Protein 4L63 (pdb70)

Foldseek 3Di:
DDFADLLLLWWKFDAFAVQWGAALCVQCNQEAEEEDDFAWAWAAAPCGDGDTGGPVVLLVVLVVLLCLLVYHYDYDYDCHEYEEEAAPLDLDQKDWDADSNSHIYIYGYRNVLRPCLCVCVVVCVVVQLADPPDDPHQSSVLSVSLRSSLRVLVNLGIAASPQDQPADPRHGIFTWARDNPDGKQGASRHDPVPDDRSNSRCVRVVHHDDNVSDGGMPSSSVQSNCSNGIGGSPDPVTNHNPCVCVVVD/DDDDDDVSVLVVDPQKDKDFWQFAWDDWDADPDPPAGWIKTAGPVGQIEIADDDDPVDDPVCPVVSVVVSVVSVVSNVVRATWGMFIFRPPDVSTYTDDTDGDDD/DPDPDVQSVLVVDPQKDKDFFQFAWPDWDADPPPPAGWIKTATPVGQIEIADDDDPVDDPVCVVVSVVVSVVSVVRNVVRATWGMFIFRNPDVSTYTDDTDGDPD/DDDDDVVSVLVVDPQKDKDFDQFAWPDWDADPPPPAGWIKTAGPVGQIEIADDDDPVDDPVCPVVSVVVSVVNVVRNVVGATWGMFIFGNPDVVTYGDDTDGDDD/DDDDDVSVLVVDPQKDKDFWQFFWPDWDADPPPPAGWIKTAGPVGQIEIADDDDPVDDPVCPVVSVVVSVVNVVSNVVGATWGMFMFRVVDVVTYTDDTDGDDD/DDDDDVSVLVVDPQKDKDFWQFAWPDWDADPDPPAGWIKTATPVGQIEIADDDDPVDDPVCPVVSVVVSVVNVVSNVVRATWGMFMFRVVDVVTYTDDTDGDD

Secondary structure (DSSP, 8-state):
-----GGGT-EEEEE-TTSEEP-HHHHH-SSEEEE--SPEEEE-------EEEEHHHHHHHHHHHSGGGS--EEE-----EEEEEE---SS-SEEEE--TTS--EEEEEHHHHHHHTTTTHHHHHHHTSS-TT--HHHHHHHHHHHHHHHHHHHHTTB--TT-TT-EETTEEEEEESB--SS--PPPTT--TTT--HHHHHHHHHTS---TTT-S--HHHHHHHHHHHH-EETT-HHHHBSSGGGGGG-/---SSHHHHHTTSTTEEEEEEEEE-SEEEEE-STT--EEEEE-TTS-EEEEPPP-TTS-GGGHHHHHHHHHHHHHHHHHTPEEEEEEEETTSSSEEEEEEEEE--/---SSHHHHHTTSTTEEEEEEEEE-SEEEEE-STT--EEEEE-TT--EEEEPPP-TTS-GGGHHHHHHHHHHHHHHHHHTPEEEEEEEESSSSSEEEEEEEEE--/---SSHHHHHTTSTTEEEEEEEE--SEEEEE-STT---EEEE-TTS-EEEEPPP-TTS-GGGHHHHHHHHHHHHHHHHHTPPEEEEEEETTSSSEEEEEEEEE--/--SSHHHHHTTSTTEEEEEEEE--SEEEEE-STT---EEEE-TT--EEEEPPP-TTS-GGGHHHHHHHHHHHHHHHHHTPPEEEEEEETTSSSEEEEEEEEE--/--SSHHHHHTTSTTEEEEEEEE---EEEEE-STT--EEEEE-TT--EEEEPPP-TTS-GGGHHHHHHHHHHHHHHHHHTPPEEEEEEESSSSSEEEEEEEEE-

Sequence (771 aa):
AERTPNEEKKVIGYADHNGQLYNITSIYGPVINYTVPDENITINTINRTQLTINYSDYVREAFNEWAPSGIRVQQVSSRVVSFSTTNYADNSLGSTIFDPSGNSRTRIDIGSFNRIVMNNFEKLKSRGAIPANMSPEEYIKLKLRITIKHEIGHILGLLHNNEGGSYFPHGVGLEVARCRRLLNQAPSIMLNGSNYDYIDRLSHYLERPVTETDIGPSRNDIEGVRVMRRGGSGNSFTNRFSCLGLGLAFMTPQNITDLCNEYQNTMIYSLNKEIATYTESLAGKREMVIISFSNGATFQVEVPGSQHLESQKRPLERMKDTLRAAYFTGIKISKLCAWTNKSPNSIAAIELSNLMTPQNITDLCNEYQNTMIYSSLNKEIATTYTESLAGKREMVIISFSNGATFQVEVPGSQHLESQKRPLERMKDTLRAAYFTGIKISKLCAWTNKSPNSIAAIELSNLMTPQNITDLCNEYQNTMIYSLNKEIATYTESLAGKREMVIISFSNGATFQVEVPGSQHLESQKRPLERMKDTLRAAYFTGIKISKLCAWTNKSPNSIAAIELSNLTPQNITDLCNEYQNTMIYSLNKEIATTYTESLAGKREMVIISFSNGATFQVEVPGSQHLESQKRPLERMKDTLRAAYFTGIKISKLCAWTNKSPNSIAAIELSNLTPQNITDLCNEYQNTMIYSLNKEIATYTESLAGKREMVIISFSNGATFQVEVPGSQHLESQKRPLERMKDTLRAAYFTGIKISKLCAWTNKSPNSIAAIELSN

InterPro domains:
  IPR024079 Metallopeptidase, catalytic domain superfamily [G3DSA:3.40.390.10] (20-285)

Structure (mmCIF, N/CA/C/O backbone):
data_4L63
#
_entry.id   4L63
#
_cell.length_a   120.530
_cell.length_b   120.530
_cell.length_c   273.510
_cell.angle_alpha   90.00
_cell.angle_beta   90.00
_cell.angle_gamma   120.00
#
_symmetry.space_group_name_H-M   'P 65 2 2'
#
loop_
_entity.id
_entity.type
_entity.pdbx_description
1 polymer ECXA
2 polymer ECXB
3 non-polymer 'ZINC ION'
4 non-polymer '4-(2-HYDROXYETHYL)-1-PIPERAZINE ETHANESULFONIC ACID'
5 water water
#
loop_
_atom_site.group_PDB
_atom_site.id
_atom_site.type_symbol
_atom_site.label_atom_id
_atom_site.label_alt_id
_atom_site.label_comp_id
_atom_site.label_asym_id
_atom_site.label_entity_id
_atom_site.label_seq_id
_atom_site.pdbx_PDB_ins_code
_atom_site.Cartn_x
_atom_site.Cartn_y
_atom_site.Cartn_z
_atom_site.occupancy
_atom_site.B_iso_or_equiv
_atom_site.auth_seq_id
_atom_site.auth_comp_id
_atom_site.auth_asym_id
_atom_site.auth_atom_id
_atom_site.pdbx_PDB_model_num
ATOM 1 N N . ALA A 1 2 ? -1.276 36.658 13.134 1.00 99.01 21 ALA A N 1
ATOM 2 C CA . ALA A 1 2 ? -0.002 36.181 13.659 1.00 92.28 21 ALA A CA 1
ATOM 3 C C . ALA A 1 2 ? 0.971 37.334 13.859 1.00 84.97 21 ALA A C 1
ATOM 4 O O . ALA A 1 2 ? 0.930 38.326 13.134 1.00 86.31 21 ALA A O 1
ATOM 6 N N . GLU A 1 3 ? 1.844 37.198 14.850 1.00 80.83 22 GLU A N 1
ATOM 7 C CA . GLU A 1 3 ? 2.853 38.213 15.122 1.00 75.26 22 GLU A CA 1
ATOM 8 C C . GLU A 1 3 ? 3.987 38.139 14.110 1.00 61.11 22 GLU A C 1
ATOM 9 O O . GLU A 1 3 ? 4.003 37.269 13.238 1.00 61.87 22 GLU A O 1
ATOM 15 N N . ARG A 1 4 ? 4.948 39.045 14.230 1.00 50.86 23 ARG A N 1
ATOM 16 C CA . ARG A 1 4 ? 6.046 39.062 13.281 1.00 45.28 23 ARG A CA 1
ATOM 17 C C . ARG A 1 4 ? 7.287 38.368 13.832 1.00 40.51 23 ARG A C 1
ATOM 18 O O . ARG A 1 4 ? 7.939 38.868 14.747 1.00 39.07 23 ARG A O 1
ATOM 26 N N . THR A 1 5 ? 7.606 37.218 13.255 1.00 35.60 24 THR A N 1
ATOM 27 C CA . THR A 1 5 ? 8.782 36.454 13.649 1.00 33.60 24 THR A CA 1
ATOM 28 C C . THR A 1 5 ? 10.049 37.238 13.342 1.00 33.15 24 THR A C 1
ATOM 29 O O . THR A 1 5 ? 10.223 37.718 12.226 1.00 35.45 24 THR A O 1
ATOM 33 N N . PRO A 1 6 ? 10.929 37.389 14.343 1.00 32.38 25 PRO A N 1
ATOM 34 C CA . PRO A 1 6 ? 12.208 38.084 14.155 1.00 32.58 25 PRO A CA 1
ATOM 35 C C . PRO A 1 6 ? 13.054 37.407 13.074 1.00 32.10 25 PRO A C 1
ATOM 36 O O . PRO A 1 6 ? 12.986 36.191 12.928 1.00 32.29 25 PRO A O 1
ATOM 40 N N . ASN A 1 7 ? 13.830 38.183 12.324 1.00 28.20 26 ASN A N 1
ATOM 41 C CA . ASN A 1 7 ? 14.659 37.614 11.254 1.00 27.89 26 ASN A CA 1
ATOM 42 C C . ASN A 1 7 ? 15.552 36.486 11.746 1.00 31.27 26 ASN A C 1
ATOM 43 O O . ASN A 1 7 ? 15.717 35.472 11.067 1.00 29.85 26 ASN A O 1
ATOM 48 N N . GLU A 1 8 ? 16.117 36.658 12.935 1.00 28.10 27 GLU A N 1
ATOM 49 C CA . GLU A 1 8 ? 17.051 35.663 13.465 1.00 30.95 27 GLU A CA 1
ATOM 50 C C . GLU A 1 8 ? 16.396 34.288 13.631 1.00 32.54 27 GLU A C 1
ATOM 51 O O . GLU A 1 8 ? 17.066 33.263 13.542 1.00 31.50 27 GLU A O 1
ATOM 57 N N . GLU A 1 9 ? 15.082 34.263 13.838 1.00 31.80 28 GLU A N 1
ATOM 58 C CA . GLU A 1 9 ? 14.364 32.985 13.980 1.00 31.73 28 GLU A CA 1
ATOM 59 C C . GLU A 1 9 ? 13.881 32.403 12.651 1.00 35.89 28 GLU A C 1
ATOM 60 O O . GLU A 1 9 ? 13.361 31.287 12.617 1.00 33.48 28 GLU A O 1
ATOM 66 N N . LYS A 1 10 ? 14.050 33.159 11.567 1.00 31.24 29 LYS A N 1
ATOM 67 C CA . LYS A 1 10 ? 13.691 32.695 10.225 1.00 31.75 29 LYS A CA 1
ATOM 68 C C . LYS A 1 10 ? 14.928 32.357 9.405 1.00 31.48 29 LYS A C 1
ATOM 69 O O . LYS A 1 10 ? 14.817 32.014 8.227 1.00 32.93 29 LYS A O 1
ATOM 75 N N . LYS A 1 11 ? 16.098 32.509 10.018 1.00 30.90 30 LYS A N 1
ATOM 76 C CA . LYS A 1 11 ? 17.373 32.285 9.337 1.00 30.84 30 LYS A CA 1
ATOM 77 C C . LYS A 1 11 ? 17.659 30.802 9.289 1.00 32.26 30 LYS A C 1
ATOM 78 O O . LYS A 1 11 ? 17.555 30.129 10.308 1.00 32.94 30 LYS A O 1
ATOM 84 N N . VAL A 1 12 ? 18.039 30.306 8.116 1.00 32.91 31 VAL A N 1
ATOM 85 C CA . VAL A 1 12 ? 18.248 28.883 7.911 1.00 34.55 31 VAL A CA 1
ATOM 86 C C . VAL A 1 12 ? 19.678 28.659 7.453 1.00 34.96 31 VAL A C 1
ATOM 87 O O . VAL A 1 12 ? 20.151 29.338 6.541 1.00 34.47 31 VAL A O 1
ATOM 91 N N . ILE A 1 13 ? 20.354 27.712 8.094 1.00 36.08 32 ILE A N 1
ATOM 92 C CA . ILE A 1 13 ? 21.761 27.458 7.842 1.00 36.81 32 ILE A CA 1
ATOM 93 C C . ILE A 1 13 ? 21.943 26.056 7.282 1.00 38.92 32 ILE A C 1
ATOM 94 O O . ILE A 1 13 ? 21.445 25.092 7.857 1.00 40.00 32 ILE A O 1
ATOM 99 N N . GLY A 1 14 ? 22.653 25.955 6.162 1.00 39.70 33 GLY A N 1
ATO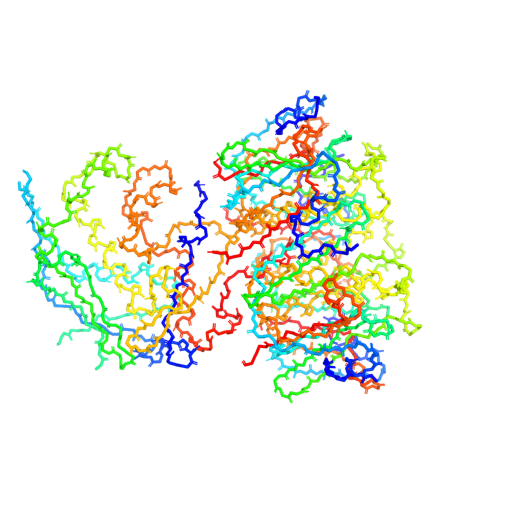M 100 C CA . GLY A 1 14 ? 22.878 24.676 5.509 1.00 41.95 33 GLY A CA 1
ATOM 101 C C . GLY A 1 14 ? 24.318 24.239 5.694 1.00 44.20 33 GLY A C 1
ATOM 102 O O . GLY A 1 14 ? 25.185 25.064 5.987 1.00 42.49 33 GLY A O 1
ATOM 103 N N . TYR A 1 15 ? 24.591 22.955 5.530 1.00 45.63 34 TYR A N 1
ATOM 104 C CA . TYR A 1 15 ? 25.916 22.393 5.739 1.00 47.43 34 TYR A CA 1
ATOM 105 C C . TYR A 1 15 ? 26.762 22.47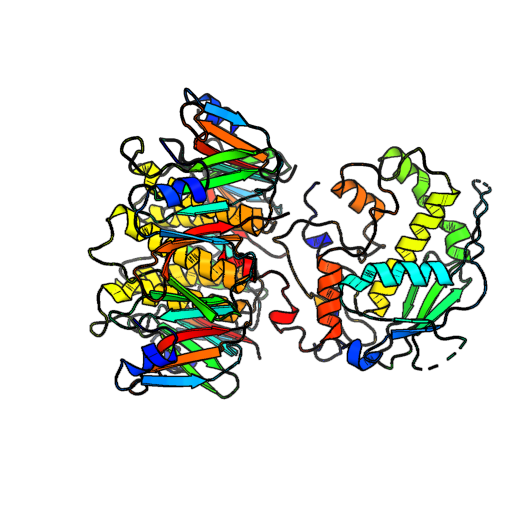3 4.495 1.00 48.55 34 TYR A C 1
ATOM 106 O O . TYR A 1 15 ? 26.453 21.843 3.530 1.00 49.92 34 TYR A O 1
ATOM 115 N N . ALA A 1 16 ? 27.827 23.243 4.532 1.00 48.25 35 ALA A N 1
ATOM 116 C CA . ALA A 1 16 ? 28.747 23.357 3.406 1.00 49.66 35 ALA A CA 1
ATOM 117 C C . ALA A 1 16 ? 30.040 22.617 3.721 1.00 52.19 35 ALA A C 1
ATOM 118 O O . ALA A 1 16 ? 30.353 22.395 4.884 1.00 52.31 35 ALA A O 1
ATOM 120 N N . ASP A 1 17 ? 30.788 22.232 2.694 1.00 54.47 36 ASP A N 1
ATOM 121 C CA . ASP A 1 17 ? 32.052 21.540 2.935 1.00 57.26 36 ASP A CA 1
ATOM 122 C C . ASP A 1 17 ? 33.190 22.516 3.211 1.00 57.04 36 ASP A C 1
ATOM 123 O O . ASP A 1 17 ? 32.968 23.699 3.452 1.00 54.54 36 ASP A O 1
ATOM 128 N N . HIS A 1 18 ? 34.419 22.016 3.155 1.00 66.46 37 HIS A N 1
ATOM 129 C CA . HIS A 1 18 ? 35.571 22.816 3.548 1.00 70.20 37 HIS A CA 1
ATOM 130 C C . HIS A 1 18 ? 35.938 23.865 2.499 1.00 70.10 37 HIS A C 1
ATOM 131 O O . HIS A 1 18 ? 36.814 24.700 2.732 1.00 76.89 37 HIS A O 1
ATOM 138 N N . ASN A 1 19 ? 35.263 23.829 1.352 1.00 67.74 38 ASN A N 1
ATOM 139 C CA . ASN A 1 19 ? 35.465 24.845 0.324 1.00 59.18 38 ASN A CA 1
ATOM 140 C C . ASN A 1 19 ? 34.185 25.581 -0.063 1.00 63.10 38 ASN A C 1
ATOM 141 O O . ASN A 1 19 ? 33.994 25.926 -1.229 1.00 66.37 38 ASN A O 1
ATOM 146 N N . GLY A 1 20 ? 33.315 25.811 0.914 1.00 63.66 39 GLY A N 1
ATOM 147 C CA . GLY A 1 20 ? 32.149 26.660 0.729 1.00 62.84 39 GLY A CA 1
ATOM 148 C C . GLY A 1 20 ? 31.067 26.137 -0.198 1.00 65.78 39 GLY A C 1
ATOM 149 O O . GLY A 1 20 ? 30.183 26.887 -0.618 1.00 65.78 39 GLY A O 1
ATOM 150 N N . GLN A 1 21 ? 31.124 24.851 -0.520 1.00 53.19 40 GLN A N 1
ATOM 151 C CA . GLN A 1 21 ? 30.109 24.247 -1.367 1.00 57.11 40 GLN A CA 1
ATOM 152 C C . GLN A 1 21 ? 29.118 23.466 -0.524 1.00 57.90 40 GLN A C 1
ATOM 153 O O . GLN A 1 21 ? 29.505 22.634 0.295 1.00 56.25 40 GLN A O 1
ATOM 159 N N . LEU A 1 22 ? 27.836 23.750 -0.727 1.00 51.31 41 LEU A N 1
ATOM 160 C CA . LEU A 1 22 ? 26.775 23.100 0.026 1.00 53.88 41 LEU A CA 1
ATOM 161 C C . LEU A 1 22 ? 26.693 21.625 -0.321 1.00 57.98 41 LEU A C 1
ATOM 162 O O . LEU A 1 22 ? 26.753 21.255 -1.490 1.00 58.27 41 LEU A O 1
ATOM 167 N N . TYR A 1 23 ? 26.559 20.781 0.696 1.00 58.01 42 TYR A N 1
ATOM 168 C CA . TYR A 1 23 ? 26.368 19.362 0.445 1.00 56.75 42 TYR A CA 1
ATOM 169 C C . TYR A 1 23 ? 25.069 19.148 -0.333 1.00 63.30 42 TYR A C 1
ATOM 170 O O . TYR A 1 23 ? 24.058 19.820 -0.111 1.00 55.60 42 TYR A O 1
ATOM 179 N N . ASN A 1 24 ? 25.136 18.237 -1.290 1.00 59.62 43 ASN A N 1
ATOM 180 C CA . ASN A 1 24 ? 24.019 17.912 -2.158 1.00 60.41 43 ASN A CA 1
ATOM 181 C C . ASN A 1 24 ? 23.353 16.645 -1.647 1.00 66.55 43 ASN A C 1
ATOM 182 O O . ASN A 1 24 ? 23.892 15.552 -1.834 1.00 65.03 43 ASN A O 1
ATOM 187 N N . ILE A 1 25 ? 22.197 16.774 -0.999 1.00 60.62 44 ILE A N 1
ATOM 188 C CA . ILE A 1 25 ? 21.578 15.606 -0.374 1.00 62.30 44 ILE A CA 1
ATOM 189 C C . ILE A 1 25 ? 20.963 14.669 -1.418 1.00 65.92 44 ILE A C 1
ATOM 190 O O . ILE A 1 25 ? 20.667 13.511 -1.122 1.00 68.14 44 ILE A O 1
ATOM 195 N N . THR A 1 26 ? 20.791 15.160 -2.642 1.00 65.67 45 THR A N 1
ATOM 196 C CA . THR A 1 26 ? 20.364 14.295 -3.738 1.00 68.41 45 THR A CA 1
ATOM 197 C C . THR A 1 26 ? 21.525 13.389 -4.135 1.00 71.44 45 THR A C 1
ATOM 198 O O . THR A 1 26 ? 21.345 12.190 -4.342 1.00 74.50 45 THR A O 1
ATOM 202 N N . SER A 1 27 ? 22.719 13.967 -4.232 1.00 73.70 46 SER A N 1
ATOM 203 C CA . SER A 1 27 ? 23.922 13.196 -4.540 1.00 76.70 46 SER A CA 1
ATOM 204 C C . SER A 1 27 ? 24.280 12.244 -3.403 1.00 82.11 46 SER A C 1
ATOM 205 O O . SER A 1 27 ? 24.729 11.121 -3.636 1.00 78.25 46 SER A O 1
ATOM 208 N N . ILE A 1 28 ? 24.082 12.704 -2.172 1.00 72.16 47 ILE A N 1
ATOM 209 C CA . ILE A 1 28 ? 24.472 11.938 -0.995 1.00 73.09 47 ILE A CA 1
ATOM 210 C C . ILE A 1 28 ? 23.554 10.737 -0.755 1.00 80.95 47 ILE A C 1
ATOM 211 O O . ILE A 1 28 ? 24.031 9.628 -0.515 1.00 78.27 47 ILE A O 1
ATOM 216 N N . TYR A 1 29 ? 22.245 10.950 -0.835 1.00 74.11 48 TYR A N 1
ATOM 217 C CA . TYR A 1 29 ? 21.289 9.892 -0.517 1.00 76.14 48 TYR A CA 1
ATOM 218 C C . TYR A 1 29 ? 20.729 9.176 -1.749 1.00 79.84 48 TYR A C 1
ATOM 219 O O . TYR A 1 29 ? 20.169 8.082 -1.642 1.00 81.76 48 TYR A O 1
ATOM 228 N N . GLY A 1 30 ? 20.894 9.791 -2.914 1.00 78.76 49 GLY A N 1
ATOM 229 C CA . GLY A 1 30 ? 20.206 9.344 -4.112 1.00 81.15 49 GLY A CA 1
ATOM 230 C C . GLY A 1 30 ? 18.939 10.165 -4.264 1.00 78.90 49 GLY A C 1
ATOM 231 O O . GLY A 1 30 ? 18.606 10.957 -3.375 1.00 78.86 49 GLY A O 1
ATOM 232 N N . PRO A 1 31 ? 18.230 9.999 -5.393 1.00 80.70 50 PRO A N 1
ATOM 233 C CA . PRO A 1 31 ? 16.965 10.707 -5.628 1.00 79.15 50 PRO A CA 1
ATOM 234 C C . PRO A 1 31 ? 15.908 10.393 -4.566 1.00 80.83 50 PRO A C 1
ATOM 235 O O . PRO A 1 31 ? 15.037 11.226 -4.300 1.00 76.43 50 PRO A O 1
ATOM 239 N N . VAL A 1 32 ? 16.000 9.206 -3.969 1.00 81.07 51 VAL A N 1
ATOM 240 C CA . VAL A 1 32 ? 15.077 8.767 -2.923 1.00 81.21 51 VAL A CA 1
ATOM 241 C C . VAL A 1 32 ? 15.831 8.435 -1.632 1.00 83.97 51 VAL A C 1
ATOM 242 O O . VAL A 1 32 ? 16.852 7.744 -1.660 1.00 82.36 51 VAL A O 1
ATOM 246 N N . ILE A 1 33 ? 15.344 8.936 -0.500 1.00 81.63 52 ILE A N 1
ATOM 247 C CA . ILE A 1 33 ? 16.048 8.719 0.760 1.00 77.54 52 ILE A CA 1
ATOM 248 C C . ILE A 1 33 ? 15.614 7.421 1.443 1.00 80.61 52 ILE A C 1
ATOM 249 O O . ILE A 1 33 ? 14.529 7.331 2.029 1.00 80.70 52 ILE A O 1
ATOM 254 N N . ASN A 1 34 ? 16.482 6.419 1.351 1.00 83.37 53 ASN A N 1
ATOM 255 C CA . ASN A 1 34 ? 16.232 5.115 1.934 1.00 86.73 53 ASN A CA 1
ATOM 256 C C . ASN A 1 34 ? 16.618 5.132 3.408 1.00 85.61 53 ASN A C 1
ATOM 257 O O . ASN A 1 34 ? 17.712 5.566 3.748 1.00 84.08 53 ASN A O 1
ATOM 262 N N . TYR A 1 35 ? 15.735 4.679 4.289 1.00 93.49 54 TYR A N 1
ATOM 263 C CA . TYR A 1 35 ? 16.063 4.723 5.711 1.00 91.72 54 TYR A CA 1
ATOM 264 C C . TYR A 1 35 ? 15.558 3.520 6.502 1.00 95.50 54 TYR A C 1
ATOM 265 O O . TYR A 1 35 ? 14.534 2.928 6.162 1.00 100.89 54 TYR A O 1
ATOM 274 N N . THR A 1 36 ? 16.288 3.168 7.559 1.00 91.31 55 THR A N 1
ATOM 275 C CA . THR A 1 36 ? 15.921 2.036 8.407 1.00 96.03 55 THR A CA 1
ATOM 276 C C . THR A 1 36 ? 15.389 2.495 9.764 1.00 99.07 55 THR A C 1
ATOM 277 O O . THR A 1 36 ? 15.891 3.460 10.347 1.00 95.23 55 THR A O 1
ATOM 281 N N . VAL A 1 37 ? 14.361 1.803 10.254 1.00 106.24 56 VAL A N 1
ATOM 282 C CA . VAL A 1 37 ? 13.777 2.090 11.564 1.00 109.37 56 VAL A CA 1
ATOM 283 C C . VAL A 1 37 ? 13.459 0.796 12.322 1.00 115.16 56 VAL A C 1
ATOM 284 O O . VAL A 1 37 ? 12.557 0.052 11.940 1.00 119.58 56 VAL A O 1
ATOM 288 N N . PRO A 1 38 ? 14.120 0.564 13.438 1.00 117.06 57 PRO A N 1
ATOM 289 C CA . PRO A 1 38 ? 13.916 -0.656 14.219 1.00 120.81 57 PRO A CA 1
ATOM 290 C C . PRO A 1 38 ? 12.533 -0.816 14.860 1.00 128.29 57 PRO A C 1
ATOM 291 O O . PRO A 1 38 ? 11.902 0.163 15.216 1.00 121.44 57 PRO A O 1
ATOM 295 N N . ASP A 1 39 ? 12.109 -2.072 15.035 1.00 138.96 58 ASP A N 1
ATOM 296 C CA . ASP A 1 39 ? 10.720 -2.495 15.273 1.00 148.66 58 ASP A CA 1
ATOM 297 C C . ASP A 1 39 ? 10.039 -1.928 16.501 1.00 149.29 58 ASP A C 1
ATOM 298 O O . ASP A 1 39 ? 8.829 -1.713 16.482 1.00 153.05 58 ASP A O 1
ATOM 303 N N . GLU A 1 40 ? 10.777 -1.746 17.579 1.00 143.63 59 GLU A N 1
ATOM 304 C CA . GLU A 1 40 ? 10.159 -1.406 18.844 1.00 137.13 59 GLU A CA 1
ATOM 305 C C . GLU A 1 40 ? 9.363 -0.130 18.771 1.00 132.28 59 GLU A C 1
ATOM 306 O O . GLU A 1 40 ? 9.678 0.769 18.030 1.00 123.84 59 GLU A O 1
ATOM 308 N N . ASN A 1 41 ? 8.275 -0.109 19.512 1.00 137.46 60 ASN A N 1
ATOM 309 C CA . ASN A 1 41 ? 7.626 1.112 19.934 1.00 137.17 60 ASN A CA 1
ATOM 310 C C . ASN A 1 41 ? 8.528 1.746 20.980 1.00 135.33 60 ASN A C 1
ATOM 311 O O . ASN A 1 41 ? 9.194 1.040 21.741 1.00 136.41 60 ASN A O 1
ATOM 316 N N . ILE A 1 42 ? 8.56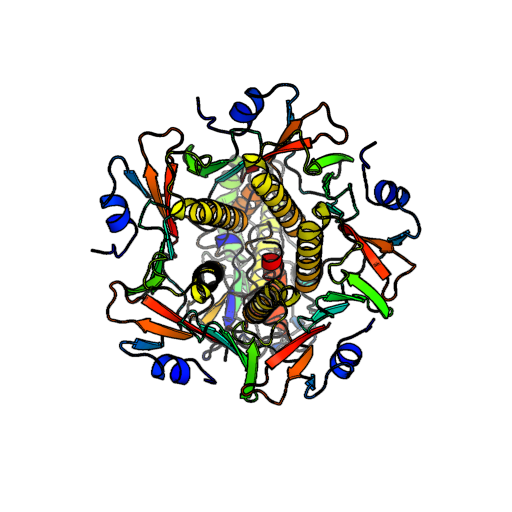2 3.070 21.016 1.00 131.79 61 ILE A N 1
ATOM 317 C CA . ILE A 1 42 ? 9.385 3.767 21.993 1.00 128.13 61 ILE A CA 1
ATOM 318 C C . ILE A 1 42 ? 8.715 3.759 23.369 1.00 126.52 61 ILE A C 1
ATOM 319 O O . ILE A 1 42 ? 7.527 4.075 23.498 1.00 129.49 61 ILE A O 1
ATOM 324 N N . THR A 1 43 ? 9.482 3.368 24.388 1.00 121.37 62 THR A N 1
ATOM 325 C CA . THR A 1 43 ? 8.990 3.352 25.762 1.00 116.86 62 THR A CA 1
ATOM 326 C C . THR A 1 43 ? 9.683 4.435 26.600 1.00 113.63 62 THR A C 1
ATOM 327 O O . THR A 1 43 ? 10.702 4.180 27.239 1.00 114.74 62 THR A O 1
ATOM 331 N N . ILE A 1 44 ? 9.137 5.649 26.527 1.00 111.16 63 ILE A N 1
ATOM 332 C CA . ILE A 1 44 ? 9.404 6.762 27.444 1.00 114.24 63 ILE A CA 1
ATOM 333 C C . ILE A 1 44 ? 8.397 6.746 28.581 1.00 117.58 63 ILE A C 1
ATOM 334 O O . ILE A 1 44 ? 7.232 6.618 28.277 1.00 117.11 63 ILE A O 1
ATOM 339 N N . ASN A 1 45 ? 8.811 6.927 29.847 1.00 124.28 64 ASN A N 1
ATOM 340 C CA . ASN A 1 45 ? 7.947 7.541 30.916 1.00 130.04 64 ASN A CA 1
ATOM 341 C C . ASN A 1 45 ? 8.619 8.178 32.144 1.00 130.60 64 ASN A C 1
ATOM 342 O O . ASN A 1 45 ? 9.592 7.667 32.689 1.00 128.13 64 ASN A O 1
ATOM 347 N N . THR A 1 46 ? 8.002 9.274 32.595 1.00 135.16 65 THR A N 1
ATOM 348 C CA . THR A 1 46 ? 8.520 10.127 33.673 1.00 137.28 65 THR A CA 1
ATOM 349 C C . THR A 1 46 ? 7.751 9.990 34.999 1.00 142.91 65 THR A C 1
ATOM 350 O O . THR A 1 46 ? 6.672 9.395 35.046 1.00 146.21 65 THR A O 1
ATOM 354 N N . ILE A 1 47 ? 8.315 10.547 36.070 1.00 143.49 66 ILE A N 1
ATOM 355 C CA . ILE A 1 47 ? 7.643 10.593 37.369 1.00 146.95 66 ILE A CA 1
ATOM 356 C C . ILE A 1 47 ? 7.475 12.057 37.813 1.00 144.20 66 ILE A C 1
ATOM 357 O O . ILE A 1 47 ? 8.407 12.858 37.707 1.00 144.28 66 ILE A O 1
ATOM 362 N N . ASN A 1 48 ? 6.280 12.401 38.291 1.00 141.88 67 ASN A N 1
ATOM 363 C CA . ASN A 1 48 ? 5.987 13.760 38.751 1.00 134.73 67 ASN A CA 1
ATOM 364 C C . ASN A 1 48 ? 5.196 13.780 40.058 1.00 135.53 67 ASN A C 1
ATOM 365 O O . ASN A 1 48 ? 5.769 13.879 41.146 1.00 134.77 67 ASN A O 1
ATOM 367 N N . ARG A 1 53 ? 3.801 9.836 38.247 1.00 123.16 72 ARG A N 1
ATOM 368 C CA . ARG A 1 53 ? 4.317 9.006 37.164 1.00 122.93 72 ARG A CA 1
ATOM 369 C C . ARG A 1 53 ? 3.403 9.064 35.942 1.00 126.23 72 ARG A C 1
ATOM 370 O O . ARG A 1 53 ? 2.182 9.016 36.076 1.00 127.30 72 ARG A O 1
ATOM 372 N N . THR A 1 54 ? 3.997 9.173 34.756 1.00 126.96 73 THR A N 1
ATOM 373 C CA . THR A 1 54 ? 3.241 9.184 33.499 1.00 128.09 73 THR A CA 1
ATOM 374 C C . THR A 1 54 ? 3.352 7.820 32.814 1.00 131.16 73 THR A C 1
ATOM 375 O O . THR A 1 54 ? 4.199 7.025 33.200 1.00 136.19 73 THR A O 1
ATOM 379 N N . GLN A 1 55 ? 2.508 7.515 31.827 1.00 126.50 74 GLN A N 1
ATOM 380 C CA . GLN A 1 55 ? 2.846 6.376 30.967 1.00 123.63 74 GLN A CA 1
ATOM 381 C C . GLN A 1 55 ? 2.440 6.501 29.468 1.00 117.45 74 GLN A C 1
ATOM 382 O O . GLN A 1 55 ? 1.349 6.969 29.123 1.00 120.83 74 GLN A O 1
ATOM 388 N N . LEU A 1 56 ? 3.382 6.109 28.592 1.00 114.71 75 LEU A N 1
ATOM 389 C CA . LEU A 1 56 ? 3.258 6.245 27.124 1.00 113.05 75 LEU A CA 1
ATOM 390 C C . LEU A 1 56 ? 4.172 5.308 26.281 1.00 118.28 75 LEU A C 1
ATOM 391 O O . LEU A 1 56 ? 5.353 5.130 26.591 1.00 114.63 75 LEU A O 1
ATOM 396 N N . THR A 1 57 ? 3.621 4.727 25.210 1.00 121.57 76 THR A N 1
ATOM 397 C CA . THR A 1 57 ? 4.404 3.979 24.208 1.00 124.68 76 THR A CA 1
ATOM 398 C C . THR A 1 57 ? 3.851 4.239 22.796 1.00 124.99 76 THR A C 1
ATOM 399 O O . THR A 1 57 ? 2.641 4.361 22.613 1.00 127.66 76 THR A O 1
ATOM 403 N N . ILE A 1 58 ? 4.731 4.346 21.802 1.00 123.41 77 ILE A N 1
ATOM 404 C CA . ILE A 1 58 ? 4.283 4.637 20.440 1.00 121.54 77 ILE A CA 1
ATOM 405 C C . ILE A 1 58 ? 5.348 4.179 19.441 1.00 115.07 77 ILE A C 1
ATOM 406 O O . ILE A 1 58 ? 6.531 4.105 19.774 1.00 113.10 77 ILE A O 1
ATOM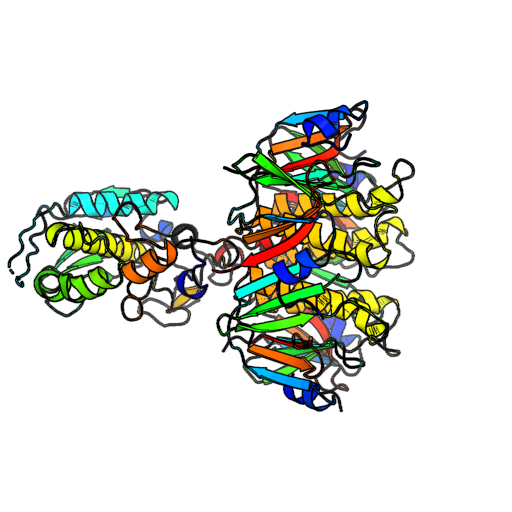 411 N N . ASN A 1 59 ? 4.927 3.858 18.225 1.00 115.11 78 ASN A N 1
ATOM 412 C CA . ASN A 1 59 ? 5.825 3.293 17.232 1.00 112.58 78 ASN A CA 1
ATOM 413 C C . ASN A 1 59 ? 6.757 4.329 16.597 1.00 110.76 78 ASN A C 1
ATOM 414 O O . ASN A 1 59 ? 6.325 5.375 16.113 1.00 97.28 78 ASN A O 1
ATOM 419 N N . TYR A 1 60 ? 8.051 4.027 16.673 1.00 110.09 79 TYR A N 1
ATOM 420 C CA . TYR A 1 60 ? 9.113 4.858 16.120 1.00 108.39 79 TYR A CA 1
ATOM 421 C C . TYR A 1 60 ? 8.885 5.109 14.638 1.00 106.20 79 TYR A C 1
ATOM 422 O O . TYR A 1 60 ? 9.159 6.194 14.116 1.00 97.34 79 TYR A O 1
ATOM 431 N N . SER A 1 61 ? 8.362 4.080 13.983 1.00 96.88 80 SER A N 1
ATOM 432 C CA . SER A 1 61 ? 8.198 4.037 12.543 1.00 96.73 80 SER A CA 1
ATOM 433 C C . SER A 1 61 ? 7.135 5.001 12.049 1.00 100.15 80 SER A C 1
ATOM 434 O O . SER A 1 61 ? 7.255 5.545 10.953 1.00 96.77 80 SER A O 1
ATOM 437 N N . ASP A 1 62 ? 6.106 5.227 12.861 1.00 102.14 81 ASP A N 1
ATOM 438 C CA . ASP A 1 62 ? 5.030 6.125 12.453 1.00 107.14 81 ASP A CA 1
ATOM 439 C C . ASP A 1 62 ? 5.426 7.578 12.604 1.00 99.30 81 ASP A C 1
ATOM 440 O O . ASP A 1 62 ? 4.828 8.460 11.990 1.00 99.50 81 ASP A O 1
ATOM 445 N N . TYR A 1 63 ? 6.388 7.826 13.481 1.00 101.02 82 TYR A N 1
ATOM 446 C CA . TYR A 1 63 ? 6.804 9.183 13.764 1.00 88.51 82 TYR A CA 1
ATOM 447 C C . TYR A 1 63 ? 7.866 9.620 12.774 1.00 86.20 82 TYR A C 1
ATOM 448 O O . TYR A 1 63 ? 7.877 10.770 12.346 1.00 84.96 82 TYR A O 1
ATOM 457 N N . VAL A 1 64 ? 8.751 8.701 12.405 1.00 86.89 83 VAL A N 1
ATOM 458 C CA . VAL A 1 64 ? 9.704 8.977 11.343 1.00 85.09 83 VAL A CA 1
ATOM 459 C C . VAL A 1 64 ? 8.918 9.147 10.053 1.00 88.81 83 VAL A C 1
ATOM 460 O O . VAL A 1 64 ? 9.228 10.028 9.241 1.00 83.02 83 VAL A O 1
ATOM 464 N N . ARG A 1 65 ? 7.887 8.312 9.898 1.00 87.80 84 ARG A N 1
ATOM 465 C CA . ARG A 1 65 ? 6.939 8.394 8.787 1.00 89.91 84 ARG A CA 1
ATOM 466 C C . ARG A 1 65 ? 6.342 9.789 8.667 1.00 86.24 84 ARG A C 1
ATOM 467 O O . ARG A 1 65 ? 6.452 10.442 7.631 1.00 84.61 84 ARG A O 1
ATOM 475 N N . GLU A 1 66 ? 5.711 10.235 9.747 1.00 87.56 85 GLU A N 1
ATOM 476 C CA . GLU A 1 66 ? 4.956 11.481 9.751 1.00 84.89 85 GLU A CA 1
ATOM 477 C C . GLU A 1 66 ? 5.874 12.692 9.616 1.00 81.86 85 GLU A C 1
ATOM 478 O O . GLU A 1 66 ? 5.552 13.649 8.914 1.00 80.06 85 GLU A O 1
ATOM 484 N N . ALA A 1 67 ? 7.020 12.633 10.289 1.00 80.78 86 ALA A N 1
ATOM 485 C CA . ALA A 1 67 ? 7.971 13.736 10.305 1.00 83.07 86 ALA A CA 1
ATOM 486 C C . ALA A 1 67 ? 8.544 13.994 8.924 1.00 90.33 86 ALA A C 1
ATOM 487 O O . ALA A 1 67 ? 8.786 15.140 8.552 1.00 81.17 86 ALA A O 1
ATOM 489 N N . PHE A 1 68 ? 8.801 12.921 8.211 1.00 116.01 87 PHE A N 1
ATOM 490 C CA . PHE A 1 68 ? 9.329 12.962 6.858 1.00 116.11 87 PHE A CA 1
ATOM 491 C C . PHE A 1 68 ? 8.356 13.596 5.889 1.00 114.12 87 PHE A C 1
ATOM 492 O O . PHE A 1 68 ? 8.723 14.248 4.945 1.00 114.26 87 PHE A O 1
ATOM 500 N N . ASN A 1 69 ? 7.098 13.330 6.120 1.00 96.76 88 ASN A N 1
ATOM 501 C CA . ASN A 1 69 ? 6.015 13.887 5.322 1.00 84.77 88 ASN A CA 1
ATOM 502 C C . ASN A 1 69 ? 5.859 15.379 5.573 1.00 82.02 88 ASN A C 1
ATOM 503 O O . ASN A 1 69 ? 5.387 16.115 4.708 1.00 76.31 88 ASN A O 1
ATOM 508 N N . GLU A 1 70 ? 6.233 15.807 6.777 1.00 79.33 89 GLU A N 1
ATOM 509 C CA . GLU A 1 70 ? 6.262 17.222 7.135 1.00 74.68 89 GLU A CA 1
ATOM 510 C C . GLU A 1 70 ? 7.210 17.983 6.227 1.00 73.06 89 GLU A C 1
ATOM 511 O O . GLU A 1 70 ? 7.004 19.163 5.937 1.00 73.49 89 GLU A O 1
ATOM 517 N N . TRP A 1 71 ? 8.271 17.302 5.806 1.00 63.23 90 TRP A N 1
ATOM 518 C CA . TRP A 1 71 ? 9.330 17.921 5.020 1.00 65.25 90 TRP A CA 1
ATOM 519 C C . TRP A 1 71 ? 9.120 17.701 3.523 1.00 68.44 90 TRP A C 1
ATOM 520 O O . TRP A 1 71 ? 9.848 18.255 2.696 1.00 62.76 90 TRP A O 1
ATOM 531 N N . ALA A 1 72 ? 8.108 16.905 3.189 1.00 66.01 91 ALA A N 1
ATOM 532 C CA . ALA A 1 72 ? 7.776 16.575 1.799 1.00 68.00 91 ALA A CA 1
ATOM 533 C C . ALA A 1 72 ? 7.569 17.781 0.857 1.00 66.56 91 ALA A C 1
ATOM 534 O O . ALA A 1 72 ? 7.887 17.677 -0.329 1.00 67.70 91 ALA A O 1
ATOM 536 N N . PRO A 1 73 ? 7.027 18.915 1.360 1.00 70.58 92 PRO A N 1
ATOM 537 C CA . PRO A 1 73 ? 6.946 20.098 0.485 1.00 70.85 92 PRO A CA 1
ATOM 538 C C . PRO A 1 73 ? 8.281 20.561 -0.118 1.00 68.93 92 PRO A C 1
ATOM 539 O O . PRO A 1 73 ? 8.271 21.332 -1.083 1.00 61.53 92 PRO A O 1
ATOM 543 N N . SER A 1 74 ? 9.402 20.102 0.433 1.00 61.52 93 SER A N 1
ATOM 544 C CA . SER A 1 74 ? 10.712 20.436 -0.117 1.00 60.78 93 SER A CA 1
ATOM 545 C C . SER A 1 74 ? 11.011 19.667 -1.410 1.00 63.38 93 SER A C 1
ATOM 546 O O . SER A 1 74 ? 11.925 20.029 -2.148 1.00 63.09 93 SER A O 1
ATOM 549 N N . GLY A 1 75 ? 10.248 18.608 -1.679 1.00 66.00 94 GLY A N 1
ATOM 550 C CA . GLY A 1 75 ? 10.387 17.867 -2.925 1.00 68.68 94 GLY A CA 1
ATOM 551 C C . GLY A 1 75 ? 11.147 16.568 -2.758 1.00 75.07 94 GLY A C 1
ATOM 552 O O . GLY A 1 75 ? 11.281 15.782 -3.695 1.00 73.12 94 GLY A O 1
ATOM 553 N N . ILE A 1 76 ? 11.557 16.323 -1.516 1.00 69.58 95 ILE A N 1
ATOM 554 C CA . ILE A 1 76 ? 12.215 15.088 -1.130 1.00 75.72 95 ILE A CA 1
ATOM 555 C C . ILE A 1 76 ? 11.261 13.924 -1.167 1.00 81.37 95 ILE A C 1
ATOM 556 O O . ILE A 1 76 ? 10.082 14.068 -0.906 1.00 81.16 95 ILE A O 1
ATOM 561 N N . ARG A 1 77 ? 11.799 12.753 -1.444 1.00 86.03 96 ARG A N 1
ATOM 562 C CA . ARG A 1 77 ? 10.968 11.553 -1.453 1.00 88.39 96 ARG A CA 1
ATOM 563 C C . ARG A 1 77 ? 11.677 10.421 -0.739 1.00 89.49 96 ARG A C 1
ATOM 564 O O . ARG A 1 77 ? 12.892 10.253 -0.856 1.00 89.72 96 ARG A O 1
ATOM 572 N N . VAL A 1 78 ? 10.908 9.658 0.027 1.00 90.36 97 VAL A N 1
ATOM 573 C CA . VAL A 1 78 ? 11.484 8.614 0.857 1.00 91.71 97 VAL A CA 1
ATOM 574 C C . VAL A 1 78 ? 10.823 7.274 0.792 1.00 88.02 97 VAL A C 1
ATOM 575 O O . VAL A 1 78 ? 9.773 7.087 0.179 1.00 89.77 97 VAL A O 1
ATOM 579 N N . GLN A 1 79 ? 11.436 6.368 1.535 1.00 90.71 98 GLN A N 1
ATOM 580 C CA . GLN A 1 79 ? 11.048 4.985 1.521 1.00 93.19 98 GLN A CA 1
ATOM 581 C C . GLN A 1 79 ? 11.731 4.240 2.648 1.00 94.19 98 GLN A C 1
ATOM 582 O O . GLN A 1 79 ? 12.962 4.190 2.731 1.00 93.84 98 GLN A O 1
ATOM 588 N N . GLN A 1 80 ? 10.914 3.680 3.528 1.00 98.04 99 GLN A N 1
ATOM 589 C CA . GLN A 1 80 ? 11.422 2.901 4.633 1.00 101.51 99 GLN A CA 1
ATOM 590 C C . GLN A 1 80 ? 11.965 1.581 4.110 1.00 104.11 99 GLN A C 1
ATOM 591 O O . GLN A 1 80 ? 11.321 0.900 3.310 1.00 104.29 99 GLN A O 1
ATOM 597 N N . VAL A 1 81 ? 13.165 1.237 4.559 1.00 103.01 100 VAL A N 1
ATOM 598 C CA . VAL A 1 81 ? 13.814 0.005 4.155 1.00 107.96 100 VAL A CA 1
ATOM 599 C C . VAL A 1 81 ? 14.200 -0.812 5.380 1.00 110.67 100 VAL A C 1
ATOM 600 O O . VAL A 1 81 ? 14.932 -0.338 6.252 1.00 104.49 100 VAL A O 1
ATOM 604 N N . SER A 1 82 ? 13.682 -2.036 5.432 1.00 110.03 101 SER A N 1
ATOM 605 C CA . SER A 1 82 ? 13.904 -2.945 6.549 1.00 112.44 101 SER A CA 1
ATOM 606 C C . SER A 1 82 ? 15.393 -3.128 6.831 1.00 113.97 101 SER A C 1
ATOM 607 O O . SER A 1 82 ? 16.219 -3.056 5.920 1.00 112.46 101 SER A O 1
ATOM 610 N N . SER A 1 83 ? 15.721 -3.355 8.100 1.00 117.63 102 SER A N 1
ATOM 611 C CA . SER A 1 83 ? 17.103 -3.541 8.533 1.00 120.94 102 SER A CA 1
ATOM 612 C C . SER A 1 83 ? 17.786 -4.700 7.808 1.00 122.59 102 SER A C 1
ATOM 613 O O . SER A 1 83 ? 17.148 -5.693 7.463 1.00 124.42 102 SER A O 1
ATOM 616 N N . ARG A 1 89 ? 25.468 2.282 3.040 1.00 117.20 108 ARG A N 1
ATOM 617 C CA . ARG A 1 89 ? 25.287 3.721 3.208 1.00 113.69 108 ARG A CA 1
ATOM 618 C C . ARG A 1 89 ? 23.807 4.098 3.175 1.00 113.24 108 ARG A C 1
ATOM 619 O O . ARG A 1 89 ? 23.283 4.513 2.141 1.00 116.95 108 ARG A O 1
ATOM 621 N N . VAL A 1 90 ? 23.139 3.947 4.315 1.00 109.13 109 VAL A N 1
ATOM 622 C CA . VAL A 1 90 ? 21.703 4.203 4.421 1.00 101.55 109 VAL A CA 1
ATOM 623 C C . VAL A 1 90 ? 21.390 4.994 5.697 1.00 92.00 109 VAL A C 1
ATOM 624 O O . VAL A 1 90 ? 22.028 4.791 6.728 1.00 89.32 109 VAL A O 1
ATOM 628 N N . VAL A 1 91 ? 20.422 5.904 5.620 1.00 86.69 110 VAL A N 1
ATOM 629 C CA . VAL A 1 91 ? 20.012 6.685 6.784 1.00 84.21 110 VAL A CA 1
ATOM 630 C C . VAL A 1 91 ? 19.487 5.769 7.890 1.00 87.50 110 VAL A C 1
ATOM 631 O O . VAL A 1 91 ? 18.661 4.892 7.641 1.00 92.31 110 VAL A O 1
ATOM 635 N N . SER A 1 92 ? 19.979 5.971 9.108 1.00 85.47 111 SER A N 1
ATOM 636 C CA . SER A 1 92 ? 19.638 5.097 10.223 1.00 89.34 111 SER A CA 1
ATOM 637 C C . SER A 1 92 ? 18.954 5.840 11.363 1.00 92.50 111 SER A C 1
ATOM 638 O O . SER A 1 92 ? 19.460 6.853 11.853 1.00 91.28 111 SER A O 1
ATOM 641 N N . PHE A 1 93 ? 17.799 5.334 11.779 1.00 86.98 112 PHE A N 1
ATOM 642 C CA . PHE A 1 93 ? 17.130 5.835 12.973 1.00 85.62 112 PHE A CA 1
ATOM 643 C C . PHE A 1 93 ? 17.308 4.815 14.091 1.00 89.31 112 PHE A C 1
ATOM 644 O O . PHE A 1 93 ? 17.391 3.621 13.824 1.00 91.90 112 PHE A O 1
ATOM 652 N N . SER A 1 94 ? 17.386 5.284 15.333 1.00 87.28 113 SER A N 1
ATOM 653 C CA . SER A 1 94 ? 17.555 4.389 16.473 1.00 97.17 113 SER A CA 1
ATOM 654 C C . SER A 1 94 ? 17.287 5.085 17.802 1.00 95.41 113 SER A C 1
ATOM 655 O O . SER A 1 94 ? 17.136 6.309 17.867 1.00 84.86 113 SER A O 1
ATOM 658 N N . THR A 1 95 ? 17.230 4.285 18.861 1.00 91.01 114 THR A N 1
ATOM 659 C CA . THR A 1 95 ? 17.062 4.797 20.211 1.00 90.00 114 THR A CA 1
ATOM 660 C C . THR A 1 95 ? 18.320 4.509 21.018 1.00 92.08 114 THR A C 1
ATOM 661 O O . THR A 1 95 ? 19.035 3.544 20.742 1.00 95.70 114 THR A O 1
ATOM 665 N N . THR A 1 96 ? 18.591 5.348 22.011 1.00 89.08 115 THR A N 1
ATOM 666 C CA . THR A 1 96 ? 19.753 5.165 22.874 1.00 90.07 115 THR A CA 1
ATOM 667 C C . THR A 1 96 ? 19.391 5.419 24.334 1.00 97.29 115 THR A C 1
ATOM 668 O O . THR A 1 96 ? 18.308 5.920 24.634 1.00 92.45 115 THR A O 1
ATOM 672 N N . ASN A 1 97 ? 20.303 5.080 25.239 1.00 103.27 116 ASN A N 1
ATOM 673 C CA . ASN A 1 97 ? 20.098 5.324 26.662 1.00 112.84 116 ASN A CA 1
ATOM 674 C C . ASN A 1 97 ? 21.332 5.926 27.323 1.00 112.49 116 ASN A C 1
ATOM 675 O O . ASN A 1 97 ? 21.963 5.291 28.167 1.00 118.93 116 ASN A O 1
ATOM 680 N N . TYR A 1 98 ? 21.674 7.152 26.940 1.00 102.47 117 TYR A N 1
ATOM 681 C CA . TYR A 1 98 ? 22.798 7.846 27.556 1.00 98.77 117 TYR A CA 1
ATOM 682 C C . TYR A 1 98 ? 22.351 8.630 28.791 1.00 96.19 117 TYR A C 1
ATOM 683 O O . TYR A 1 98 ? 23.117 8.769 29.747 1.00 92.56 117 TYR A O 1
ATOM 692 N N . ALA A 1 99 ? 21.109 9.118 28.764 1.00 99.46 118 ALA A N 1
ATOM 693 C CA . ALA A 1 99 ? 20.557 9.981 29.813 1.00 101.03 118 ALA A CA 1
ATOM 694 C C . ALA A 1 99 ? 21.474 11.175 30.065 1.00 100.88 118 ALA A C 1
ATOM 695 O O . ALA A 1 99 ? 22.003 11.343 31.164 1.00 96.11 118 ALA A O 1
ATOM 697 N N . ASP A 1 100 ? 21.637 12.012 29.045 1.00 105.04 119 ASP A N 1
ATOM 698 C CA . ASP A 1 100 ? 22.760 12.941 29.005 1.00 108.56 119 ASP A CA 1
ATOM 699 C C . ASP A 1 100 ? 22.291 14.343 28.566 1.00 106.19 119 ASP A C 1
ATOM 700 O O . ASP A 1 100 ? 22.978 15.072 27.860 1.00 107.10 119 ASP A O 1
ATOM 705 N N . ASN A 1 101 ? 21.106 14.731 29.032 1.00 103.37 120 ASN A N 1
ATOM 706 C CA . ASN A 1 101 ? 20.663 16.122 28.908 1.00 97.29 120 ASN A CA 1
ATOM 707 C C . ASN A 1 101 ? 20.571 16.553 27.434 1.00 88.36 120 ASN A C 1
ATOM 708 O O . ASN A 1 101 ? 20.901 17.681 27.072 1.00 82.57 120 ASN A O 1
ATOM 713 N N . SER A 1 102 ? 20.128 15.622 26.591 1.00 87.29 121 SER A N 1
ATOM 714 C CA . SER A 1 102 ? 19.982 15.854 25.156 1.00 83.98 121 SER A CA 1
ATOM 715 C C . SER A 1 102 ? 18.981 14.862 24.560 1.00 87.54 121 SER A C 1
ATOM 716 O O . SER A 1 102 ? 19.297 13.685 24.377 1.00 88.07 121 SER A O 1
ATOM 719 N N . LEU A 1 103 ? 17.777 15.347 24.262 1.00 82.93 122 LEU A N 1
ATOM 720 C CA . LEU A 1 103 ? 16.683 14.499 23.786 1.00 78.90 122 LEU A CA 1
ATOM 721 C C . LEU A 1 103 ? 17.002 13.767 22.483 1.00 81.16 122 LEU A C 1
ATOM 722 O O . LEU A 1 103 ? 16.761 12.567 22.368 1.00 84.78 122 LEU A O 1
ATOM 727 N N . GLY A 1 104 ? 17.535 14.489 21.503 1.00 80.87 123 GLY A N 1
ATOM 728 C CA . GLY A 1 104 ? 17.846 13.904 20.210 1.00 78.09 123 GLY A CA 1
ATOM 729 C C . GLY A 1 104 ? 19.220 14.289 19.692 1.00 73.75 123 GLY A C 1
ATOM 730 O O . GLY A 1 104 ? 19.858 15.210 20.211 1.00 72.92 123 GLY A O 1
ATOM 731 N N . SER A 1 105 ? 19.668 13.587 18.655 1.00 66.08 124 SER A N 1
ATOM 732 C CA . SER A 1 105 ? 21.003 13.787 18.097 1.00 66.44 124 SER A CA 1
ATOM 733 C C . SER A 1 105 ? 21.125 13.169 16.700 1.00 71.15 124 SER A C 1
ATOM 734 O O . SER A 1 105 ? 20.618 12.070 16.455 1.00 68.90 124 SER A O 1
ATOM 737 N N . THR A 1 106 ? 21.802 13.869 15.791 1.00 64.38 125 THR A N 1
ATOM 738 C CA . THR A 1 106 ? 21.974 13.383 14.421 1.00 65.62 125 THR A CA 1
ATOM 739 C C . THR A 1 106 ? 23.403 13.568 13.918 1.00 65.31 125 THR A C 1
ATOM 740 O O . THR A 1 106 ? 24.004 14.630 14.100 1.00 62.78 125 THR A O 1
ATOM 744 N N . ILE A 1 107 ? 23.945 12.531 13.287 1.00 68.00 126 ILE A N 1
ATOM 745 C CA . ILE A 1 107 ? 25.224 12.638 12.595 1.00 68.00 126 ILE A CA 1
ATOM 746 C C . ILE A 1 107 ? 25.020 12.741 11.087 1.00 73.24 126 ILE A C 1
ATOM 747 O O . ILE A 1 107 ? 24.582 11.784 10.449 1.00 70.40 126 ILE A O 1
ATOM 752 N N . PHE A 1 108 ? 25.340 13.900 10.519 1.00 65.35 127 PHE A N 1
ATOM 753 C CA . PHE A 1 108 ? 25.246 14.085 9.075 1.00 65.34 127 PHE A CA 1
ATOM 754 C C . PHE A 1 108 ? 26.483 13.524 8.396 1.00 67.38 127 PHE A C 1
ATOM 755 O O . PHE A 1 108 ? 27.597 14.007 8.610 1.00 66.17 127 PHE A O 1
ATOM 763 N N . ASP A 1 109 ? 26.274 12.504 7.573 1.00 69.83 128 ASP A N 1
ATOM 764 C CA . ASP A 1 109 ? 27.367 11.807 6.908 1.00 72.01 128 ASP A CA 1
ATOM 765 C C . ASP A 1 109 ? 27.272 11.937 5.389 1.00 72.36 128 ASP A C 1
ATOM 766 O O . ASP A 1 109 ? 26.356 11.395 4.768 1.00 73.77 128 ASP A O 1
ATOM 771 N N . PRO A 1 110 ? 28.229 12.657 4.787 1.00 71.21 129 PRO A N 1
ATOM 772 C CA . PRO A 1 110 ? 28.259 12.886 3.338 1.00 71.52 129 PRO A CA 1
ATOM 773 C C . PRO A 1 110 ? 28.366 11.594 2.522 1.00 75.26 129 PRO A C 1
ATOM 774 O O . PRO A 1 110 ? 28.101 11.610 1.319 1.00 75.76 129 PRO A O 1
ATOM 778 N N . SER A 1 111 ? 28.744 10.495 3.167 1.00 77.41 130 SER A N 1
ATOM 779 C CA . SER A 1 111 ? 28.799 9.203 2.490 1.00 86.68 130 SER A CA 1
ATOM 780 C C . SER A 1 111 ? 27.408 8.588 2.343 1.00 87.38 130 SER A C 1
ATOM 781 O O . SER A 1 111 ? 27.216 7.651 1.570 1.00 92.88 130 SER A O 1
ATOM 784 N N . GLY A 1 112 ? 26.444 9.116 3.091 1.00 81.25 131 GLY A N 1
ATOM 785 C CA . GLY A 1 112 ? 25.073 8.650 3.006 1.00 81.21 131 GLY A CA 1
ATOM 786 C C . GLY A 1 112 ? 24.578 7.950 4.256 1.00 82.24 131 GLY A C 1
ATOM 787 O O . GLY A 1 112 ? 23.371 7.823 4.459 1.00 82.32 131 GLY A O 1
ATOM 788 N N . ASN A 1 113 ? 25.506 7.490 5.094 1.00 85.18 132 ASN A N 1
ATOM 789 C CA . ASN A 1 113 ? 25.143 6.809 6.334 1.00 84.92 132 ASN A CA 1
ATOM 790 C C . ASN A 1 113 ? 24.910 7.777 7.495 1.00 81.92 132 ASN A C 1
ATOM 791 O O . ASN A 1 113 ? 25.573 7.699 8.533 1.00 81.47 132 ASN A O 1
ATOM 796 N N . SER A 1 114 ? 23.961 8.690 7.306 1.00 79.00 133 SER A N 1
ATOM 797 C CA . SER A 1 114 ? 23.573 9.625 8.350 1.00 76.54 133 SER A CA 1
ATOM 798 C C . SER A 1 114 ? 22.746 8.900 9.403 1.00 80.12 133 SER A C 1
ATOM 799 O O . SER A 1 114 ? 21.877 8.089 9.070 1.00 79.87 133 SER A O 1
ATOM 802 N N . ARG A 1 115 ? 23.026 9.176 10.672 1.00 78.45 134 ARG A N 1
ATOM 803 C CA . ARG A 1 115 ? 22.355 8.473 11.753 1.00 78.40 134 ARG A CA 1
ATOM 804 C C . ARG A 1 115 ? 21.637 9.425 12.698 1.00 77.06 134 ARG A C 1
ATOM 805 O O . ARG A 1 115 ? 22.204 10.420 13.154 1.00 75.56 134 ARG A O 1
ATOM 813 N N . THR A 1 116 ? 20.378 9.114 12.981 1.00 76.50 135 THR A N 1
ATOM 814 C CA . THR A 1 116 ? 19.607 9.863 13.961 1.00 75.16 135 THR A CA 1
ATOM 815 C C . THR A 1 116 ? 19.282 8.989 15.164 1.00 76.03 135 THR A C 1
ATOM 816 O O . THR A 1 116 ? 18.765 7.884 15.015 1.00 77.55 135 THR A O 1
ATOM 820 N N . ARG A 1 117 ? 19.589 9.485 16.358 1.00 78.11 136 ARG A N 1
ATOM 821 C CA . ARG A 1 117 ? 19.255 8.755 17.572 1.00 79.41 136 ARG A CA 1
ATOM 822 C C . ARG A 1 117 ? 18.294 9.549 18.460 1.00 77.30 136 ARG A C 1
ATOM 823 O O . ARG A 1 117 ? 18.409 10.769 18.600 1.00 73.62 136 ARG A O 1
ATOM 831 N N . ILE A 1 118 ? 17.323 8.842 19.028 1.00 76.64 137 ILE A N 1
ATOM 832 C CA . ILE A 1 118 ? 16.410 9.411 20.009 1.00 76.22 137 ILE A CA 1
ATOM 833 C C . ILE A 1 118 ? 16.685 8.774 21.360 1.00 83.51 137 ILE A C 1
ATOM 834 O O . ILE A 1 118 ? 16.349 7.610 21.587 1.00 88.14 137 ILE A O 1
ATOM 839 N N . ASP A 1 119 ? 17.318 9.527 22.250 1.00 80.45 138 ASP A N 1
ATOM 840 C CA . ASP A 1 119 ? 17.612 9.021 23.582 1.00 87.65 138 ASP A CA 1
ATOM 841 C C . ASP A 1 119 ? 16.314 8.775 24.332 1.00 93.64 138 ASP A C 1
ATOM 842 O O . ASP A 1 119 ? 15.415 9.606 24.311 1.00 99.91 138 ASP A O 1
ATOM 847 N N . ILE A 1 120 ? 16.210 7.624 24.982 1.00 90.21 139 ILE A N 1
ATOM 848 C CA . ILE A 1 120 ? 15.009 7.304 25.736 1.00 89.87 139 ILE A CA 1
ATOM 849 C C . ILE A 1 120 ? 15.195 7.693 27.200 1.00 90.57 139 ILE A C 1
ATOM 850 O O . ILE A 1 120 ? 14.258 8.152 27.856 1.00 88.93 139 ILE A O 1
ATOM 855 N N . GLY A 1 121 ? 16.416 7.520 27.699 1.00 94.97 140 GLY A N 1
ATOM 856 C CA . GLY A 1 121 ? 16.756 7.885 29.064 1.00 96.53 140 GLY A CA 1
ATOM 857 C C . GLY A 1 121 ? 16.691 9.379 29.332 1.00 96.53 140 GLY A C 1
ATOM 858 O O . GLY A 1 121 ? 16.298 9.799 30.420 1.00 97.81 140 GLY A O 1
ATOM 859 N N . SER A 1 122 ? 17.081 10.184 28.345 1.00 91.26 141 SER A N 1
ATOM 860 C CA . SER A 1 122 ? 17.003 11.638 28.475 1.00 88.21 141 SER A CA 1
ATOM 861 C C . SER A 1 122 ? 15.551 12.110 28.533 1.00 83.26 141 SER A C 1
ATOM 862 O O . SER A 1 122 ? 15.214 12.988 29.326 1.00 82.74 141 SER A O 1
ATOM 865 N N . PHE A 1 123 ? 14.697 11.525 27.697 1.00 81.31 142 PHE A N 1
ATOM 866 C CA . PHE A 1 123 ? 13.273 11.849 27.716 1.00 82.12 142 PHE A CA 1
ATOM 867 C C . PHE A 1 123 ? 12.654 11.540 29.078 1.00 91.79 142 PHE A C 1
ATOM 868 O O . PHE A 1 123 ? 11.999 12.391 29.673 1.00 90.19 142 PHE A O 1
ATOM 876 N N . ASN A 1 124 ? 12.888 10.329 29.575 1.00 101.84 143 ASN A N 1
ATOM 877 C CA . ASN A 1 124 ? 12.374 9.910 30.879 1.00 114.29 143 ASN A CA 1
ATOM 878 C C . ASN A 1 124 ? 12.743 10.868 32.013 1.00 119.10 143 ASN A C 1
ATOM 879 O O . ASN A 1 124 ? 12.038 10.959 33.018 1.00 121.90 143 ASN A O 1
ATOM 884 N N . ARG A 1 125 ? 13.844 11.589 31.829 1.00 120.08 144 ARG A N 1
ATOM 885 C CA . ARG A 1 125 ? 14.389 12.477 32.849 1.00 121.06 144 ARG A CA 1
ATOM 886 C C . ARG A 1 125 ? 13.995 13.942 32.658 1.00 115.84 144 ARG A C 1
ATOM 887 O O . ARG A 1 125 ? 13.538 14.592 33.601 1.00 117.28 144 ARG A O 1
ATOM 895 N N . ILE A 1 126 ? 14.167 14.463 31.444 1.00 107.49 145 ILE A N 1
ATOM 896 C CA . ILE A 1 126 ? 14.043 15.904 31.230 1.00 99.41 145 ILE A CA 1
ATOM 897 C C . ILE A 1 126 ? 12.934 16.349 30.266 1.00 93.10 145 ILE A C 1
ATOM 898 O O . ILE A 1 126 ? 12.907 17.514 29.874 1.00 94.99 145 ILE A O 1
ATOM 903 N N . VAL A 1 127 ? 12.016 15.459 29.891 1.00 93.07 146 VAL A N 1
ATOM 904 C CA . VAL A 1 127 ? 10.998 15.839 28.904 1.00 94.82 146 VAL A CA 1
ATOM 905 C C . VAL A 1 127 ? 9.964 16.814 29.477 1.00 95.41 146 VAL A C 1
ATOM 906 O O . VAL A 1 127 ? 9.401 17.626 28.741 1.00 94.41 146 VAL A O 1
ATOM 910 N N . MET A 1 128 ? 9.724 16.752 30.785 1.00 94.28 147 MET A N 1
ATOM 911 C CA . MET A 1 128 ? 8.718 17.610 31.404 1.00 93.77 147 MET A CA 1
ATOM 912 C C . MET A 1 128 ? 9.339 18.707 32.262 1.00 93.43 147 MET A C 1
ATOM 913 O O . MET A 1 128 ? 8.663 19.305 33.099 1.00 97.12 147 MET A O 1
ATOM 918 N N . ASN A 1 129 ? 10.622 18.979 32.042 1.00 91.56 148 ASN A N 1
ATOM 919 C CA . ASN A 1 129 ? 11.322 20.022 32.782 1.00 90.82 148 ASN A CA 1
ATOM 920 C C . ASN A 1 129 ? 10.757 21.412 32.521 1.00 96.56 148 ASN A C 1
ATOM 921 O O . ASN A 1 129 ? 11.003 22.343 33.287 1.00 95.33 148 ASN A O 1
ATOM 926 N N . ASN A 1 130 ? 9.998 21.559 31.444 1.00 101.39 149 ASN A N 1
ATOM 927 C CA . ASN A 1 130 ? 9.407 22.847 31.134 1.00 103.09 149 ASN A CA 1
ATOM 928 C C . ASN A 1 130 ? 7.895 22.724 30.990 1.00 107.90 149 ASN A C 1
ATOM 929 O O . ASN A 1 130 ? 7.254 23.565 30.364 1.00 106.48 149 ASN A O 1
ATOM 934 N N . PHE A 1 131 ? 7.295 21.739 31.625 1.00 132.90 150 PHE A N 1
ATOM 935 C CA . PHE A 1 131 ? 5.864 21.546 31.466 1.00 132.88 150 PHE A CA 1
ATOM 936 C C . PHE A 1 131 ? 4.983 22.686 31.938 1.00 132.56 150 PHE A C 1
ATOM 937 O O . PHE A 1 131 ? 4.013 23.005 31.286 1.00 133.27 150 PHE A O 1
ATOM 945 N N . GLU A 1 132 ? 5.275 23.312 33.060 1.00 130.51 151 GLU A N 1
ATOM 946 C CA . GLU A 1 132 ? 4.293 24.260 33.524 1.00 128.97 151 GLU A CA 1
ATOM 947 C C . GLU A 1 132 ? 4.783 25.699 33.443 1.00 127.37 151 GLU A C 1
ATOM 948 O O . GLU A 1 132 ? 4.016 26.616 33.706 1.00 128.90 151 GLU A O 1
ATOM 954 N N . LYS A 1 133 ? 6.058 25.899 33.102 1.00 123.70 152 LYS A N 1
ATOM 955 C CA . LYS A 1 133 ? 6.498 27.240 32.728 1.00 121.10 152 LYS A CA 1
ATOM 956 C C . LYS A 1 133 ? 5.975 27.490 31.297 1.00 115.33 152 LYS A C 1
ATOM 957 O O . LYS A 1 133 ? 5.722 28.637 30.883 1.00 122.37 152 LYS A O 1
ATOM 963 N N . LEU A 1 134 ? 5.775 26.397 30.556 1.00 106.63 153 LEU A N 1
ATOM 964 C CA . LEU A 1 134 ? 5.015 26.453 29.300 1.00 100.58 153 LEU A CA 1
ATOM 965 C C . LEU A 1 134 ? 3.490 26.522 29.544 1.00 99.74 153 LEU A C 1
ATOM 966 O O . LEU A 1 134 ? 2.786 27.239 28.829 1.00 97.85 153 LEU A O 1
ATOM 971 N N . LYS A 1 135 ? 2.975 25.784 30.531 1.00 105.26 154 LYS A N 1
ATOM 972 C CA . LYS A 1 135 ? 1.556 25.908 30.917 1.00 111.20 154 LYS A CA 1
ATOM 973 C C . LYS A 1 135 ? 1.150 27.335 31.255 1.00 119.33 154 LYS A C 1
ATOM 974 O O . LYS A 1 135 ? 0.173 27.856 30.718 1.00 117.11 154 LYS A O 1
ATOM 980 N N . SER A 1 136 ? 1.904 27.962 32.151 1.00 127.41 155 SER A N 1
ATOM 981 C CA . SER A 1 136 ? 1.496 29.242 32.715 1.00 137.36 155 SER A CA 1
ATOM 982 C C . SER A 1 136 ? 1.739 30.419 31.767 1.00 136.65 155 SER A C 1
ATOM 983 O O . SER A 1 136 ? 1.025 31.419 31.825 1.00 141.93 155 SER A O 1
ATOM 986 N N . ARG A 1 137 ? 2.741 30.311 30.898 1.00 129.16 156 ARG A N 1
ATOM 987 C CA . ARG A 1 137 ? 2.958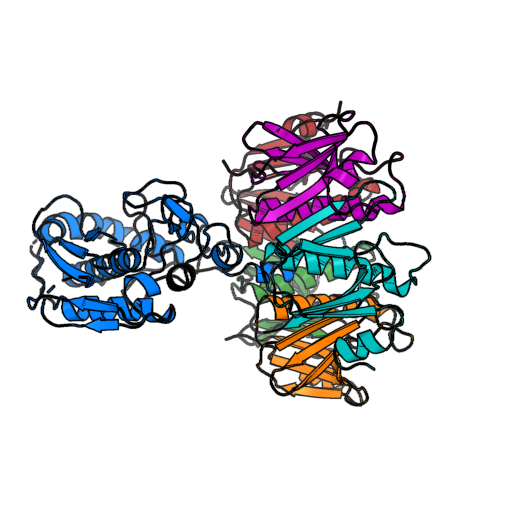 31.352 29.896 1.00 121.90 156 ARG A CA 1
ATOM 988 C C . ARG A 1 137 ? 1.952 31.190 28.759 1.00 115.48 156 ARG A C 1
ATOM 989 O O . ARG A 1 137 ? 1.799 32.074 27.917 1.00 116.05 156 ARG A O 1
ATOM 997 N N . GLY A 1 138 ? 1.262 30.053 28.749 1.00 108.14 157 GLY A N 1
ATOM 998 C CA . GLY A 1 138 ? 0.224 29.796 27.770 1.00 104.12 157 GLY A CA 1
ATOM 999 C C . GLY A 1 138 ? 0.763 29.355 26.424 1.00 98.03 157 GLY A C 1
ATOM 1000 O O . GLY A 1 138 ? 0.080 29.482 25.406 1.00 95.53 157 GLY A O 1
ATOM 1001 N N . ALA A 1 139 ? 1.987 28.836 26.417 1.00 92.91 158 ALA A N 1
ATOM 1002 C CA . ALA A 1 139 ? 2.593 28.324 25.192 1.00 89.89 158 ALA A CA 1
ATOM 1003 C C . ALA A 1 139 ? 1.952 26.999 24.786 1.00 89.60 158 ALA A C 1
ATOM 1004 O O . ALA A 1 139 ? 1.924 26.643 23.607 1.00 89.27 158 ALA A O 1
ATOM 1006 N N . ILE A 1 140 ? 1.443 26.272 25.775 1.00 90.12 159 ILE A N 1
ATOM 1007 C CA . ILE A 1 140 ? 0.714 25.036 25.529 1.00 91.07 159 ILE A CA 1
ATOM 1008 C C . ILE A 1 140 ? -0.627 25.106 26.252 1.00 96.94 159 ILE A C 1
ATOM 1009 O O . ILE A 1 140 ? -0.720 25.706 27.323 1.00 93.61 159 ILE A O 1
ATOM 1014 N N . PRO A 1 141 ? -1.674 24.503 25.668 1.00 97.24 160 PRO A N 1
ATOM 1015 C CA . PRO A 1 141 ? -2.990 24.561 26.312 1.00 101.76 160 PRO A CA 1
ATOM 1016 C C . PRO A 1 141 ? -2.998 23.829 27.652 1.00 100.91 160 PRO A C 1
ATOM 1017 O O . PRO A 1 141 ? -2.480 22.715 27.738 1.00 98.87 160 PRO A O 1
ATOM 1021 N N . ALA A 1 142 ? -3.573 24.450 28.680 1.00 102.83 161 ALA A N 1
ATOM 1022 C CA . ALA A 1 142 ? -3.696 23.819 29.995 1.00 108.20 161 ALA A CA 1
ATOM 1023 C C . ALA A 1 142 ? -4.483 22.515 29.886 1.00 113.91 161 ALA A C 1
ATOM 1024 O O . ALA A 1 142 ? -4.430 21.660 30.770 1.00 112.11 161 ALA A O 1
ATOM 1026 N N . ASN A 1 143 ? -5.209 22.387 28.780 1.00 117.95 162 ASN A N 1
ATOM 1027 C CA . ASN A 1 143 ? -5.954 21.187 28.428 1.00 118.59 162 ASN A CA 1
ATOM 1028 C C . ASN A 1 143 ? -5.090 19.930 28.300 1.00 110.24 162 ASN A C 1
ATOM 1029 O O . ASN A 1 143 ? -5.488 18.852 28.742 1.00 107.24 162 ASN A O 1
ATOM 1034 N N . MET A 1 144 ? -3.912 20.071 27.696 1.00 107.25 163 MET A N 1
ATOM 1035 C CA . MET A 1 144 ? -3.108 18.914 27.310 1.00 100.27 163 MET A CA 1
ATOM 1036 C C . MET A 1 144 ? -2.577 18.139 28.516 1.00 107.48 163 MET A C 1
ATOM 1037 O O . MET A 1 144 ? -2.232 18.719 29.548 1.00 101.45 163 MET A O 1
ATOM 1042 N N . SER A 1 145 ? -2.533 16.818 28.373 1.00 111.58 164 SER A N 1
ATOM 1043 C CA . SER A 1 145 ? -2.074 15.929 29.432 1.00 118.55 164 SER A CA 1
ATOM 1044 C C . SER A 1 145 ? -0.557 15.773 29.383 1.00 120.60 164 SER A C 1
ATOM 1045 O O . SER A 1 145 ? 0.069 16.118 28.376 1.00 117.78 164 SER A O 1
ATOM 1048 N N . PRO A 1 146 ? 0.043 15.264 30.476 1.00 124.19 165 PRO A N 1
ATOM 1049 C CA . PRO A 1 146 ? 1.470 14.927 30.450 1.00 123.15 165 PRO A CA 1
ATOM 1050 C C . PRO A 1 146 ? 1.806 13.942 29.335 1.00 124.17 165 PRO A C 1
ATOM 1051 O O . PRO A 1 146 ? 2.937 13.927 28.849 1.00 121.41 165 PRO A O 1
ATOM 1055 N N . GLU A 1 147 ? 0.827 13.139 28.930 1.00 126.59 166 GLU A N 1
ATOM 1056 C CA . GLU A 1 147 ? 1.031 12.166 27.867 1.00 124.99 166 GLU A CA 1
ATOM 1057 C C . GLU A 1 147 ? 1.273 12.835 26.516 1.00 114.68 166 GLU A C 1
ATOM 1058 O O . GLU A 1 147 ? 2.206 12.464 25.807 1.00 109.94 166 GLU A O 1
ATOM 1064 N N . GLU A 1 148 ? 0.454 13.824 26.162 1.00 111.30 167 GLU A N 1
ATOM 1065 C CA . GLU A 1 148 ? 0.561 14.425 24.833 1.00 108.44 167 GLU A CA 1
ATOM 1066 C C . GLU A 1 148 ? 1.587 15.548 24.733 1.00 100.97 167 GLU A C 1
ATOM 1067 O O . GLU A 1 148 ? 1.988 15.911 23.631 1.00 99.74 167 GLU A O 1
ATOM 1073 N N . TYR A 1 149 ? 2.021 16.095 25.864 1.00 99.07 168 TYR A N 1
ATOM 1074 C CA . TYR A 1 149 ? 3.132 17.040 25.837 1.00 96.53 168 TYR A CA 1
ATOM 1075 C C . TYR A 1 149 ? 4.432 16.288 25.548 1.00 99.42 168 TYR A C 1
ATOM 1076 O O . TYR A 1 149 ? 5.396 16.867 25.045 1.00 93.95 168 TYR A O 1
ATOM 1085 N N . ILE A 1 150 ? 4.447 14.992 25.855 1.00 101.01 169 ILE A N 1
ATOM 1086 C CA . ILE A 1 150 ? 5.607 14.149 25.580 1.00 100.03 169 ILE A CA 1
ATOM 1087 C C . ILE A 1 150 ? 5.615 13.702 24.108 1.00 100.35 169 ILE A C 1
ATOM 1088 O O . ILE A 1 150 ? 6.681 13.585 23.496 1.00 99.94 169 ILE A O 1
ATOM 1093 N N . LYS A 1 151 ? 4.432 13.473 23.535 1.00 100.31 170 LYS A N 1
ATOM 1094 C CA . LYS A 1 151 ? 4.328 13.178 22.101 1.00 92.31 170 LYS A CA 1
ATOM 1095 C C . LYS A 1 151 ? 4.668 14.411 21.265 1.00 83.90 170 LYS A C 1
ATOM 1096 O O . LYS A 1 151 ? 5.311 14.304 20.220 1.00 80.25 170 LYS A O 1
ATOM 1102 N N . LEU A 1 152 ? 4.223 15.576 21.729 1.00 81.16 171 LEU A N 1
ATOM 1103 C CA . LEU A 1 152 ? 4.533 16.841 21.072 1.00 78.92 171 LEU A CA 1
ATOM 1104 C C . LEU A 1 152 ? 6.042 17.027 20.988 1.00 79.04 171 LEU A C 1
ATOM 1105 O O . LEU A 1 152 ? 6.587 17.300 19.917 1.00 75.30 171 LEU A O 1
ATOM 1110 N N . LYS A 1 153 ? 6.704 16.857 22.130 1.00 78.87 172 LYS A N 1
ATOM 1111 C CA . LYS A 1 153 ? 8.152 16.987 22.228 1.00 78.33 172 LYS A CA 1
ATOM 1112 C C . LYS A 1 153 ? 8.864 15.967 21.341 1.00 74.91 172 LYS A C 1
ATOM 1113 O O . LYS A 1 153 ? 9.917 16.256 20.772 1.00 66.41 172 LYS A O 1
ATOM 1119 N N . LEU A 1 154 ? 8.282 14.778 21.217 1.00 75.77 173 LEU A N 1
ATOM 1120 C CA . LEU A 1 154 ? 8.894 13.728 20.413 1.00 73.14 173 LEU A CA 1
ATOM 1121 C C . LEU A 1 154 ? 8.833 14.042 18.919 1.00 70.58 173 LEU A C 1
ATOM 1122 O O . LEU A 1 154 ? 9.829 13.883 18.215 1.00 72.80 173 LEU A O 1
ATOM 1127 N N . ARG A 1 155 ? 7.674 14.483 18.436 1.00 70.58 174 ARG A N 1
ATOM 1128 C CA . ARG A 1 155 ? 7.535 14.845 17.026 1.00 70.52 174 ARG A CA 1
ATOM 1129 C C . ARG A 1 155 ? 8.454 16.004 16.667 1.00 67.94 174 ARG A C 1
ATOM 1130 O O . ARG A 1 155 ? 9.165 15.947 15.667 1.00 62.19 174 ARG A O 1
ATOM 1138 N N . ILE A 1 156 ? 8.414 17.055 17.481 1.00 62.34 175 ILE A N 1
ATOM 1139 C CA . ILE A 1 156 ? 9.322 18.192 17.332 1.00 58.51 175 ILE A CA 1
ATOM 1140 C C . ILE A 1 156 ? 10.770 17.721 17.260 1.00 63.20 175 ILE A C 1
ATOM 1141 O O . ILE A 1 156 ? 11.501 18.090 16.344 1.00 58.22 175 ILE A O 1
ATOM 1146 N N . THR A 1 157 ? 11.169 16.889 18.221 1.00 60.08 176 THR A N 1
ATOM 1147 C CA . THR A 1 157 ? 12.527 16.357 18.263 1.00 60.93 176 THR A CA 1
ATOM 1148 C C . THR A 1 157 ? 12.876 15.593 16.992 1.00 60.81 176 THR A C 1
ATOM 1149 O O . THR A 1 157 ? 13.946 15.793 16.420 1.00 58.11 176 THR A O 1
ATOM 1153 N N . ILE A 1 158 ? 11.967 14.728 16.551 1.00 62.93 177 ILE A N 1
ATOM 1154 C CA . ILE A 1 158 ? 12.184 13.936 15.345 1.00 63.41 177 ILE A CA 1
ATOM 1155 C C . ILE A 1 158 ? 12.204 14.813 14.087 1.00 60.71 177 ILE A C 1
ATOM 1156 O O . ILE A 1 158 ? 13.116 14.699 13.277 1.00 59.29 177 ILE A O 1
ATOM 1161 N N . LYS A 1 159 ? 11.219 15.695 13.936 1.00 59.09 178 LYS A N 1
ATOM 1162 C CA . LYS A 1 159 ? 11.196 16.640 12.815 1.00 59.92 178 LYS A CA 1
ATOM 1163 C C . LYS A 1 159 ? 12.457 17.503 12.756 1.00 58.36 178 LYS A C 1
ATOM 1164 O O . LYS A 1 159 ? 13.020 17.725 11.681 1.00 51.53 178 LYS A O 1
ATOM 1170 N N . HIS A 1 160 ? 12.893 17.979 13.918 1.00 52.25 179 HIS A N 1
ATOM 1171 C CA . HIS A 1 160 ? 14.130 18.750 14.033 1.00 51.69 179 HIS A CA 1
ATOM 1172 C C . HIS A 1 160 ? 15.334 17.926 13.560 1.00 50.96 179 HIS A C 1
ATOM 1173 O O . HIS A 1 160 ? 16.155 18.408 12.784 1.00 48.43 179 HIS A O 1
ATOM 1180 N N . GLU A 1 161 ? 15.422 16.676 14.005 1.00 53.25 180 GLU A N 1
ATOM 1181 C CA . GLU A 1 161 ? 16.533 15.816 13.604 1.00 56.95 180 GLU A CA 1
ATOM 1182 C C . GLU A 1 161 ? 16.490 15.486 12.101 1.00 54.45 180 GLU A C 1
ATOM 1183 O O . GLU A 1 161 ? 17.541 15.372 11.465 1.00 54.02 180 GLU A O 1
ATOM 1189 N N . ILE A 1 162 ? 15.287 15.345 11.541 1.00 55.30 181 ILE A N 1
ATOM 1190 C CA . ILE A 1 162 ? 15.115 15.201 10.088 1.00 55.41 181 ILE A CA 1
ATOM 1191 C C . ILE A 1 162 ? 15.742 16.382 9.335 1.00 53.69 181 ILE A C 1
ATOM 1192 O O . ILE A 1 162 ? 16.355 16.215 8.279 1.00 52.13 181 ILE A O 1
ATOM 1197 N N . GLY A 1 163 ? 15.565 17.581 9.877 1.00 49.55 182 GLY A N 1
ATOM 1198 C CA . GLY A 1 163 ? 16.192 18.765 9.309 1.00 46.60 182 GLY A CA 1
ATOM 1199 C C . GLY A 1 163 ? 17.691 18.563 9.150 1.00 46.69 182 GLY A C 1
ATOM 1200 O O . GLY A 1 163 ? 18.265 18.905 8.112 1.00 45.49 182 GLY A O 1
ATOM 1201 N N . HIS A 1 164 ? 18.315 17.979 10.175 1.00 47.57 183 HIS A N 1
ATOM 1202 C CA . HIS A 1 164 ? 19.746 17.698 10.169 1.00 47.85 183 HIS A CA 1
ATOM 1203 C C . HIS A 1 164 ? 20.100 16.630 9.130 1.00 53.48 183 HIS A C 1
ATOM 1204 O O . HIS A 1 164 ? 21.110 16.742 8.431 1.00 49.74 183 HIS A O 1
ATOM 1211 N N . ILE A 1 165 ? 19.270 15.591 9.043 1.00 52.59 184 ILE A N 1
ATOM 1212 C CA . ILE A 1 165 ? 19.442 14.558 8.017 1.00 56.80 184 ILE A CA 1
ATOM 1213 C C . ILE A 1 165 ? 19.481 15.210 6.638 1.00 54.29 184 ILE A C 1
ATOM 1214 O O . ILE A 1 165 ? 20.284 14.835 5.781 1.00 55.41 184 ILE A O 1
ATOM 1219 N N . LEU A 1 166 ? 18.629 16.218 6.458 1.00 51.55 185 LEU A N 1
ATOM 1220 C CA . LEU A 1 166 ? 18.462 16.883 5.172 1.00 54.02 185 LEU A CA 1
ATOM 1221 C C . LEU A 1 166 ? 19.462 18.010 4.931 1.00 53.91 185 LEU A C 1
ATOM 1222 O O . LEU A 1 166 ? 19.310 18.773 3.983 1.00 53.93 185 LEU A O 1
ATOM 1227 N N . GLY A 1 167 ? 20.473 18.129 5.790 1.00 47.20 186 GLY A N 1
ATOM 1228 C CA . GLY A 1 167 ? 21.569 19.045 5.525 1.00 45.43 186 GLY A CA 1
ATOM 1229 C C . GLY A 1 167 ? 21.454 20.412 6.180 1.00 44.36 186 GLY A C 1
ATOM 1230 O O . GLY A 1 167 ? 22.253 21.316 5.892 1.00 41.13 186 GLY A O 1
ATOM 1231 N N . LEU A 1 168 ? 20.472 20.580 7.059 1.00 42.03 187 LEU A N 1
ATOM 1232 C CA . LEU A 1 168 ? 20.340 21.851 7.770 1.00 39.72 187 LEU A CA 1
ATOM 1233 C C . LEU A 1 168 ? 21.063 21.818 9.112 1.00 39.83 187 LEU A C 1
ATOM 1234 O O . LEU A 1 168 ? 21.228 20.758 9.727 1.00 41.74 187 LEU A O 1
ATOM 1239 N N . LEU A 1 169 ? 21.503 22.990 9.552 1.00 38.05 188 LEU A N 1
ATOM 1240 C CA . LEU A 1 169 ? 22.111 23.142 10.866 1.00 38.19 188 LEU A CA 1
ATOM 1241 C C . LEU A 1 169 ? 21.184 24.020 11.700 1.00 38.91 188 LEU A C 1
ATOM 1242 O O . LEU A 1 169 ? 19.996 24.125 11.389 1.00 36.83 188 LEU A O 1
ATOM 1247 N N . HIS A 1 170 ? 21.704 24.647 12.752 1.00 36.81 189 HIS A N 1
ATOM 1248 C CA . HIS A 1 170 ? 20.868 25.525 13.574 1.00 36.12 189 HIS A CA 1
ATOM 1249 C C . HIS A 1 170 ? 20.880 26.956 13.076 1.00 34.20 189 HIS A C 1
ATOM 1250 O O . HIS A 1 170 ? 21.845 27.386 12.450 1.00 33.59 189 HIS A O 1
ATOM 1257 N N . ASN A 1 171 ? 19.823 27.695 13.405 1.00 33.64 190 ASN A N 1
ATOM 1258 C CA . ASN A 1 171 ? 19.649 29.074 12.926 1.00 32.08 190 ASN A CA 1
ATOM 1259 C C . ASN A 1 171 ? 20.848 29.974 13.191 1.00 31.60 190 ASN A C 1
ATOM 1260 O O . ASN A 1 171 ? 21.144 30.865 12.391 1.00 31.70 190 ASN A O 1
ATOM 1265 N N . ASN A 1 172 ? 21.551 29.740 14.297 1.00 32.64 191 ASN A N 1
ATOM 1266 C CA . ASN A 1 172 ? 22.610 30.656 14.697 1.00 32.59 191 ASN A CA 1
ATOM 1267 C C . ASN A 1 172 ? 24.011 30.130 14.415 1.00 33.17 191 ASN A C 1
ATOM 1268 O O . ASN A 1 172 ? 24.991 30.597 15.014 1.00 33.81 191 ASN A O 1
ATOM 1273 N N . GLU A 1 173 ? 24.117 29.164 13.503 1.00 33.25 192 GLU A N 1
ATOM 1274 C CA . GLU A 1 173 ? 25.410 28.522 13.263 1.00 34.23 192 GLU A CA 1
ATOM 1275 C C . GLU A 1 173 ? 26.062 28.908 11.937 1.00 37.86 192 GLU A C 1
ATOM 1276 O O . GLU A 1 173 ? 26.999 28.242 11.479 1.00 34.60 192 GLU A O 1
ATOM 1282 N N . GLY A 1 174 ? 25.594 30.007 11.347 1.00 33.17 193 GLY A N 1
ATOM 1283 C CA . GLY A 1 174 ? 26.257 30.576 10.188 1.00 31.93 193 GLY A CA 1
ATOM 1284 C C . GLY A 1 174 ? 27.701 30.917 10.530 1.00 32.93 193 GLY A C 1
ATOM 1285 O O . GLY A 1 174 ? 27.962 31.611 11.512 1.00 34.54 193 GLY A O 1
ATOM 1286 N N . GLY A 1 175 ? 28.636 30.412 9.736 1.00 33.85 194 GLY A N 1
ATOM 1287 C CA . GLY A 1 175 ? 30.042 30.705 9.934 1.00 40.26 194 GLY A CA 1
ATOM 1288 C C . GLY A 1 175 ? 30.736 29.786 10.927 1.00 45.96 194 GLY A C 1
ATOM 1289 O O . GLY A 1 175 ? 31.956 29.850 11.077 1.00 41.94 194 GLY A O 1
ATOM 1290 N N . SER A 1 176 ? 29.969 28.933 11.603 1.00 36.69 195 SER A N 1
ATOM 1291 C CA . SER A 1 176 ? 30.539 28.013 12.591 1.00 38.70 195 SER A CA 1
ATOM 1292 C C . SER A 1 176 ? 31.104 26.786 11.890 1.00 39.79 195 SER A C 1
ATOM 1293 O O . SER A 1 176 ? 30.551 26.338 10.883 1.00 39.33 195 SER A O 1
ATOM 1296 N N . TYR A 1 177 ? 32.193 26.245 12.427 1.00 41.76 196 TYR A N 1
ATOM 1297 C CA . TYR A 1 177 ? 32.859 25.094 11.826 1.00 43.57 196 TYR A CA 1
ATOM 1298 C C . TYR A 1 177 ? 32.344 23.771 12.388 1.00 48.65 196 TYR A C 1
ATOM 1299 O O . TYR A 1 177 ? 32.091 23.646 13.588 1.00 45.03 196 TYR A O 1
ATOM 1308 N N . PHE A 1 178 ? 32.212 22.781 11.511 1.00 45.56 197 PHE A N 1
ATOM 1309 C CA . PHE A 1 178 ? 31.683 21.477 11.886 1.00 46.94 197 PHE A CA 1
ATOM 1310 C C . PHE A 1 178 ? 32.584 20.385 11.296 1.00 49.55 197 PHE A C 1
ATOM 1311 O O . PHE A 1 178 ? 33.491 20.705 10.524 1.00 50.04 197 PHE A O 1
ATOM 1319 N N . PRO A 1 179 ? 32.367 19.108 11.679 1.00 51.54 198 PRO A N 1
ATOM 1320 C CA . PRO A 1 179 ? 33.279 18.046 11.223 1.00 54.46 198 PRO A CA 1
ATOM 1321 C C . PRO A 1 179 ? 33.506 17.971 9.714 1.00 56.21 198 PRO A C 1
ATOM 1322 O O . PRO A 1 179 ? 34.611 17.634 9.296 1.00 56.93 198 PRO A O 1
ATOM 1326 N N . HIS A 1 180 ? 32.495 18.282 8.909 1.00 53.08 199 HIS A N 1
ATOM 1327 C CA . HIS A 1 180 ? 32.634 18.110 7.466 1.00 63.62 199 HIS A CA 1
ATOM 1328 C C . HIS A 1 180 ? 32.574 19.434 6.718 1.00 57.04 199 HIS A C 1
ATOM 1329 O O . HIS A 1 180 ? 32.392 19.460 5.501 1.00 53.33 199 HIS A O 1
ATOM 1336 N N . GLY A 1 181 ? 32.747 20.534 7.444 1.00 52.25 200 GLY A N 1
ATOM 1337 C CA . GLY A 1 181 ? 32.761 21.839 6.811 1.00 50.74 200 GLY A CA 1
ATOM 1338 C C . GLY A 1 181 ? 32.317 22.991 7.692 1.00 48.18 200 GLY A C 1
ATOM 1339 O O . GLY A 1 181 ? 32.798 23.156 8.814 1.00 45.50 200 GLY A O 1
ATOM 1340 N N . VAL A 1 182 ? 31.392 23.790 7.171 1.00 43.86 201 VAL A N 1
ATOM 1341 C CA . VAL A 1 182 ? 31.011 25.043 7.805 1.00 41.04 201 VAL A CA 1
ATOM 1342 C C . VAL A 1 182 ? 29.537 25.332 7.513 1.00 39.19 201 VAL A C 1
ATOM 1343 O O . VAL A 1 182 ? 29.024 24.962 6.458 1.00 42.52 201 VAL A O 1
ATOM 1347 N N . GLY A 1 183 ? 28.844 25.959 8.457 1.00 37.76 202 GLY A N 1
ATOM 1348 C CA . GLY A 1 183 ? 27.476 26.385 8.205 1.00 36.14 202 GLY A CA 1
ATOM 1349 C C . GLY A 1 183 ? 27.441 27.636 7.353 1.00 38.40 202 GLY A C 1
ATOM 1350 O O . GLY A 1 183 ? 28.209 28.571 7.580 1.00 34.63 202 GLY A O 1
ATOM 1351 N N . LEU A 1 184 ? 26.552 27.648 6.362 1.00 36.76 203 LEU A N 1
ATOM 1352 C CA . LEU A 1 184 ? 26.371 28.802 5.495 1.00 33.24 203 LEU A CA 1
ATOM 1353 C C . LEU A 1 184 ? 24.880 29.049 5.362 1.00 32.07 203 LEU A C 1
ATOM 1354 O O . LEU A 1 184 ? 24.122 28.101 5.144 1.00 33.60 203 LEU A O 1
ATOM 1359 N N . GLU A 1 185 ? 24.470 30.307 5.496 1.00 30.78 204 GLU A N 1
ATOM 1360 C CA . GLU A 1 185 ? 23.065 30.666 5.399 1.00 29.84 204 GLU A CA 1
ATOM 1361 C C . GLU A 1 185 ? 22.536 30.358 4.005 1.00 31.15 204 GLU A C 1
ATOM 1362 O O . GLU A 1 185 ? 23.180 30.668 3.012 1.00 32.19 204 GLU A O 1
ATOM 1368 N N . VAL A 1 186 ? 21.358 29.749 3.940 1.00 30.38 205 VAL A N 1
ATOM 1369 C CA . VAL A 1 186 ? 20.732 29.467 2.656 1.00 31.00 205 VAL A CA 1
ATOM 1370 C C . VAL A 1 186 ? 19.306 30.029 2.632 1.00 30.30 205 VAL A C 1
ATOM 1371 O O . VAL A 1 186 ? 18.703 30.271 3.682 1.00 29.66 205 VAL A O 1
ATOM 1375 N N . ALA A 1 187 ? 18.791 30.245 1.425 1.00 30.69 206 ALA A N 1
ATOM 1376 C CA . ALA A 1 187 ? 17.362 30.487 1.218 1.00 30.63 206 ALA A CA 1
ATOM 1377 C C . ALA A 1 187 ? 16.811 31.655 2.031 1.00 36.98 206 ALA A C 1
ATOM 1378 O O . ALA A 1 187 ? 15.655 31.619 2.460 1.00 29.40 206 ALA A O 1
ATOM 1380 N N . ARG A 1 188 ? 17.625 32.685 2.249 1.00 28.41 207 ARG A N 1
ATOM 1381 C CA . ARG A 1 188 ? 17.177 33.813 3.069 1.00 27.49 207 ARG A CA 1
ATOM 1382 C C . ARG A 1 188 ? 15.894 34.440 2.538 1.00 27.56 207 ARG A C 1
ATOM 1383 O O . ARG A 1 188 ? 15.751 34.688 1.333 1.00 27.97 207 ARG A O 1
ATOM 1391 N N . CYS A 1 189 ? 14.966 34.700 3.448 1.00 27.41 208 CYS A N 1
ATOM 1392 C CA . CYS A 1 189 ? 13.780 35.458 3.092 1.00 27.62 208 CYS A CA 1
ATOM 1393 C C . CYS A 1 189 ? 13.275 36.191 4.315 1.00 28.85 208 CYS A C 1
ATOM 1394 O O . CYS A 1 189 ? 12.690 35.592 5.216 1.00 30.15 208 CYS A O 1
ATOM 1397 N N . ARG A 1 190 ? 13.552 37.489 4.355 1.00 26.98 209 ARG A N 1
ATOM 1398 C CA A ARG A 1 190 ? 13.115 38.350 5.444 0.42 27.08 209 ARG A CA 1
ATOM 1399 C CA B ARG A 1 190 ? 13.093 38.328 5.455 0.58 27.09 209 ARG A CA 1
ATOM 1400 C C . ARG A 1 190 ? 11.783 39.027 5.142 1.00 27.76 209 ARG A C 1
ATOM 1401 O O . ARG A 1 190 ? 11.095 39.489 6.052 1.00 29.75 209 ARG A O 1
ATOM 1416 N N . LEU A 1 191 ? 11.434 39.103 3.861 1.00 27.99 210 LEU A N 1
ATOM 1417 C CA . LEU A 1 191 ? 10.226 39.856 3.462 1.00 28.85 210 LEU A CA 1
ATOM 1418 C C . LEU A 1 191 ? 8.902 39.134 3.697 1.00 34.34 210 LEU A C 1
ATOM 1419 O O . LEU A 1 191 ? 7.854 39.774 3.748 1.00 35.65 210 LEU A O 1
ATOM 1424 N N . LEU A 1 192 ? 8.929 37.816 3.842 1.00 29.96 211 LEU A N 1
ATOM 1425 C CA . LEU A 1 192 ? 7.669 37.073 4.017 1.00 31.30 211 LEU A CA 1
ATOM 1426 C C . LEU A 1 192 ? 7.518 36.599 5.461 1.00 33.43 211 LEU A C 1
ATOM 1427 O O . LEU A 1 192 ? 8.370 35.863 5.966 1.00 34.67 211 LEU A O 1
ATOM 1432 N N . ASN A 1 193 ? 6.453 37.031 6.138 1.00 32.76 212 ASN A N 1
ATOM 1433 C CA . ASN A 1 193 ? 6.243 36.589 7.513 1.00 37.51 212 ASN A CA 1
ATOM 1434 C C . ASN A 1 193 ? 5.915 35.096 7.533 1.00 41.35 212 ASN A C 1
ATOM 1435 O O . ASN A 1 193 ? 5.379 34.554 6.562 1.00 35.16 212 ASN A O 1
ATOM 1440 N N . GLN A 1 194 ? 6.268 34.439 8.635 1.00 37.80 213 GLN A N 1
ATOM 1441 C CA . GLN A 1 194 ? 6.204 32.987 8.748 1.00 35.71 213 GLN A CA 1
ATOM 1442 C C . GLN A 1 194 ? 6.520 32.578 10.190 1.00 37.91 213 GLN A C 1
ATOM 1443 O O . GLN A 1 194 ? 6.984 33.395 10.995 1.00 35.64 213 GLN A O 1
ATOM 1449 N N . ALA A 1 195 ? 6.290 31.313 10.506 1.00 37.68 214 ALA A N 1
ATOM 1450 C CA . ALA A 1 195 ? 6.593 30.783 11.835 1.00 40.29 214 ALA A CA 1
ATOM 1451 C C . ALA A 1 195 ? 8.101 30.700 12.057 1.00 36.93 214 ALA A C 1
ATOM 1452 O O . ALA A 1 195 ? 8.866 30.654 11.095 1.00 35.51 214 ALA A O 1
ATOM 1454 N N . PRO A 1 196 ? 8.538 30.682 13.328 1.00 37.41 215 PRO A N 1
ATOM 1455 C CA . PRO A 1 196 ? 9.962 30.406 13.572 1.00 36.34 215 PRO A CA 1
ATOM 1456 C C . PRO A 1 196 ? 10.406 29.064 12.986 1.00 42.14 215 PRO A C 1
ATOM 1457 O O . PRO A 1 196 ? 9.603 28.125 12.876 1.00 38.34 215 PRO A O 1
ATOM 1461 N N . SER A 1 197 ? 11.676 28.984 12.599 1.00 35.33 216 SER A N 1
ATOM 1462 C CA . SER A 1 197 ? 12.242 27.742 12.085 1.00 38.95 216 SER A CA 1
ATOM 1463 C C . SER A 1 197 ? 12.187 26.654 13.153 1.00 37.83 216 SER A C 1
ATOM 1464 O O . SER A 1 197 ? 12.331 26.929 14.339 1.00 38.30 216 SER A O 1
ATOM 1467 N N . ILE A 1 198 ? 11.970 25.418 12.723 1.00 39.30 217 ILE A N 1
ATOM 1468 C CA . ILE A 1 198 ? 12.005 24.291 13.634 1.00 41.48 217 ILE A CA 1
ATOM 1469 C C . ILE A 1 198 ? 13.464 23.877 13.870 1.00 41.09 217 ILE A C 1
ATOM 1470 O O . ILE A 1 198 ? 13.752 22.984 14.671 1.00 42.84 217 ILE A O 1
ATOM 1475 N N . MET A 1 199 ? 14.387 24.556 13.187 1.00 39.02 218 MET A N 1
ATOM 1476 C CA . MET A 1 199 ? 15.819 24.310 13.387 1.00 38.70 218 MET A CA 1
ATOM 1477 C C . MET A 1 199 ? 16.465 25.358 14.288 1.00 37.64 218 MET A C 1
ATOM 1478 O O . MET A 1 199 ? 17.688 25.531 14.261 1.00 36.97 218 MET A O 1
ATOM 1483 N N . LEU A 1 200 ? 15.648 26.069 15.059 1.00 37.76 219 LEU A N 1
ATOM 1484 C CA . LEU A 1 200 ? 16.164 26.934 16.117 1.00 37.50 219 LEU A CA 1
ATOM 1485 C C . LEU A 1 200 ? 17.129 26.144 16.991 1.00 41.77 219 LEU A C 1
ATOM 1486 O O . LEU A 1 200 ? 16.901 24.966 17.267 1.00 40.66 219 LEU A O 1
ATOM 1491 N N . ASN A 1 201 ? 18.220 26.783 17.401 1.00 38.27 220 ASN A N 1
ATOM 1492 C CA . ASN A 1 201 ? 19.161 26.153 18.312 1.00 39.77 220 ASN A CA 1
ATOM 1493 C C . ASN A 1 201 ? 18.498 25.976 19.676 1.00 41.79 220 ASN A C 1
ATOM 1494 O O . ASN A 1 201 ? 18.108 26.955 20.319 1.00 41.76 220 ASN A O 1
ATOM 1499 N N . GLY A 1 202 ? 18.362 24.724 20.108 1.00 43.85 221 GLY A N 1
ATOM 1500 C CA . GLY A 1 202 ? 17.639 24.404 21.327 1.00 46.21 221 GLY A CA 1
ATOM 1501 C C . GLY A 1 202 ? 18.364 24.837 22.585 1.00 49.13 221 GLY A C 1
ATOM 1502 O O . GLY A 1 202 ? 17.780 24.877 23.672 1.00 49.34 221 GLY A O 1
ATOM 1503 N N . SER A 1 203 ? 19.647 25.155 22.439 1.00 47.71 222 SER A N 1
ATOM 1504 C CA . SER A 1 203 ? 20.432 25.693 23.543 1.00 54.53 222 SER A CA 1
ATOM 1505 C C . SER A 1 203 ? 20.052 27.142 23.831 1.00 53.48 222 SER A C 1
ATOM 1506 O O . SER A 1 203 ? 20.292 27.648 24.925 1.00 53.65 222 SER A O 1
ATOM 1509 N N . ASN A 1 204 ? 19.453 27.806 22.846 1.00 44.88 223 ASN A N 1
ATOM 1510 C CA . ASN A 1 204 ? 19.185 29.239 22.947 1.00 49.69 223 ASN A CA 1
ATOM 1511 C C . ASN A 1 204 ? 17.704 29.609 22.818 1.00 52.09 223 ASN A C 1
ATOM 1512 O O . ASN A 1 204 ? 17.306 30.713 23.180 1.00 56.76 223 ASN A O 1
ATOM 1517 N N . TYR A 1 205 ? 16.895 28.695 22.296 1.00 48.05 224 TYR A N 1
ATOM 1518 C CA . TYR A 1 205 ? 15.464 28.942 22.130 1.00 49.59 224 TYR A CA 1
ATOM 1519 C C . TYR A 1 205 ? 14.647 27.755 22.597 1.00 52.46 224 TYR A C 1
ATOM 1520 O O . TYR A 1 205 ? 15.114 26.618 22.549 1.00 48.84 224 TYR A O 1
ATOM 1529 N N . ASP A 1 206 ? 13.424 28.023 23.043 1.00 58.43 225 ASP A N 1
ATOM 1530 C CA . ASP A 1 206 ? 12.416 26.979 23.167 1.00 60.58 225 ASP A CA 1
ATOM 1531 C C . ASP A 1 206 ? 11.433 27.138 22.018 1.00 54.51 225 ASP A C 1
ATOM 1532 O O . ASP A 1 206 ? 10.675 28.115 21.968 1.00 48.16 225 ASP A O 1
ATOM 1537 N N . TYR A 1 207 ? 11.464 26.183 21.094 1.00 52.39 226 TYR A N 1
ATOM 1538 C CA . TYR A 1 207 ? 10.653 26.232 19.880 1.00 50.33 226 TYR A CA 1
ATOM 1539 C C . TYR A 1 207 ? 9.166 26.430 20.172 1.00 51.53 226 TYR A C 1
ATOM 1540 O O . TYR A 1 207 ? 8.489 27.201 19.490 1.00 47.75 226 TYR A O 1
ATOM 1549 N N . ILE A 1 208 ? 8.660 25.731 21.181 1.00 51.79 227 ILE A N 1
ATOM 1550 C CA . ILE A 1 208 ? 7.240 25.815 21.510 1.00 56.90 227 ILE A CA 1
ATOM 1551 C C . ILE A 1 208 ? 6.871 27.226 21.937 1.00 57.24 227 ILE A C 1
ATOM 1552 O O . ILE A 1 208 ? 5.874 27.791 21.481 1.00 55.79 227 ILE A O 1
ATOM 1557 N N . ASP A 1 209 ? 7.690 27.788 22.820 1.00 54.73 228 ASP A N 1
ATOM 1558 C CA . ASP A 1 209 ? 7.484 29.141 23.308 1.00 59.37 228 ASP A CA 1
ATOM 1559 C C . ASP A 1 209 ? 7.565 30.165 22.173 1.00 56.52 228 ASP A C 1
ATOM 1560 O O . ASP A 1 209 ? 6.754 31.083 22.104 1.00 52.64 228 ASP A O 1
ATOM 1565 N N . ARG A 1 210 ? 8.544 30.010 21.284 1.00 51.00 229 ARG A N 1
ATOM 1566 C CA . ARG A 1 210 ? 8.665 30.926 20.157 1.00 48.68 229 ARG A CA 1
ATOM 1567 C C . ARG A 1 210 ? 7.498 30.751 19.186 1.00 49.59 229 ARG A C 1
ATOM 1568 O O . ARG A 1 210 ? 6.989 31.731 18.641 1.00 45.10 229 ARG A O 1
ATOM 1576 N N . LEU A 1 211 ? 7.070 29.508 18.981 1.00 47.79 230 LEU A N 1
ATOM 1577 C CA . LEU A 1 211 ? 5.964 29.233 18.069 1.00 52.33 230 LEU A CA 1
ATOM 1578 C C . LEU A 1 211 ? 4.665 29.817 18.617 1.00 58.97 230 LEU A C 1
ATOM 1579 O O . LEU A 1 211 ? 3.866 30.392 17.874 1.00 56.18 230 LEU A O 1
ATOM 1584 N N . SER A 1 212 ? 4.461 29.672 19.923 1.00 60.04 231 SER A N 1
ATOM 1585 C CA . SER A 1 212 ? 3.292 30.241 20.584 1.00 63.57 231 SER A CA 1
ATOM 1586 C C . SER A 1 212 ? 3.297 31.760 20.510 1.00 65.65 231 SER A C 1
ATOM 1587 O O . SER A 1 212 ? 2.264 32.383 20.276 1.00 65.49 231 SER A O 1
ATOM 1590 N N . HIS A 1 213 ? 4.474 32.341 20.715 1.00 64.91 232 HIS A N 1
ATOM 1591 C CA . HIS A 1 213 ? 4.671 33.782 20.638 1.00 67.56 232 HIS A CA 1
ATOM 1592 C C . HIS A 1 213 ? 4.223 34.290 19.270 1.00 65.21 232 HIS A C 1
ATOM 1593 O O . HIS A 1 213 ? 3.625 35.361 19.157 1.00 69.70 232 HIS A O 1
ATOM 1600 N N . TYR A 1 214 ? 4.491 33.492 18.241 1.00 58.47 233 TYR A N 1
ATOM 1601 C CA . TYR A 1 214 ? 4.110 33.823 16.870 1.00 58.82 233 TYR A CA 1
ATOM 1602 C C . TYR A 1 214 ? 2.614 33.638 16.622 1.00 59.21 233 TYR A C 1
ATOM 1603 O O . TYR A 1 214 ? 1.971 34.478 15.994 1.00 54.90 233 TYR A O 1
ATOM 1612 N N . LEU A 1 215 ? 2.066 32.534 17.116 1.00 54.61 234 LEU A N 1
ATOM 1613 C CA . LEU A 1 215 ? 0.665 32.208 16.876 1.00 63.79 234 LEU A CA 1
ATOM 1614 C C . LEU A 1 215 ? -0.279 33.033 17.745 1.00 71.88 234 LEU A C 1
ATOM 1615 O O . LEU A 1 215 ? -1.483 33.091 17.481 1.00 75.44 234 LEU A O 1
ATOM 1620 N N . GLU A 1 216 ? 0.279 33.662 18.776 1.00 81.13 235 GLU A N 1
ATOM 1621 C CA . GLU A 1 216 ? -0.482 34.463 19.732 1.00 84.81 235 GLU A CA 1
ATOM 1622 C C . GLU A 1 216 ? -1.574 33.641 20.422 1.00 85.98 235 GLU A C 1
ATOM 1623 O O . GLU A 1 216 ? -2.654 34.148 20.730 1.00 85.49 235 GLU A O 1
ATOM 1629 N N . ARG A 1 217 ? -1.268 32.372 20.670 1.00 85.00 236 ARG A N 1
ATOM 1630 C CA . ARG A 1 217 ? -2.189 31.449 21.325 1.00 85.61 236 ARG A CA 1
ATOM 1631 C C . ARG A 1 217 ? -1.420 30.172 21.673 1.00 84.93 236 ARG A C 1
ATOM 1632 O O . ARG A 1 217 ? -0.285 29.999 21.223 1.00 80.36 236 ARG A O 1
ATOM 1640 N N . PRO A 1 218 ? -2.015 29.284 22.493 1.00 88.59 237 PRO A N 1
ATOM 1641 C CA . PRO A 1 218 ? -1.343 28.010 22.780 1.00 85.74 237 PRO A CA 1
ATOM 1642 C C . PRO A 1 218 ? -1.099 27.161 21.529 1.00 80.76 237 PRO A C 1
ATOM 1643 O O . PRO A 1 218 ? -1.827 27.285 20.544 1.00 79.72 237 PRO A O 1
ATOM 1647 N N . VAL A 1 219 ? -0.082 26.305 21.584 1.00 88.37 238 VAL A N 1
ATOM 1648 C CA . VAL A 1 219 ? 0.357 25.537 20.423 1.00 87.12 238 VAL A CA 1
ATOM 1649 C C . VAL A 1 219 ? 0.045 24.047 20.536 1.00 95.58 238 VAL A C 1
ATOM 1650 O O . VAL A 1 219 ? 0.330 23.422 21.556 1.00 101.20 238 VAL A O 1
ATOM 1654 N N . THR A 1 220 ? -0.546 23.488 19.483 1.00 95.49 239 THR A N 1
ATOM 1655 C CA . THR A 1 220 ? -0.743 22.045 19.388 1.00 95.90 239 THR A CA 1
ATOM 1656 C C . THR A 1 220 ? 0.150 21.461 18.293 1.00 92.04 239 THR A C 1
ATOM 1657 O O . THR A 1 220 ? 1.047 22.140 17.789 1.00 83.74 239 THR A O 1
ATOM 1661 N N . GLU A 1 221 ? -0.101 20.210 17.920 1.00 95.63 240 GLU A N 1
ATOM 1662 C CA . GLU A 1 221 ? 0.802 19.485 17.030 1.00 98.57 240 GLU A CA 1
ATOM 1663 C C . GLU A 1 221 ? 0.509 19.746 15.551 1.00 98.36 240 GLU A C 1
ATOM 1664 O O . GLU A 1 221 ? 1.361 19.510 14.691 1.00 96.16 240 GLU A O 1
ATOM 1670 N N . THR A 1 222 ? -0.693 20.235 15.258 1.00 98.24 241 THR A N 1
ATOM 1671 C CA . THR A 1 222 ? -1.038 20.619 13.893 1.00 95.84 241 THR A CA 1
ATOM 1672 C C . THR A 1 222 ? -0.343 21.935 13.527 1.00 91.21 241 THR A C 1
ATOM 1673 O O . THR A 1 222 ? -0.325 22.342 12.364 1.00 89.57 241 THR A O 1
ATOM 1677 N N . ASP A 1 223 ? 0.238 22.584 14.533 1.00 88.60 242 ASP A N 1
ATOM 1678 C CA . ASP A 1 223 ? 0.933 23.855 14.347 1.00 83.03 242 ASP A CA 1
ATOM 1679 C C . ASP A 1 223 ? 2.414 23.675 14.021 1.00 80.35 242 ASP A C 1
ATOM 1680 O O . ASP A 1 223 ? 2.964 24.407 13.198 1.00 77.89 242 ASP A O 1
ATOM 1685 N N . ILE A 1 224 ? 3.057 22.710 14.672 1.00 79.42 243 ILE A N 1
ATOM 1686 C CA . ILE A 1 224 ? 4.494 22.515 14.505 1.00 77.31 243 ILE A CA 1
ATOM 1687 C C . ILE A 1 224 ? 4.840 22.013 13.107 1.00 68.38 243 ILE A C 1
ATOM 1688 O O . ILE A 1 224 ? 3.976 21.528 12.375 1.00 64.61 243 ILE A O 1
ATOM 1693 N N . GLY A 1 225 ? 6.112 22.146 12.743 1.00 56.06 244 GLY A N 1
ATOM 1694 C CA . GLY A 1 225 ? 6.593 21.676 11.460 1.00 55.00 244 GLY A CA 1
ATOM 1695 C C . GLY A 1 225 ? 7.607 22.626 10.855 1.00 53.78 244 GLY A C 1
ATOM 1696 O O . GLY A 1 225 ? 7.830 23.714 11.386 1.00 49.58 244 GLY A O 1
ATOM 1697 N N . PRO A 1 226 ? 8.218 22.221 9.731 1.00 51.41 245 PRO A N 1
ATOM 1698 C CA . PRO A 1 226 ? 9.190 23.052 9.016 1.00 46.27 245 PRO A CA 1
ATOM 1699 C C . PRO A 1 226 ? 8.553 24.368 8.594 1.00 48.83 245 PRO A C 1
ATOM 1700 O O . PRO A 1 226 ? 7.418 24.356 8.129 1.00 45.51 245 PRO A O 1
ATOM 1704 N N . SER A 1 227 ? 9.257 25.482 8.757 1.00 41.51 246 SER A N 1
ATOM 1705 C CA . SER A 1 227 ? 8.733 26.763 8.293 1.00 40.54 246 SER A CA 1
ATOM 1706 C C . SER A 1 227 ? 8.875 26.888 6.782 1.00 39.84 246 SER A C 1
ATOM 1707 O O . SER A 1 227 ? 9.480 26.029 6.144 1.00 39.91 246 SER A O 1
ATOM 1710 N N . ARG A 1 228 ? 8.325 27.960 6.210 1.00 39.67 247 ARG A N 1
ATOM 1711 C CA . ARG A 1 228 ? 8.520 28.229 4.788 1.00 39.45 247 ARG A CA 1
ATOM 1712 C C . ARG A 1 228 ? 10.005 28.244 4.441 1.00 37.54 247 ARG A C 1
ATOM 1713 O O . ARG A 1 228 ? 10.431 27.606 3.480 1.00 37.91 247 ARG A O 1
ATOM 1721 N N . ASN A 1 229 ? 10.800 28.959 5.230 1.00 35.95 248 ASN A N 1
ATOM 1722 C CA . ASN A 1 229 ? 12.227 29.047 4.931 1.00 34.51 248 ASN A CA 1
ATOM 1723 C C . ASN A 1 229 ? 12.947 27.713 5.149 1.00 34.65 248 ASN A C 1
ATOM 1724 O O . ASN A 1 229 ? 13.895 27.402 4.422 1.00 34.30 248 ASN A O 1
ATOM 1729 N N . ASP A 1 230 ? 12.511 26.933 6.139 1.00 35.61 249 ASP A N 1
ATOM 1730 C CA . ASP A 1 230 ? 13.067 25.590 6.344 1.00 36.55 249 ASP A CA 1
ATOM 1731 C C . ASP A 1 230 ? 12.916 24.748 5.076 1.00 37.77 249 ASP A C 1
ATOM 1732 O O . ASP A 1 230 ? 13.845 24.055 4.656 1.00 38.04 249 ASP A O 1
ATOM 1737 N N . ILE A 1 231 ? 11.733 24.816 4.476 1.00 38.98 250 ILE A N 1
ATOM 1738 C CA . ILE A 1 231 ? 11.430 24.059 3.263 1.00 40.92 250 ILE A CA 1
ATOM 1739 C C . ILE A 1 231 ? 12.295 24.535 2.096 1.00 40.05 250 ILE A C 1
ATOM 1740 O O . ILE A 1 231 ? 12.862 23.729 1.367 1.00 41.27 250 ILE A O 1
ATOM 1745 N N . GLU A 1 232 ? 12.406 25.849 1.926 1.00 38.42 251 GLU A N 1
ATOM 1746 C CA . GLU A 1 232 ? 13.265 26.402 0.885 1.00 37.96 251 GLU A CA 1
ATOM 1747 C C . GLU A 1 232 ? 14.740 26.056 1.123 1.00 36.89 251 GLU A C 1
ATOM 1748 O O . GLU A 1 232 ? 15.506 25.885 0.166 1.00 37.54 251 GLU A O 1
ATOM 1754 N N . GLY A 1 233 ? 15.128 25.957 2.395 1.00 35.74 252 GLY A N 1
ATOM 1755 C CA . GLY A 1 233 ? 16.482 25.576 2.755 1.00 35.22 252 GLY A CA 1
ATOM 1756 C C . GLY A 1 233 ? 16.815 24.189 2.225 1.00 37.13 252 GLY A C 1
ATOM 1757 O O . GLY A 1 233 ? 17.882 23.970 1.650 1.00 37.52 252 GLY A O 1
ATOM 1758 N N . VAL A 1 234 ? 15.895 23.249 2.412 1.00 38.85 253 VAL A N 1
ATOM 1759 C CA . VAL A 1 234 ? 16.111 21.883 1.931 1.00 41.42 253 VAL A CA 1
ATOM 1760 C C . VAL A 1 234 ? 16.107 21.824 0.399 1.00 42.86 253 VAL A C 1
ATOM 1761 O O . VAL A 1 234 ? 16.870 21.058 -0.192 1.00 47.11 253 VAL A O 1
ATOM 1765 N N . ARG A 1 235 ? 15.266 22.632 -0.249 1.00 42.68 254 ARG A N 1
ATOM 1766 C CA . ARG A 1 235 ? 15.312 22.748 -1.713 1.00 44.40 254 ARG A CA 1
ATOM 1767 C C . ARG A 1 235 ? 16.700 23.135 -2.209 1.00 43.62 254 ARG A C 1
ATOM 1768 O O . ARG A 1 235 ? 17.157 22.644 -3.237 1.00 45.87 254 ARG A O 1
ATOM 1776 N N . VAL A 1 236 ? 17.359 24.032 -1.485 1.00 40.90 255 VAL A N 1
ATOM 1777 C CA . VAL A 1 236 ? 18.739 24.382 -1.784 1.00 40.40 255 VAL A CA 1
ATOM 1778 C C . VAL A 1 236 ? 19.664 23.178 -1.580 1.00 41.66 255 VAL A C 1
ATOM 1779 O O . VAL A 1 236 ? 20.502 22.883 -2.437 1.00 43.29 255 VAL A O 1
ATOM 1783 N N . MET A 1 237 ? 19.487 22.474 -0.461 1.00 41.42 256 MET A N 1
ATOM 1784 C CA . MET A 1 237 ? 20.332 21.322 -0.128 1.00 43.06 256 MET A CA 1
ATOM 1785 C C . MET A 1 237 ? 20.107 20.174 -1.102 1.00 46.50 256 MET A C 1
ATOM 1786 O O . MET A 1 237 ? 20.977 19.317 -1.257 1.00 48.57 256 MET A O 1
ATOM 1791 N N . ARG A 1 238 ? 18.942 20.145 -1.744 1.00 47.62 257 ARG A N 1
ATOM 1792 C CA . ARG A 1 238 ? 18.662 19.111 -2.747 1.00 51.56 257 ARG A CA 1
ATOM 1793 C C . ARG A 1 238 ? 19.421 19.355 -4.044 1.00 56.68 257 ARG A C 1
ATOM 1794 O O . ARG A 1 238 ? 19.646 18.427 -4.807 1.00 56.63 257 ARG A O 1
ATOM 1802 N N . ARG A 1 239 ? 19.812 20.597 -4.309 1.00 50.69 258 ARG A N 1
ATOM 1803 C CA . ARG A 1 239 ? 20.527 20.869 -5.552 1.00 61.92 258 ARG A CA 1
ATOM 1804 C C . ARG A 1 239 ? 21.985 21.234 -5.294 1.00 60.68 258 ARG A C 1
ATOM 1805 O O . ARG A 1 239 ? 22.809 21.200 -6.207 1.00 58.76 258 ARG A O 1
ATOM 1813 N N . GLY A 1 240 ? 22.299 21.565 -4.045 1.00 56.71 259 GLY A N 1
ATOM 1814 C CA . GLY A 1 240 ? 23.661 21.885 -3.659 1.00 57.68 259 GLY A CA 1
ATOM 1815 C C . GLY A 1 240 ? 24.235 23.047 -4.444 1.00 52.77 259 GLY A C 1
ATOM 1816 O O . GLY A 1 240 ? 23.516 23.975 -4.811 1.00 50.13 259 GLY A O 1
ATOM 1817 N N . GLY A 1 241 ? 25.533 22.988 -4.716 1.00 54.70 260 GLY A N 1
ATOM 1818 C CA . GLY A 1 241 ? 26.210 24.060 -5.422 1.00 61.15 260 GLY A CA 1
ATOM 1819 C C . GLY A 1 241 ? 26.926 25.004 -4.475 1.00 62.43 260 GLY A C 1
ATOM 1820 O O . GLY A 1 241 ? 27.080 24.708 -3.289 1.00 59.21 260 GLY A O 1
ATOM 1821 N N . SER A 1 242 ? 27.357 26.148 -4.999 1.00 62.88 261 SER A N 1
ATOM 1822 C CA . SER A 1 242 ? 28.123 27.115 -4.217 1.00 61.94 261 SER A CA 1
ATOM 1823 C C . SER A 1 242 ? 27.287 27.779 -3.134 1.00 56.62 261 SER A C 1
ATOM 1824 O O . SER A 1 242 ? 26.124 28.112 -3.352 1.00 45.80 261 SER A O 1
ATOM 1827 N N . GLY A 1 243 ? 27.894 27.980 -1.968 1.00 58.51 262 GLY A N 1
ATOM 1828 C CA . GLY A 1 243 ? 27.231 28.668 -0.876 1.00 58.62 262 GLY A CA 1
ATOM 1829 C C . GLY A 1 243 ? 27.102 30.160 -1.127 1.00 53.98 262 GLY A C 1
ATOM 1830 O O . GLY A 1 243 ? 26.325 30.845 -0.458 1.00 49.54 262 GLY A O 1
ATOM 1831 N N . ASN A 1 244 ? 27.864 30.665 -2.094 1.00 47.17 263 ASN A N 1
ATOM 1832 C CA . ASN A 1 244 ? 27.838 32.086 -2.427 1.00 50.89 263 ASN A CA 1
ATOM 1833 C C . ASN A 1 244 ? 26.949 32.406 -3.633 1.00 50.34 263 ASN A C 1
ATOM 1834 O O . ASN A 1 244 ? 26.825 33.567 -4.026 1.00 48.69 263 ASN A O 1
ATOM 1839 N N . SER A 1 245 ? 26.337 31.379 -4.216 1.00 42.68 264 SER A N 1
ATOM 1840 C CA . SER A 1 245 ? 25.387 31.574 -5.309 1.00 41.41 264 SER A CA 1
ATOM 1841 C C . SER A 1 245 ? 24.163 32.334 -4.808 1.00 38.60 264 SER A C 1
ATOM 1842 O O . SER A 1 245 ? 23.637 32.017 -3.745 1.00 37.80 264 SER A O 1
ATOM 1845 N N . PHE A 1 246 ? 23.725 33.340 -5.559 1.00 37.60 265 PHE A N 1
ATOM 1846 C CA . PHE A 1 246 ? 22.559 34.128 -5.158 1.00 35.30 265 PHE A CA 1
ATOM 1847 C C . PHE A 1 246 ? 21.293 33.278 -5.206 1.00 35.30 265 PHE A C 1
ATOM 1848 O O . PHE A 1 246 ? 20.359 33.497 -4.434 1.00 33.00 265 PHE A O 1
ATOM 1856 N N . THR A 1 247 ? 21.249 32.308 -6.112 1.00 35.84 266 THR A N 1
ATOM 1857 C CA . THR A 1 247 ? 20.057 31.462 -6.183 1.00 36.52 266 THR A CA 1
ATOM 1858 C C . THR A 1 247 ? 19.990 30.586 -4.924 1.00 35.88 266 THR A C 1
ATOM 1859 O O . THR A 1 247 ? 18.905 30.230 -4.465 1.00 38.28 266 THR A O 1
ATOM 1863 N N . ASN A 1 248 ? 21.155 30.259 -4.363 1.00 36.95 267 ASN A N 1
ATOM 1864 C CA . ASN A 1 248 ? 21.217 29.479 -3.130 1.00 37.59 267 ASN A CA 1
ATOM 1865 C C . ASN A 1 248 ? 21.050 30.337 -1.873 1.00 36.16 267 ASN A C 1
ATOM 1866 O O . ASN A 1 248 ? 20.439 29.899 -0.906 1.00 36.69 267 ASN A O 1
ATOM 1871 N N . ARG A 1 249 ? 21.604 31.545 -1.883 1.00 35.37 268 ARG A N 1
ATOM 1872 C CA . ARG A 1 249 ? 21.572 32.385 -0.684 1.00 34.65 268 ARG A CA 1
ATOM 1873 C C . ARG A 1 249 ? 20.210 33.010 -0.396 1.00 32.84 268 ARG A C 1
ATOM 1874 O O . ARG A 1 249 ? 19.907 33.326 0.765 1.00 32.71 268 ARG A O 1
ATOM 1882 N N . PHE A 1 250 ? 19.411 33.215 -1.447 1.00 31.86 269 PHE A N 1
ATOM 1883 C CA . PHE A 1 250 ? 18.142 33.938 -1.304 1.00 30.44 269 PHE A CA 1
ATOM 1884 C C . PHE A 1 250 ? 16.975 33.127 -1.838 1.00 30.53 269 PHE A C 1
ATOM 1885 O O . PHE A 1 250 ? 17.112 32.475 -2.865 1.00 31.33 269 PHE A O 1
ATOM 1893 N N . SER A 1 251 ? 15.824 33.186 -1.165 1.00 30.16 270 SER A N 1
ATOM 1894 C CA . SER A 1 251 ? 14.657 32.447 -1.652 1.00 30.77 270 SER A CA 1
ATOM 1895 C C . SER A 1 251 ? 13.453 33.348 -1.946 1.00 33.70 270 SER A C 1
ATOM 1896 O O . SER A 1 251 ? 12.399 32.851 -2.331 1.00 31.70 270 SER A O 1
ATOM 1899 N N . CYS A 1 252 ? 13.593 34.661 -1.771 1.00 31.07 271 CYS A N 1
ATOM 1900 C CA . CYS A 1 252 ? 12.503 35.557 -2.181 1.00 34.19 271 CYS A CA 1
ATOM 1901 C C . CYS A 1 252 ? 13.007 36.950 -2.568 1.00 33.47 271 CYS A C 1
ATOM 1902 O O . CYS A 1 252 ? 12.300 37.941 -2.390 1.00 34.04 271 CYS A O 1
ATOM 1905 N N . LEU A 1 253 ? 14.211 37.025 -3.134 1.00 30.31 272 LEU A N 1
ATOM 1906 C CA . LEU A 1 253 ? 14.802 38.328 -3.437 1.00 27.24 272 LEU A CA 1
ATOM 1907 C C . LEU A 1 253 ? 14.078 39.009 -4.594 1.00 27.44 272 LEU A C 1
ATOM 1908 O O . LEU A 1 253 ? 14.121 40.233 -4.724 1.00 32.22 272 LEU A O 1
ATOM 1913 N N . GLY A 1 254 ? 13.390 38.217 -5.412 1.00 28.03 273 GLY A N 1
ATOM 1914 C CA . GLY A 1 254 ? 12.558 38.762 -6.476 1.00 28.72 273 GLY A CA 1
ATOM 1915 C C . GLY A 1 254 ? 11.588 39.821 -5.958 1.00 35.12 273 GLY A C 1
ATOM 1916 O O . GLY A 1 254 ? 11.221 40.755 -6.680 1.00 28.99 273 GLY A O 1
ATOM 1917 N N . LEU A 1 255 ? 11.173 39.676 -4.701 1.00 27.77 274 LEU A N 1
ATOM 1918 C CA . LEU A 1 255 ? 10.195 40.599 -4.099 1.00 27.83 274 LEU A CA 1
ATOM 1919 C C . LEU A 1 255 ? 10.737 42.023 -4.007 1.00 28.78 274 LEU A C 1
ATOM 1920 O O . LEU A 1 255 ? 9.966 42.980 -3.935 1.00 31.90 274 LEU A O 1
ATOM 1925 N N . GLY A 1 256 ? 12.064 42.146 -4.013 1.00 27.97 275 GLY A N 1
ATOM 1926 C CA . GLY A 1 256 ? 12.727 43.434 -4.021 1.00 28.31 275 GLY A CA 1
ATOM 1927 C C . GLY A 1 256 ? 12.338 44.296 -5.210 1.00 34.37 275 GLY A C 1
ATOM 1928 O O . GLY A 1 256 ? 12.358 45.521 -5.117 1.00 36.99 275 GLY A O 1
ATOM 1929 N N . LEU A 1 257 ? 11.958 43.669 -6.323 1.00 29.30 276 LEU A N 1
ATOM 1930 C CA . LEU A 1 257 ? 11.529 44.434 -7.496 1.00 30.74 276 LEU A CA 1
ATOM 1931 C C . LEU A 1 257 ? 10.251 45.217 -7.207 1.00 33.50 276 LEU A C 1
ATOM 1932 O O . LEU A 1 257 ? 9.938 46.188 -7.903 1.00 34.03 276 LEU A O 1
ATOM 1937 N N . ALA A 1 258 ? 9.500 44.795 -6.193 1.00 32.57 277 ALA A N 1
ATOM 1938 C CA . ALA A 1 258 ? 8.223 45.450 -5.910 1.00 41.06 277 ALA A CA 1
ATOM 1939 C C . ALA A 1 258 ? 8.437 46.710 -5.082 1.00 55.37 277 ALA A C 1
ATOM 1940 O O . ALA A 1 258 ? 7.477 47.332 -4.630 1.00 68.00 277 ALA A O 1
ATOM 1942 N N . PHE A 1 259 ? 9.703 47.081 -4.903 1.00 55.40 278 PHE A N 1
ATOM 1943 C CA . PHE A 1 259 ? 10.080 48.279 -4.162 1.00 62.45 278 PHE A CA 1
ATOM 1944 C C . PHE A 1 259 ? 10.694 49.331 -5.084 1.00 74.19 278 PHE A C 1
ATOM 1945 O O . PHE A 1 259 ? 10.211 50.463 -5.159 1.00 76.50 278 PHE A O 1
ATOM 1953 N N . MET B 2 1 ? -18.823 57.736 -11.493 1.00 63.55 0 MET B N 1
ATOM 1954 C CA . MET B 2 1 ? -18.836 56.312 -11.179 1.00 66.00 0 MET B CA 1
ATOM 1955 C C . MET B 2 1 ? -17.410 55.746 -11.224 1.00 66.22 0 MET B C 1
ATOM 1956 O O . MET B 2 1 ? -16.925 55.319 -12.275 1.00 71.68 0 MET B O 1
ATOM 1961 N N . THR B 2 2 ? -16.713 55.822 -10.095 1.00 59.08 1 THR B N 1
ATOM 1962 C CA . THR B 2 2 ? -15.405 55.186 -9.981 1.00 53.03 1 THR B CA 1
ATOM 1963 C C . THR B 2 2 ? -15.602 53.666 -9.948 1.00 50.80 1 THR B C 1
ATOM 1964 O O . THR B 2 2 ? -16.417 53.161 -9.174 1.00 49.95 1 THR B O 1
ATOM 1968 N N . PRO B 2 3 ? -14.872 52.927 -10.796 1.00 48.81 2 PRO B N 1
ATOM 1969 C CA . PRO B 2 3 ? -14.999 51.462 -10.789 1.00 45.60 2 PRO B CA 1
ATOM 1970 C C . PRO B 2 3 ? -14.533 50.846 -9.466 1.00 45.89 2 PRO B C 1
ATOM 1971 O O . PRO B 2 3 ? -13.701 51.443 -8.772 1.00 43.80 2 PRO B O 1
ATOM 1975 N N . GLN B 2 4 ? -15.029 49.657 -9.146 1.00 38.61 3 GLN B N 1
ATOM 1976 C CA . GLN B 2 4 ? -14.660 48.965 -7.909 1.00 44.42 3 GLN B CA 1
ATOM 1977 C C . GLN B 2 4 ? -13.730 47.789 -8.161 1.00 38.24 3 GLN B C 1
ATOM 1978 O O . GLN B 2 4 ? -13.238 47.178 -7.221 1.00 38.33 3 GLN B O 1
ATOM 1984 N N . ASN B 2 5 ? -13.528 47.443 -9.427 1.00 37.99 4 ASN B N 1
ATOM 1985 C CA . ASN B 2 5 ? -12.766 46.245 -9.778 1.00 39.09 4 ASN B CA 1
ATOM 1986 C C . ASN B 2 5 ? -12.356 46.310 -11.243 1.00 37.83 4 ASN B C 1
ATOM 1987 O O . ASN B 2 5 ? -12.811 47.195 -11.961 1.00 38.00 4 ASN B O 1
ATOM 1992 N N . ILE B 2 6 ? -11.542 45.362 -11.701 1.00 37.88 5 ILE B N 1
ATOM 1993 C CA . ILE B 2 6 ? -10.973 45.464 -13.043 1.00 38.09 5 ILE B CA 1
ATOM 1994 C C . ILE B 2 6 ? -12.033 45.262 -14.140 1.00 39.18 5 ILE B C 1
ATOM 1995 O O . ILE B 2 6 ? -11.921 45.812 -15.236 1.00 39.56 5 ILE B O 1
ATOM 2000 N N . THR B 2 7 ? -13.074 44.496 -13.840 1.00 39.90 6 THR B N 1
ATOM 2001 C CA . THR B 2 7 ? -14.111 44.252 -14.838 1.00 41.16 6 THR B CA 1
ATOM 2002 C C . THR B 2 7 ? -14.927 45.511 -15.107 1.00 41.03 6 THR B C 1
ATOM 2003 O O . THR B 2 7 ? -15.153 45.871 -16.261 1.00 45.77 6 THR B O 1
ATOM 2007 N N . ASP B 2 8 ? -15.347 46.186 -14.043 1.00 41.26 7 ASP B N 1
ATOM 2008 C CA . ASP B 2 8 ? -16.042 47.467 -14.163 1.00 49.16 7 ASP B CA 1
ATOM 2009 C C . ASP B 2 8 ? -15.195 48.466 -14.935 1.00 44.73 7 ASP B C 1
ATOM 2010 O O . ASP B 2 8 ? -15.685 49.189 -15.802 1.00 40.78 7 ASP B O 1
ATOM 2015 N N . LEU B 2 9 ? -13.913 48.507 -14.605 1.00 39.40 8 LEU B N 1
ATOM 2016 C CA . LEU B 2 9 ? -13.010 49.444 -15.247 1.00 39.52 8 LEU B CA 1
ATOM 2017 C C . LEU B 2 9 ? -12.914 49.152 -16.738 1.00 43.99 8 LEU B C 1
ATOM 2018 O O . LEU B 2 9 ? -13.079 50.039 -17.571 1.00 41.82 8 LEU B O 1
ATOM 2023 N N . CYS B 2 10 ? -12.689 47.887 -17.067 1.00 40.87 9 CYS B N 1
ATOM 2024 C CA . CYS B 2 10 ? -12.470 47.490 -18.448 1.00 42.24 9 CYS B CA 1
ATOM 2025 C C . CYS B 2 10 ? -13.723 47.729 -19.301 1.00 49.35 9 CYS B C 1
ATOM 2026 O O . CYS B 2 10 ? -13.625 47.993 -20.500 1.00 45.05 9 CYS B O 1
ATOM 2029 N N . ASN B 2 11 ? -14.890 47.636 -18.673 1.00 48.26 10 ASN B N 1
ATOM 2030 C CA . ASN B 2 11 ? -16.166 47.864 -19.360 1.00 48.68 10 ASN B CA 1
ATOM 2031 C C . ASN B 2 11 ? -16.414 49.323 -19.753 1.00 48.39 10 ASN B C 1
ATOM 2032 O O . ASN B 2 11 ? -17.339 49.617 -20.506 1.00 50.73 10 ASN B O 1
ATOM 2037 N N . GLU B 2 12 ? -15.600 50.234 -19.237 1.00 46.58 11 GLU B N 1
ATOM 2038 C CA . GLU B 2 12 ? -15.722 51.650 -19.564 1.00 44.48 11 GLU B CA 1
ATOM 2039 C C . GLU B 2 12 ? -15.047 51.978 -20.889 1.00 51.78 11 GLU B C 1
ATOM 2040 O O . GLU B 2 12 ? -15.204 53.074 -21.416 1.00 54.44 11 GLU B O 1
ATOM 2046 N N . TYR B 2 13 ? -14.270 51.039 -21.415 1.00 48.44 12 TYR B N 1
ATOM 2047 C CA . TYR B 2 13 ? -13.485 51.325 -22.606 1.00 56.36 12 TYR B CA 1
ATOM 2048 C C . TYR B 2 13 ? -13.903 50.473 -23.797 1.00 50.65 12 TYR B C 1
ATOM 2049 O O . TYR B 2 13 ? -14.245 49.295 -23.658 1.00 52.38 12 TYR B O 1
ATOM 2058 N N . GLN B 2 14 ? -13.849 51.087 -24.973 1.00 52.29 13 GLN B N 1
ATOM 2059 C CA . GLN B 2 14 ? -14.088 50.382 -26.222 1.00 53.86 13 GLN B CA 1
ATOM 2060 C C . GLN B 2 14 ? -12.861 49.563 -26.587 1.00 55.07 13 GLN B C 1
ATOM 2061 O O . GLN B 2 14 ? -11.735 49.928 -26.232 1.00 54.77 13 GLN B O 1
ATOM 2067 N N . ASN B 2 15 ? -13.091 48.441 -27.263 1.00 53.51 14 ASN B N 1
ATOM 2068 C CA . ASN B 2 15 ? -12.025 47.598 -27.797 1.00 53.62 14 ASN B CA 1
ATOM 2069 C C . ASN B 2 15 ? -11.121 46.980 -26.733 1.00 50.56 14 ASN B C 1
ATOM 2070 O O . ASN B 2 15 ? -9.991 46.601 -27.029 1.00 54.43 14 ASN B O 1
ATOM 2075 N N . THR B 2 16 ? -11.636 46.832 -25.517 1.00 49.44 15 THR B N 1
ATOM 2076 C CA . THR B 2 16 ? -10.888 46.145 -24.475 1.00 47.37 15 THR B CA 1
ATOM 2077 C C . THR B 2 16 ? -11.594 44.855 -24.124 1.00 52.85 15 THR B C 1
ATOM 2078 O O . THR B 2 16 ? -12.794 44.699 -24.364 1.00 48.56 15 THR B O 1
ATOM 2082 N N . MET B 2 17 ? -10.834 43.921 -23.576 1.00 45.84 16 MET B N 1
ATOM 2083 C CA . MET B 2 17 ? -11.385 42.674 -23.098 1.00 45.57 16 MET B CA 1
ATOM 2084 C C . MET B 2 17 ? -10.629 42.229 -21.852 1.00 52.29 16 MET B C 1
ATOM 2085 O O . MET B 2 17 ? -9.458 42.576 -21.664 1.00 42.57 16 MET B O 1
ATOM 2090 N N . ILE B 2 18 ? -11.305 41.467 -21.003 1.00 43.22 17 ILE B N 1
ATOM 2091 C CA . ILE B 2 18 ? -10.662 40.873 -19.847 1.00 41.59 17 ILE B CA 1
ATOM 2092 C C . ILE B 2 18 ? -10.120 39.500 -20.227 1.00 47.88 17 ILE B C 1
ATOM 2093 O O . ILE B 2 18 ? -10.849 38.658 -20.771 1.00 42.52 17 ILE B O 1
ATOM 2098 N N . TYR B 2 19 ? -8.849 39.276 -19.926 1.00 40.34 18 TYR B N 1
ATOM 2099 C CA . TYR B 2 19 ? -8.258 37.959 -20.035 1.00 40.09 18 TYR B CA 1
ATOM 2100 C C . TYR B 2 19 ? -8.080 37.424 -18.629 1.00 41.61 18 TYR B C 1
ATOM 2101 O O . TYR B 2 19 ? -7.377 38.022 -17.802 1.00 42.94 18 TYR B O 1
ATOM 2110 N N . SER B 2 20 ? -8.705 36.289 -18.360 1.00 39.10 19 SER B N 1
ATOM 2111 C CA . SER B 2 20 ? -8.575 35.646 -17.069 1.00 43.93 19 SER B CA 1
ATOM 2112 C C . SER B 2 20 ? -7.459 34.637 -17.233 1.00 47.46 19 SER B C 1
ATOM 2113 O O . SER B 2 20 ? -7.578 33.694 -18.010 1.00 50.90 19 SER B O 1
ATOM 2116 N N . LEU B 2 21 ? -6.354 34.855 -16.530 1.00 37.56 20 LEU B N 1
ATOM 2117 C CA . LEU B 2 21 ? -5.154 34.079 -16.797 1.00 39.91 20 LEU B CA 1
ATOM 2118 C C . LEU B 2 21 ? -4.821 33.100 -15.686 1.00 41.01 20 LEU B C 1
ATOM 2119 O O . LEU B 2 21 ? -4.775 31.892 -15.927 1.00 39.49 20 LEU B O 1
ATOM 2124 N N . ASN B 2 22 ? -4.628 33.624 -14.473 1.00 36.77 21 ASN B N 1
ATOM 2125 C CA . ASN B 2 22 ? -4.143 32.824 -13.346 1.00 43.18 21 ASN B CA 1
ATOM 2126 C C . ASN B 2 22 ? -2.897 32.044 -13.717 1.00 41.41 21 ASN B C 1
ATOM 2127 O O . ASN B 2 22 ? -2.790 30.850 -13.442 1.00 39.52 21 ASN B O 1
ATOM 2132 N N . LYS B 2 23 ? -1.961 32.742 -14.357 1.00 36.50 22 LYS B N 1
ATOM 2133 C CA . LYS B 2 23 ? -0.705 32.151 -14.797 1.00 42.08 22 LYS B CA 1
ATOM 2134 C C . LYS B 2 23 ? 0.421 33.111 -14.496 1.00 41.42 22 LYS B C 1
ATOM 2135 O O . LYS B 2 23 ? 0.222 34.326 -14.488 1.00 38.85 22 LYS B O 1
ATOM 2141 N N . GLU B 2 24 ? 1.608 32.570 -14.268 1.00 41.10 23 GLU B N 1
ATOM 2142 C CA . GLU B 2 24 ? 2.789 33.410 -14.136 1.00 41.82 23 GLU B CA 1
ATOM 2143 C C . GLU B 2 24 ? 3.328 33.781 -15.515 1.00 40.79 23 GLU B C 1
ATOM 2144 O O . GLU B 2 24 ? 3.077 33.080 -16.494 1.00 39.68 23 GLU B O 1
ATOM 2150 N N . ILE B 2 25 ? 4.058 34.891 -15.590 1.00 35.10 24 ILE B N 1
ATOM 2151 C CA . ILE B 2 25 ? 4.664 35.313 -16.850 1.00 34.36 24 ILE B CA 1
ATOM 2152 C C . ILE B 2 25 ? 5.791 34.375 -17.282 1.00 36.37 24 ILE B C 1
ATOM 2153 O O . ILE B 2 25 ? 6.682 34.066 -16.488 1.00 40.09 24 ILE B O 1
ATOM 2158 N N . ALA B 2 26 ? 5.759 33.931 -18.537 1.00 34.60 25 ALA B N 1
ATOM 2159 C CA . ALA B 2 26 ? 6.775 33.019 -19.043 1.00 35.76 25 ALA B CA 1
ATOM 2160 C C . ALA B 2 26 ? 7.976 33.762 -19.630 1.00 37.56 25 ALA B C 1
ATOM 2161 O O . ALA B 2 26 ? 9.112 33.322 -19.494 1.00 39.75 25 ALA B O 1
ATOM 2163 N N . THR B 2 27 ? 7.722 34.889 -20.282 1.00 37.91 26 THR B N 1
ATOM 2164 C CA . THR B 2 27 ? 8.797 35.637 -20.921 1.00 37.85 26 THR B CA 1
ATOM 2165 C C . THR B 2 27 ? 8.625 37.135 -20.720 1.00 33.67 26 THR B C 1
ATOM 2166 O O . THR B 2 27 ? 7.533 37.669 -20.883 1.00 36.58 26 THR B O 1
ATOM 2170 N N . TYR B 2 28 ? 9.713 37.808 -20.367 1.00 30.56 27 TYR B N 1
ATOM 2171 C CA . TYR B 2 28 ? 9.700 39.251 -20.186 1.00 29.00 27 TYR B CA 1
ATOM 2172 C C . TYR B 2 28 ? 10.736 39.853 -21.126 1.00 32.78 27 TYR B C 1
ATOM 2173 O O . TYR B 2 28 ? 11.889 39.453 -21.111 1.00 31.86 27 TYR B O 1
ATOM 2182 N N . THR B 2 29 ? 10.315 40.793 -21.962 1.00 32.16 28 THR B N 1
ATOM 2183 C CA . THR B 2 29 ? 11.227 41.430 -22.897 1.00 35.56 28 THR B CA 1
ATOM 2184 C C . THR B 2 29 ? 11.165 42.942 -22.719 1.00 36.70 28 THR B C 1
ATOM 2185 O O . THR B 2 29 ? 10.088 43.528 -22.639 1.00 36.00 28 THR B O 1
ATOM 2189 N N . GLU B 2 30 ? 12.327 43.571 -22.634 1.00 33.60 29 GLU B N 1
ATOM 2190 C CA . GLU B 2 30 ? 12.384 44.993 -22.382 1.00 31.14 29 GLU B CA 1
ATOM 2191 C C . GLU B 2 30 ? 13.343 45.617 -23.384 1.00 36.61 29 GLU B C 1
ATOM 2192 O O . GLU B 2 30 ? 14.439 45.103 -23.594 1.00 34.94 29 GLU B O 1
ATOM 2198 N N . SER B 2 31 ? 12.921 46.701 -24.026 1.00 32.47 30 SER B N 1
ATOM 2199 C CA . SER B 2 31 ? 13.723 47.316 -25.085 1.00 34.44 30 SER B CA 1
ATOM 2200 C C . SER B 2 31 ? 13.931 48.801 -24.853 1.00 37.03 30 SER B C 1
ATOM 2201 O O . SER B 2 31 ? 12.981 49.515 -24.529 1.00 36.29 30 SER B O 1
ATOM 2204 N N . LEU B 2 32 ? 15.156 49.281 -25.061 1.00 35.49 31 LEU B N 1
ATOM 2205 C CA . LEU B 2 32 ? 15.409 50.716 -24.992 1.00 35.12 31 LEU B CA 1
ATOM 2206 C C . LEU B 2 32 ? 15.649 51.287 -26.383 1.00 37.09 31 LEU B C 1
ATOM 2207 O O . LEU B 2 32 ? 15.926 52.478 -26.530 1.00 42.40 31 LEU B O 1
ATOM 2212 N N . ALA B 2 33 ? 15.536 50.436 -27.400 1.00 37.94 32 ALA B N 1
ATOM 2213 C CA . ALA B 2 33 ? 15.840 50.838 -28.775 1.00 41.33 32 ALA B CA 1
ATOM 2214 C C . ALA B 2 33 ? 14.906 51.943 -29.279 1.00 41.55 32 ALA B C 1
ATOM 2215 O O . ALA B 2 33 ? 13.710 51.948 -28.981 1.00 45.82 32 ALA B O 1
ATOM 2217 N N . GLY B 2 34 ? 15.473 52.886 -30.028 1.00 43.17 33 GLY B N 1
ATOM 2218 C CA . GLY B 2 34 ? 14.736 54.046 -30.496 1.00 45.26 33 GLY B CA 1
ATOM 2219 C C . GLY B 2 34 ? 13.447 53.719 -31.230 1.00 45.81 33 GLY B C 1
ATOM 2220 O O . GLY B 2 34 ? 13.457 52.944 -32.187 1.00 47.61 33 GLY B O 1
ATOM 2221 N N . LYS B 2 35 ? 12.356 54.327 -30.764 1.00 45.50 34 LYS B N 1
ATOM 2222 C CA . LYS B 2 35 ? 10.997 54.174 -31.302 1.00 46.55 34 LYS B CA 1
ATOM 2223 C C . LYS B 2 35 ? 10.375 52.831 -30.903 1.00 45.30 34 LYS B C 1
ATOM 2224 O O . LYS B 2 35 ? 9.231 52.551 -31.247 1.00 47.51 34 LYS B O 1
ATOM 2230 N N . ARG B 2 36 ? 11.118 52.012 -30.164 1.00 43.55 35 ARG B N 1
ATOM 2231 C CA . ARG B 2 36 ? 10.600 50.739 -29.651 1.00 42.31 35 ARG B CA 1
ATOM 2232 C C . ARG B 2 36 ? 10.852 50.608 -28.147 1.00 39.81 35 ARG B C 1
ATOM 2233 O O . ARG B 2 36 ? 11.225 49.541 -27.652 1.00 45.56 35 ARG B O 1
ATOM 2241 N N . GLU B 2 37 ? 10.655 51.705 -27.427 1.00 39.13 36 GLU B N 1
ATOM 2242 C CA . GLU B 2 37 ? 10.903 51.725 -25.990 1.00 36.90 36 GLU B CA 1
ATOM 2243 C C . GLU B 2 37 ? 9.702 51.125 -25.268 1.00 43.35 36 GLU B C 1
ATOM 2244 O O . GLU B 2 37 ? 8.768 51.836 -24.912 1.00 36.59 36 GLU B O 1
ATOM 2250 N N . MET B 2 38 ? 9.724 49.808 -25.093 1.00 40.38 37 MET B N 1
ATOM 2251 C CA . MET B 2 38 ? 8.533 49.074 -24.682 1.00 39.20 37 MET B CA 1
ATOM 2252 C C . MET B 2 38 ? 8.867 47.818 -23.901 1.00 41.63 37 MET B C 1
ATOM 2253 O O . MET B 2 38 ? 10.018 47.394 -23.857 1.00 37.95 37 MET B O 1
ATOM 2258 N N . VAL B 2 39 ? 7.832 47.218 -23.317 1.00 37.80 38 VAL B N 1
ATOM 2259 C CA . VAL B 2 39 ? 7.948 45.952 -22.619 1.00 31.58 38 VAL B CA 1
ATOM 2260 C C . VAL B 2 39 ? 6.942 44.991 -23.220 1.00 32.67 38 VAL B C 1
ATOM 2261 O O . VAL B 2 39 ? 5.800 45.368 -23.514 1.00 37.84 38 VAL B O 1
ATOM 2265 N N . ILE B 2 40 ? 7.377 43.754 -23.438 1.00 32.89 39 ILE B N 1
ATOM 2266 C CA . ILE B 2 40 ? 6.505 42.711 -23.952 1.00 33.99 39 ILE B CA 1
ATOM 2267 C C . ILE B 2 40 ? 6.529 41.542 -22.982 1.00 36.72 39 ILE B C 1
ATOM 2268 O O . ILE B 2 40 ? 7.591 41.149 -22.496 1.00 36.27 39 ILE B O 1
ATOM 2273 N N . ILE B 2 41 ? 5.361 41.011 -22.656 1.00 33.42 40 ILE B N 1
ATOM 2274 C CA . ILE B 2 41 ? 5.321 39.814 -21.838 1.00 32.26 40 ILE B CA 1
ATOM 2275 C C . ILE B 2 41 ? 4.565 38.736 -22.601 1.00 39.73 40 ILE B C 1
ATOM 2276 O O . ILE B 2 41 ? 3.690 39.027 -23.418 1.00 40.41 40 ILE B O 1
ATOM 2281 N N . SER B 2 42 ? 4.913 37.486 -22.346 1.00 36.75 41 SER B N 1
ATOM 2282 C CA . SER B 2 42 ? 4.154 36.397 -22.927 1.00 39.94 41 SER B CA 1
ATOM 2283 C C . SER B 2 42 ? 3.952 35.299 -21.906 1.00 40.53 41 SER B C 1
ATOM 2284 O O . SER B 2 42 ? 4.671 35.222 -20.904 1.00 36.84 41 SER B O 1
ATOM 2287 N N . PHE B 2 43 ? 2.929 34.488 -22.146 1.00 44.77 42 PHE B N 1
ATOM 2288 C CA . PHE B 2 43 ? 2.592 33.379 -21.276 1.00 46.48 42 PHE B CA 1
ATOM 2289 C C . PHE B 2 43 ? 2.902 32.102 -22.035 1.00 49.41 42 PHE B C 1
ATOM 2290 O O . PHE B 2 43 ? 3.153 32.145 -23.243 1.00 47.80 42 PHE B O 1
ATOM 2298 N N . SER B 2 44 ? 2.891 30.967 -21.347 1.00 52.63 43 SER B N 1
ATOM 2299 C CA . SER B 2 44 ? 3.359 29.727 -21.966 1.00 56.39 43 SER B CA 1
ATOM 2300 C C . SER B 2 44 ? 2.497 29.261 -23.140 1.00 54.30 43 SER B C 1
ATOM 2301 O O . SER B 2 44 ? 2.981 28.530 -24.002 1.00 56.41 43 SER B O 1
ATOM 2304 N N . ASN B 2 45 ? 1.232 29.676 -23.187 1.00 56.95 44 ASN B N 1
ATOM 2305 C CA . ASN B 2 45 ? 0.373 29.298 -24.312 1.00 61.92 44 ASN B CA 1
ATOM 2306 C C . ASN B 2 45 ? 0.547 30.223 -25.512 1.00 63.41 44 ASN B C 1
ATOM 2307 O O . ASN B 2 45 ? -0.207 30.142 -26.479 1.00 62.30 44 ASN B O 1
ATOM 2312 N N . GLY B 2 46 ? 1.527 31.116 -25.434 1.00 58.27 45 GLY B N 1
ATOM 2313 C CA . GLY B 2 46 ? 1.843 31.994 -26.543 1.00 58.01 45 GLY B CA 1
ATOM 2314 C C . GLY B 2 46 ? 1.145 33.341 -26.522 1.00 55.76 45 GLY B C 1
ATOM 2315 O O . GLY B 2 46 ? 1.473 34.209 -27.332 1.00 65.59 45 GLY B O 1
ATOM 2316 N N . ALA B 2 47 ? 0.193 33.521 -25.609 1.00 48.90 46 ALA B N 1
ATOM 2317 C CA . ALA B 2 47 ? -0.488 34.808 -25.462 1.00 42.04 46 ALA B CA 1
ATOM 2318 C C . ALA B 2 47 ? 0.531 35.909 -25.156 1.00 44.40 46 ALA B C 1
ATOM 2319 O O . ALA B 2 47 ? 1.355 35.769 -24.251 1.00 44.38 46 ALA B O 1
ATOM 2321 N N . THR B 2 48 ? 0.461 37.000 -25.913 1.00 43.47 47 THR B N 1
ATOM 2322 C CA . THR B 2 48 ? 1.461 38.059 -25.835 1.00 43.19 47 THR B CA 1
ATOM 2323 C C . THR B 2 48 ? 0.806 39.416 -25.600 1.00 39.42 47 THR B C 1
ATOM 2324 O O . THR B 2 48 ? -0.243 39.720 -26.172 1.00 40.65 47 THR B O 1
ATOM 2328 N N . PHE B 2 49 ? 1.419 40.212 -24.726 1.00 37.70 48 PHE B N 1
ATOM 2329 C CA . PHE B 2 49 ? 0.923 41.537 -24.378 1.00 37.02 48 PHE B CA 1
ATOM 2330 C C . PHE B 2 49 ? 2.061 42.545 -24.339 1.00 36.25 48 PHE B C 1
ATOM 2331 O O . PHE B 2 49 ? 3.198 42.192 -24.063 1.00 37.11 48 PHE B O 1
ATOM 2339 N N . GLN B 2 50 ? 1.732 43.805 -24.580 1.00 36.57 49 GLN B N 1
ATOM 2340 C CA . GLN B 2 50 ? 2.706 44.881 -24.505 1.00 35.97 49 GLN B CA 1
ATOM 2341 C C . GLN B 2 50 ? 2.241 45.986 -23.568 1.00 34.85 49 GLN B C 1
ATOM 2342 O O . GLN B 2 50 ? 1.045 46.143 -23.303 1.00 37.17 49 GLN B O 1
ATOM 2348 N N . VAL B 2 51 ? 3.199 46.735 -23.049 1.00 33.78 50 VAL B N 1
ATOM 2349 C CA . VAL B 2 51 ? 2.934 48.074 -22.582 1.00 33.38 50 VAL B CA 1
ATOM 2350 C C . VAL B 2 51 ? 3.435 48.973 -23.701 1.00 34.88 50 VAL B C 1
ATOM 2351 O O . VAL B 2 51 ? 4.621 48.922 -24.056 1.00 38.02 50 VAL B O 1
ATOM 2355 N N . GLU B 2 52 ? 2.552 49.794 -24.257 1.00 36.18 51 GLU B N 1
ATOM 2356 C CA . GLU B 2 52 ? 2.876 50.534 -25.482 1.00 38.02 51 GLU B CA 1
ATOM 2357 C C . GLU B 2 52 ? 3.984 51.550 -25.300 1.00 43.56 51 GLU B C 1
ATOM 2358 O O . GLU B 2 52 ? 4.219 52.035 -24.194 1.00 37.85 51 GLU B O 1
ATOM 2364 N N . VAL B 2 53 ? 4.680 51.839 -26.396 1.00 43.70 52 VAL B N 1
ATOM 2365 C CA . VAL B 2 53 ? 5.573 52.991 -26.467 1.00 43.50 52 VAL B CA 1
ATOM 2366 C C . VAL B 2 53 ? 4.756 54.237 -26.161 1.00 42.97 52 VAL B C 1
ATOM 2367 O O . VAL B 2 53 ? 3.685 54.424 -26.752 1.00 41.19 52 VAL B O 1
ATOM 2371 N N . PRO B 2 54 ? 5.234 55.089 -25.239 1.00 42.62 53 PRO B N 1
ATOM 2372 C CA . PRO B 2 54 ? 4.456 56.302 -24.954 1.00 42.91 53 PRO B CA 1
ATOM 2373 C C . PRO B 2 54 ? 4.287 57.139 -26.211 1.00 47.81 53 PRO B C 1
ATOM 2374 O O . PRO B 2 54 ? 5.238 57.253 -26.991 1.00 47.80 53 PRO B O 1
ATOM 2378 N N . GLY B 2 55 ? 3.096 57.686 -26.433 1.00 45.17 54 GLY B N 1
ATOM 2379 C CA . GLY B 2 55 ? 2.873 58.457 -27.641 1.00 51.79 54 GLY B CA 1
ATOM 2380 C C . GLY B 2 55 ? 1.707 59.415 -27.556 1.00 55.85 54 GLY B C 1
ATOM 2381 O O . GLY B 2 55 ? 1.216 59.732 -26.472 1.00 52.46 54 GLY B O 1
ATOM 2382 N N . SER B 2 56 ? 1.249 59.862 -28.719 1.00 56.42 55 SER B N 1
ATOM 2383 C CA . SER B 2 56 ? 0.196 60.862 -28.790 1.00 60.30 55 SER B CA 1
ATOM 2384 C C . SER B 2 56 ? -1.155 60.281 -28.396 1.00 60.87 55 SER B C 1
ATOM 2385 O O . SER B 2 56 ? -2.105 61.022 -28.141 1.00 67.89 55 SER B O 1
ATOM 2388 N N . GLN B 2 57 ? -1.240 58.955 -28.344 1.00 53.71 56 GLN B N 1
ATOM 2389 C CA . GLN B 2 57 ? -2.463 58.291 -27.915 1.00 51.23 56 GLN B CA 1
ATOM 2390 C C . GLN B 2 57 ? -2.606 58.299 -26.396 1.00 50.87 56 GLN B C 1
ATOM 2391 O O . GLN B 2 57 ? -3.622 57.848 -25.863 1.00 52.59 56 GLN B O 1
ATOM 2397 N N . HIS B 2 58 ? -1.590 58.819 -25.707 1.00 44.37 57 HIS B N 1
ATOM 2398 C CA . HIS B 2 58 ? -1.566 58.845 -24.248 1.00 42.18 57 HIS B CA 1
ATOM 2399 C C . HIS B 2 58 ? -1.757 60.258 -23.689 1.00 47.94 57 HIS B C 1
ATOM 2400 O O . HIS B 2 58 ? -1.148 61.221 -24.166 1.00 47.52 57 HIS B O 1
ATOM 2407 N N . LEU B 2 59 ? -2.607 60.369 -22.676 1.00 41.52 58 LEU B N 1
ATOM 2408 C CA . LEU B 2 59 ? -2.732 61.598 -21.903 1.00 41.49 58 LEU B CA 1
ATOM 2409 C C . LEU B 2 59 ? -1.474 61.828 -21.105 1.00 45.90 58 LEU B C 1
ATOM 2410 O O . LEU B 2 59 ? -0.740 60.878 -20.840 1.00 43.50 58 LEU B O 1
ATOM 2415 N N . GLU B 2 60 ? -1.243 63.076 -20.700 1.00 42.19 59 GLU B N 1
ATOM 2416 C CA . GLU B 2 60 ? -0.127 63.399 -19.811 1.00 42.03 59 GLU B CA 1
ATOM 2417 C C . GLU B 2 60 ? -0.262 62.606 -18.518 1.00 41.55 59 GLU B C 1
ATOM 2418 O O . GLU B 2 60 ? 0.729 62.151 -17.933 1.00 37.60 59 GLU B O 1
ATOM 2424 N N . SER B 2 61 ? -1.508 62.417 -18.092 1.00 41.34 60 SER B N 1
ATOM 2425 C CA . SER B 2 61 ? -1.794 61.682 -16.867 1.00 40.42 60 SER B CA 1
ATOM 2426 C C . SER B 2 61 ? -1.477 60.191 -16.973 1.00 42.73 60 SER B C 1
ATOM 2427 O O . SER B 2 61 ? -1.445 59.493 -15.961 1.00 36.59 60 SER B O 1
ATOM 2430 N N . GLN B 2 62 ? -1.221 59.707 -18.184 1.00 35.99 61 GLN B N 1
ATOM 2431 C CA . GLN B 2 62 ? -0.897 58.296 -18.366 1.00 35.17 61 GLN B CA 1
ATOM 2432 C C . GLN B 2 62 ? 0.593 58.014 -18.421 1.00 36.41 61 GLN B C 1
ATOM 2433 O O . GLN B 2 62 ? 1.004 56.859 -18.414 1.00 32.12 61 GLN B O 1
ATOM 2439 N N . LYS B 2 63 ? 1.402 59.059 -18.492 1.00 33.93 62 LYS B N 1
ATOM 2440 C CA . LYS B 2 63 ? 2.832 58.852 -18.693 1.00 33.55 62 LYS B CA 1
ATOM 2441 C C . LYS B 2 63 ? 3.486 58.119 -17.520 1.00 34.10 62 LYS B C 1
ATOM 2442 O O . LYS B 2 63 ? 4.224 57.150 -17.720 1.00 33.54 62 LYS B O 1
ATOM 2448 N N . ARG B 2 64 ? 3.242 58.581 -16.300 1.00 32.16 63 ARG B N 1
ATOM 2449 C CA . ARG B 2 64 ? 3.801 57.892 -15.135 1.00 34.44 63 ARG B CA 1
ATOM 2450 C C . ARG B 2 64 ? 3.142 56.509 -14.902 1.00 32.15 63 ARG B C 1
ATOM 2451 O O . ARG B 2 64 ? 3.834 55.554 -14.533 1.00 27.92 63 ARG B O 1
ATOM 2459 N N . PRO B 2 65 ? 1.807 56.394 -15.100 1.00 29.26 64 PRO B N 1
ATOM 2460 C CA . PRO B 2 65 ? 1.206 55.055 -15.017 1.00 27.23 64 PRO B CA 1
ATOM 2461 C C . PRO B 2 65 ? 1.775 54.027 -15.995 1.00 30.86 64 PRO B C 1
ATOM 2462 O O . PRO B 2 65 ? 1.848 52.854 -15.616 1.00 26.74 64 PRO B O 1
ATOM 2466 N N . LEU B 2 66 ? 2.179 54.425 -17.202 1.00 28.01 65 LEU B N 1
ATOM 2467 C CA . LEU B 2 66 ? 2.842 53.478 -18.091 1.00 27.91 65 LEU B CA 1
ATOM 2468 C C . LEU B 2 66 ? 4.103 52.906 -17.423 1.00 26.53 65 LEU B C 1
ATOM 2469 O O . LEU B 2 66 ? 4.363 51.705 -17.483 1.00 27.62 65 LEU B O 1
ATOM 2474 N N . GLU B 2 67 ? 4.873 53.774 -16.781 1.00 27.38 66 GLU B N 1
ATOM 2475 C CA . GLU B 2 67 ? 6.116 53.346 -16.138 1.00 25.43 66 GLU B CA 1
ATOM 2476 C C . GLU B 2 67 ? 5.820 52.464 -14.930 1.00 30.02 66 GLU B C 1
ATOM 2477 O O . GLU B 2 67 ? 6.544 51.501 -14.663 1.00 26.38 66 GLU B O 1
ATOM 2483 N N . ARG B 2 68 ? 4.759 52.794 -14.195 1.00 25.02 67 ARG B N 1
ATOM 2484 C CA . ARG B 2 68 ? 4.364 51.986 -13.039 1.00 24.78 67 ARG B CA 1
ATOM 2485 C C . ARG B 2 68 ? 3.982 50.573 -13.494 1.00 23.49 67 ARG B C 1
ATOM 2486 O O . ARG B 2 68 ? 4.363 49.584 -12.867 1.00 22.07 67 ARG B O 1
ATOM 2494 N N . MET B 2 69 ? 3.213 50.472 -14.576 1.00 23.70 68 MET B N 1
ATOM 2495 C CA . MET B 2 69 ? 2.820 49.169 -15.081 1.00 23.87 68 MET B CA 1
ATOM 2496 C C . MET B 2 69 ? 4.048 48.354 -15.496 1.00 24.04 68 MET B C 1
ATOM 2497 O O . MET B 2 69 ? 4.117 47.150 -15.227 1.00 24.42 68 MET B O 1
ATOM 2502 N N . LYS B 2 70 ? 5.010 48.995 -16.162 1.00 24.32 69 LYS B N 1
ATOM 2503 C CA . LYS B 2 70 ? 6.231 48.281 -16.529 1.00 26.40 69 LYS B CA 1
ATOM 2504 C C . LYS B 2 70 ? 6.979 47.789 -15.277 1.00 25.19 69 LYS B C 1
ATOM 2505 O O . LYS B 2 70 ? 7.522 46.681 -15.284 1.00 25.05 69 LYS B O 1
ATOM 2511 N N . ASP B 2 71 ? 6.999 48.599 -14.212 1.00 22.59 70 ASP B N 1
ATOM 2512 C CA . ASP B 2 71 ? 7.593 48.188 -12.930 1.00 26.40 70 ASP B CA 1
ATOM 2513 C C . ASP B 2 71 ? 6.847 46.984 -12.355 1.00 27.25 70 ASP B C 1
ATOM 2514 O O . ASP B 2 71 ? 7.448 46.040 -11.850 1.00 21.26 70 ASP B O 1
ATOM 2519 N N . THR B 2 72 ? 5.520 47.042 -12.396 1.00 21.25 71 THR B N 1
ATOM 2520 C CA . THR B 2 72 ? 4.709 45.958 -11.850 1.00 22.65 71 THR B CA 1
ATOM 2521 C C . THR B 2 72 ? 4.924 44.643 -12.592 1.00 25.65 71 THR B C 1
ATOM 2522 O O . THR B 2 72 ? 5.044 43.590 -11.967 1.00 21.43 71 THR B O 1
ATOM 2526 N N . LEU B 2 73 ? 4.962 44.696 -13.919 1.00 22.38 72 LEU B N 1
ATOM 2527 C CA . LEU B 2 73 ? 5.189 43.483 -14.705 1.00 29.14 72 LEU B CA 1
ATOM 2528 C C . LEU B 2 73 ? 6.588 42.896 -14.469 1.00 28.30 72 LEU B C 1
ATOM 2529 O O . LEU B 2 73 ? 6.762 41.670 -14.425 1.00 23.05 72 LEU B O 1
ATOM 2534 N N . ARG B 2 74 ? 7.591 43.762 -14.350 1.00 22.27 73 ARG B N 1
ATOM 2535 C CA . ARG B 2 74 ? 8.941 43.279 -14.060 1.00 21.96 73 ARG B CA 1
ATOM 2536 C C . ARG B 2 74 ? 8.934 42.571 -12.696 1.00 28.28 73 ARG B C 1
ATOM 2537 O O . ARG B 2 74 ? 9.502 41.488 -12.537 1.00 26.07 73 ARG B O 1
ATOM 2545 N N . ALA B 2 75 ? 8.290 43.189 -11.712 1.00 22.82 74 ALA B N 1
ATOM 2546 C CA . ALA B 2 75 ? 8.210 42.591 -10.384 1.00 22.55 74 ALA B CA 1
ATOM 2547 C C . ALA B 2 75 ? 7.479 41.244 -10.429 1.00 27.35 74 ALA B C 1
ATOM 2548 O O . ALA B 2 75 ? 7.921 40.273 -9.799 1.00 25.90 74 ALA B O 1
ATOM 2550 N N . ALA B 2 76 ? 6.368 41.201 -11.165 1.00 25.62 75 ALA B N 1
ATOM 2551 C CA . ALA B 2 76 ? 5.606 39.970 -11.332 1.00 25.65 75 ALA B CA 1
ATOM 2552 C C . ALA B 2 76 ? 6.485 38.895 -11.973 1.00 31.19 75 ALA B C 1
ATOM 2553 O O . ALA B 2 76 ? 6.468 37.736 -11.540 1.00 28.10 75 ALA B O 1
ATOM 2555 N N . TYR B 2 77 ? 7.248 39.267 -13.004 1.00 23.39 76 TYR B N 1
ATOM 2556 C CA . TYR B 2 77 ? 8.098 38.267 -13.647 1.00 26.45 76 TYR B CA 1
ATOM 2557 C C . TYR B 2 77 ? 9.147 37.724 -12.682 1.00 29.25 76 TYR B C 1
ATOM 2558 O O . TYR B 2 77 ? 9.318 36.512 -12.581 1.00 29.58 76 TYR B O 1
ATOM 2567 N N . PHE B 2 78 ? 9.871 38.612 -12.000 1.00 27.76 77 PHE B N 1
ATOM 2568 C CA . PHE B 2 78 ? 10.957 38.197 -11.116 1.00 25.60 77 PHE B CA 1
ATOM 2569 C C . PHE B 2 78 ? 10.473 37.330 -9.957 1.00 31.66 77 PHE B C 1
ATOM 2570 O O . PHE B 2 78 ? 11.212 36.484 -9.466 1.00 32.88 77 PHE B O 1
ATOM 2578 N N . THR B 2 79 ? 9.264 37.590 -9.476 1.00 27.42 78 THR B N 1
ATOM 2579 C CA . THR B 2 79 ? 8.747 36.874 -8.313 1.00 29.81 78 THR B CA 1
ATOM 2580 C C . THR B 2 79 ? 8.019 35.604 -8.714 1.00 30.42 78 THR B C 1
ATOM 2581 O O . THR B 2 79 ? 7.791 34.735 -7.887 1.00 35.94 78 THR B O 1
ATOM 2585 N N . GLY B 2 80 ? 7.657 35.504 -9.987 1.00 31.66 79 GLY B N 1
ATOM 2586 C CA . GLY B 2 80 ? 6.941 34.346 -10.484 1.00 32.10 79 GLY B CA 1
ATOM 2587 C C . GLY B 2 80 ? 5.516 34.269 -9.971 1.00 42.29 79 GLY B C 1
ATOM 2588 O O . GLY B 2 80 ? 4.938 33.185 -9.905 1.00 44.82 79 GLY B O 1
ATOM 2589 N N . ILE B 2 81 ? 4.932 35.412 -9.622 1.00 32.69 80 ILE B N 1
ATOM 2590 C CA . ILE B 2 81 ? 3.558 35.399 -9.121 1.00 34.90 80 ILE B CA 1
ATOM 2591 C C . ILE B 2 81 ? 2.565 35.237 -10.256 1.00 42.99 80 ILE B C 1
ATOM 2592 O O . ILE B 2 81 ? 2.825 35.632 -11.395 1.00 40.62 80 ILE B O 1
ATOM 2597 N N . LYS B 2 82 ? 1.414 34.661 -9.931 1.00 43.79 81 LYS B N 1
ATOM 2598 C CA . LYS B 2 82 ? 0.376 34.436 -10.913 1.00 48.21 81 LYS B CA 1
ATOM 2599 C C . LYS B 2 82 ? -0.321 35.758 -11.183 1.00 39.38 81 LYS B C 1
ATOM 2600 O O . LYS B 2 82 ? -0.640 36.509 -10.259 1.00 38.50 81 LYS B O 1
ATOM 2606 N N . ILE B 2 83 ? -0.562 36.037 -12.451 1.00 36.46 82 ILE B N 1
ATOM 2607 C CA . ILE B 2 83 ? -1.372 37.177 -12.839 1.00 30.91 82 ILE B CA 1
ATOM 2608 C C . ILE B 2 83 ? -2.809 36.707 -12.963 1.00 34.37 82 ILE B C 1
ATOM 2609 O O . ILE B 2 83 ? -3.091 35.762 -13.689 1.00 36.01 82 ILE B O 1
ATOM 2614 N N . SER B 2 84 ? -3.718 37.354 -12.240 1.00 30.58 83 SER B N 1
ATOM 2615 C CA . SER B 2 84 ? -5.105 36.919 -12.228 1.00 31.11 83 SER B CA 1
ATOM 2616 C C . SER B 2 84 ? -5.839 37.332 -13.494 1.00 37.96 83 SER B C 1
ATOM 2617 O O . SER B 2 84 ? -6.407 36.491 -14.201 1.00 37.95 83 SER B O 1
ATOM 2620 N N . LYS B 2 85 ? -5.841 38.629 -13.780 1.00 36.50 84 LYS B N 1
ATOM 2621 C CA . LYS B 2 85 ? -6.530 39.139 -14.963 1.00 36.78 84 LYS B CA 1
ATOM 2622 C C . LYS B 2 85 ? -5.746 40.260 -15.613 1.00 35.67 84 LYS B C 1
ATOM 2623 O O . LYS B 2 85 ? -5.063 41.021 -14.933 1.00 33.24 84 LYS B O 1
ATOM 2629 N N . LEU B 2 86 ? -5.865 40.364 -16.926 1.00 33.40 85 LEU B N 1
ATOM 2630 C CA . LEU B 2 86 ? -5.411 41.539 -17.647 1.00 34.82 85 LEU B CA 1
ATOM 2631 C C . LEU B 2 86 ? -6.589 42.152 -18.375 1.00 38.79 85 LEU B C 1
ATOM 2632 O O . LEU B 2 86 ? -7.422 41.439 -18.945 1.00 35.44 85 LEU B O 1
ATOM 2637 N N . CYS B 2 87 ? -6.671 43.476 -18.330 1.00 35.06 86 CYS B N 1
ATOM 2638 C CA . CYS B 2 87 ? -7.554 44.205 -19.222 1.00 35.52 86 CYS B CA 1
ATOM 2639 C C . CYS B 2 87 ? -6.693 44.706 -20.360 1.00 36.39 86 CYS B C 1
ATOM 2640 O O . CYS B 2 87 ? -5.720 45.430 -20.127 1.00 36.04 86 CYS B O 1
ATOM 2643 N N . ALA B 2 88 ? -7.032 44.326 -21.591 1.00 37.61 87 ALA B N 1
ATOM 2644 C CA . ALA B 2 88 ? -6.163 44.663 -22.717 1.00 38.62 87 ALA B CA 1
ATOM 2645 C C . ALA B 2 88 ? -6.916 45.148 -23.956 1.00 46.67 87 ALA B C 1
ATOM 2646 O O . ALA B 2 88 ? -8.021 44.668 -24.253 1.00 44.64 87 ALA B O 1
ATOM 2648 N N . TRP B 2 89 ? -6.309 46.087 -24.681 1.00 41.04 88 TRP B N 1
ATOM 2649 C CA . TRP B 2 89 ? -6.839 46.498 -25.981 1.00 42.76 88 TRP B CA 1
ATOM 2650 C C . TRP B 2 89 ? -6.586 45.416 -27.017 1.00 43.78 88 TRP B C 1
ATOM 2651 O O . TRP B 2 89 ? -5.455 44.959 -27.202 1.00 43.78 88 TRP B O 1
ATOM 2662 N N . THR B 2 90 ? -7.658 45.029 -27.707 1.00 44.77 89 THR B N 1
ATOM 2663 C CA . THR B 2 90 ? -7.643 43.937 -28.668 1.00 46.69 89 THR B CA 1
ATOM 2664 C C . THR B 2 90 ? -7.378 44.390 -30.101 1.00 58.27 89 THR B C 1
ATOM 2665 O O . THR B 2 90 ? -7.227 43.558 -30.999 1.00 49.03 89 THR B O 1
ATOM 2669 N N . ASN B 2 91 ? -7.384 45.702 -30.319 1.00 53.29 90 ASN B N 1
ATOM 2670 C CA . ASN B 2 91 ? -7.068 46.263 -31.632 1.00 52.93 90 ASN B CA 1
ATOM 2671 C C . ASN B 2 91 ? -5.590 46.645 -31.732 1.00 56.06 90 ASN B C 1
ATOM 2672 O O . ASN B 2 91 ? -5.211 47.497 -32.535 1.00 55.98 90 ASN B O 1
ATOM 2677 N N . LYS B 2 92 ? -4.764 46.011 -30.904 1.00 51.41 91 LYS B N 1
ATOM 2678 C CA . LYS B 2 92 ? -3.317 46.146 -30.988 1.00 56.99 91 LYS B CA 1
ATOM 2679 C C . LYS B 2 92 ? -2.712 44.752 -31.047 1.00 51.26 91 LYS B C 1
ATOM 2680 O O . LYS B 2 92 ? -3.267 43.807 -30.485 1.00 49.72 91 LYS B O 1
ATOM 2686 N N . SER B 2 93 ? -1.573 44.618 -31.706 1.00 53.95 92 SER B N 1
ATOM 2687 C CA . SER B 2 93 ? -0.851 43.355 -31.686 1.00 57.07 92 SER B CA 1
ATOM 2688 C C . SER B 2 93 ? 0.628 43.644 -31.401 1.00 52.65 92 SER B C 1
ATOM 2689 O O . SER B 2 93 ? 1.269 44.347 -32.177 1.00 56.69 92 SER B O 1
ATOM 2692 N N . PRO B 2 94 ? 1.166 43.133 -30.277 1.00 47.44 93 PRO B N 1
ATOM 2693 C CA . PRO B 2 94 ? 0.472 42.377 -29.224 1.00 48.13 93 PRO B CA 1
ATOM 2694 C C . PRO B 2 94 ? -0.638 43.203 -28.569 1.00 49.02 93 PRO B C 1
ATOM 2695 O O . PRO B 2 94 ? -0.611 44.431 -28.677 1.00 48.20 93 PRO B O 1
ATOM 2699 N N . ASN B 2 95 ? -1.610 42.539 -27.949 1.00 50.19 94 ASN B N 1
ATOM 2700 C CA . ASN B 2 95 ? -2.641 43.221 -27.178 1.00 43.26 94 ASN B CA 1
ATOM 2701 C C . ASN B 2 95 ? -1.984 44.154 -26.159 1.00 41.96 94 ASN B C 1
ATOM 2702 O O . ASN B 2 95 ? -0.987 43.796 -25.565 1.00 41.13 94 ASN B O 1
ATOM 2707 N N . SER B 2 96 ? -2.553 45.336 -25.964 1.00 38.12 95 SER B N 1
ATOM 2708 C CA . SER B 2 96 ? -1.933 46.379 -25.147 1.00 36.87 95 SER B CA 1
ATOM 2709 C C . SER B 2 96 ? -2.570 46.473 -23.762 1.00 35.54 95 SER B C 1
ATOM 2710 O O . SER B 2 96 ? -3.786 46.587 -23.633 1.00 32.54 95 SER B O 1
ATOM 2713 N N . ILE B 2 97 ? -1.753 46.419 -22.715 1.00 28.65 96 ILE B N 1
ATOM 2714 C CA . ILE B 2 97 ? -2.295 46.363 -21.362 1.00 27.18 96 ILE B CA 1
ATOM 2715 C C . ILE B 2 97 ? -2.864 47.684 -20.864 1.00 32.84 96 ILE B C 1
ATOM 2716 O O . ILE B 2 97 ? -2.188 48.715 -20.886 1.00 31.28 96 ILE B O 1
ATOM 2721 N N . ALA B 2 98 ? -4.104 47.633 -20.387 1.00 26.94 97 ALA B N 1
ATOM 2722 C CA . ALA B 2 98 ? -4.762 48.785 -19.782 1.00 27.90 97 ALA B CA 1
ATOM 2723 C C . ALA B 2 98 ? -4.805 48.683 -18.260 1.00 28.87 97 ALA B C 1
ATOM 2724 O O . ALA B 2 98 ? -4.764 49.693 -17.552 1.00 28.48 97 ALA B O 1
ATOM 2726 N N . ALA B 2 99 ? -4.951 47.463 -17.758 1.00 28.42 98 ALA B N 1
ATOM 2727 C CA . ALA B 2 99 ? -4.996 47.246 -16.322 1.00 29.62 98 ALA B CA 1
ATOM 2728 C C . ALA B 2 99 ? -4.625 45.813 -15.986 1.00 32.15 98 ALA B C 1
ATOM 2729 O O . ALA B 2 99 ? -4.707 44.925 -16.832 1.00 28.79 98 ALA B O 1
ATOM 2731 N N . ILE B 2 100 ? -4.217 45.601 -14.740 1.00 26.98 99 ILE B N 1
ATOM 2732 C CA . ILE B 2 100 ? -3.836 44.282 -14.267 1.00 25.73 99 ILE B CA 1
ATOM 2733 C C . ILE B 2 100 ? -4.499 44.017 -12.920 1.00 30.79 99 ILE B C 1
ATOM 2734 O O . ILE B 2 100 ? -4.681 44.933 -12.116 1.00 27.36 99 ILE B O 1
ATOM 2739 N N . GLU B 2 101 ? -4.868 42.765 -12.680 1.00 28.02 100 GLU B N 1
ATOM 2740 C CA . GLU B 2 101 ? -5.344 42.353 -11.374 1.00 26.61 100 GLU B CA 1
ATOM 2741 C C . GLU B 2 101 ? -4.469 41.214 -10.863 1.00 31.06 100 GLU B C 1
ATOM 2742 O O . GLU B 2 101 ? -4.230 40.229 -11.573 1.00 29.04 100 GLU B O 1
ATOM 2748 N N . LEU B 2 102 ? -3.981 41.363 -9.639 1.00 26.17 101 LEU B N 1
ATOM 2749 C CA . LEU B 2 102 ? -3.274 40.298 -8.941 1.00 26.51 101 LEU B CA 1
ATOM 2750 C C . LEU B 2 102 ? -4.139 39.852 -7.767 1.00 28.60 101 LEU B C 1
ATOM 2751 O O . LEU B 2 102 ? -4.657 40.694 -7.019 1.00 27.35 101 LEU B O 1
ATOM 2756 N N . SER B 2 103 ? -4.341 38.548 -7.603 1.00 29.10 102 SER B N 1
ATOM 2757 C CA . SER B 2 103 ? -5.161 38.095 -6.480 1.00 30.85 102 SER B CA 1
ATOM 2758 C C . SER B 2 103 ? -4.639 36.787 -5.888 1.00 41.36 102 SER B C 1
ATOM 2759 O O . SER B 2 103 ? -4.274 35.868 -6.613 1.00 46.44 102 SER B O 1
ATOM 2762 N N . ASN B 2 104 ? -4.603 36.726 -4.558 1.00 44.03 103 ASN B N 1
ATOM 2763 C CA . ASN B 2 104 ? -4.150 35.539 -3.820 1.00 59.37 103 ASN B CA 1
ATOM 2764 C C . ASN B 2 104 ? -5.248 34.707 -3.151 1.00 75.83 103 ASN B C 1
ATOM 2765 O O . ASN B 2 104 ? -6.438 34.968 -3.331 1.00 75.24 103 ASN B O 1
ATOM 2770 N N . LEU B 2 105 ? -4.813 33.686 -2.410 1.00 89.56 104 LEU B N 1
ATOM 2771 C CA . LEU B 2 105 ? -5.674 32.827 -1.591 1.00 98.55 104 LEU B CA 1
ATOM 2772 C C . LEU B 2 105 ? -6.792 33.596 -0.888 1.00 103.24 104 LEU B C 1
ATOM 2773 O O . LEU B 2 105 ? -7.669 33.001 -0.259 1.00 105.52 104 LEU B O 1
ATOM 2778 N N . MET C 2 1 ? 1.113 69.730 17.938 1.00 85.30 0 MET C N 1
ATOM 2779 C CA . MET C 2 1 ? 0.163 69.800 16.832 1.00 79.55 0 MET C CA 1
ATOM 2780 C C . MET C 2 1 ? 0.454 68.749 15.766 1.00 67.16 0 MET C C 1
ATOM 2781 O O . MET C 2 1 ? -0.473 68.241 15.129 1.00 70.48 0 MET C O 1
ATOM 2783 N N . THR C 2 2 ? 1.731 68.430 15.556 1.00 56.24 1 THR C N 1
ATOM 2784 C CA . THR C 2 2 ? 2.074 67.361 14.616 1.00 43.62 1 THR C CA 1
ATOM 2785 C C . THR C 2 2 ? 1.578 66.053 15.224 1.00 43.54 1 THR C C 1
ATOM 2786 O O . THR C 2 2 ? 1.807 65.786 16.402 1.00 46.70 1 THR C O 1
ATOM 2790 N N . PRO C 2 3 ? 0.853 65.250 14.433 1.00 39.54 2 PRO C N 1
ATOM 2791 C CA . PRO C 2 3 ? 0.352 63.969 14.944 1.00 29.03 2 PRO C CA 1
ATOM 2792 C C . PRO C 2 3 ? 1.466 63.012 15.323 1.00 29.69 2 PRO C C 1
ATOM 2793 O O . PRO C 2 3 ? 2.537 63.072 14.720 1.00 31.86 2 PRO C O 1
ATOM 2797 N N . GLN C 2 4 ? 1.191 62.101 16.252 1.00 26.47 3 GLN C N 1
ATOM 2798 C CA . GLN C 2 4 ? 2.207 61.150 16.688 1.00 28.56 3 GLN C CA 1
ATOM 2799 C C . GLN C 2 4 ? 1.920 59.771 16.116 1.00 25.66 3 GLN C C 1
ATOM 2800 O O . GLN C 2 4 ? 2.746 58.870 16.203 1.00 25.12 3 GLN C O 1
ATOM 2806 N N . ASN C 2 5 ? 0.743 59.623 15.517 1.00 25.83 4 ASN C N 1
ATOM 2807 C CA . ASN C 2 5 ? 0.279 58.323 15.036 1.00 23.43 4 ASN C CA 1
ATOM 2808 C C . ASN C 2 5 ? -0.876 58.524 14.050 1.00 24.98 4 ASN C C 1
ATOM 2809 O O . ASN C 2 5 ? -1.333 59.647 13.845 1.00 24.23 4 ASN C O 1
ATOM 2814 N N . ILE C 2 6 ? -1.352 57.443 13.444 1.00 23.21 5 ILE C N 1
ATOM 2815 C CA . ILE C 2 6 ? -2.329 57.559 12.373 1.00 23.56 5 ILE C CA 1
ATOM 2816 C C . ILE C 2 6 ? -3.700 58.041 12.886 1.00 24.81 5 ILE C C 1
ATOM 2817 O O . ILE C 2 6 ? -4.448 58.696 12.156 1.00 25.68 5 ILE C O 1
ATOM 2822 N N . THR C 2 7 ? -4.022 57.728 14.134 1.00 25.07 6 THR C N 1
ATOM 2823 C CA . THR C 2 7 ? -5.316 58.131 14.705 1.00 26.44 6 THR C CA 1
ATOM 2824 C C . THR C 2 7 ? -5.363 59.640 14.919 1.00 30.19 6 THR C C 1
ATOM 2825 O O . THR C 2 7 ? -6.365 60.288 14.594 1.00 28.49 6 THR C O 1
ATOM 2829 N N . ASP C 2 8 ? -4.282 60.192 15.472 1.00 28.03 7 ASP C N 1
ATOM 2830 C CA . ASP C 2 8 ? -4.139 61.643 15.613 1.00 31.63 7 ASP C CA 1
ATOM 2831 C C . ASP C 2 8 ? -4.261 62.298 14.249 1.00 27.71 7 ASP C C 1
ATOM 2832 O O . ASP C 2 8 ? -4.923 63.311 14.092 1.00 31.22 7 ASP C O 1
ATOM 2837 N N . LEU C 2 9 ? -3.596 61.719 13.261 1.00 26.79 8 LEU C N 1
ATOM 2838 C CA . LEU C 2 9 ? -3.610 62.290 11.925 1.00 27.11 8 LEU C CA 1
ATOM 2839 C C . LEU C 2 9 ? -5.017 62.277 11.357 1.00 28.24 8 LEU C C 1
ATOM 2840 O O . LEU C 2 9 ? -5.530 63.293 10.866 1.00 31.19 8 LEU C O 1
ATOM 2845 N N . CYS C 2 10 ? -5.657 61.127 11.470 1.00 28.10 9 CYS C N 1
ATOM 2846 C CA . CYS C 2 10 ? -6.974 60.940 10.868 1.00 29.26 9 CYS C CA 1
ATOM 2847 C C . CYS C 2 10 ? -7.999 61.856 11.530 1.00 39.30 9 CYS C C 1
ATOM 2848 O O . CYS C 2 10 ? -8.917 62.350 10.872 1.00 33.49 9 CYS C O 1
ATOM 2851 N N . ASN C 2 11 ? -7.811 62.136 12.817 1.00 30.78 10 ASN C N 1
ATOM 2852 C CA . ASN C 2 11 ? -8.741 63.028 13.525 1.00 34.64 10 ASN C CA 1
ATOM 2853 C C . ASN C 2 11 ? -8.665 64.489 13.101 1.00 35.98 10 ASN C C 1
ATOM 2854 O O . ASN C 2 11 ? -9.535 65.274 13.445 1.00 36.40 10 ASN C O 1
ATOM 2859 N N . GLU C 2 12 ? -7.634 64.853 12.347 1.00 33.31 11 GLU C N 1
ATOM 2860 C CA . GLU C 2 12 ? -7.483 66.220 11.871 1.00 32.99 11 GLU C CA 1
ATOM 2861 C C . GLU C 2 12 ? -8.344 66.509 10.644 1.00 36.46 11 GLU C C 1
ATOM 2862 O O . GLU C 2 12 ? -8.514 67.664 10.274 1.00 37.74 11 GLU C O 1
ATOM 2868 N N . TYR C 2 13 ? -8.907 65.468 10.030 1.00 32.06 12 TYR C N 1
ATOM 2869 C CA . TYR C 2 13 ? -9.624 65.618 8.763 1.00 31.91 12 TYR C CA 1
ATOM 2870 C C . TYR C 2 13 ? -11.107 65.302 8.872 1.00 34.17 12 TYR C C 1
ATOM 2871 O O . TYR C 2 13 ? -11.509 64.408 9.629 1.00 33.69 12 TYR C O 1
ATOM 2880 N N . GLN C 2 14 ? -11.902 66.047 8.106 1.00 33.97 13 GLN C N 1
ATOM 2881 C CA . GLN C 2 14 ? -13.322 65.760 7.960 1.00 34.82 13 GLN C CA 1
ATOM 2882 C C . GLN C 2 14 ? -13.520 64.582 7.009 1.00 33.87 13 GLN C C 1
ATOM 2883 O O . GLN C 2 14 ? -12.696 64.341 6.123 1.00 34.74 13 GLN C O 1
ATOM 2889 N N . ASN C 2 15 ? -14.582 63.819 7.248 1.00 33.64 14 ASN C N 1
ATOM 2890 C CA . ASN C 2 15 ? -14.992 62.729 6.377 1.00 33.49 14 ASN C CA 1
ATOM 2891 C C . ASN C 2 15 ? -13.982 61.602 6.294 1.00 30.76 14 ASN C C 1
ATOM 2892 O O . ASN C 2 15 ? -13.981 60.854 5.329 1.00 33.43 14 ASN C O 1
ATOM 2897 N N . THR C 2 16 ? -13.136 61.462 7.306 1.00 30.10 15 THR C N 1
ATOM 2898 C CA . THR C 2 16 ? -12.220 60.324 7.338 1.00 33.21 15 THR C CA 1
ATOM 2899 C C . THR C 2 16 ? -12.541 59.447 8.527 1.00 34.69 15 THR C C 1
ATOM 2900 O O . THR C 2 16 ? -13.162 59.887 9.488 1.00 35.29 15 THR C O 1
ATOM 2904 N N . MET C 2 17 ? -12.158 58.184 8.437 1.00 30.00 16 MET C N 1
ATOM 2905 C CA . MET C 2 17 ? -12.267 57.313 9.587 1.00 28.96 16 MET C CA 1
ATOM 2906 C C . MET C 2 17 ? -11.151 56.275 9.571 1.00 28.04 16 MET C C 1
ATOM 2907 O O . MET C 2 17 ? -10.566 55.979 8.526 1.00 25.73 16 MET C O 1
ATOM 2912 N N . ILE C 2 18 ? -10.852 55.751 10.754 1.00 25.40 17 ILE C N 1
ATOM 2913 C CA . ILE C 2 18 ? -9.860 54.692 10.907 1.00 24.34 17 ILE C CA 1
ATOM 2914 C C . ILE C 2 18 ? -10.526 53.338 10.758 1.00 26.85 17 ILE C C 1
ATOM 2915 O O . ILE C 2 18 ? -11.571 53.072 11.370 1.00 27.33 17 ILE C O 1
ATOM 2920 N N . TYR C 2 19 ? -9.955 52.503 9.906 1.00 24.11 18 TYR C N 1
ATOM 2921 C CA . TYR C 2 19 ? -10.347 51.108 9.832 1.00 23.19 18 TYR C CA 1
ATOM 2922 C C . TYR C 2 19 ? -9.228 50.246 10.387 1.00 26.52 18 TYR C C 1
ATOM 2923 O O . TYR C 2 19 ? -8.109 50.331 9.920 1.00 26.19 18 TYR C O 1
ATOM 2932 N N . SER C 2 20 ? -9.531 49.441 11.399 1.00 26.41 19 SER C N 1
ATOM 2933 C CA A SER C 2 20 ? -8.555 48.492 11.930 0.34 31.43 19 SER C CA 1
ATOM 2934 C CA B SER C 2 20 ? -8.551 48.501 11.925 0.66 30.86 19 SER C CA 1
ATOM 2935 C C . SER C 2 20 ? -8.735 47.175 11.198 1.00 35.39 19 SER C C 1
ATOM 2936 O O . SER C 2 20 ? -9.795 46.558 11.277 1.00 35.82 19 SER C O 1
ATOM 2941 N N . LEU C 2 21 ? -7.717 46.761 10.463 1.00 28.40 20 LEU C N 1
ATOM 2942 C CA . LEU C 2 21 ? -7.852 45.611 9.579 1.00 29.48 20 LEU C CA 1
ATOM 2943 C C . LEU C 2 21 ? -7.081 44.401 10.078 1.00 30.04 20 LEU C C 1
ATOM 2944 O O . LEU C 2 21 ? -7.670 43.342 10.286 1.00 32.32 20 LEU C O 1
ATOM 2949 N N . ASN C 2 22 ? -5.775 44.573 10.282 1.00 25.84 21 ASN C N 1
ATOM 2950 C CA . ASN C 2 22 ? -4.889 43.462 10.618 1.00 27.01 21 ASN C CA 1
ATOM 2951 C C . ASN C 2 22 ? -5.058 42.306 9.633 1.00 32.81 21 ASN C C 1
ATOM 2952 O O . ASN C 2 22 ? -5.232 41.156 10.021 1.00 29.30 21 ASN C O 1
ATOM 2957 N N . LYS C 2 23 ? -5.052 42.649 8.349 1.00 27.34 22 LYS C N 1
ATOM 2958 C CA . LYS C 2 23 ? -5.215 41.684 7.263 1.00 30.74 22 LYS C CA 1
ATOM 2959 C C . LYS C 2 23 ? -4.287 41.991 6.110 1.00 27.35 22 LYS C C 1
ATOM 2960 O O . LYS C 2 23 ? -3.913 43.138 5.905 1.00 25.92 22 LYS C O 1
ATOM 2966 N N . GLU C 2 24 ? -3.934 40.956 5.351 1.00 28.78 23 GLU C N 1
ATOM 2967 C CA . GLU C 2 24 ? -3.172 41.106 4.116 1.00 26.45 23 GLU C CA 1
ATOM 2968 C C . GLU C 2 24 ? -4.084 41.540 2.987 1.00 26.99 23 GLU C C 1
ATOM 2969 O O . GLU C 2 24 ? -5.263 41.214 2.989 1.00 25.86 23 GLU C O 1
ATOM 2975 N N . ILE C 2 25 ? -3.535 42.215 1.986 1.00 23.57 24 ILE C N 1
ATOM 2976 C CA . ILE C 2 25 ? -4.340 42.541 0.801 1.00 25.19 24 ILE C CA 1
ATOM 2977 C C . ILE C 2 25 ? -4.654 41.279 0.007 1.00 25.91 24 ILE C C 1
ATOM 2978 O O . ILE C 2 25 ? -3.738 40.485 -0.270 1.00 24.56 24 ILE C O 1
ATOM 2983 N N . ALA C 2 26 ? -5.926 41.073 -0.341 1.00 23.45 25 ALA C N 1
ATOM 2984 C CA . ALA C 2 26 ? -6.336 39.896 -1.104 1.00 23.57 25 ALA C CA 1
ATOM 2985 C C . ALA C 2 26 ? -6.268 40.143 -2.613 1.00 25.43 25 ALA C C 1
ATOM 2986 O O . ALA C 2 26 ? -5.929 39.247 -3.380 1.00 25.01 25 ALA C O 1
ATOM 2988 N N . THR C 2 27 ? -6.591 41.355 -3.051 1.00 22.78 26 THR C N 1
ATOM 2989 C CA A THR C 2 27 ? -6.583 41.671 -4.481 0.63 25.20 26 THR C CA 1
ATOM 2990 C CA B THR C 2 27 ? -6.565 41.672 -4.482 0.37 25.48 26 THR C CA 1
ATOM 2991 C C . THR C 2 27 ? -5.968 43.048 -4.716 1.00 26.67 26 THR C C 1
ATOM 2992 O O . THR C 2 27 ? -6.259 43.991 -3.974 1.00 23.41 26 THR C O 1
ATOM 2999 N N . TYR C 2 28 ? -5.117 43.149 -5.740 1.00 22.01 27 TYR C N 1
ATOM 3000 C CA . TYR C 2 28 ? -4.446 44.391 -6.106 1.00 20.61 27 TYR C CA 1
ATOM 3001 C C . TYR C 2 28 ? -4.787 44.660 -7.569 1.00 26.06 27 TYR C C 1
ATOM 3002 O O . TYR C 2 28 ? -4.577 43.799 -8.419 1.00 26.13 27 TYR C O 1
ATOM 3011 N N . THR C 2 29 ? -5.358 45.826 -7.858 1.00 24.34 28 THR C N 1
ATOM 3012 C CA . THR C 2 29 ? -5.720 46.183 -9.226 1.00 22.25 28 THR C CA 1
ATOM 3013 C C . THR C 2 29 ? -5.082 47.515 -9.583 1.00 26.49 28 THR C C 1
ATOM 3014 O O . THR C 2 29 ? -5.137 48.471 -8.812 1.00 25.72 28 THR C O 1
ATOM 3018 N N . GLU C 2 30 ? -4.438 47.558 -10.738 1.00 25.98 29 GLU C N 1
ATOM 3019 C CA . GLU C 2 30 ? -3.691 48.739 -11.140 1.00 25.40 29 GLU C CA 1
ATOM 3020 C C . GLU C 2 30 ? -4.078 49.071 -12.567 1.00 31.51 29 GLU C C 1
ATOM 3021 O O . GLU C 2 30 ? -4.082 48.193 -13.430 1.00 27.37 29 GLU C O 1
ATOM 3027 N N . SER C 2 31 ? -4.411 50.334 -12.812 1.00 27.66 30 SER C N 1
ATOM 3028 C CA . SER C 2 31 ? -4.869 50.767 -14.131 1.00 27.06 30 SER C CA 1
ATOM 3029 C C . SER C 2 31 ? -4.079 51.962 -14.664 1.00 29.65 30 SER C C 1
ATOM 3030 O O . SER C 2 31 ? -3.795 52.897 -13.920 1.00 31.17 30 SER C O 1
ATOM 3033 N N . LEU C 2 32 ? -3.710 51.913 -15.944 1.00 28.83 31 LEU C N 1
ATOM 3034 C CA . LEU C 2 32 ? -3.088 53.047 -16.631 1.00 29.93 31 LEU C CA 1
ATOM 3035 C C . LEU C 2 32 ? -4.063 53.670 -17.642 1.00 31.46 31 LEU C C 1
ATOM 3036 O O . LEU C 2 32 ? -3.707 54.584 -18.383 1.00 33.19 31 LEU C O 1
ATOM 3041 N N . ALA C 2 33 ? -5.289 53.157 -17.690 1.00 33.30 32 ALA C N 1
ATOM 3042 C CA . ALA C 2 33 ? -6.261 53.637 -18.671 1.00 37.32 32 ALA C CA 1
ATOM 3043 C C . ALA C 2 33 ? -6.601 55.117 -18.446 1.00 38.68 32 ALA C C 1
ATOM 3044 O O . ALA C 2 33 ? -6.725 55.559 -17.305 1.00 33.12 32 ALA C O 1
ATOM 3046 N N . GLY C 2 34 ? -6.737 55.879 -19.532 1.00 35.48 33 GLY C N 1
ATOM 3047 C CA . GLY C 2 34 ? -6.967 57.318 -19.445 1.00 36.52 33 GLY C CA 1
ATOM 3048 C C . GLY C 2 34 ? -8.143 57.710 -18.556 1.00 42.08 33 GLY C C 1
ATOM 3049 O O . GLY C 2 34 ? -9.258 57.200 -18.739 1.00 37.25 33 GLY C O 1
ATOM 3050 N N . LYS C 2 35 ? -7.872 58.607 -17.600 1.00 35.99 34 LYS C N 1
ATOM 3051 C CA . LYS C 2 35 ? -8.833 59.107 -16.599 1.00 35.78 34 LYS C CA 1
ATOM 3052 C C . LYS C 2 35 ? -9.155 58.089 -15.508 1.00 38.39 34 LYS C C 1
ATOM 3053 O O . LYS C 2 35 ? -9.938 58.376 -14.599 1.00 38.53 34 LYS C O 1
ATOM 3059 N N . ARG C 2 36 ? -8.551 56.909 -15.590 1.00 33.14 35 ARG C N 1
ATOM 3060 C CA . ARG C 2 36 ? -8.700 55.904 -14.543 1.00 31.62 35 ARG C CA 1
ATOM 3061 C C . ARG C 2 36 ? -7.351 55.386 -14.097 1.00 30.43 35 ARG C C 1
ATOM 3062 O O . ARG C 2 36 ? -7.187 54.183 -13.884 1.00 33.32 35 ARG C O 1
ATOM 3070 N N . GLU C 2 37 ? -6.388 56.300 -13.970 1.00 33.85 36 GLU C N 1
ATOM 3071 C CA . GLU C 2 37 ? -5.026 55.959 -13.555 1.00 32.88 36 GLU C CA 1
ATOM 3072 C C . GLU C 2 37 ? -4.985 55.820 -12.041 1.00 31.15 36 GLU C C 1
ATOM 3073 O O . GLU C 2 37 ? -4.714 56.780 -11.328 1.00 29.30 36 GLU C O 1
ATOM 3079 N N . MET C 2 38 ? -5.286 54.621 -11.556 1.00 28.25 37 MET C N 1
ATOM 3080 C CA . MET C 2 38 ? -5.555 54.414 -10.134 1.00 31.65 37 MET C CA 1
ATOM 3081 C C . MET C 2 38 ? -5.189 53.014 -9.675 1.00 26.50 37 MET C C 1
ATOM 3082 O O . MET C 2 38 ? -4.901 52.132 -10.484 1.00 27.53 37 MET C O 1
ATOM 3087 N N . VAL C 2 39 ? -5.213 52.824 -8.361 1.00 25.79 38 VAL C N 1
ATOM 3088 C CA . VAL C 2 39 ? -4.985 51.523 -7.750 1.00 23.09 38 VAL C CA 1
ATOM 3089 C C . VAL C 2 39 ? -6.183 51.226 -6.852 1.00 26.15 38 VAL C C 1
ATOM 3090 O O . VAL C 2 39 ? -6.690 52.116 -6.164 1.00 24.07 38 VAL C O 1
ATOM 3094 N N . ILE C 2 40 ? -6.654 49.987 -6.907 1.00 22.56 39 ILE C N 1
ATOM 3095 C CA . ILE C 2 40 ? -7.734 49.532 -6.044 1.00 22.36 39 ILE C CA 1
ATOM 3096 C C . ILE C 2 40 ? -7.251 48.300 -5.307 1.00 26.18 39 ILE C C 1
ATOM 3097 O O . ILE C 2 40 ? -6.643 47.412 -5.915 1.00 26.39 39 ILE C O 1
ATOM 3102 N N . ILE C 2 41 ? -7.485 48.249 -4.001 1.00 21.09 40 ILE C N 1
ATOM 3103 C CA . ILE C 2 41 ? -7.159 47.052 -3.228 1.00 20.13 40 ILE C CA 1
ATOM 3104 C C . ILE C 2 41 ? -8.399 46.547 -2.521 1.00 28.19 40 ILE C C 1
ATOM 3105 O O . ILE C 2 41 ? -9.306 47.323 -2.203 1.00 25.45 40 ILE C O 1
ATOM 3110 N N . SER C 2 42 ? -8.456 45.243 -2.292 1.00 19.98 41 SER C N 1
ATOM 3111 C CA . SER C 2 42 ? -9.534 44.698 -1.495 1.00 20.15 41 SER C CA 1
ATOM 3112 C C . SER C 2 42 ? -9.000 43.637 -0.558 1.00 25.31 41 SER C C 1
ATOM 3113 O O . SER C 2 42 ? -7.938 43.060 -0.800 1.00 24.42 41 SER C O 1
ATOM 3116 N N . PHE C 2 43 ? -9.748 43.392 0.507 1.00 24.11 42 PHE C N 1
ATOM 3117 C CA . PHE C 2 43 ? -9.391 42.409 1.519 1.00 23.54 42 PHE C CA 1
ATOM 3118 C C . PHE C 2 43 ? -10.326 41.223 1.414 1.00 27.44 42 PHE C C 1
ATOM 3119 O O . PHE C 2 43 ? -11.309 41.272 0.669 1.00 24.97 42 PHE C O 1
ATOM 3127 N N . SER C 2 44 ? -10.022 40.150 2.138 1.00 22.37 43 SER C N 1
ATOM 3128 C CA . SER C 2 44 ? -10.809 38.918 1.988 1.00 26.23 43 SER C CA 1
ATOM 3129 C C . SER C 2 44 ? -12.263 39.081 2.431 1.00 26.18 43 SER C C 1
ATOM 3130 O O . SER C 2 44 ? -13.134 38.346 1.970 1.00 26.81 43 SER C O 1
ATOM 3133 N N . ASN C 2 45 ? -12.530 40.039 3.318 1.00 24.26 44 ASN C N 1
ATOM 3134 C CA . ASN C 2 45 ? -13.912 40.294 3.752 1.00 25.22 44 ASN C CA 1
ATOM 3135 C C . ASN C 2 45 ? -14.665 41.231 2.801 1.00 31.03 44 ASN C C 1
ATOM 3136 O O . ASN C 2 45 ? -15.756 41.701 3.120 1.00 32.22 44 ASN C O 1
ATOM 3141 N N . GLY C 2 46 ? -14.056 41.543 1.662 1.00 26.60 45 GLY C N 1
ATOM 3142 C CA . GLY C 2 46 ? -14.707 42.354 0.646 1.00 24.52 45 GLY C CA 1
ATOM 3143 C C . GLY C 2 46 ? -14.443 43.844 0.774 1.00 25.77 45 GLY C C 1
ATOM 3144 O O . GLY C 2 46 ? -14.816 44.621 -0.121 1.00 24.69 45 GLY C O 1
ATOM 3145 N N . ALA C 2 47 ? -13.810 44.256 1.871 1.00 22.97 46 ALA C N 1
ATOM 3146 C CA . ALA C 2 47 ? -13.515 45.681 2.063 1.00 25.46 46 ALA C CA 1
ATOM 3147 C C . ALA C 2 47 ? -12.640 46.196 0.941 1.00 26.67 46 ALA C C 1
ATOM 3148 O O . ALA C 2 47 ? -11.582 45.633 0.667 1.00 24.97 46 ALA C O 1
ATOM 3150 N N . THR C 2 48 ? -13.059 47.287 0.312 1.00 24.82 47 THR C N 1
ATOM 3151 C CA . THR C 2 48 ? -12.352 47.792 -0.872 1.00 24.74 47 THR C CA 1
ATOM 3152 C C . THR C 2 48 ? -11.942 49.248 -0.690 1.00 22.92 47 THR C C 1
ATOM 3153 O O . THR C 2 48 ? -12.715 50.052 -0.162 1.00 24.55 47 THR C O 1
ATOM 3157 N N . PHE C 2 49 ? -10.736 49.590 -1.138 1.00 21.70 48 PHE C N 1
ATOM 3158 C CA . PHE C 2 49 ? -10.223 50.950 -1.021 1.00 24.31 48 PHE C CA 1
ATOM 3159 C C . PHE C 2 49 ? -9.551 51.378 -2.323 1.00 28.14 48 PHE C C 1
ATOM 3160 O O . PHE C 2 49 ? -9.030 50.544 -3.060 1.00 25.56 48 PHE C O 1
ATOM 3168 N N . GLN C 2 50 ? -9.503 52.683 -2.571 1.00 23.53 49 GLN C N 1
ATOM 3169 C CA . GLN C 2 50 ? -8.770 53.195 -3.728 1.00 23.15 49 GLN C CA 1
ATOM 3170 C C . GLN C 2 50 ? -7.685 54.178 -3.310 1.00 22.96 49 GLN C C 1
ATOM 3171 O O . GLN C 2 50 ? -7.763 54.790 -2.241 1.00 22.80 49 GLN C O 1
ATOM 3177 N N . VAL C 2 51 ? -6.678 54.314 -4.167 1.00 23.05 50 VAL C N 1
ATOM 3178 C CA . VAL C 2 51 ? -5.876 55.530 -4.196 1.00 25.82 50 VAL C CA 1
ATOM 3179 C C . VAL C 2 51 ? -6.419 56.322 -5.378 1.00 26.17 50 VAL C C 1
ATOM 3180 O O . VAL C 2 51 ? -6.461 55.813 -6.500 1.00 27.38 50 VAL C O 1
ATOM 3184 N N . GLU C 2 52 ? -6.873 57.545 -5.129 1.00 27.34 51 GLU C N 1
ATOM 3185 C CA . GLU C 2 52 ? -7.623 58.289 -6.135 1.00 30.25 51 GLU C CA 1
ATOM 3186 C C . GLU C 2 52 ? -6.779 58.659 -7.332 1.00 33.34 51 GLU C C 1
ATOM 3187 O O . GLU C 2 52 ? -5.580 58.855 -7.201 1.00 29.43 51 GLU C O 1
ATOM 3193 N N . VAL C 2 53 ? -7.429 58.782 -8.485 1.00 31.83 52 VAL C N 1
ATOM 3194 C CA . VAL C 2 53 ? -6.817 59.418 -9.644 1.00 32.08 52 VAL C CA 1
ATOM 3195 C C . VAL C 2 53 ? -6.364 60.826 -9.259 1.00 35.12 52 VAL C C 1
ATOM 3196 O O . VAL C 2 53 ? -7.120 61.570 -8.633 1.00 33.09 52 VAL C O 1
ATOM 3200 N N . PRO C 2 54 ? -5.121 61.194 -9.603 1.00 35.40 53 PRO C N 1
ATOM 3201 C CA . PRO C 2 54 ? -4.690 62.549 -9.252 1.00 35.78 53 PRO C CA 1
ATOM 3202 C C . PRO C 2 54 ? -5.593 63.595 -9.897 1.00 36.76 53 PRO C C 1
ATOM 3203 O O . PRO C 2 54 ? -5.969 63.468 -11.073 1.00 34.73 53 PRO C O 1
ATOM 3207 N N . GLY C 2 55 ? -5.963 64.615 -9.134 1.00 34.49 54 GLY C N 1
ATOM 3208 C CA . GLY C 2 55 ? -6.864 65.626 -9.668 1.00 37.09 54 GLY C CA 1
ATOM 3209 C C . GLY C 2 55 ? -6.808 66.929 -8.898 1.00 43.01 54 GLY C C 1
ATOM 3210 O O . GLY C 2 55 ? -5.901 67.153 -8.093 1.00 41.24 54 GLY C O 1
ATOM 3211 N N . SER C 2 56 ? -7.815 67.771 -9.104 1.00 41.96 55 SER C N 1
ATOM 3212 C CA . SER C 2 56 ? -7.840 69.112 -8.526 1.00 42.65 55 SER C CA 1
ATOM 3213 C C . SER C 2 56 ? -8.104 69.099 -7.020 1.00 41.70 55 SER C C 1
ATOM 3214 O O . SER C 2 56 ? -7.958 70.122 -6.355 1.00 45.96 55 SER C O 1
ATOM 3217 N N . GLN C 2 57 ? -8.523 67.956 -6.481 1.00 41.98 56 GLN C N 1
ATOM 3218 C CA . GLN C 2 57 ? -8.704 67.834 -5.036 1.00 48.88 56 GLN C CA 1
ATOM 3219 C C . GLN C 2 57 ? -7.364 67.639 -4.318 1.00 46.94 56 GLN C C 1
ATOM 3220 O O . GLN C 2 57 ? -7.317 67.571 -3.089 1.00 48.11 56 GLN C O 1
ATOM 3226 N N . HIS C 2 58 ? -6.282 67.544 -5.089 1.00 36.30 57 HIS C N 1
ATOM 3227 C CA . HIS C 2 58 ? -4.956 67.292 -4.523 1.00 34.94 57 HIS C CA 1
ATOM 3228 C C . HIS C 2 58 ? -4.063 68.507 -4.618 1.00 36.66 57 HIS C C 1
ATOM 3229 O O . HIS C 2 58 ? -4.002 69.151 -5.658 1.00 38.55 57 HIS C O 1
ATOM 3236 N N . LEU C 2 59 ? -3.366 68.818 -3.534 1.00 36.00 58 LEU C N 1
ATOM 3237 C CA . LEU C 2 59 ? -2.319 69.829 -3.572 1.00 33.65 58 LEU C CA 1
ATOM 3238 C C . LEU C 2 59 ? -1.149 69.335 -4.406 1.00 35.54 58 LEU C C 1
ATOM 3239 O O . LEU C 2 59 ? -0.975 68.129 -4.590 1.00 31.89 58 LEU C O 1
ATOM 3244 N N . GLU C 2 60 ? -0.321 70.258 -4.880 1.00 33.62 59 GLU C N 1
ATOM 3245 C CA . GLU C 2 60 ? 0.897 69.853 -5.567 1.00 37.45 59 GLU C CA 1
ATOM 3246 C C . GLU C 2 60 ? 1.747 69.002 -4.622 1.00 36.43 59 GLU C C 1
ATOM 3247 O O . GLU C 2 60 ? 2.423 68.065 -5.054 1.00 38.53 59 GLU C O 1
ATOM 3253 N N . SER C 2 61 ? 1.694 69.311 -3.327 1.00 32.39 60 SER C N 1
ATOM 3254 C CA . SER C 2 61 ? 2.467 68.558 -2.341 1.00 30.47 60 SER C CA 1
ATOM 3255 C C . SER C 2 61 ? 1.977 67.124 -2.155 1.00 32.46 60 SER C C 1
ATOM 3256 O O . SER C 2 61 ? 2.663 66.321 -1.527 1.00 26.73 60 SER C O 1
ATOM 3259 N N . GLN C 2 62 ? 0.808 66.793 -2.708 1.00 25.16 61 GLN C N 1
ATOM 3260 C CA . GLN C 2 62 ? 0.288 65.436 -2.578 1.00 26.59 61 GLN C CA 1
ATOM 3261 C C . GLN C 2 62 ? 0.607 64.556 -3.771 1.00 29.50 61 GLN C C 1
ATOM 3262 O O . GLN C 2 62 ? 0.363 63.350 -3.728 1.00 26.85 61 GLN C O 1
ATOM 3268 N N . LYS C 2 63 ? 1.142 65.147 -4.837 1.00 30.26 62 LYS C N 1
ATOM 3269 C CA . LYS C 2 63 ? 1.369 64.396 -6.064 1.00 32.76 62 LYS C CA 1
ATOM 3270 C C . LYS C 2 63 ? 2.387 63.269 -5.886 1.00 30.90 62 LYS C C 1
ATOM 3271 O O . LYS C 2 63 ? 2.126 62.138 -6.294 1.00 27.27 62 LYS C O 1
ATOM 3277 N N . ARG C 2 64 ? 3.555 63.560 -5.315 1.00 26.52 63 ARG C N 1
ATOM 3278 C CA . ARG C 2 64 ? 4.500 62.479 -5.052 1.00 28.38 63 ARG C CA 1
ATOM 3279 C C . ARG C 2 64 ? 4.018 61.516 -3.958 1.00 27.90 63 ARG C C 1
ATOM 3280 O O . ARG C 2 64 ? 4.211 60.312 -4.104 1.00 24.62 63 ARG C O 1
ATOM 3288 N N . PRO C 2 65 ? 3.390 62.028 -2.872 1.00 25.94 64 PRO C N 1
ATOM 3289 C CA . PRO C 2 65 ? 2.822 61.074 -1.911 1.00 25.59 64 PRO C CA 1
ATOM 3290 C C . PRO C 2 65 ? 1.770 60.114 -2.494 1.00 26.54 64 PRO C C 1
ATOM 3291 O O . PRO C 2 65 ? 1.694 58.978 -2.029 1.00 20.93 64 PRO C O 1
ATOM 3295 N N . LEU C 2 66 ? 0.958 60.543 -3.467 1.00 20.99 65 LEU C N 1
ATOM 3296 C CA . LEU C 2 66 ? 0.031 59.600 -4.088 1.00 24.59 65 LEU C CA 1
ATOM 3297 C C . LEU C 2 66 ? 0.792 58.429 -4.708 1.00 23.11 65 LEU C C 1
ATOM 3298 O O . LEU C 2 66 ? 0.390 57.268 -4.574 1.00 21.37 65 LEU C O 1
ATOM 3303 N N . GLU C 2 67 ? 1.883 58.739 -5.396 1.00 21.42 66 GLU C N 1
ATOM 3304 C CA . GLU C 2 67 ? 2.681 57.714 -6.049 1.00 24.31 66 GLU C CA 1
ATOM 3305 C C . GLU C 2 67 ? 3.382 56.847 -5.011 1.00 24.63 66 GLU C C 1
ATOM 3306 O O . GLU C 2 67 ? 3.518 55.634 -5.203 1.00 20.93 66 GLU C O 1
ATOM 3312 N N . ARG C 2 68 ? 3.838 57.458 -3.922 1.00 19.83 67 ARG C N 1
ATOM 3313 C CA . ARG C 2 68 ? 4.483 56.677 -2.855 1.00 21.12 67 ARG C CA 1
ATOM 3314 C C . ARG C 2 68 ? 3.494 55.663 -2.258 1.00 19.57 67 ARG C C 1
ATOM 3315 O O . ARG C 2 68 ? 3.847 54.504 -2.044 1.00 20.11 67 ARG C O 1
ATOM 3323 N N . MET C 2 69 ? 2.257 56.090 -2.001 1.00 18.99 68 MET C N 1
ATOM 3324 C CA . MET C 2 69 ? 1.253 55.183 -1.429 1.00 17.95 68 MET C CA 1
ATOM 3325 C C . MET C 2 69 ? 0.993 54.003 -2.348 1.00 20.86 68 MET C C 1
ATOM 3326 O O . MET C 2 69 ? 0.879 52.871 -1.885 1.00 18.65 68 MET C O 1
ATOM 3331 N N . LYS C 2 70 ? 0.890 54.262 -3.651 1.00 19.67 69 LYS C N 1
ATOM 3332 C CA . LYS C 2 70 ? 0.676 53.185 -4.610 1.00 22.36 69 LYS C CA 1
ATOM 3333 C C . LYS C 2 70 ? 1.859 52.208 -4.593 1.00 21.97 69 LYS C C 1
ATOM 3334 O O . LYS C 2 70 ? 1.653 50.998 -4.689 1.00 20.42 69 LYS C O 1
ATOM 3340 N N . ASP C 2 71 ? 3.076 52.729 -4.438 1.00 21.70 70 ASP C N 1
ATOM 3341 C CA . ASP C 2 71 ? 4.276 51.894 -4.315 1.00 18.93 70 ASP C CA 1
ATOM 3342 C C . ASP C 2 71 ? 4.187 51.019 -3.065 1.00 20.51 70 ASP C C 1
ATOM 3343 O O . ASP C 2 71 ? 4.481 49.815 -3.081 1.00 20.48 70 ASP C O 1
ATOM 3348 N N . THR C 2 72 ? 3.802 51.647 -1.964 1.00 18.64 71 THR C N 1
ATOM 3349 C CA . THR C 2 72 ? 3.681 50.936 -0.694 1.00 18.08 71 THR C CA 1
ATOM 3350 C C . THR C 2 72 ? 2.611 49.838 -0.757 1.00 20.19 71 THR C C 1
ATOM 3351 O O . THR C 2 72 ? 2.836 48.724 -0.269 1.00 19.00 71 THR C O 1
ATOM 3355 N N . LEU C 2 73 ? 1.458 50.138 -1.358 1.00 18.53 72 LEU C N 1
ATOM 3356 C CA . LEU C 2 73 ? 0.411 49.120 -1.490 1.00 19.53 72 LEU C CA 1
ATOM 3357 C C . LEU C 2 73 ? 0.839 47.944 -2.377 1.00 20.78 72 LEU C C 1
ATOM 3358 O O . LEU C 2 73 ? 0.536 46.796 -2.063 1.00 20.41 72 LEU C O 1
ATOM 3363 N N . ARG C 2 74 ? 1.541 48.214 -3.474 1.00 19.53 73 ARG C N 1
ATOM 3364 C CA . ARG C 2 74 ? 2.049 47.130 -4.307 1.00 21.45 73 ARG C CA 1
ATOM 3365 C C . ARG C 2 74 ? 3.031 46.258 -3.511 1.00 19.00 73 ARG C C 1
ATOM 3366 O O . ARG C 2 74 ? 2.954 45.026 -3.574 1.00 19.38 73 ARG C O 1
ATOM 3374 N N . ALA C 2 75 ? 3.955 46.880 -2.778 1.00 18.50 74 ALA C N 1
ATOM 3375 C CA . ALA C 2 75 ? 4.913 46.105 -1.970 1.00 20.82 74 ALA C CA 1
ATOM 3376 C C . ALA C 2 75 ? 4.178 45.289 -0.918 1.00 21.21 74 ALA C C 1
ATOM 3377 O O . ALA C 2 75 ? 4.504 44.114 -0.683 1.00 20.25 74 ALA C O 1
ATOM 3379 N N . ALA C 2 76 ? 3.187 45.915 -0.281 1.00 19.31 75 ALA C N 1
ATOM 3380 C CA . ALA C 2 76 ? 2.362 45.211 0.698 1.00 22.49 75 ALA C CA 1
ATOM 3381 C C . ALA C 2 76 ? 1.662 44.009 0.065 1.00 24.72 75 ALA C C 1
ATOM 3382 O O . ALA C 2 76 ? 1.604 42.938 0.674 1.00 20.91 75 ALA C O 1
ATOM 3384 N N . TYR C 2 77 ? 1.106 44.177 -1.137 1.00 18.67 76 TYR C N 1
ATOM 3385 C CA . TYR C 2 77 ? 0.433 43.043 -1.778 1.00 19.08 76 TYR C CA 1
ATOM 3386 C C . TYR C 2 77 ? 1.432 41.900 -2.050 1.00 23.50 76 TYR C C 1
ATOM 3387 O O . TYR C 2 77 ? 1.167 40.737 -1.732 1.00 22.48 76 TYR C O 1
ATOM 3396 N N . PHE C 2 78 ? 2.578 42.230 -2.640 1.00 20.33 77 PHE C N 1
ATOM 3397 C CA . PHE C 2 78 ? 3.545 41.200 -3.033 1.00 22.62 77 PHE C CA 1
ATOM 3398 C C . PHE C 2 78 ? 4.087 40.424 -1.831 1.00 28.36 77 PHE C C 1
ATOM 3399 O O . PHE C 2 78 ? 4.318 39.220 -1.919 1.00 24.53 77 PHE C O 1
ATOM 3407 N N . THR C 2 79 ? 4.301 41.120 -0.720 1.00 23.15 78 THR C N 1
ATOM 3408 C CA . THR C 2 79 ? 4.917 40.516 0.468 1.00 22.84 78 THR C CA 1
ATOM 3409 C C . THR C 2 79 ? 3.862 39.891 1.379 1.00 24.34 78 THR C C 1
ATOM 3410 O O . THR C 2 79 ? 4.197 39.187 2.330 1.00 28.50 78 THR C O 1
ATOM 3414 N N . GLY C 2 80 ? 2.597 40.210 1.132 1.00 23.61 79 GLY C N 1
ATOM 3415 C CA . GLY C 2 80 ? 1.515 39.688 1.958 1.00 23.55 79 GLY C CA 1
ATOM 3416 C C . GLY C 2 80 ? 1.577 40.239 3.372 1.00 31.17 79 GLY C C 1
ATOM 3417 O O . GLY C 2 80 ? 1.120 39.599 4.316 1.00 34.61 79 GLY C O 1
ATOM 3418 N N . ILE C 2 81 ? 2.126 41.435 3.541 1.00 26.09 80 ILE C N 1
ATOM 3419 C CA . ILE C 2 81 ? 2.288 41.954 4.883 1.00 28.74 80 ILE C CA 1
ATOM 3420 C C . ILE C 2 81 ? 0.922 42.357 5.431 1.00 33.07 80 ILE C C 1
ATOM 3421 O O . ILE C 2 81 ? 0.027 42.711 4.672 1.00 30.64 80 ILE C O 1
ATOM 3426 N N . LYS C 2 82 ? 0.727 42.243 6.739 1.00 30.87 81 LYS C N 1
ATOM 3427 C CA . LYS C 2 82 ? -0.572 42.642 7.265 1.00 36.52 81 LYS C CA 1
ATOM 3428 C C . LYS C 2 82 ? -0.643 44.146 7.386 1.00 30.65 81 LYS C C 1
ATOM 3429 O O . LYS C 2 82 ? 0.286 44.813 7.840 1.00 30.43 81 LYS C O 1
ATOM 3435 N N . ILE C 2 83 ? -1.773 44.675 6.956 1.00 26.06 82 ILE C N 1
ATOM 3436 C CA . ILE C 2 83 ? -2.052 46.079 7.132 1.00 23.51 82 ILE C CA 1
ATOM 3437 C C . ILE C 2 83 ? -2.769 46.258 8.451 1.00 26.88 82 ILE C C 1
ATOM 3438 O O . ILE C 2 83 ? -3.784 45.627 8.678 1.00 25.05 82 ILE C O 1
ATOM 3443 N N . SER C 2 84 ? -2.229 47.099 9.323 1.00 19.68 83 SER C N 1
ATOM 3444 C CA . SER C 2 84 ? -2.808 47.285 10.644 1.00 20.09 83 SER C CA 1
ATOM 3445 C C . SER C 2 84 ? -4.025 48.202 10.612 1.00 25.68 83 SER C C 1
ATOM 3446 O O . SER C 2 84 ? -5.118 47.833 11.062 1.00 26.74 83 SER C O 1
ATOM 3449 N N . LYS C 2 85 ? -3.829 49.406 10.087 1.00 20.99 84 LYS C N 1
ATOM 3450 C CA . LYS C 2 85 ? -4.907 50.400 9.999 1.00 20.58 84 LYS C CA 1
ATOM 3451 C C . LYS C 2 85 ? -4.849 51.172 8.694 1.00 25.62 84 LYS C C 1
ATOM 3452 O O . LYS C 2 85 ? -3.781 51.369 8.135 1.00 20.41 84 LYS C O 1
ATOM 3458 N N . LEU C 2 86 ? -6.013 51.581 8.200 1.00 20.32 85 LEU C N 1
ATOM 3459 C CA . LEU C 2 86 ? -6.093 52.571 7.136 1.00 23.32 85 LEU C CA 1
ATOM 3460 C C . LEU C 2 86 ? -6.889 53.758 7.650 1.00 24.38 85 LEU C C 1
ATOM 3461 O O . LEU C 2 86 ? -7.898 53.590 8.334 1.00 25.74 85 LEU C O 1
ATOM 3466 N N . CYS C 2 87 ? -6.430 54.955 7.323 1.00 21.62 86 CYS C N 1
ATOM 3467 C CA . CYS C 2 87 ? -7.240 56.152 7.465 1.00 22.72 86 CYS C CA 1
ATOM 3468 C C . CYS C 2 87 ? -7.815 56.408 6.080 1.00 20.52 86 CYS C C 1
ATOM 3469 O O . CYS C 2 87 ? -7.050 56.546 5.120 1.00 20.84 86 CYS C O 1
ATOM 3472 N N . ALA C 2 88 ? -9.148 56.472 5.948 1.00 22.34 87 ALA C N 1
ATOM 3473 C CA . ALA C 2 88 ? -9.747 56.604 4.625 1.00 22.58 87 ALA C CA 1
ATOM 3474 C C . ALA C 2 88 ? -10.819 57.666 4.609 1.00 24.70 87 ALA C C 1
ATOM 3475 O O . ALA C 2 88 ? -11.538 57.837 5.599 1.00 24.94 87 ALA C O 1
ATOM 3477 N N . TRP C 2 89 ? -10.928 58.369 3.481 1.00 23.20 88 TRP C N 1
ATOM 3478 C CA . TRP C 2 89 ? -12.082 59.251 3.253 1.00 23.32 88 TRP C CA 1
ATOM 3479 C C . TRP C 2 89 ? -13.302 58.384 2.946 1.00 24.49 88 TRP C C 1
ATOM 3480 O O . TRP C 2 89 ? -13.245 57.521 2.064 1.00 25.51 88 TRP C O 1
ATOM 3491 N N . THR C 2 90 ? -14.392 58.625 3.669 1.00 23.82 89 THR C N 1
ATOM 3492 C CA . THR C 2 90 ? -15.608 57.822 3.548 1.00 24.09 89 THR C CA 1
ATOM 3493 C C . THR C 2 90 ? -16.588 58.426 2.548 1.00 24.96 89 THR C C 1
ATOM 3494 O O . THR C 2 90 ? -17.610 57.799 2.216 1.00 25.30 89 THR C O 1
ATOM 3498 N N . ASN C 2 91 ? -16.292 59.645 2.090 1.00 25.44 90 ASN C N 1
ATOM 3499 C CA . ASN C 2 91 ? -17.137 60.320 1.111 1.00 29.40 90 ASN C CA 1
ATOM 3500 C C . ASN C 2 91 ? -16.681 60.033 -0.312 1.00 29.67 90 ASN C C 1
ATOM 3501 O O . ASN C 2 91 ? -16.916 60.814 -1.231 1.00 33.69 90 ASN C O 1
ATOM 3506 N N . LYS C 2 92 ? -16.021 58.900 -0.480 1.00 25.42 91 LYS C N 1
ATOM 3507 C CA . LYS C 2 92 ? -15.665 58.388 -1.787 1.00 26.96 91 LYS C CA 1
ATOM 3508 C C . LYS C 2 92 ? -16.095 56.946 -1.887 1.00 29.90 91 LYS C C 1
ATOM 3509 O O . LYS C 2 92 ? -16.153 56.243 -0.879 1.00 28.53 91 LYS C O 1
ATOM 3515 N N . SER C 2 93 ? -16.360 56.502 -3.111 1.00 29.36 92 SER C N 1
ATOM 3516 C CA . SER C 2 93 ? -16.665 55.101 -3.361 1.00 28.12 92 SER C CA 1
ATOM 3517 C C . SER C 2 93 ? -15.786 54.586 -4.488 1.00 29.91 92 SER C C 1
ATOM 3518 O O . SER C 2 93 ? -15.907 55.064 -5.617 1.00 29.86 92 SER C O 1
ATOM 3521 N N . PRO C 2 94 ? -14.882 53.624 -4.194 1.00 27.13 93 PRO C N 1
ATOM 3522 C CA . PRO C 2 94 ? -14.527 53.015 -2.902 1.00 31.91 93 PRO C CA 1
ATOM 3523 C C . PRO C 2 94 ? -14.010 54.050 -1.910 1.00 26.48 93 PRO C C 1
ATOM 3524 O O . PRO C 2 94 ? -13.592 55.122 -2.373 1.00 26.46 93 PRO C O 1
ATOM 3528 N N . ASN C 2 95 ? -14.044 53.772 -0.604 1.00 24.54 94 ASN C N 1
ATOM 3529 C CA . ASN C 2 95 ? -13.365 54.673 0.334 1.00 22.34 94 ASN C CA 1
ATOM 3530 C C . ASN C 2 95 ? -11.929 54.891 -0.133 1.00 21.93 94 ASN C C 1
ATOM 3531 O O . ASN C 2 95 ? -11.314 53.977 -0.693 1.00 23.35 94 ASN C O 1
ATOM 3536 N N . SER C 2 96 ? -11.428 56.111 0.057 1.00 22.07 95 SER C N 1
ATOM 3537 C CA . SER C 2 96 ? -10.127 56.544 -0.493 1.00 21.94 95 SER C CA 1
ATOM 3538 C C . SER C 2 96 ? -9.037 56.638 0.564 1.00 22.54 95 SER C C 1
ATOM 3539 O O . SER C 2 96 ? -9.238 57.275 1.584 1.00 23.63 95 SER C O 1
ATOM 3542 N N . ILE C 2 97 ? -7.878 56.020 0.322 1.00 21.24 96 ILE C N 1
ATOM 3543 C CA . ILE C 2 97 ? -6.840 55.948 1.351 1.00 21.11 96 ILE C CA 1
ATOM 3544 C C . ILE C 2 97 ? -6.140 57.289 1.550 1.00 22.04 96 ILE C C 1
ATOM 3545 O O . ILE C 2 97 ? -5.634 57.875 0.600 1.00 22.56 96 ILE C O 1
ATOM 3550 N N . ALA C 2 98 ? -6.110 57.752 2.801 1.00 21.83 97 ALA C N 1
ATOM 3551 C CA . ALA C 2 98 ? -5.373 58.960 3.200 1.00 25.03 97 ALA C CA 1
ATOM 3552 C C . ALA C 2 98 ? -4.066 58.607 3.926 1.00 24.40 97 ALA C C 1
ATOM 3553 O O . ALA C 2 98 ? -3.050 59.308 3.805 1.00 22.58 97 ALA C O 1
ATOM 3555 N N . ALA C 2 99 ? -4.083 57.527 4.698 1.00 21.29 98 ALA C N 1
ATOM 3556 C CA . ALA C 2 99 ? -2.860 57.103 5.392 1.00 21.46 98 ALA C CA 1
ATOM 3557 C C . ALA C 2 99 ? -2.925 55.618 5.706 1.00 20.70 98 ALA C C 1
ATOM 3558 O O . ALA C 2 99 ? -4.008 55.016 5.745 1.00 21.69 98 ALA C O 1
ATOM 3560 N N . ILE C 2 100 ? -1.757 55.026 5.916 1.00 20.44 99 ILE C N 1
ATOM 3561 C CA . ILE C 2 100 ? -1.669 53.608 6.211 1.00 19.45 99 ILE C CA 1
ATOM 3562 C C . ILE C 2 100 ? -0.739 53.383 7.403 1.00 21.12 99 ILE C C 1
ATOM 3563 O O . ILE C 2 100 ? 0.233 54.119 7.585 1.00 20.18 99 ILE C O 1
ATOM 3568 N N . GLU C 2 101 ? -1.062 52.396 8.232 1.00 19.07 100 GLU C N 1
ATOM 3569 C CA . GLU C 2 101 ? -0.178 51.979 9.322 1.00 20.59 100 GLU C CA 1
ATOM 3570 C C . GLU C 2 101 ? 0.117 50.504 9.187 1.00 19.91 100 GLU C C 1
ATOM 3571 O O . GLU C 2 101 ? -0.795 49.693 9.045 1.00 19.74 100 GLU C O 1
ATOM 3577 N N . LEU C 2 102 ? 1.396 50.158 9.238 1.00 19.32 101 LEU C N 1
ATOM 3578 C CA . LEU C 2 102 ? 1.817 48.777 9.268 1.00 19.92 101 LEU C CA 1
ATOM 3579 C C . LEU C 2 102 ? 2.420 48.563 10.635 1.00 23.38 101 LEU C C 1
ATOM 3580 O O . LEU C 2 102 ? 3.285 49.340 11.050 1.00 22.76 101 LEU C O 1
ATOM 3585 N N . SER C 2 103 ? 2.041 47.497 11.329 1.00 20.93 102 SER C N 1
ATOM 3586 C CA . SER C 2 103 ? 2.576 47.316 12.675 1.00 22.80 102 SER C CA 1
ATOM 3587 C C . SER C 2 103 ? 2.971 45.884 12.990 1.00 33.43 102 SER C C 1
ATOM 3588 O O . SER C 2 103 ? 2.264 44.957 12.632 1.00 33.35 102 SER C O 1
ATOM 3591 N N . ASN C 2 104 ? 4.098 45.717 13.692 1.00 31.22 103 ASN C N 1
ATOM 3592 C CA . ASN C 2 104 ? 4.574 44.395 14.099 1.00 39.76 103 ASN C CA 1
ATOM 3593 C C . ASN C 2 104 ? 3.820 43.819 15.298 1.00 62.27 103 ASN C C 1
ATOM 3594 O O . ASN C 2 104 ? 4.060 42.675 15.691 1.00 71.59 103 ASN C O 1
ATOM 3599 N N . LEU C 2 105 ? 2.914 44.606 15.874 1.00 72.80 104 LEU C N 1
ATOM 3600 C CA . LEU C 2 105 ? 2.086 44.141 16.986 1.00 83.13 104 LEU C CA 1
ATOM 3601 C C . LEU C 2 105 ? 0.755 43.576 16.494 1.00 88.21 104 LEU C C 1
ATOM 3602 O O . LEU C 2 105 ? -0.161 44.326 16.156 1.00 90.01 104 LEU C O 1
ATOM 3604 N N . MET D 2 1 ? 35.378 70.241 7.405 1.00 74.18 0 MET D N 1
ATOM 3605 C CA . MET D 2 1 ? 35.743 68.831 7.339 1.00 78.11 0 MET D CA 1
ATOM 3606 C C . MET D 2 1 ? 34.520 67.948 7.116 1.00 81.56 0 MET D C 1
ATOM 3607 O O . MET D 2 1 ? 33.554 68.018 7.875 1.00 83.23 0 MET D O 1
ATOM 3609 N N . THR D 2 2 ? 34.557 67.119 6.078 1.00 81.66 1 THR D N 1
ATOM 3610 C CA . THR D 2 2 ? 33.495 66.139 5.886 1.00 78.76 1 THR D CA 1
ATOM 3611 C C . THR D 2 2 ? 33.568 65.110 7.015 1.00 68.78 1 THR D C 1
ATOM 3612 O O . THR D 2 2 ? 34.644 64.606 7.348 1.00 68.19 1 THR D O 1
ATOM 3616 N N . PRO D 2 3 ? 32.417 64.850 7.649 1.00 56.55 2 PRO D N 1
ATOM 3617 C CA . P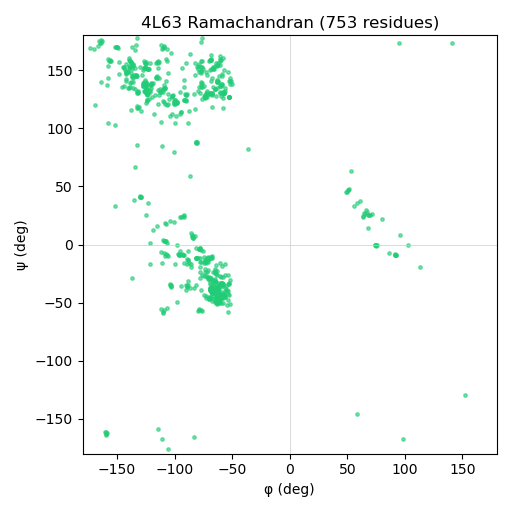RO D 2 3 ? 32.257 63.871 8.725 1.00 40.96 2 PRO D CA 1
ATOM 3618 C C . PRO D 2 3 ? 32.567 62.474 8.219 1.00 34.60 2 PRO D C 1
ATOM 3619 O O . PRO D 2 3 ? 32.422 62.229 7.020 1.00 35.50 2 PRO D O 1
ATOM 3623 N N . GLN D 2 4 ? 32.936 61.567 9.114 1.00 27.09 3 GLN D N 1
ATOM 3624 C CA . GLN D 2 4 ? 33.265 60.207 8.704 1.00 32.64 3 GLN D CA 1
ATOM 3625 C C . GLN D 2 4 ? 32.187 59.185 9.103 1.00 29.32 3 GLN D C 1
ATOM 3626 O O . GLN D 2 4 ? 32.256 58.018 8.722 1.00 27.96 3 GLN D O 1
ATOM 3632 N N . ASN D 2 5 ? 31.213 59.627 9.889 1.00 27.08 4 ASN D N 1
ATOM 3633 C CA . ASN D 2 5 ? 30.206 58.739 10.471 1.00 26.19 4 ASN D CA 1
ATOM 3634 C C . ASN D 2 5 ? 29.025 59.557 10.978 1.00 25.17 4 ASN D C 1
ATOM 3635 O O . ASN D 2 5 ? 29.052 60.788 10.924 1.00 23.08 4 ASN D O 1
ATOM 3640 N N . ILE D 2 6 ? 27.979 58.893 11.472 1.00 22.84 5 ILE D N 1
ATOM 3641 C CA . ILE D 2 6 ? 26.760 59.634 11.792 1.00 21.30 5 ILE D CA 1
ATOM 3642 C C . ILE D 2 6 ? 26.969 60.568 12.997 1.00 21.64 5 ILE D C 1
ATOM 3643 O O . ILE D 2 6 ? 26.339 61.630 13.099 1.00 24.33 5 ILE D O 1
ATOM 3648 N N . THR D 2 7 ? 27.872 60.201 13.888 1.00 24.92 6 THR D N 1
ATOM 3649 C CA . THR D 2 7 ? 28.124 61.026 15.067 1.00 28.85 6 THR D CA 1
ATOM 3650 C C . THR D 2 7 ? 28.794 62.342 14.683 1.00 27.74 6 THR D C 1
ATOM 3651 O O . THR D 2 7 ? 28.377 63.404 15.168 1.00 27.86 6 THR D O 1
ATOM 3655 N N . ASP D 2 8 ? 29.804 62.280 13.813 1.00 27.21 7 ASP D N 1
ATOM 3656 C CA . ASP D 2 8 ? 30.447 63.491 13.284 1.00 30.85 7 ASP D CA 1
ATOM 3657 C C . ASP D 2 8 ? 29.418 64.392 12.610 1.00 29.50 7 ASP D C 1
ATOM 3658 O O . ASP D 2 8 ? 29.430 65.617 12.772 1.00 26.32 7 ASP D O 1
ATOM 3663 N N . LEU D 2 9 ? 28.552 63.765 11.817 1.00 23.30 8 LEU D N 1
ATOM 3664 C CA . LEU D 2 9 ? 27.531 64.481 11.057 1.00 27.12 8 LEU D CA 1
ATOM 3665 C C . LEU D 2 9 ? 26.587 65.196 12.003 1.00 26.02 8 LEU D C 1
ATOM 3666 O O . LEU D 2 9 ? 26.333 66.395 11.879 1.00 27.39 8 LEU D O 1
ATOM 3671 N N . CYS D 2 10 ? 26.119 64.457 12.993 1.00 24.59 9 CYS D N 1
ATOM 3672 C CA . CYS D 2 10 ? 25.121 64.976 13.908 1.00 26.49 9 CYS D CA 1
ATOM 3673 C C . CYS D 2 10 ? 25.709 66.113 14.742 1.00 28.60 9 CYS D C 1
ATOM 3674 O O . CYS D 2 10 ? 25.015 67.079 15.089 1.00 29.41 9 CYS D O 1
ATOM 3677 N N . ASN D 2 11 ? 27.008 66.044 15.010 1.00 28.27 10 ASN D N 1
ATOM 3678 C CA . ASN D 2 11 ? 27.678 67.100 15.783 1.00 28.63 10 ASN D CA 1
ATOM 3679 C C . ASN D 2 11 ? 27.833 68.448 15.059 1.00 33.57 10 ASN D C 1
ATOM 3680 O O . ASN D 2 11 ? 28.190 69.459 15.670 1.00 32.69 10 ASN D O 1
ATOM 3685 N N . GLU D 2 12 ? 27.568 68.469 13.761 1.00 28.08 11 GLU D N 1
ATOM 3686 C CA . GLU D 2 12 ? 27.638 69.706 12.998 1.00 28.76 11 GLU D CA 1
ATOM 3687 C C . GLU D 2 12 ? 26.374 70.559 13.133 1.00 33.00 11 GLU D C 1
ATOM 3688 O O . GLU D 2 12 ? 26.370 71.717 12.731 1.00 33.58 11 GLU D O 1
ATOM 3694 N N . TYR D 2 13 ? 25.311 69.998 13.707 1.00 29.74 12 TYR D N 1
ATOM 3695 C CA . TYR D 2 13 ? 24.016 70.692 13.739 1.00 29.89 12 TYR D CA 1
ATOM 3696 C C . TYR D 2 13 ? 23.598 71.084 15.148 1.00 31.59 12 TYR D C 1
ATOM 3697 O O . TYR D 2 13 ? 23.871 70.366 16.113 1.00 32.70 12 TYR D O 1
ATOM 3706 N N . GLN D 2 14 ? 22.960 72.248 15.271 1.00 27.65 13 GLN D N 1
ATOM 3707 C CA . GLN D 2 14 ? 22.341 72.604 16.530 1.00 32.74 13 GLN D CA 1
ATOM 3708 C C . GLN D 2 14 ? 21.030 71.834 16.653 1.00 36.64 13 GLN D C 1
ATOM 3709 O O . GLN D 2 14 ? 20.351 71.545 15.650 1.00 38.20 13 GLN D O 1
ATOM 3715 N N . ASN D 2 15 ? 20.700 71.503 17.891 1.00 28.99 14 ASN D N 1
ATOM 3716 C CA . ASN D 2 15 ? 19.436 70.870 18.243 1.00 30.09 14 ASN D CA 1
ATOM 3717 C C . ASN D 2 15 ? 19.224 69.481 17.667 1.00 25.40 14 ASN D C 1
ATOM 3718 O O . ASN D 2 15 ? 18.089 69.055 17.483 1.00 25.29 14 ASN D O 1
ATOM 3723 N N . THR D 2 16 ? 20.304 68.766 17.400 1.00 21.83 15 THR D N 1
ATOM 3724 C CA . THR D 2 16 ? 20.195 67.360 17.007 1.00 20.69 15 THR D CA 1
ATOM 3725 C C . THR D 2 16 ? 20.824 66.476 18.078 1.00 22.99 15 THR D C 1
ATOM 3726 O O . THR D 2 16 ? 21.688 66.917 18.838 1.00 21.99 15 THR D O 1
ATOM 3730 N N . MET D 2 17 ? 20.386 65.226 18.127 1.00 21.62 16 MET D N 1
ATOM 3731 C CA . MET D 2 17 ? 20.960 64.277 19.064 1.00 21.64 16 MET D CA 1
ATOM 3732 C C . MET D 2 17 ? 21.014 62.905 18.424 1.00 21.65 16 MET D C 1
ATOM 3733 O O . MET D 2 17 ? 20.203 62.594 17.552 1.00 20.37 16 MET D O 1
ATOM 3738 N N . ILE D 2 18 ? 21.967 62.086 18.863 1.00 19.10 17 ILE D N 1
ATOM 3739 C CA . ILE D 2 18 ? 22.042 60.699 18.398 1.00 20.79 17 ILE D CA 1
ATOM 3740 C C . ILE D 2 18 ? 21.205 59.833 19.333 1.00 18.87 17 ILE D C 1
ATOM 3741 O O . ILE D 2 18 ? 21.360 59.913 20.567 1.00 19.18 17 ILE D O 1
ATOM 3746 N N . TYR D 2 19 ? 20.322 59.037 18.734 1.00 19.22 18 TYR D N 1
ATOM 3747 C CA . TYR D 2 19 ? 19.510 58.042 19.412 1.00 18.63 18 TYR D CA 1
ATOM 3748 C C . TYR D 2 19 ? 20.012 56.672 19.002 1.00 21.12 18 TYR D C 1
ATOM 3749 O O . TYR D 2 19 ? 20.116 56.384 17.813 1.00 25.80 18 TYR D O 1
ATOM 3758 N N . SER D 2 20 ? 20.389 55.856 19.972 1.00 22.85 19 SER D N 1
ATOM 3759 C CA . SER D 2 20 ? 20.788 54.477 19.684 1.00 20.88 19 SER D CA 1
ATOM 3760 C C . SER D 2 20 ? 19.668 53.488 19.931 1.00 25.63 19 SER D C 1
ATOM 3761 O O . SER D 2 20 ? 19.124 53.431 21.035 1.00 22.95 19 SER D O 1
ATOM 3764 N N . LEU D 2 21 ? 19.299 52.751 18.889 1.00 25.09 20 LEU D N 1
ATOM 3765 C CA . LEU D 2 21 ? 18.137 51.880 18.939 1.00 21.85 20 LEU D CA 1
ATOM 3766 C C . LEU D 2 21 ? 18.551 50.398 18.899 1.00 28.03 20 LEU D C 1
ATOM 3767 O O . LEU D 2 21 ? 18.210 49.640 19.810 1.00 25.50 20 LEU D O 1
ATOM 3772 N N . ASN D 2 22 ? 19.311 50.012 17.868 1.00 20.66 21 ASN D N 1
ATOM 3773 C CA . ASN D 2 22 ? 19.639 48.588 17.616 1.00 21.56 21 ASN D CA 1
ATOM 3774 C C . ASN D 2 22 ? 18.385 47.733 17.677 1.00 21.48 21 ASN D C 1
ATOM 3775 O O . ASN D 2 22 ? 18.371 46.683 18.299 1.00 25.30 21 ASN D O 1
ATOM 3780 N N . LYS D 2 23 ? 17.332 48.223 17.039 1.00 20.99 22 LYS D N 1
ATOM 3781 C CA . LYS D 2 23 ? 16.037 47.553 16.992 1.00 25.82 22 LYS D CA 1
ATOM 3782 C C . LYS D 2 23 ? 15.408 47.734 15.634 1.00 22.40 22 LYS D C 1
ATOM 3783 O O . LYS D 2 23 ? 15.673 48.719 14.953 1.00 20.02 22 LYS D O 1
ATOM 3789 N N . GLU D 2 24 ? 14.528 46.817 15.267 1.00 21.16 23 GLU D N 1
ATOM 3790 C CA . GLU D 2 24 ? 13.733 47.006 14.065 1.00 22.24 23 GLU D CA 1
ATOM 3791 C C . GLU D 2 24 ? 12.597 48.001 14.329 1.00 22.22 23 GLU D C 1
ATOM 3792 O O . GLU D 2 24 ? 12.195 48.223 15.480 1.00 20.83 23 GLU D O 1
ATOM 3798 N N . ILE D 2 25 ? 12.096 48.603 13.255 1.00 19.81 24 ILE D N 1
ATOM 3799 C CA . ILE D 2 25 ? 10.929 49.491 13.335 1.00 17.75 24 ILE D CA 1
ATOM 3800 C C . ILE D 2 25 ? 9.723 48.648 13.700 1.00 18.39 24 ILE D C 1
ATOM 3801 O O . ILE D 2 25 ? 9.472 47.613 13.070 1.00 18.93 24 ILE D O 1
ATOM 3806 N N . ALA D 2 26 ? 8.992 49.072 14.728 1.00 19.92 25 ALA D N 1
ATOM 3807 C CA . ALA D 2 26 ? 7.825 48.337 15.201 1.00 22.86 25 ALA D CA 1
ATOM 3808 C C . ALA D 2 26 ? 6.560 48.773 14.466 1.00 22.06 25 ALA D C 1
ATOM 3809 O O . ALA D 2 26 ? 5.665 47.959 14.225 1.00 22.72 25 ALA D O 1
ATOM 3811 N N . THR D 2 27 ? 6.483 50.058 14.134 1.00 19.98 26 THR D N 1
ATOM 3812 C CA . THR D 2 27 ? 5.306 50.607 13.458 1.00 19.65 26 THR D CA 1
ATOM 3813 C C . THR D 2 27 ? 5.741 51.615 12.389 1.00 23.59 26 THR D C 1
ATOM 3814 O O . THR D 2 27 ? 6.601 52.461 12.649 1.00 20.65 26 THR D O 1
ATOM 3818 N N . TYR D 2 28 ? 5.146 51.519 11.203 1.00 19.31 27 TYR D N 1
ATOM 3819 C CA . TYR D 2 28 ? 5.433 52.409 10.072 1.00 19.22 27 TYR D CA 1
ATOM 3820 C C . TYR D 2 28 ? 4.123 53.056 9.633 1.00 19.97 27 TYR D C 1
ATOM 3821 O O . TYR D 2 28 ? 3.166 52.353 9.348 1.00 20.47 27 TYR D O 1
ATOM 3830 N N . THR D 2 29 ? 4.081 54.382 9.606 1.00 18.17 28 THR D N 1
ATOM 3831 C CA . THR D 2 29 ? 2.860 55.098 9.224 1.00 20.08 28 THR D CA 1
ATOM 3832 C C . THR D 2 29 ? 3.196 56.051 8.108 1.00 19.73 28 THR D C 1
ATOM 3833 O O . THR D 2 29 ? 4.184 56.776 8.189 1.00 19.73 28 THR D O 1
ATOM 3837 N N . GLU D 2 30 ? 2.384 56.044 7.061 1.00 18.42 29 GLU D N 1
ATOM 3838 C CA . GLU D 2 30 ? 2.650 56.876 5.889 1.00 19.89 29 GLU D CA 1
ATOM 3839 C C . GLU D 2 30 ? 1.369 57.603 5.497 1.00 20.18 29 GLU D C 1
ATOM 3840 O O . GLU D 2 30 ? 0.327 56.980 5.384 1.00 20.84 29 GLU D O 1
ATOM 3846 N N . SER D 2 31 ? 1.452 58.913 5.286 1.00 19.09 30 SER D N 1
ATOM 3847 C CA . SER D 2 31 ? 0.271 59.714 4.995 1.00 22.30 30 SER D CA 1
ATOM 3848 C C . SER D 2 31 ? 0.437 60.523 3.726 1.00 25.24 30 SER D C 1
ATOM 3849 O O . SER D 2 31 ? 1.504 61.094 3.484 1.00 23.14 30 SER D O 1
ATOM 3852 N N . LEU D 2 32 ? -0.617 60.569 2.914 1.00 22.39 31 LEU D N 1
ATOM 3853 C CA . LEU D 2 32 ? -0.628 61.432 1.750 1.00 22.45 31 LEU D CA 1
ATOM 3854 C C . LEU D 2 32 ? -1.589 62.606 1.957 1.00 22.15 31 LEU D C 1
ATOM 3855 O O . LEU D 2 32 ? -1.796 63.405 1.043 1.00 30.62 31 LEU D O 1
ATOM 3860 N N . ALA D 2 33 ? -2.190 62.700 3.142 1.00 24.57 32 ALA D N 1
ATOM 3861 C CA . ALA D 2 33 ? -3.197 63.735 3.401 1.00 30.12 32 ALA D CA 1
ATOM 3862 C C . ALA D 2 33 ? -2.593 65.141 3.308 1.00 29.76 32 ALA D C 1
ATOM 3863 O O . ALA D 2 33 ? -1.461 65.367 3.749 1.00 27.55 32 ALA D O 1
ATOM 3865 N N . GLY D 2 34 ? -3.344 66.069 2.719 1.00 31.91 33 GLY D N 1
ATOM 3866 C CA . GLY D 2 34 ? -2.851 67.417 2.475 1.00 32.80 33 GLY D CA 1
ATOM 3867 C C . GLY D 2 34 ? -2.294 68.112 3.709 1.00 34.73 33 GLY D C 1
ATOM 3868 O O . GLY D 2 34 ? -2.973 68.185 4.732 1.00 30.85 33 GLY D O 1
ATOM 3869 N N . LYS D 2 35 ? -1.058 68.607 3.588 1.00 30.19 34 LYS D N 1
ATOM 3870 C CA . LYS D 2 35 ? -0.314 69.310 4.646 1.00 30.58 34 LYS D CA 1
ATOM 3871 C C . LYS D 2 35 ? 0.234 68.340 5.705 1.00 31.21 34 LYS D C 1
ATOM 3872 O O . LYS D 2 35 ? 0.863 68.760 6.678 1.00 29.93 34 LYS D O 1
ATOM 3878 N N . ARG D 2 36 ? -0.035 67.047 5.540 1.00 23.81 35 ARG D N 1
ATOM 3879 C CA . ARG D 2 36 ? 0.521 66.032 6.427 1.00 23.03 35 ARG D CA 1
ATOM 3880 C C . ARG D 2 36 ? 1.155 64.906 5.624 1.00 24.62 35 ARG D C 1
ATOM 3881 O O . ARG D 2 36 ? 0.999 63.736 5.951 1.00 23.53 35 ARG D O 1
ATOM 3889 N N . GLU D 2 37 ? 1.863 65.271 4.568 1.00 23.97 36 GLU D N 1
ATOM 3890 C CA . GLU D 2 37 ? 2.512 64.292 3.705 1.00 24.13 36 GLU D CA 1
ATOM 3891 C C . GLU D 2 37 ? 3.829 63.860 4.356 1.00 27.19 36 GLU D C 1
ATOM 3892 O O . GLU D 2 37 ? 4.885 64.449 4.110 1.00 26.04 36 GLU D O 1
ATOM 3898 N N . MET D 2 38 ? 3.756 62.851 5.216 1.00 22.29 37 MET D N 1
ATOM 3899 C CA . MET D 2 38 ? 4.878 62.527 6.112 1.00 21.78 37 MET D CA 1
ATOM 3900 C C . MET D 2 38 ? 4.909 61.049 6.436 1.00 23.75 37 MET D C 1
ATOM 3901 O O . MET D 2 38 ? 3.972 60.320 6.135 1.00 22.59 37 MET D O 1
ATOM 3906 N N . VAL D 2 39 ? 5.997 60.627 7.058 1.00 20.49 38 VAL D N 1
ATOM 3907 C CA . VAL D 2 39 ? 6.165 59.269 7.554 1.00 16.95 38 VAL D CA 1
ATOM 3908 C C . VAL D 2 39 ? 6.501 59.348 9.032 1.00 21.31 38 VAL D C 1
ATOM 3909 O O . VAL D 2 39 ? 7.251 60.224 9.450 1.00 21.40 38 VAL D O 1
ATOM 3913 N N . ILE D 2 40 ? 5.908 58.457 9.816 1.00 17.71 39 ILE D N 1
ATOM 3914 C CA . ILE D 2 40 ? 6.165 58.353 11.246 1.00 18.88 39 ILE D CA 1
ATOM 3915 C C . ILE D 2 40 ? 6.568 56.936 11.518 1.00 19.99 39 ILE D C 1
ATOM 3916 O O . ILE D 2 40 ? 5.925 56.016 11.028 1.00 20.35 39 ILE D O 1
ATOM 3921 N N . ILE D 2 41 ? 7.639 56.741 12.273 1.00 18.04 40 ILE D N 1
ATOM 3922 C CA . ILE D 2 41 ? 8.023 55.393 12.672 1.00 16.49 40 ILE D CA 1
ATOM 3923 C C . ILE D 2 41 ? 8.109 55.323 14.186 1.00 22.12 40 ILE D C 1
ATOM 3924 O O . ILE D 2 41 ? 8.387 56.329 14.848 1.00 22.28 40 ILE D O 1
ATOM 3929 N N . SER D 2 42 ? 7.867 54.147 14.754 1.00 17.44 41 SER D N 1
ATOM 3930 C CA . SER D 2 42 ? 8.091 54.018 16.189 1.00 16.99 41 SER D CA 1
ATOM 3931 C C . SER D 2 42 ? 8.725 52.661 16.477 1.00 19.40 41 SER D C 1
ATOM 3932 O O . SER D 2 42 ? 8.649 51.732 15.675 1.00 21.04 41 SER D O 1
ATOM 3935 N N . PHE D 2 43 ? 9.373 52.578 17.632 1.00 20.37 42 PHE D N 1
ATOM 3936 C CA . PHE D 2 43 ? 10.064 51.376 18.061 1.00 18.00 42 PHE D CA 1
ATOM 3937 C C . PHE D 2 43 ? 9.320 50.743 19.230 1.00 21.99 42 PHE D C 1
ATOM 3938 O O . PHE D 2 43 ? 8.407 51.350 19.780 1.00 22.54 42 PHE D O 1
ATOM 3946 N N . SER D 2 44 ? 9.695 49.519 19.600 1.00 22.85 43 SER D N 1
ATOM 3947 C CA . SER D 2 44 ? 8.957 48.799 20.630 1.00 24.61 43 SER D CA 1
ATOM 3948 C C . SER D 2 44 ? 9.053 49.479 22.000 1.00 28.90 43 SER D C 1
ATOM 3949 O O . SER D 2 44 ? 8.207 49.233 22.856 1.00 26.33 43 SER D O 1
ATOM 3952 N N . ASN D 2 45 ? 10.091 50.292 22.228 1.00 24.19 44 ASN D N 1
ATOM 3953 C CA . ASN D 2 45 ? 10.220 51.029 23.495 1.00 21.79 44 ASN D CA 1
ATOM 3954 C C . ASN D 2 45 ? 9.428 52.350 23.490 1.00 24.76 44 ASN D C 1
ATOM 3955 O O . ASN D 2 45 ? 9.513 53.128 24.435 1.00 22.71 44 ASN D O 1
ATOM 3960 N N . GLY D 2 46 ? 8.657 52.586 22.431 1.00 22.86 45 GLY D N 1
ATOM 3961 C CA . GLY D 2 46 ? 7.802 53.763 22.364 1.00 22.42 45 GLY D CA 1
ATOM 3962 C C . GLY D 2 46 ? 8.452 54.983 21.715 1.00 28.82 45 GLY D C 1
ATOM 3963 O O . GLY D 2 46 ? 7.786 55.994 21.483 1.00 26.52 45 GLY D O 1
ATOM 3964 N N . ALA D 2 47 ? 9.752 54.918 21.450 1.00 21.91 46 ALA D N 1
ATOM 3965 C CA . ALA D 2 47 ? 10.441 56.029 20.770 1.00 22.70 46 ALA D CA 1
ATOM 3966 C C . ALA D 2 47 ? 9.831 56.259 19.393 1.00 22.77 46 ALA D C 1
ATOM 3967 O O . ALA D 2 47 ? 9.668 55.311 18.616 1.00 21.54 46 ALA D O 1
ATOM 3969 N N . THR D 2 48 ? 9.505 57.513 19.087 1.00 22.26 47 THR D N 1
ATOM 3970 C CA . THR D 2 48 ? 8.770 57.840 17.860 1.00 20.62 47 THR D CA 1
ATOM 3971 C C . THR D 2 48 ? 9.529 58.917 17.088 1.00 20.18 47 THR D C 1
ATOM 3972 O O . THR D 2 48 ? 10.052 59.864 17.699 1.00 20.89 47 THR D O 1
ATOM 3976 N N . PHE D 2 49 ? 9.595 58.776 15.762 1.00 17.94 48 PHE D N 1
ATOM 3977 C CA . PHE D 2 49 ? 10.314 59.741 14.924 1.00 21.09 48 PHE D CA 1
ATOM 3978 C C . PHE D 2 49 ? 9.517 60.051 13.678 1.00 22.48 48 PHE D C 1
ATOM 3979 O O . PHE D 2 49 ? 8.694 59.242 13.256 1.00 21.51 48 PHE D O 1
ATOM 3987 N N . GLN D 2 50 ? 9.780 61.202 13.075 1.00 20.30 49 GLN D N 1
ATOM 3988 C CA . GLN D 2 50 ? 9.139 61.531 11.795 1.00 19.12 49 GLN D CA 1
ATOM 3989 C C . GLN D 2 50 ? 10.161 61.876 10.729 1.00 22.32 49 GLN D C 1
ATOM 3990 O O . GLN D 2 50 ? 11.283 62.277 11.046 1.00 19.53 49 GLN D O 1
ATOM 3996 N N . VAL D 2 51 ? 9.767 61.715 9.468 1.00 20.02 50 VAL D N 1
ATOM 3997 C CA . VAL D 2 51 ? 10.385 62.454 8.374 1.00 19.87 50 VAL D CA 1
ATOM 3998 C C . VAL D 2 51 ? 9.416 63.585 8.081 1.00 21.43 50 VAL D C 1
ATOM 3999 O O . VAL D 2 51 ? 8.245 63.336 7.810 1.00 22.91 50 VAL D O 1
ATOM 4003 N N . GLU D 2 52 ? 9.888 64.823 8.184 1.00 23.40 51 GLU D N 1
ATOM 4004 C CA . GLU D 2 52 ? 8.990 65.980 8.138 1.00 24.99 51 GLU D CA 1
ATOM 4005 C C . GLU D 2 52 ? 8.334 66.170 6.777 1.00 23.48 51 GLU D C 1
ATOM 4006 O O . GLU D 2 52 ? 8.882 65.774 5.750 1.00 25.92 51 GLU D O 1
ATOM 4012 N N . VAL D 2 53 ? 7.159 66.784 6.786 1.00 22.19 52 VAL D N 1
ATOM 4013 C CA . VAL D 2 53 ? 6.538 67.315 5.578 1.00 23.07 52 VAL D CA 1
ATOM 4014 C C . VAL D 2 53 ? 7.518 68.300 4.942 1.00 26.31 52 VAL D C 1
ATOM 4015 O O . VAL D 2 53 ? 8.069 69.157 5.644 1.00 26.51 52 VAL D O 1
ATOM 4019 N N . PRO D 2 54 ? 7.773 68.168 3.629 1.00 30.10 53 PRO D N 1
ATOM 4020 C CA . PRO D 2 54 ? 8.687 69.121 2.978 1.00 31.18 53 PRO D CA 1
ATOM 4021 C C . PRO D 2 54 ? 8.169 70.553 3.089 1.00 34.06 53 PRO D C 1
ATOM 4022 O O . PRO D 2 54 ? 6.977 70.788 2.901 1.00 30.81 53 PRO D O 1
ATOM 4026 N N . GLY D 2 55 ? 9.049 71.499 3.396 1.00 30.81 54 GLY D N 1
ATOM 4027 C CA . GLY D 2 55 ? 8.619 72.876 3.580 1.00 33.84 54 GLY D CA 1
ATOM 4028 C C . GLY D 2 55 ? 9.749 73.874 3.449 1.00 39.86 54 GLY D C 1
ATOM 4029 O O . GLY D 2 55 ? 10.803 73.565 2.888 1.00 36.13 54 GLY D O 1
ATOM 4030 N N . SER D 2 56 ? 9.533 75.076 3.976 1.00 43.72 55 SER D N 1
ATOM 4031 C CA . SER D 2 56 ? 10.501 76.161 3.829 1.00 48.45 55 SER D CA 1
ATOM 4032 C C . SER D 2 56 ? 11.749 75.954 4.685 1.00 44.27 55 SER D C 1
ATOM 4033 O O . SER D 2 56 ? 12.754 76.623 4.480 1.00 44.42 55 SER D O 1
ATOM 4036 N N . GLN D 2 57 ? 11.695 75.024 5.636 1.00 39.32 56 GLN D N 1
ATOM 4037 C CA . GLN D 2 57 ? 12.871 74.707 6.449 1.00 43.17 56 GLN D CA 1
ATOM 4038 C C . GLN D 2 57 ? 13.845 73.827 5.681 1.00 43.53 56 GLN D C 1
ATOM 4039 O O . GLN D 2 57 ? 14.916 73.480 6.192 1.00 43.60 56 GLN D O 1
ATOM 4045 N N . HIS D 2 58 ? 13.465 73.453 4.462 1.00 34.60 57 HIS D N 1
ATOM 4046 C CA . HIS D 2 58 ? 14.292 72.557 3.652 1.00 31.60 57 HIS D CA 1
ATOM 4047 C C . HIS D 2 58 ? 14.926 73.263 2.458 1.00 34.55 57 HIS D C 1
ATOM 4048 O O . HIS D 2 58 ? 14.267 74.012 1.739 1.00 33.61 57 HIS D O 1
ATOM 4055 N N . LEU D 2 59 ? 16.216 73.023 2.258 1.00 30.86 58 LEU D N 1
ATOM 4056 C CA . LEU D 2 59 ? 16.893 73.454 1.049 1.00 30.25 58 LEU D CA 1
ATOM 4057 C C . LEU D 2 59 ? 16.391 72.654 -0.153 1.00 34.33 58 LEU D C 1
ATOM 4058 O O . LEU D 2 59 ? 15.901 71.545 0.001 1.00 28.69 58 LEU D O 1
ATOM 4063 N N . GLU D 2 60 ? 16.561 73.195 -1.353 1.00 34.05 59 GLU D N 1
ATOM 4064 C CA . GLU D 2 60 ? 16.198 72.451 -2.556 1.00 35.88 59 GLU D CA 1
ATOM 4065 C C . GLU D 2 60 ? 17.003 71.140 -2.638 1.00 28.93 59 GLU D C 1
ATOM 4066 O O . GLU D 2 60 ? 16.488 70.104 -3.085 1.00 33.81 59 GLU D O 1
ATOM 4072 N N . SER D 2 61 ? 18.248 71.182 -2.161 1.00 29.03 60 SER D N 1
ATOM 4073 C CA . SER D 2 61 ? 19.104 69.997 -2.155 1.00 31.52 60 SER D CA 1
ATOM 4074 C C . SER D 2 61 ? 18.627 68.905 -1.181 1.00 30.35 60 SER D C 1
ATOM 4075 O O . SER D 2 61 ? 19.147 67.786 -1.203 1.00 27.80 60 SER D O 1
ATOM 4078 N N . GLN D 2 62 ? 17.660 69.224 -0.322 1.00 26.54 61 GLN D N 1
ATOM 4079 C CA . GLN D 2 62 ? 17.124 68.230 0.622 1.00 26.24 61 GLN D CA 1
ATOM 4080 C C . GLN D 2 62 ? 15.854 67.545 0.114 1.00 26.04 61 GLN D C 1
ATOM 4081 O O . GLN D 2 62 ? 15.382 66.577 0.716 1.00 23.79 61 GLN D O 1
ATOM 4087 N N . LYS D 2 63 ? 15.296 68.033 -0.985 1.00 26.98 62 LYS D N 1
ATOM 4088 C CA . LYS D 2 63 ? 14.009 67.507 -1.417 1.00 30.46 62 LYS D CA 1
ATOM 4089 C C . LYS D 2 63 ? 14.102 66.025 -1.784 1.00 28.58 62 LYS D C 1
ATOM 4090 O O . LYS D 2 63 ? 13.325 65.209 -1.294 1.00 26.45 62 LYS D O 1
ATOM 4096 N N . ARG D 2 64 ? 15.060 65.676 -2.629 1.00 25.31 63 ARG D N 1
ATOM 4097 C CA . ARG D 2 64 ? 15.242 64.276 -3.008 1.00 28.60 63 ARG D CA 1
ATOM 4098 C C . ARG D 2 64 ? 15.753 63.422 -1.822 1.00 22.85 63 ARG D C 1
ATOM 4099 O O . ARG D 2 64 ? 15.285 62.305 -1.622 1.00 25.20 63 ARG D O 1
ATOM 4107 N N . PRO D 2 65 ? 16.699 63.947 -1.017 1.00 24.48 64 PRO D N 1
ATOM 4108 C CA . PRO D 2 65 ? 17.063 63.172 0.183 1.00 23.71 64 PRO D CA 1
ATOM 4109 C C . PRO D 2 65 ? 15.896 62.878 1.141 1.00 22.69 64 PRO D C 1
ATOM 4110 O O . PRO D 2 65 ? 15.902 61.813 1.757 1.00 18.69 64 PRO D O 1
ATOM 4114 N N . LEU D 2 66 ? 14.925 63.778 1.275 1.00 19.19 65 LEU D N 1
ATOM 4115 C CA . LEU D 2 66 ? 13.756 63.474 2.099 1.00 21.64 65 LEU D CA 1
ATOM 4116 C C . LEU D 2 66 ? 13.031 62.248 1.561 1.00 23.03 65 LEU D C 1
ATOM 4117 O O . LEU D 2 66 ? 12.597 61.382 2.329 1.00 20.42 65 LEU D O 1
ATOM 4122 N N . GLU D 2 67 ? 12.867 62.189 0.245 1.00 20.60 66 GLU D N 1
ATOM 4123 C CA . GLU D 2 67 ? 12.175 61.043 -0.354 1.00 22.24 66 GLU D CA 1
ATOM 4124 C C . GLU D 2 67 ? 13.019 59.774 -0.219 1.00 18.49 66 GLU D C 1
ATOM 4125 O O . GLU D 2 67 ? 12.484 58.672 -0.011 1.00 20.33 66 GLU D O 1
ATOM 4131 N N . ARG D 2 68 ? 14.339 59.916 -0.350 1.00 17.94 67 ARG D N 1
ATOM 4132 C CA . ARG D 2 68 ? 15.217 58.759 -0.196 1.00 17.55 67 ARG D CA 1
ATOM 4133 C C . ARG D 2 68 ? 15.101 58.163 1.206 1.00 20.52 67 ARG D C 1
ATOM 4134 O O . ARG D 2 68 ? 15.063 56.940 1.370 1.00 18.86 67 ARG D O 1
ATOM 4142 N N . MET D 2 69 ? 15.063 59.027 2.216 1.00 18.80 68 MET D N 1
ATOM 4143 C CA . MET D 2 69 ? 14.966 58.585 3.609 1.00 19.12 68 MET D CA 1
ATOM 4144 C C . MET D 2 69 ? 13.654 57.836 3.833 1.00 18.94 68 MET D C 1
ATOM 4145 O O . MET D 2 69 ? 13.608 56.796 4.506 1.00 17.91 68 MET D O 1
ATOM 4150 N N . LYS D 2 70 ? 12.572 58.364 3.279 1.00 17.51 69 LYS D N 1
ATOM 4151 C CA . LYS D 2 70 ? 11.311 57.660 3.431 1.00 16.29 69 LYS D CA 1
ATOM 4152 C C . LYS D 2 70 ? 11.381 56.284 2.764 1.00 18.88 69 LYS D C 1
ATOM 4153 O O . LYS D 2 70 ? 10.781 55.325 3.269 1.00 19.06 69 LYS D O 1
ATOM 4159 N N . ASP D 2 71 ? 12.068 56.190 1.621 1.00 17.99 70 ASP D N 1
ATOM 4160 C CA . ASP D 2 71 ? 12.250 54.897 0.939 1.00 17.20 70 ASP D CA 1
ATOM 4161 C C . ASP D 2 71 ? 13.024 53.929 1.842 1.00 18.91 70 ASP D C 1
ATOM 4162 O O . ASP D 2 71 ? 12.682 52.741 1.963 1.00 17.04 70 ASP D O 1
ATOM 4167 N N . THR D 2 72 ? 14.105 54.436 2.436 1.00 17.01 71 THR D N 1
ATOM 4168 C CA . THR D 2 72 ? 14.954 53.614 3.301 1.00 19.19 71 THR D CA 1
ATOM 4169 C C . THR D 2 72 ? 14.182 53.097 4.518 1.00 18.55 71 THR D C 1
ATOM 4170 O O . THR D 2 72 ? 14.297 51.924 4.879 1.00 17.03 71 THR D O 1
ATOM 4174 N N . LEU D 2 73 ? 13.389 53.960 5.148 1.00 16.15 72 LEU D N 1
ATOM 4175 C CA . LEU D 2 73 ? 12.624 53.535 6.325 1.00 18.25 72 LEU D CA 1
ATOM 4176 C C . LEU D 2 73 ? 11.581 52.479 5.980 1.00 17.27 72 LEU D C 1
ATOM 4177 O O . LEU D 2 73 ? 11.391 51.521 6.731 1.00 17.69 72 LEU D O 1
ATOM 4182 N N . ARG D 2 74 ? 10.907 52.655 4.852 1.00 14.24 73 ARG D N 1
ATOM 4183 C CA . ARG D 2 74 ? 9.923 51.659 4.413 1.00 16.47 73 ARG D CA 1
ATOM 4184 C C . ARG D 2 74 ? 10.608 50.318 4.164 1.00 17.96 73 ARG D C 1
ATOM 4185 O O . ARG D 2 74 ? 10.137 49.277 4.594 1.00 18.53 73 ARG D O 1
ATOM 4193 N N . ALA D 2 75 ? 11.734 50.353 3.466 1.00 17.30 74 ALA D N 1
ATOM 4194 C CA . ALA D 2 75 ? 12.461 49.113 3.170 1.00 17.23 74 ALA D CA 1
ATOM 4195 C C . ALA D 2 75 ? 12.926 48.437 4.462 1.00 21.09 74 ALA D C 1
ATOM 4196 O O . ALA D 2 75 ? 12.824 47.207 4.584 1.00 19.08 74 ALA D O 1
ATOM 4198 N N . ALA D 2 76 ? 13.429 49.229 5.417 1.00 16.41 75 ALA D N 1
ATOM 4199 C CA . ALA D 2 76 ? 13.838 48.683 6.725 1.00 18.24 75 ALA D CA 1
ATOM 4200 C C . ALA D 2 76 ? 12.660 48.036 7.444 1.00 17.00 75 ALA D C 1
ATOM 4201 O O . ALA D 2 76 ? 12.787 46.952 8.027 1.00 17.19 75 ALA D O 1
ATOM 4203 N N . TYR D 2 77 ? 11.511 48.705 7.412 1.00 15.15 76 TYR D N 1
ATOM 4204 C CA . TYR D 2 77 ? 10.333 48.154 8.080 1.00 17.60 76 TYR D CA 1
ATOM 4205 C C . TYR D 2 77 ? 9.950 46.793 7.449 1.00 18.46 76 TYR D C 1
ATOM 4206 O O . TYR D 2 77 ? 9.733 45.800 8.161 1.00 19.17 76 TYR D O 1
ATOM 4215 N N . PHE D 2 78 ? 9.848 46.748 6.121 1.00 15.04 77 PHE D N 1
ATOM 4216 C CA . PHE D 2 78 ? 9.401 45.519 5.441 1.00 18.66 77 PHE D CA 1
ATOM 4217 C C . PHE D 2 78 ? 10.378 44.362 5.662 1.00 25.07 77 PHE D C 1
ATOM 4218 O O . PHE D 2 78 ? 9.966 43.198 5.752 1.00 21.76 77 PHE D O 1
ATOM 4226 N N . THR D 2 79 ? 11.670 44.673 5.713 1.00 19.05 78 THR D N 1
ATOM 4227 C CA . THR D 2 79 ? 12.701 43.634 5.820 1.00 17.33 78 THR D CA 1
ATOM 4228 C C . THR D 2 79 ? 13.007 43.261 7.275 1.00 20.22 78 THR D C 1
ATOM 4229 O O . THR D 2 79 ? 13.705 42.275 7.530 1.00 25.45 78 THR D O 1
ATOM 4233 N N . GLY D 2 80 ? 12.536 44.087 8.211 1.00 20.49 79 GLY D N 1
ATOM 4234 C CA . GLY D 2 80 ? 12.744 43.846 9.630 1.00 19.90 79 GLY D CA 1
ATOM 4235 C C . GLY D 2 80 ? 14.184 43.988 10.094 1.00 26.16 79 GLY D C 1
ATOM 4236 O O . GLY D 2 80 ? 14.587 43.406 11.102 1.00 27.51 79 GLY D O 1
ATOM 4237 N N . ILE D 2 81 ? 14.973 44.770 9.372 1.00 20.65 80 ILE D N 1
ATOM 4238 C CA . ILE D 2 81 ? 16.368 44.946 9.767 1.00 23.48 80 ILE D CA 1
ATOM 4239 C C . ILE D 2 81 ? 16.518 45.959 10.893 1.00 24.88 80 ILE D C 1
ATOM 4240 O O . ILE D 2 81 ? 15.701 46.869 11.072 1.00 24.67 80 ILE D O 1
ATOM 4245 N N . LYS D 2 82 ? 17.568 45.798 11.678 1.00 20.74 81 LYS D N 1
ATOM 4246 C CA . LYS D 2 82 ? 17.757 46.699 12.796 1.00 23.66 81 LYS D CA 1
ATOM 4247 C C . LYS D 2 82 ? 18.281 48.055 12.380 1.00 22.30 81 LYS D C 1
ATOM 4248 O O . LYS D 2 82 ? 19.164 48.189 11.519 1.00 23.69 81 LYS D O 1
ATOM 4254 N N . ILE D 2 83 ? 17.717 49.068 13.014 1.00 19.16 82 ILE D N 1
ATOM 4255 C CA . ILE D 2 83 ? 18.219 50.417 12.886 1.00 19.96 82 ILE D CA 1
ATOM 4256 C C . ILE D 2 83 ? 19.233 50.638 14.007 1.00 22.83 82 ILE D C 1
ATOM 4257 O O . ILE D 2 83 ? 18.913 50.444 15.185 1.00 21.16 82 ILE D O 1
ATOM 4262 N N . SER D 2 84 ? 20.454 51.023 13.665 1.00 18.87 83 SER D N 1
ATOM 4263 C CA . SER D 2 84 ? 21.472 51.220 14.692 1.00 16.65 83 SER D CA 1
ATOM 4264 C C . SER D 2 84 ? 21.328 52.567 15.398 1.00 22.10 83 SER D C 1
ATOM 4265 O O . SER D 2 84 ? 21.199 52.638 16.628 1.00 22.68 83 SER D O 1
ATOM 4268 N N . LYS D 2 85 ? 21.371 53.642 14.621 1.00 18.60 84 LYS D N 1
ATOM 4269 C CA . LYS D 2 85 ? 21.293 54.990 15.197 1.00 19.92 84 LYS D CA 1
ATOM 4270 C C . LYS D 2 85 ? 20.440 55.892 14.318 1.00 19.17 84 LYS D C 1
ATOM 4271 O O . LYS D 2 85 ? 20.387 55.712 13.095 1.00 20.87 84 LYS D O 1
ATOM 4277 N N . LEU D 2 86 ? 19.768 56.849 14.953 1.00 18.46 85 LEU D N 1
ATOM 4278 C CA . LEU D 2 86 ? 19.126 57.948 14.246 1.00 17.67 85 LEU D CA 1
ATOM 4279 C C . LEU D 2 86 ? 19.737 59.229 14.779 1.00 21.25 85 LEU D C 1
ATOM 4280 O O . LEU D 2 86 ? 19.953 59.367 15.988 1.00 24.27 85 LEU D O 1
ATOM 4285 N N . CYS D 2 87 ? 20.040 60.151 13.877 1.00 18.74 86 CYS D N 1
ATOM 4286 C CA . CYS D 2 87 ? 20.313 61.532 14.258 1.00 17.03 86 CYS D CA 1
ATOM 4287 C C . CYS D 2 87 ? 19.022 62.298 14.038 1.00 16.48 86 CYS D C 1
ATOM 4288 O O . CYS D 2 87 ? 18.469 62.257 12.943 1.00 21.01 86 CYS D O 1
ATOM 4291 N N . ALA D 2 88 ? 18.511 62.946 15.089 1.00 18.49 87 ALA D N 1
ATOM 4292 C CA . ALA D 2 88 ? 17.229 63.613 14.986 1.00 18.75 87 ALA D CA 1
ATOM 4293 C C . ALA D 2 88 ? 17.222 64.982 15.654 1.00 18.28 87 ALA D C 1
ATOM 4294 O O . ALA D 2 88 ? 17.895 65.204 16.671 1.00 21.40 87 ALA D O 1
ATOM 4296 N N . TRP D 2 89 ? 16.435 65.889 15.076 1.00 20.17 88 TRP D N 1
ATOM 4297 C CA . TRP D 2 89 ? 16.193 67.193 15.670 1.00 25.17 88 TRP D CA 1
ATOM 4298 C C . TRP D 2 89 ? 15.293 67.074 16.888 1.00 27.75 88 TRP D C 1
ATOM 4299 O O . TRP D 2 89 ? 14.206 66.493 16.822 1.00 26.43 88 TRP D O 1
ATOM 4310 N N . THR D 2 90 ? 15.723 67.685 17.988 1.00 24.12 89 THR D N 1
ATOM 4311 C CA . THR D 2 90 ? 15.005 67.552 19.243 1.00 23.65 89 THR D CA 1
ATOM 4312 C C . THR D 2 90 ? 13.931 68.623 19.410 1.00 25.05 89 THR D C 1
ATOM 4313 O O . THR D 2 90 ? 13.106 68.533 20.318 1.00 31.43 89 THR D O 1
ATOM 4317 N N . ASN D 2 91 ? 13.955 69.653 18.566 1.00 28.78 90 ASN D N 1
ATOM 4318 C CA . ASN D 2 91 ? 12.962 70.736 18.655 1.00 30.44 90 ASN D CA 1
ATOM 4319 C C . ASN D 2 91 ? 11.774 70.534 17.721 1.00 33.03 90 ASN D C 1
ATOM 4320 O O . ASN D 2 91 ? 11.096 71.486 17.339 1.00 36.04 90 ASN D O 1
ATOM 4325 N N . LYS D 2 92 ? 11.537 69.284 17.362 1.00 27.38 91 LYS D N 1
ATOM 4326 C CA . LYS D 2 92 ? 10.343 68.884 16.627 1.00 32.13 91 LYS D CA 1
ATOM 4327 C C . LYS D 2 92 ? 9.684 67.753 17.393 1.00 31.22 91 LYS D C 1
ATOM 4328 O O . LYS D 2 92 ? 10.366 66.996 18.074 1.00 25.86 91 LYS D O 1
ATOM 4334 N N . SER D 2 93 ? 8.367 67.618 17.277 1.00 30.17 92 SER D N 1
ATOM 4335 C CA . SER D 2 93 ? 7.677 66.487 17.894 1.00 30.37 92 SER D CA 1
ATOM 4336 C C . SER D 2 93 ? 6.721 65.850 16.877 1.00 31.88 92 SER D C 1
ATOM 4337 O O . SER D 2 93 ? 5.871 66.545 16.359 1.00 30.19 92 SER D O 1
ATOM 4340 N N . PRO D 2 94 ? 6.907 64.559 16.530 1.00 27.01 93 PRO D N 1
ATOM 4341 C CA . PRO D 2 94 ? 7.985 63.651 16.938 1.00 21.64 93 PRO D CA 1
ATOM 4342 C C . PRO D 2 94 ? 9.338 64.157 16.504 1.00 28.49 93 PRO D C 1
ATOM 4343 O O . PRO D 2 94 ? 9.430 64.990 15.601 1.00 23.75 93 PRO D O 1
ATOM 4347 N N . ASN D 2 95 ? 10.378 63.666 17.159 1.00 26.90 94 ASN D N 1
ATOM 4348 C CA . ASN D 2 95 ? 11.735 64.015 16.787 1.00 23.98 94 ASN D CA 1
ATOM 4349 C C . ASN D 2 95 ? 11.923 63.775 15.293 1.00 22.98 94 ASN D C 1
ATOM 4350 O O . ASN D 2 95 ? 11.481 62.760 14.761 1.00 21.62 94 ASN D O 1
ATOM 4355 N N . SER D 2 96 ? 12.603 64.689 14.620 1.00 22.20 95 SER D N 1
ATOM 4356 C CA . SER D 2 96 ? 12.655 64.658 13.166 1.00 20.49 95 SER D CA 1
ATOM 4357 C C . SER D 2 96 ? 13.977 64.105 12.650 1.00 18.90 95 SER D C 1
ATOM 4358 O O . SER D 2 96 ? 15.044 64.563 13.034 1.00 19.78 95 SER D O 1
ATOM 4361 N N . ILE D 2 97 ? 13.901 63.117 11.771 1.00 18.62 96 ILE D N 1
ATOM 4362 C CA . ILE D 2 97 ? 15.108 62.411 11.346 1.00 17.28 96 ILE D CA 1
ATOM 4363 C C . ILE D 2 97 ? 15.988 63.231 10.409 1.00 21.59 96 ILE D C 1
ATOM 4364 O O . ILE D 2 97 ? 15.510 63.730 9.378 1.00 21.30 96 ILE D O 1
ATOM 4369 N N . ALA D 2 98 ? 17.269 63.348 10.768 1.00 18.88 97 ALA D N 1
ATOM 4370 C CA . ALA D 2 98 ? 18.273 64.011 9.926 1.00 19.85 97 ALA D CA 1
ATOM 4371 C C . ALA D 2 98 ? 19.184 63.002 9.229 1.00 21.37 97 ALA D C 1
ATOM 4372 O O . ALA D 2 98 ? 19.661 63.244 8.108 1.00 19.79 97 ALA D O 1
ATOM 4374 N N . ALA D 2 99 ? 19.461 61.892 9.911 1.00 18.66 98 ALA D N 1
ATOM 4375 C CA . ALA D 2 99 ? 20.341 60.852 9.364 1.00 17.69 98 ALA D CA 1
ATOM 4376 C C . ALA D 2 99 ? 20.043 59.519 10.025 1.00 20.53 98 ALA D C 1
ATOM 4377 O O . ALA D 2 99 ? 19.530 59.472 11.146 1.00 18.83 98 ALA D O 1
ATOM 4379 N N . ILE D 2 100 ? 20.412 58.449 9.337 1.00 18.13 99 ILE D N 1
ATOM 4380 C CA . ILE D 2 100 ? 20.207 57.100 9.833 1.00 19.20 99 ILE D CA 1
ATOM 4381 C C . ILE D 2 100 ? 21.486 56.297 9.636 1.00 19.35 99 ILE D C 1
ATOM 4382 O O . ILE D 2 100 ? 22.226 56.525 8.680 1.00 17.95 99 ILE D O 1
ATOM 4387 N N . GLU D 2 101 ? 21.760 55.389 10.566 1.00 17.24 100 GLU D N 1
ATOM 4388 C CA . GLU D 2 101 ? 22.859 54.430 10.442 1.00 17.43 100 GLU D CA 1
ATOM 4389 C C . GLU D 2 101 ? 22.306 53.030 10.603 1.00 20.80 100 GLU D C 1
ATOM 4390 O O . GLU D 2 101 ? 21.567 52.755 11.548 1.00 20.41 100 GLU D O 1
ATOM 4396 N N . LEU D 2 102 ? 22.659 52.154 9.672 1.00 20.14 101 LEU D N 1
ATOM 4397 C CA . LEU D 2 102 ? 22.335 50.741 9.758 1.00 19.50 101 LEU D CA 1
ATOM 4398 C C . LEU D 2 102 ? 23.641 50.011 9.903 1.00 22.76 101 LEU D C 1
ATOM 4399 O O . LEU D 2 102 ? 24.585 50.285 9.162 1.00 22.09 101 LEU D O 1
ATOM 4404 N N . SER D 2 103 ? 23.708 49.081 10.841 1.00 22.58 102 SER D N 1
ATOM 4405 C CA . SER D 2 103 ? 24.947 48.355 11.076 1.00 27.63 102 SER D CA 1
ATOM 4406 C C . SER D 2 103 ? 24.692 46.890 11.403 1.00 40.70 102 SER D C 1
ATOM 4407 O O . SER D 2 103 ? 23.730 46.586 12.099 1.00 41.40 102 SER D O 1
ATOM 4410 N N . ASN D 2 104 ? 25.519 45.976 10.891 1.00 46.34 103 ASN D N 1
ATOM 4411 C CA . ASN D 2 104 ? 25.361 44.575 11.291 1.00 66.47 103 ASN D CA 1
ATOM 4412 C C . ASN D 2 104 ? 26.382 44.155 12.373 1.00 80.27 103 ASN D C 1
ATOM 4413 O O . ASN D 2 104 ? 27.410 43.542 12.078 1.00 84.57 103 ASN D O 1
ATOM 4418 N N . LEU D 2 105 ? 26.112 44.514 13.627 1.00 92.06 104 LEU D N 1
ATOM 4419 C CA . LEU D 2 105 ? 26.980 44.099 14.734 1.00 98.96 104 LEU D CA 1
ATOM 4420 C C . LEU D 2 105 ? 26.469 42.849 15.469 1.00 101.04 104 LEU D C 1
ATOM 4421 O O . LEU D 2 105 ? 27.066 42.408 16.461 1.00 100.51 104 LEU D O 1
ATOM 4426 N N . THR E 2 2 ? 36.315 53.090 -24.936 1.00 60.28 1 THR E N 1
ATOM 4427 C CA . THR E 2 2 ? 35.450 52.743 -23.811 1.00 58.20 1 THR E CA 1
ATOM 4428 C C . THR E 2 2 ? 36.058 51.614 -22.977 1.00 57.60 1 THR E C 1
ATOM 4429 O O . THR E 2 2 ? 36.475 50.586 -23.516 1.00 63.51 1 THR E O 1
ATOM 4433 N N . PRO E 2 3 ? 36.122 51.813 -21.653 1.00 52.56 2 PRO E N 1
ATOM 4434 C CA . PRO E 2 3 ? 36.640 50.790 -20.736 1.00 49.07 2 PRO E CA 1
ATOM 4435 C C . PRO E 2 3 ? 35.794 49.514 -20.739 1.00 44.51 2 PRO E C 1
ATOM 4436 O O . PRO E 2 3 ? 34.601 49.560 -21.039 1.00 45.59 2 PRO E O 1
ATOM 4440 N N . GLN E 2 4 ? 36.418 48.395 -20.388 1.00 39.94 3 GLN E N 1
ATOM 4441 C CA . GLN E 2 4 ? 35.750 47.093 -20.340 1.00 37.81 3 GLN E CA 1
ATOM 4442 C C . GLN E 2 4 ? 35.551 46.605 -18.909 1.00 38.52 3 GLN E C 1
ATOM 4443 O O . GLN E 2 4 ? 34.902 45.587 -18.679 1.00 38.75 3 GLN E O 1
ATOM 4449 N N . ASN E 2 5 ? 36.133 47.320 -17.951 1.00 37.01 4 ASN E N 1
ATOM 4450 C CA . ASN E 2 5 ? 36.126 46.870 -16.561 1.00 37.59 4 ASN E CA 1
ATOM 4451 C C . ASN E 2 5 ? 36.505 48.008 -15.632 1.00 33.92 4 ASN E C 1
ATOM 4452 O O . ASN E 2 5 ? 36.874 49.079 -16.096 1.00 31.73 4 ASN E O 1
ATOM 4457 N N . ILE E 2 6 ? 36.421 47.788 -14.323 1.00 31.43 5 ILE E N 1
ATOM 4458 C CA . ILE E 2 6 ? 36.611 48.885 -13.383 1.00 33.60 5 ILE E CA 1
ATOM 4459 C C . ILE E 2 6 ? 38.084 49.342 -13.335 1.00 29.26 5 ILE E C 1
ATOM 4460 O O . ILE E 2 6 ? 38.369 50.514 -13.099 1.00 32.11 5 ILE E O 1
ATOM 4465 N N . THR E 2 7 ? 39.022 48.441 -13.592 1.00 29.90 6 THR E N 1
ATOM 4466 C CA . THR E 2 7 ? 40.433 48.858 -13.562 1.00 30.72 6 THR E CA 1
ATOM 4467 C C . THR E 2 7 ? 40.723 49.802 -14.733 1.00 38.93 6 THR E C 1
ATOM 4468 O O . THR E 2 7 ? 41.340 50.856 -14.546 1.00 36.38 6 THR E O 1
ATOM 4472 N N . ASP E 2 8 ? 40.249 49.449 -15.927 1.00 35.52 7 ASP E N 1
ATOM 4473 C CA . ASP E 2 8 ? 40.367 50.345 -17.084 1.00 40.13 7 ASP E CA 1
ATOM 4474 C C . ASP E 2 8 ? 39.733 51.703 -16.806 1.00 35.58 7 ASP E C 1
ATOM 4475 O O . ASP E 2 8 ? 40.289 52.748 -17.129 1.00 36.11 7 ASP E O 1
ATOM 4480 N N . LEU E 2 9 ? 38.543 51.676 -16.219 1.00 34.10 8 LEU E N 1
ATOM 4481 C CA . LEU E 2 9 ? 37.795 52.893 -15.966 1.00 35.45 8 LEU E CA 1
ATOM 4482 C C . LEU E 2 9 ? 38.540 53.800 -14.988 1.00 35.20 8 LEU E C 1
ATOM 4483 O O . LEU E 2 9 ? 38.713 55.001 -15.221 1.00 39.96 8 LEU E O 1
ATOM 4488 N N . CYS E 2 10 ? 39.004 53.197 -13.901 1.00 33.16 9 CYS E N 1
ATOM 4489 C CA . CYS E 2 10 ? 39.656 53.917 -12.828 1.00 38.52 9 CYS E CA 1
ATOM 4490 C C . CYS E 2 10 ? 40.977 54.509 -13.327 1.00 40.55 9 CYS E C 1
ATOM 4491 O O . CYS E 2 10 ? 41.373 55.593 -12.911 1.00 38.61 9 CYS E O 1
ATOM 4494 N N . ASN E 2 11 ? 41.634 53.817 -14.253 1.00 39.01 10 ASN E N 1
ATOM 4495 C CA . ASN E 2 11 ? 42.863 54.337 -14.842 1.00 36.97 10 ASN E CA 1
ATOM 4496 C C . ASN E 2 11 ? 42.648 55.517 -15.783 1.00 37.13 10 ASN E C 1
ATOM 4497 O O . ASN E 2 11 ? 43.609 56.154 -16.191 1.00 36.22 10 ASN E O 1
ATOM 4502 N N . GLU E 2 12 ? 41.401 55.811 -16.138 1.00 33.50 11 GLU E N 1
ATOM 4503 C CA . GLU E 2 12 ? 41.140 56.978 -16.973 1.00 33.96 11 GLU E CA 1
ATOM 4504 C C . GLU E 2 12 ? 41.095 58.264 -16.153 1.00 42.38 11 GLU E C 1
ATOM 4505 O O . GLU E 2 12 ? 41.090 59.357 -16.717 1.00 38.20 11 GLU E O 1
ATOM 4511 N N . TYR E 2 13 ? 41.060 58.139 -14.827 1.00 41.07 12 TYR E N 1
ATOM 4512 C CA . TYR E 2 13 ? 40.902 59.312 -13.964 1.00 38.40 12 TYR E CA 1
ATOM 4513 C C . TYR E 2 13 ? 42.114 59.561 -13.084 1.00 40.88 12 TYR E C 1
ATOM 4514 O O . TYR E 2 13 ? 42.750 58.631 -12.601 1.00 42.98 12 TYR E O 1
ATOM 4523 N N . GLN E 2 14 ? 42.419 60.835 -12.876 1.00 41.62 13 GLN E N 1
ATOM 4524 C CA . GLN E 2 14 ? 43.469 61.233 -11.949 1.00 40.78 13 GLN E CA 1
ATOM 4525 C C . GLN E 2 14 ? 42.984 61.087 -10.514 1.00 36.37 13 GLN E C 1
ATOM 4526 O O . GLN E 2 14 ? 41.784 61.192 -10.248 1.00 35.98 13 GLN E O 1
ATOM 4532 N N . ASN E 2 15 ? 43.919 60.831 -9.602 1.00 35.92 14 ASN E N 1
ATOM 4533 C CA . ASN E 2 15 ? 43.630 60.856 -8.170 1.00 37.02 14 ASN E CA 1
ATOM 4534 C C . ASN E 2 15 ? 42.667 59.766 -7.701 1.00 32.68 14 ASN E C 1
ATOM 4535 O O . ASN E 2 15 ? 41.917 59.970 -6.749 1.00 31.40 14 ASN E O 1
ATOM 4540 N N . THR E 2 16 ? 42.671 58.623 -8.381 1.00 31.19 15 THR E N 1
ATOM 4541 C CA . THR E 2 16 ? 41.858 57.483 -7.941 1.00 30.30 15 THR E CA 1
ATOM 4542 C C . THR E 2 16 ? 42.697 56.282 -7.508 1.00 31.54 15 THR E C 1
ATOM 4543 O O . THR E 2 16 ? 43.838 56.132 -7.937 1.00 29.57 15 THR E O 1
ATOM 4547 N N . MET E 2 17 ? 42.094 55.411 -6.699 1.00 27.11 16 MET E N 1
ATOM 4548 C CA . MET E 2 17 ? 42.703 54.157 -6.276 1.00 26.24 16 MET E CA 1
ATOM 4549 C C . MET E 2 17 ? 41.653 53.057 -6.274 1.00 25.19 16 MET E C 1
ATOM 4550 O O . MET E 2 17 ? 40.448 53.328 -6.170 1.00 26.85 16 MET E O 1
ATOM 4555 N N . ILE E 2 18 ? 42.110 51.829 -6.483 1.00 25.09 17 ILE E N 1
ATOM 4556 C CA . ILE E 2 18 ? 41.268 50.634 -6.414 1.00 24.50 17 ILE E CA 1
ATOM 4557 C C . ILE E 2 18 ? 41.365 49.993 -5.043 1.00 24.05 17 ILE E C 1
ATOM 4558 O O . ILE E 2 18 ? 42.459 49.885 -4.501 1.00 24.33 17 ILE E O 1
ATOM 4563 N N . TYR E 2 19 ? 40.218 49.674 -4.443 1.00 23.61 18 TYR E N 1
ATOM 4564 C CA . TYR E 2 19 ? 40.159 48.833 -3.250 1.00 24.34 18 TYR E CA 1
ATOM 4565 C C . TYR E 2 19 ? 39.451 47.514 -3.581 1.00 32.76 18 TYR E C 1
ATOM 4566 O O . TYR E 2 19 ? 38.294 47.526 -3.976 1.00 26.89 18 TYR E O 1
ATOM 4575 N N . SER E 2 20 ? 40.134 46.393 -3.389 1.00 24.38 19 SER E N 1
ATOM 4576 C CA . SER E 2 20 ? 39.553 45.073 -3.597 1.00 25.06 19 SER E CA 1
ATOM 4577 C C . SER E 2 20 ? 39.082 44.622 -2.242 1.00 32.21 19 SER E C 1
ATOM 4578 O O . SER E 2 20 ? 39.883 44.326 -1.366 1.00 28.06 19 SER E O 1
ATOM 4581 N N . LEU E 2 21 ? 37.775 44.512 -2.073 1.00 31.78 20 LEU E N 1
ATOM 4582 C CA . LEU E 2 21 ? 37.229 44.321 -0.747 1.00 32.35 20 LEU E CA 1
ATOM 4583 C C . LEU E 2 21 ? 36.754 42.898 -0.566 1.00 35.44 20 LEU E C 1
ATOM 4584 O O . LEU E 2 21 ? 37.177 42.232 0.375 1.00 34.19 20 LEU E O 1
ATOM 4589 N N . ASN E 2 22 ? 35.889 42.445 -1.472 1.00 27.11 21 ASN E N 1
ATOM 4590 C CA . ASN E 2 22 ? 35.237 41.148 -1.345 1.00 33.78 21 ASN E CA 1
ATOM 4591 C C . ASN E 2 22 ? 34.625 40.997 0.038 1.00 29.32 21 ASN E C 1
ATOM 4592 O O . ASN E 2 22 ? 34.791 39.977 0.693 1.00 29.33 21 ASN E O 1
ATOM 4597 N N . LYS E 2 23 ? 33.939 42.048 0.475 1.00 28.17 22 LYS E N 1
ATOM 4598 C CA . LYS E 2 23 ? 33.268 42.067 1.768 1.00 31.07 22 LYS E CA 1
ATOM 4599 C C . LYS E 2 23 ? 31.914 42.725 1.622 1.00 29.05 22 LYS E C 1
ATOM 4600 O O . LYS E 2 23 ? 31.710 43.571 0.749 1.00 25.04 22 LYS E O 1
ATOM 4606 N N . GLU E 2 24 ? 30.982 42.355 2.489 1.00 24.06 23 GLU E N 1
ATOM 4607 C CA . GLU E 2 24 ? 29.713 43.058 2.541 1.00 22.64 23 GLU E CA 1
ATOM 4608 C C . GLU E 2 24 ? 29.917 44.393 3.259 1.00 22.29 23 GLU E C 1
ATOM 4609 O O . GLU E 2 24 ? 30.901 44.577 3.967 1.00 24.69 23 GLU E O 1
ATOM 4615 N N . ILE E 2 25 ? 29.028 45.343 3.010 1.00 21.00 24 ILE E N 1
ATOM 4616 C CA . ILE E 2 25 ? 29.057 46.615 3.726 1.00 21.32 24 ILE E CA 1
ATOM 4617 C C . ILE E 2 25 ? 28.708 46.367 5.190 1.00 23.66 24 ILE E C 1
ATOM 4618 O O . ILE E 2 25 ? 27.709 45.717 5.470 1.00 24.56 24 ILE E O 1
ATOM 4623 N N . ALA E 2 26 ? 29.522 46.876 6.111 1.00 21.97 25 ALA E N 1
ATOM 4624 C CA . ALA E 2 26 ? 29.289 46.668 7.537 1.00 23.52 25 ALA E CA 1
ATOM 4625 C C . ALA E 2 26 ? 28.383 47.743 8.122 1.00 24.14 25 ALA E C 1
ATOM 4626 O O . ALA E 2 26 ? 27.564 47.470 9.009 1.00 26.09 25 ALA E O 1
ATOM 4628 N N A THR E 2 27 ? 28.530 48.955 7.610 0.71 21.78 26 THR E N 1
ATOM 4629 N N B THR E 2 27 ? 28.570 48.979 7.673 0.29 24.07 26 THR E N 1
ATOM 4630 C CA A THR E 2 27 ? 27.757 50.092 8.114 0.71 25.08 26 THR E CA 1
ATOM 4631 C CA B THR E 2 27 ? 27.731 50.087 8.131 0.29 24.81 26 THR E CA 1
ATOM 4632 C C A THR E 2 27 ? 27.314 50.977 6.959 0.71 25.86 26 THR E C 1
ATOM 4633 C C B THR E 2 27 ? 27.306 50.958 6.958 0.29 25.07 26 THR E C 1
ATOM 4634 O O A THR E 2 27 ? 28.101 51.274 6.057 0.71 23.18 26 THR E O 1
ATOM 4635 O O B THR E 2 27 ? 28.098 51.244 6.060 0.29 24.12 26 THR E O 1
ATOM 4642 N N . TYR E 2 28 ? 26.049 51.382 6.986 1.00 20.80 27 TYR E N 1
ATOM 4643 C CA . TYR E 2 28 ? 25.483 52.228 5.953 1.00 21.23 27 TYR E CA 1
ATOM 4644 C C . TYR E 2 28 ? 24.900 53.444 6.655 1.00 22.70 27 TYR E C 1
ATOM 4645 O O . TYR E 2 28 ? 24.086 53.295 7.562 1.00 22.19 27 TYR E O 1
ATOM 4654 N N . THR E 2 29 ? 25.332 54.636 6.249 1.00 20.63 28 THR E N 1
ATOM 4655 C CA . THR E 2 29 ? 24.865 55.885 6.846 1.00 17.46 28 THR E CA 1
ATOM 4656 C C . THR E 2 29 ? 24.319 56.792 5.765 1.00 19.67 28 THR E C 1
ATOM 4657 O O . THR E 2 29 ? 24.939 56.975 4.723 1.00 20.33 28 THR E O 1
ATOM 4661 N N . GLU E 2 30 ? 23.135 57.340 6.004 1.00 18.86 29 GLU E N 1
ATOM 4662 C CA . GLU E 2 30 ? 22.461 58.154 5.017 1.00 19.26 29 GLU E CA 1
ATOM 4663 C C . GLU E 2 30 ? 21.964 59.428 5.694 1.00 20.67 29 GLU E C 1
ATOM 4664 O O . GLU E 2 30 ? 21.319 59.368 6.742 1.00 20.42 29 GLU E O 1
ATOM 4670 N N . SER E 2 31 ? 22.252 60.581 5.101 1.00 19.13 30 SER E N 1
ATOM 4671 C CA . SER E 2 31 ? 21.900 61.853 5.729 1.00 20.46 30 SER E CA 1
ATOM 4672 C C . SER E 2 31 ? 21.108 62.733 4.786 1.00 23.44 30 SER E C 1
ATOM 4673 O O . SER E 2 31 ? 21.439 62.804 3.595 1.00 24.32 30 SER E O 1
ATOM 4676 N N . LEU E 2 32 ? 20.063 63.389 5.305 1.00 19.30 31 LEU E N 1
ATOM 4677 C CA . LEU E 2 32 ? 19.316 64.377 4.526 1.00 18.96 31 LEU E CA 1
ATOM 4678 C C . LEU E 2 32 ? 19.571 65.792 5.051 1.00 23.51 31 LEU E C 1
ATOM 4679 O O . LEU E 2 32 ? 18.974 66.759 4.586 1.00 24.61 31 LEU E O 1
ATOM 4684 N N . ALA E 2 33 ? 20.452 65.909 6.036 1.00 22.22 32 ALA E N 1
ATOM 4685 C CA . ALA E 2 33 ? 20.701 67.200 6.685 1.00 22.68 32 ALA E CA 1
ATOM 4686 C C . ALA E 2 33 ? 21.286 68.211 5.693 1.00 26.58 32 ALA E C 1
ATOM 4687 O O . ALA E 2 33 ? 22.107 67.847 4.846 1.00 26.57 32 ALA E O 1
ATOM 4689 N N . GLY E 2 34 ? 20.860 69.469 5.801 1.00 25.99 33 GLY E N 1
ATOM 4690 C CA . GLY E 2 34 ? 21.254 70.499 4.856 1.00 26.54 33 GLY E CA 1
ATOM 4691 C C . GLY E 2 34 ? 22.756 70.627 4.647 1.00 28.21 33 GLY E C 1
ATOM 4692 O O . GLY E 2 34 ? 23.515 70.769 5.610 1.00 30.43 33 GLY E O 1
ATOM 4693 N N . LYS E 2 35 ? 23.170 70.564 3.380 1.00 26.36 34 LYS E N 1
ATOM 4694 C CA . LYS E 2 35 ? 24.583 70.677 2.967 1.00 26.81 34 LYS E CA 1
ATOM 4695 C C . LYS E 2 35 ? 25.384 69.396 3.264 1.00 27.03 34 LYS E C 1
ATOM 4696 O O . LYS E 2 35 ? 26.576 69.322 2.970 1.00 28.62 34 LYS E O 1
ATOM 4702 N N . ARG E 2 36 ? 24.740 68.393 3.852 1.00 24.86 35 ARG E N 1
ATOM 4703 C CA . ARG E 2 36 ? 25.378 67.093 4.082 1.00 25.08 35 ARG E CA 1
ATOM 4704 C C . ARG E 2 36 ? 24.501 65.957 3.577 1.00 25.85 35 ARG E C 1
ATOM 4705 O O . ARG E 2 36 ? 24.362 64.917 4.236 1.00 26.18 35 ARG E O 1
ATOM 4713 N N . GLU E 2 37 ? 23.896 66.163 2.412 1.00 24.15 36 GLU E N 1
ATOM 4714 C CA . GLU E 2 37 ? 23.016 65.158 1.825 1.00 23.66 36 GLU E CA 1
ATOM 4715 C C . GLU E 2 37 ? 23.857 64.098 1.110 1.00 26.87 36 GLU E C 1
ATOM 4716 O O . GLU E 2 37 ? 24.145 64.205 -0.093 1.00 24.51 36 GLU E O 1
ATOM 4722 N N . MET E 2 38 ? 24.254 63.075 1.865 1.00 26.90 37 MET E N 1
ATOM 4723 C CA . MET E 2 38 ? 25.279 62.151 1.419 1.00 24.90 37 MET E CA 1
ATOM 4724 C C . MET E 2 38 ? 25.087 60.761 1.994 1.00 22.27 37 MET E C 1
ATOM 4725 O O . MET E 2 38 ? 24.273 60.541 2.892 1.00 23.31 37 MET E O 1
ATOM 4730 N N . VAL E 2 39 ? 25.858 59.823 1.464 1.00 22.27 38 VAL E N 1
ATOM 4731 C CA . VAL E 2 39 ? 25.856 58.468 1.973 1.00 18.40 38 VAL E CA 1
ATOM 4732 C C . VAL E 2 39 ? 27.282 58.110 2.323 1.00 23.57 38 VAL E C 1
ATOM 4733 O O . VAL E 2 39 ? 28.208 58.485 1.597 1.00 21.44 38 VAL E O 1
ATOM 4737 N N . ILE E 2 40 ? 27.461 57.445 3.463 1.00 18.85 39 ILE E N 1
ATOM 4738 C CA . ILE E 2 40 ? 28.785 56.973 3.893 1.00 19.56 39 ILE E CA 1
ATOM 4739 C C . ILE E 2 40 ? 28.681 55.482 4.139 1.00 25.46 39 ILE E C 1
ATOM 4740 O O . ILE E 2 40 ? 27.712 55.030 4.735 1.00 24.38 39 ILE E O 1
ATOM 4745 N N . ILE E 2 41 ? 29.635 54.704 3.639 1.00 22.94 40 ILE E N 1
ATOM 4746 C CA . ILE E 2 41 ? 29.654 53.276 3.946 1.00 21.74 40 ILE E CA 1
ATOM 4747 C C . ILE E 2 41 ? 31.003 52.894 4.546 1.00 24.41 40 ILE E C 1
ATOM 4748 O O . ILE E 2 41 ? 32.016 53.545 4.285 1.00 24.24 40 ILE E O 1
ATOM 4753 N N . SER E 2 42 ? 31.011 51.858 5.371 1.00 22.74 41 SER E N 1
ATOM 4754 C CA . SER E 2 42 ? 32.274 51.319 5.865 1.00 22.75 41 SER E CA 1
ATOM 4755 C C . SER E 2 42 ? 32.228 49.805 5.899 1.00 26.02 41 SER E C 1
ATOM 4756 O O . SER E 2 42 ? 31.152 49.197 5.878 1.00 26.89 41 SER E O 1
ATOM 4759 N N . PHE E 2 43 ? 33.417 49.208 5.931 1.00 25.66 42 PHE E N 1
ATOM 4760 C CA . PHE E 2 43 ? 33.578 47.766 5.938 1.00 31.21 42 PHE E CA 1
ATOM 4761 C C . PHE E 2 43 ? 34.133 47.304 7.294 1.00 39.41 42 PHE E C 1
ATOM 4762 O O . PHE E 2 43 ? 34.493 48.125 8.136 1.00 38.20 42 PHE E O 1
ATOM 4770 N N . SER E 2 44 ? 34.173 45.998 7.520 1.00 38.26 43 SER E N 1
ATOM 4771 C CA . SER E 2 44 ? 34.516 45.483 8.842 1.00 42.68 43 SER E CA 1
ATOM 4772 C C . SER E 2 44 ? 35.926 45.851 9.262 1.00 48.09 43 SER E C 1
ATOM 4773 O O . SER E 2 44 ? 36.212 45.941 10.461 1.00 48.04 43 SER E O 1
ATOM 4776 N N . ASN E 2 45 ? 36.803 46.068 8.284 1.00 38.30 44 ASN E N 1
ATOM 4777 C CA . ASN E 2 45 ? 38.162 46.488 8.585 1.00 39.32 44 ASN E CA 1
ATOM 4778 C C . ASN E 2 45 ? 38.311 48.009 8.771 1.00 46.16 44 ASN E C 1
ATOM 4779 O O . ASN E 2 45 ? 39.422 48.515 8.896 1.00 56.75 44 ASN E O 1
ATOM 4784 N N . GLY E 2 46 ? 37.200 48.734 8.767 1.00 41.87 45 GLY E N 1
ATOM 4785 C CA . GLY E 2 46 ? 37.243 50.169 8.998 1.00 45.19 45 GLY E CA 1
ATOM 4786 C C . GLY E 2 46 ? 37.374 51.059 7.766 1.00 43.84 45 GLY E C 1
ATOM 4787 O O . GLY E 2 46 ? 37.279 52.280 7.889 1.00 43.30 45 GLY E O 1
ATOM 4788 N N . ALA E 2 47 ? 37.621 50.469 6.593 1.00 39.98 46 ALA E N 1
ATOM 4789 C CA . ALA E 2 47 ? 37.698 51.231 5.345 1.00 38.09 46 ALA E CA 1
ATOM 4790 C C . ALA E 2 47 ? 36.371 51.963 5.114 1.00 33.85 46 ALA E C 1
ATOM 4791 O O . ALA E 2 47 ? 35.307 51.360 5.215 1.00 31.07 46 ALA E O 1
ATOM 4793 N N . THR E 2 48 ? 36.447 53.258 4.824 1.00 30.96 47 THR E N 1
ATOM 4794 C CA . THR E 2 48 ? 35.260 54.116 4.745 1.00 28.48 47 THR E CA 1
ATOM 4795 C C . THR E 2 48 ? 35.217 54.864 3.412 1.00 24.17 47 THR E C 1
ATOM 4796 O O . THR E 2 48 ? 36.265 55.282 2.899 1.00 27.18 47 THR E O 1
ATOM 4800 N N . PHE E 2 49 ? 34.023 54.983 2.830 1.00 23.12 48 PHE E N 1
ATOM 4801 C CA . PHE E 2 49 ? 33.818 55.664 1.552 1.00 23.31 48 PHE E CA 1
ATOM 4802 C C . PHE E 2 49 ? 32.560 56.529 1.583 1.00 24.16 48 PHE E C 1
ATOM 4803 O O . PHE E 2 49 ? 31.632 56.257 2.343 1.00 24.65 48 PHE E O 1
ATOM 4811 N N . GLN E 2 50 ? 32.504 57.540 0.726 1.00 24.01 49 GLN E N 1
ATOM 4812 C CA . GLN E 2 50 ? 31.274 58.345 0.597 1.00 22.66 49 GLN E CA 1
ATOM 4813 C C . GLN E 2 50 ? 30.792 58.369 -0.831 1.00 21.82 49 GLN E C 1
ATOM 4814 O O . GLN E 2 50 ? 31.567 58.132 -1.750 1.00 25.93 49 GLN E O 1
ATOM 4820 N N . VAL E 2 51 ? 29.502 58.634 -1.011 1.00 21.13 50 VAL E N 1
ATOM 4821 C CA . VAL E 2 51 ? 29.016 59.214 -2.252 1.00 23.07 50 VAL E CA 1
ATOM 4822 C C . VAL E 2 51 ? 28.836 60.692 -1.946 1.00 27.21 50 VAL E C 1
ATOM 4823 O O . VAL E 2 51 ? 28.137 61.044 -0.992 1.00 25.28 50 VAL E O 1
ATOM 4827 N N . GLU E 2 52 ? 29.491 61.552 -2.720 1.00 24.46 51 GLU E N 1
ATOM 4828 C CA . GLU E 2 52 ? 29.568 62.970 -2.398 1.00 27.77 51 GLU E CA 1
ATOM 4829 C C . GLU E 2 52 ? 28.234 63.690 -2.472 1.00 28.29 51 GLU E C 1
ATOM 4830 O O . GLU E 2 52 ? 27.347 63.301 -3.235 1.00 27.45 51 GLU E O 1
ATOM 4836 N N . VAL E 2 53 ? 28.118 64.750 -1.674 1.00 27.26 52 VAL E N 1
ATOM 4837 C CA . VAL E 2 53 ? 27.029 65.716 -1.813 1.00 26.04 52 VAL E CA 1
ATOM 4838 C C . VAL E 2 53 ? 27.091 66.272 -3.229 1.00 27.32 52 VAL E C 1
ATOM 4839 O O . VAL E 2 53 ? 28.169 66.661 -3.679 1.00 30.90 52 VAL E O 1
ATOM 4843 N N . PRO E 2 54 ? 25.955 66.301 -3.947 1.00 29.68 53 PRO E N 1
ATOM 4844 C CA . PRO E 2 54 ? 25.988 66.873 -5.299 1.00 29.02 53 PRO E CA 1
ATOM 4845 C C . PRO E 2 54 ? 26.447 68.329 -5.258 1.00 35.79 53 PRO E C 1
ATOM 4846 O O . PRO E 2 54 ? 26.051 69.074 -4.355 1.00 33.74 53 PRO E O 1
ATOM 4850 N N . GLY E 2 55 ? 27.301 68.723 -6.192 1.00 36.67 54 GLY E N 1
ATOM 4851 C CA . GLY E 2 55 ? 27.814 70.080 -6.177 1.00 38.52 54 GLY E CA 1
ATOM 4852 C C . GLY E 2 55 ? 28.358 70.504 -7.517 1.00 44.90 54 GLY E C 1
ATOM 4853 O O . GLY E 2 55 ? 28.091 69.864 -8.532 1.00 42.17 54 GLY E O 1
ATOM 4854 N N . SER E 2 56 ? 29.146 71.574 -7.509 1.00 49.25 55 SER E N 1
ATOM 4855 C CA . SER E 2 56 ? 29.665 72.166 -8.735 1.00 46.96 55 SER E CA 1
ATOM 4856 C C . SER E 2 56 ? 30.774 71.326 -9.361 1.00 48.79 55 SER E C 1
ATOM 4857 O O . SER E 2 56 ? 31.151 71.545 -10.512 1.00 51.74 55 SER E O 1
ATOM 4860 N N . GLN E 2 57 ? 31.304 70.365 -8.610 1.00 41.70 56 GLN E N 1
ATOM 4861 C CA . GLN E 2 57 ? 32.308 69.475 -9.168 1.00 48.06 56 GLN E CA 1
ATOM 4862 C C . GLN E 2 57 ? 31.667 68.397 -10.043 1.00 50.38 56 GLN E C 1
ATOM 4863 O O . GLN E 2 57 ? 32.368 67.610 -10.678 1.00 52.49 56 GLN E O 1
ATOM 4869 N N . HIS E 2 58 ? 30.337 68.384 -10.101 1.00 44.16 57 HIS E N 1
ATOM 4870 C CA . HIS E 2 58 ? 29.620 67.364 -10.856 1.00 39.88 57 HIS E CA 1
ATOM 4871 C C . HIS E 2 58 ? 28.995 67.923 -12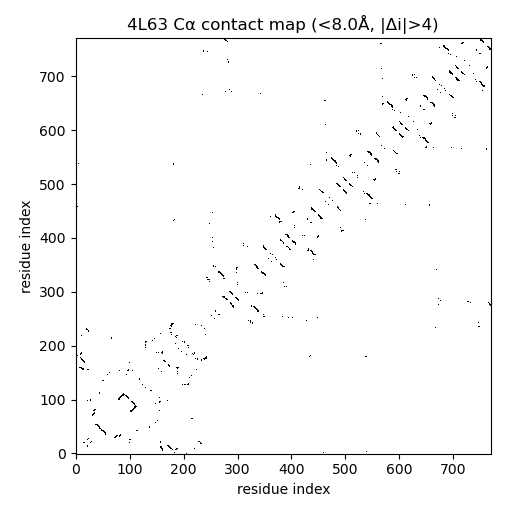.133 1.00 44.87 57 HIS E C 1
ATOM 4872 O O . HIS E 2 58 ? 28.397 68.997 -12.123 1.00 43.79 57 HIS E O 1
ATOM 4879 N N . LEU E 2 59 ? 29.157 67.188 -13.230 1.00 39.86 58 LEU E N 1
ATOM 4880 C CA . LEU E 2 59 ? 28.445 67.483 -14.473 1.00 39.58 58 LEU E CA 1
ATOM 4881 C C . LEU E 2 59 ? 26.960 67.213 -14.289 1.00 40.22 58 LEU E C 1
ATOM 4882 O O . LEU E 2 59 ? 26.558 66.445 -13.410 1.00 37.26 58 LEU E O 1
ATOM 4887 N N . GLU E 2 60 ? 26.139 67.829 -15.133 1.00 37.93 59 GLU E N 1
ATOM 4888 C CA . GLU E 2 60 ? 24.714 67.567 -15.107 1.00 38.21 59 GLU E CA 1
ATOM 4889 C C . GLU E 2 60 ? 24.474 66.074 -15.379 1.00 35.55 59 GLU E C 1
ATOM 4890 O O . GLU E 2 60 ? 23.563 65.467 -14.816 1.00 37.34 59 GLU E O 1
ATOM 4896 N N . SER E 2 61 ? 25.327 65.479 -16.210 1.00 37.27 60 SER E N 1
ATOM 4897 C CA . SER E 2 61 ? 25.220 64.055 -16.529 1.00 37.79 60 SER E CA 1
ATOM 4898 C C . SER E 2 61 ? 25.534 63.143 -15.336 1.00 37.15 60 SER E C 1
ATOM 4899 O O . SER E 2 61 ? 25.277 61.940 -15.392 1.00 31.60 60 SER E O 1
ATOM 4902 N N . GLN E 2 62 ? 26.081 63.698 -14.255 1.00 31.42 61 GLN E N 1
ATOM 4903 C CA . GLN E 2 62 ? 26.389 62.873 -13.084 1.00 29.26 61 GLN E CA 1
ATOM 4904 C C . GLN E 2 62 ? 25.308 62.888 -12.000 1.00 28.65 61 GLN E C 1
ATOM 4905 O O . GLN E 2 62 ? 25.382 62.116 -11.040 1.00 29.82 61 GLN E O 1
ATOM 4911 N N . LYS E 2 63 ? 24.311 63.753 -12.145 1.00 31.19 62 LYS E N 1
ATOM 4912 C CA . LYS E 2 63 ? 23.307 63.919 -11.097 1.00 32.40 62 LYS E CA 1
ATOM 4913 C C . LYS E 2 63 ? 22.503 62.639 -10.880 1.00 36.67 62 LYS E C 1
ATOM 4914 O O . LYS E 2 63 ? 22.367 62.167 -9.752 1.00 32.77 62 LYS E O 1
ATOM 4920 N N . ARG E 2 64 ? 21.978 62.067 -11.958 1.00 29.51 63 ARG E N 1
ATOM 4921 C CA . ARG E 2 64 ? 21.255 60.810 -11.827 1.00 28.94 63 ARG E CA 1
ATOM 4922 C C . ARG E 2 64 ? 22.172 59.638 -11.440 1.00 27.30 63 ARG E C 1
ATOM 4923 O O . ARG E 2 64 ? 21.773 58.808 -10.624 1.00 29.95 63 ARG E O 1
ATOM 4931 N N . PRO E 2 65 ? 23.393 59.553 -12.018 1.00 27.27 64 PRO E N 1
ATOM 4932 C CA . PRO E 2 65 ? 24.298 58.507 -11.536 1.00 26.00 64 PRO E CA 1
ATOM 4933 C C . PRO E 2 65 ? 24.651 58.579 -10.047 1.00 24.70 64 PRO E C 1
ATOM 4934 O O . PRO E 2 65 ? 24.853 57.530 -9.443 1.00 24.47 64 PRO E O 1
ATOM 4938 N N . LEU E 2 66 ? 24.745 59.767 -9.465 1.00 24.85 65 LEU E N 1
ATOM 4939 C CA . LEU E 2 66 ? 24.995 59.853 -8.020 1.00 26.70 65 LEU E CA 1
ATOM 4940 C C . LEU E 2 66 ? 23.863 59.149 -7.266 1.00 26.32 65 LEU E C 1
ATOM 4941 O O . LEU E 2 66 ? 24.096 58.426 -6.304 1.00 22.42 65 LEU E O 1
ATOM 4946 N N . GLU E 2 67 ? 22.630 59.370 -7.704 1.00 24.98 66 GLU E N 1
ATOM 4947 C CA . GLU E 2 67 ? 21.489 58.758 -7.032 1.00 23.77 66 GLU E CA 1
ATOM 4948 C C . GLU E 2 67 ? 21.466 57.240 -7.248 1.00 27.09 66 GLU E C 1
ATOM 4949 O O . GLU E 2 67 ? 21.124 56.479 -6.337 1.00 23.18 66 GLU E O 1
ATOM 4955 N N . ARG E 2 68 ? 21.827 56.800 -8.449 1.00 23.57 67 ARG E N 1
ATOM 4956 C CA . ARG E 2 68 ? 21.869 55.370 -8.739 1.00 24.08 67 ARG E CA 1
ATOM 4957 C C . ARG E 2 68 ? 22.892 54.666 -7.844 1.00 22.63 67 ARG E C 1
ATOM 4958 O O . ARG E 2 68 ? 22.629 53.576 -7.332 1.00 22.50 67 ARG E O 1
ATOM 4966 N N . MET E 2 69 ? 24.063 55.275 -7.670 1.00 22.55 68 MET E N 1
ATOM 4967 C CA . MET E 2 69 ? 25.104 54.676 -6.829 1.00 23.02 68 MET E CA 1
ATOM 4968 C C . MET E 2 69 ? 24.598 54.549 -5.383 1.00 23.03 68 MET E C 1
ATOM 4969 O O . MET E 2 69 ? 24.783 53.516 -4.740 1.00 21.06 68 MET E O 1
ATOM 4974 N N . LYS E 2 70 ? 23.931 55.585 -4.883 1.00 21.62 69 LYS E N 1
ATOM 4975 C CA . LYS E 2 70 ? 23.368 55.498 -3.536 1.00 23.61 69 LYS E CA 1
ATOM 4976 C C . LYS E 2 70 ? 22.316 54.373 -3.455 1.00 24.44 69 LYS E C 1
ATOM 4977 O O . LYS E 2 70 ? 22.281 53.633 -2.468 1.00 20.42 69 LYS E O 1
ATOM 4983 N N . ASP E 2 71 ? 21.507 54.213 -4.503 1.00 20.42 70 ASP E N 1
ATOM 4984 C CA . ASP E 2 71 ? 20.551 53.111 -4.566 1.00 23.71 70 ASP E CA 1
ATOM 4985 C C . ASP E 2 71 ? 21.270 51.756 -4.526 1.00 22.83 70 ASP E C 1
ATOM 4986 O O . ASP E 2 71 ? 20.846 50.826 -3.829 1.00 21.32 70 ASP E O 1
ATOM 4991 N N . THR E 2 72 ? 22.334 51.642 -5.312 1.00 22.76 71 THR E N 1
ATOM 4992 C CA . THR E 2 72 ? 23.083 50.389 -5.398 1.00 21.92 71 THR E CA 1
ATOM 4993 C C . THR E 2 72 ? 23.732 50.031 -4.059 1.00 21.83 71 THR E C 1
ATOM 4994 O O . THR E 2 72 ? 23.651 48.875 -3.622 1.00 20.69 71 THR E O 1
ATOM 4998 N N . LEU E 2 73 ? 24.334 51.014 -3.389 1.00 19.26 72 LEU E N 1
ATOM 4999 C CA . LEU E 2 73 ? 24.939 50.756 -2.088 1.00 21.86 72 LEU E CA 1
ATOM 5000 C C . LEU E 2 73 ? 23.910 50.361 -1.035 1.00 21.66 72 LEU E C 1
ATOM 5001 O O . LEU E 2 73 ? 24.152 49.441 -0.250 1.00 20.65 72 LEU E O 1
ATOM 5006 N N . ARG E 2 74 ? 22.761 51.034 -1.023 1.00 18.24 73 ARG E N 1
ATOM 5007 C CA . ARG E 2 74 ? 21.712 50.651 -0.078 1.00 19.15 73 ARG E CA 1
ATOM 5008 C C . ARG E 2 74 ? 21.246 49.209 -0.349 1.00 18.57 73 ARG E C 1
ATOM 5009 O O . ARG E 2 74 ? 21.098 48.415 0.574 1.00 20.19 73 ARG E O 1
ATOM 5017 N N . ALA E 2 75 ? 21.034 48.878 -1.619 1.00 18.56 74 ALA E N 1
ATOM 5018 C CA . ALA E 2 75 ? 20.595 47.531 -1.982 1.00 21.08 74 ALA E CA 1
ATOM 5019 C C . ALA E 2 75 ? 21.624 46.473 -1.544 1.00 24.14 74 ALA E C 1
ATOM 5020 O O . ALA E 2 75 ? 21.264 45.430 -0.966 1.00 19.88 74 ALA E O 1
ATOM 5022 N N . ALA E 2 76 ? 22.902 46.754 -1.795 1.00 20.04 75 ALA E N 1
ATOM 5023 C CA . ALA E 2 76 ? 23.972 45.855 -1.376 1.00 20.92 75 ALA E CA 1
ATOM 5024 C C . ALA E 2 76 ? 23.965 45.685 0.142 1.00 23.29 75 ALA E C 1
ATOM 5025 O O . ALA E 2 76 ? 24.117 44.566 0.648 1.00 20.41 75 ALA E O 1
ATOM 5027 N N . TYR E 2 77 ? 23.778 46.789 0.873 1.00 20.53 76 TYR E N 1
ATOM 5028 C CA . TYR E 2 77 ? 23.772 46.690 2.322 1.00 22.48 76 TYR E CA 1
ATOM 5029 C C . TYR E 2 77 ? 22.625 45.785 2.799 1.00 24.95 76 TYR E C 1
ATOM 5030 O O . TYR E 2 77 ? 22.845 44.867 3.605 1.00 20.39 76 TYR E O 1
ATOM 5039 N N . PHE E 2 78 ? 21.415 46.040 2.301 1.00 17.89 77 PHE E N 1
ATOM 5040 C CA . PHE E 2 78 ? 20.224 45.308 2.744 1.00 22.18 77 PHE E CA 1
ATOM 5041 C C . PHE E 2 78 ? 20.346 43.811 2.430 1.00 30.05 77 PHE E C 1
ATOM 5042 O O . PHE E 2 78 ? 19.868 42.974 3.188 1.00 28.40 77 PHE E O 1
ATOM 5050 N N . THR E 2 79 ? 20.961 43.474 1.299 1.00 24.71 78 THR E N 1
ATOM 5051 C CA . THR E 2 79 ? 21.031 42.070 0.890 1.00 24.35 78 THR E CA 1
ATOM 5052 C C . THR E 2 79 ? 22.277 41.329 1.368 1.00 24.36 78 THR E C 1
ATOM 5053 O O . THR E 2 79 ? 22.329 40.095 1.319 1.00 28.66 78 THR E O 1
ATOM 5057 N N . GLY E 2 80 ? 23.279 42.084 1.790 1.00 27.66 79 GLY E N 1
ATOM 5058 C CA . GLY E 2 80 ? 24.545 41.511 2.210 1.00 28.69 79 GLY E CA 1
ATOM 5059 C C . GLY E 2 80 ? 25.367 40.955 1.062 1.00 35.71 79 GLY E C 1
ATOM 5060 O O . GLY E 2 80 ? 26.159 40.032 1.250 1.00 36.25 79 GLY E O 1
ATOM 5061 N N . ILE E 2 81 ? 25.181 41.477 -0.143 1.00 29.72 80 ILE E N 1
ATOM 5062 C CA . ILE E 2 81 ? 26.012 40.974 -1.217 1.00 32.99 80 ILE E CA 1
ATOM 5063 C C . ILE E 2 81 ? 27.376 41.652 -1.092 1.00 33.99 80 ILE E C 1
ATOM 5064 O O . ILE E 2 81 ? 27.499 42.804 -0.681 1.00 32.16 80 ILE E O 1
ATOM 5069 N N . LYS E 2 82 ? 28.403 40.929 -1.488 1.00 30.02 81 LYS E N 1
ATOM 5070 C CA . LYS E 2 82 ? 29.767 41.410 -1.354 1.00 30.87 81 LYS E CA 1
ATOM 5071 C C . LYS E 2 82 ? 30.106 42.440 -2.413 1.00 28.79 81 LYS E C 1
ATOM 5072 O O . LYS E 2 82 ? 29.690 42.317 -3.564 1.00 31.27 81 LYS E O 1
ATOM 5078 N N . ILE E 2 83 ? 30.834 43.476 -2.010 1.00 27.74 82 ILE E N 1
ATOM 5079 C CA . ILE E 2 83 ? 31.371 44.436 -2.954 1.00 23.38 82 ILE E CA 1
ATOM 5080 C C . ILE E 2 83 ? 32.759 43.946 -3.370 1.00 26.21 82 ILE E C 1
ATOM 5081 O O . ILE E 2 83 ? 33.618 43.706 -2.526 1.00 28.73 82 ILE E O 1
ATOM 5086 N N . SER E 2 84 ? 32.966 43.771 -4.667 1.00 24.04 83 SER E N 1
ATOM 5087 C CA . SER E 2 84 ? 34.226 43.223 -5.144 1.00 27.22 83 SER E CA 1
ATOM 5088 C C . SER E 2 84 ? 35.320 44.280 -5.146 1.00 29.26 83 SER E C 1
ATOM 5089 O O . SER E 2 84 ? 36.401 44.105 -4.567 1.00 28.32 83 SER E O 1
ATOM 5092 N N . LYS E 2 85 ? 35.059 45.378 -5.835 1.00 26.25 84 LYS E N 1
ATOM 5093 C CA . LYS E 2 85 ? 36.028 46.470 -5.914 1.00 23.13 84 LYS E CA 1
ATOM 5094 C C . LYS E 2 85 ? 35.335 47.813 -5.880 1.00 27.70 84 LYS E C 1
ATOM 5095 O O . LYS E 2 85 ? 34.225 47.944 -6.373 1.00 25.07 84 LYS E O 1
ATOM 5101 N N . LEU E 2 86 ? 35.998 48.805 -5.297 1.00 24.85 85 LEU E N 1
ATOM 5102 C CA . LEU E 2 86 ? 35.585 50.189 -5.444 1.00 22.75 85 LEU E CA 1
ATOM 5103 C C . LEU E 2 86 ? 36.730 50.969 -6.079 1.00 23.13 85 LEU E C 1
ATOM 5104 O O . LEU E 2 86 ? 37.882 50.773 -5.732 1.00 25.06 85 LEU E O 1
ATOM 5109 N N . CYS E 2 87 ? 36.393 51.828 -7.029 1.00 25.07 86 CYS E N 1
ATOM 5110 C CA . CYS E 2 87 ? 37.297 52.858 -7.523 1.00 26.00 86 CYS E CA 1
ATOM 5111 C C . CYS E 2 87 ? 36.927 54.160 -6.834 1.00 23.16 86 CYS E C 1
ATOM 5112 O O . CYS E 2 87 ? 35.766 54.567 -6.869 1.00 24.88 86 CYS E O 1
ATOM 5115 N N . ALA E 2 88 ? 37.884 54.793 -6.167 1.00 22.55 87 ALA E N 1
ATOM 5116 C CA . ALA E 2 88 ? 37.546 55.980 -5.391 1.00 23.08 87 ALA E CA 1
ATOM 5117 C C . ALA E 2 88 ? 38.558 57.096 -5.569 1.00 28.26 87 ALA E C 1
ATOM 5118 O O . ALA E 2 88 ? 39.760 56.833 -5.672 1.00 23.88 87 ALA E O 1
ATOM 5120 N N . TRP E 2 89 ? 38.074 58.335 -5.567 1.00 26.46 88 TRP E N 1
ATOM 5121 C CA . TRP E 2 89 ? 38.954 59.501 -5.530 1.00 28.08 88 TRP E CA 1
ATOM 5122 C C . TRP E 2 89 ? 39.568 59.634 -4.148 1.00 24.65 88 TRP E C 1
ATOM 5123 O O . TRP E 2 89 ? 38.866 59.609 -3.144 1.00 28.05 88 TRP E O 1
ATOM 5134 N N . THR E 2 90 ? 40.885 59.789 -4.094 1.00 25.05 89 THR E N 1
ATOM 5135 C CA . THR E 2 90 ? 41.566 59.824 -2.812 1.00 25.96 89 THR E CA 1
ATOM 5136 C C . THR E 2 90 ? 41.726 61.231 -2.248 1.00 30.89 89 THR E C 1
ATOM 5137 O O . THR E 2 90 ? 42.153 61.393 -1.106 1.00 26.63 89 THR E O 1
ATOM 5141 N N . ASN E 2 91 ? 41.408 62.251 -3.037 1.00 28.34 90 ASN E N 1
ATOM 5142 C CA . ASN E 2 91 ? 41.565 63.616 -2.544 1.00 28.25 90 ASN E CA 1
ATOM 5143 C C . ASN E 2 91 ? 40.272 64.120 -1.889 1.00 34.84 90 ASN E C 1
ATOM 5144 O O . ASN E 2 91 ? 40.070 65.320 -1.751 1.00 37.71 90 ASN E O 1
ATOM 5149 N N . LYS E 2 92 ? 39.439 63.187 -1.438 1.00 32.18 91 LYS E N 1
ATOM 5150 C CA . LYS E 2 92 ? 38.261 63.504 -0.622 1.00 32.42 91 LYS E CA 1
ATOM 5151 C C . LYS E 2 92 ? 38.357 62.667 0.640 1.00 37.17 91 LYS E C 1
ATOM 5152 O O . LYS E 2 92 ? 38.964 61.598 0.621 1.00 30.54 91 LYS E O 1
ATOM 5158 N N . SER E 2 93 ? 37.767 63.139 1.733 1.00 30.64 92 SER E N 1
ATOM 5159 C CA . SER E 2 93 ? 37.743 62.350 2.961 1.00 32.91 92 SER E CA 1
ATOM 5160 C C . SER E 2 93 ? 36.340 62.296 3.553 1.00 32.86 92 SER E C 1
ATOM 5161 O O . SER E 2 93 ? 35.783 63.330 3.888 1.00 35.87 92 SER E O 1
ATOM 5164 N N . PRO E 2 94 ? 35.739 61.098 3.644 1.00 28.25 93 PRO E N 1
ATOM 5165 C CA . PRO E 2 94 ? 36.174 59.769 3.191 1.00 28.22 93 PRO E CA 1
ATOM 5166 C C . PRO E 2 94 ? 36.441 59.729 1.696 1.00 26.57 93 PRO E C 1
ATOM 5167 O O . PRO E 2 94 ? 35.955 60.599 0.952 1.00 27.61 93 PRO E O 1
ATOM 5171 N N . ASN E 2 95 ? 37.199 58.729 1.262 1.00 24.39 94 ASN E N 1
ATOM 5172 C CA . ASN E 2 95 ? 37.436 58.534 -0.161 1.00 23.64 94 ASN E CA 1
ATOM 5173 C C . ASN E 2 95 ? 36.093 58.509 -0.896 1.00 24.05 94 ASN E C 1
ATOM 5174 O O . ASN E 2 95 ? 35.119 57.936 -0.404 1.00 28.36 94 ASN E O 1
ATOM 5179 N N . SER E 2 96 ? 36.053 59.121 -2.070 1.00 26.91 95 SER E N 1
ATOM 5180 C CA . SER E 2 96 ? 34.789 59.315 -2.767 1.00 24.78 95 SER E CA 1
ATOM 5181 C C . SER E 2 96 ? 34.612 58.305 -3.900 1.00 24.18 95 SER E C 1
ATOM 5182 O O . SER E 2 96 ? 35.458 58.177 -4.771 1.00 24.31 95 SER E O 1
ATOM 5185 N N . ILE E 2 97 ? 33.485 57.606 -3.898 1.00 22.16 96 ILE E N 1
ATOM 5186 C CA . ILE E 2 97 ? 33.265 56.528 -4.843 1.00 21.37 96 ILE E CA 1
ATOM 5187 C C . ILE E 2 97 ? 33.023 57.039 -6.265 1.00 22.82 96 ILE E C 1
ATOM 5188 O O . ILE E 2 97 ? 32.133 57.866 -6.494 1.00 24.93 96 ILE E O 1
ATOM 5193 N N . ALA E 2 98 ? 33.807 56.518 -7.207 1.00 25.58 97 ALA E N 1
ATOM 5194 C CA . ALA E 2 98 ? 33.654 56.795 -8.637 1.00 24.03 97 ALA E CA 1
ATOM 5195 C C . ALA E 2 98 ? 32.998 55.631 -9.371 1.00 27.29 97 ALA E C 1
ATOM 5196 O O . ALA E 2 98 ? 32.220 55.829 -10.309 1.00 27.47 97 ALA E O 1
ATOM 5198 N N . ALA E 2 99 ? 33.317 54.410 -8.958 1.00 23.91 98 ALA E N 1
ATOM 5199 C CA . ALA E 2 99 ? 32.736 53.236 -9.610 1.00 26.31 98 ALA E CA 1
ATOM 5200 C C . ALA E 2 99 ? 32.752 52.047 -8.662 1.00 26.14 98 ALA E C 1
ATOM 5201 O O . ALA E 2 99 ? 33.545 51.997 -7.724 1.00 22.85 98 ALA E O 1
ATOM 5203 N N . ILE E 2 100 ? 31.879 51.082 -8.925 1.00 24.83 99 ILE E N 1
ATOM 5204 C CA . ILE E 2 100 ? 31.776 49.903 -8.087 1.00 22.44 99 ILE E CA 1
ATOM 5205 C C . ILE E 2 100 ? 31.725 48.670 -8.976 1.00 24.71 99 ILE E C 1
ATOM 5206 O O . ILE E 2 100 ? 31.193 48.717 -10.077 1.00 25.36 99 ILE E O 1
ATOM 5211 N N . GLU E 2 101 ? 32.314 47.585 -8.499 1.00 22.77 100 GLU E N 1
ATOM 5212 C CA . GLU E 2 101 ? 32.220 46.288 -9.148 1.00 22.76 100 GLU E CA 1
ATOM 5213 C C . GLU E 2 101 ? 31.681 45.266 -8.166 1.00 24.76 100 GLU E C 1
ATOM 5214 O O . GLU E 2 101 ? 32.187 45.143 -7.029 1.00 24.35 100 GLU E O 1
ATOM 5220 N N . LEU E 2 102 ? 30.651 44.547 -8.608 1.00 27.93 101 LEU E N 1
ATOM 5221 C CA . LEU E 2 102 ? 30.112 43.408 -7.888 1.00 26.27 101 LEU E CA 1
ATOM 5222 C C . LEU E 2 102 ? 30.419 42.185 -8.728 1.00 34.78 101 LEU E C 1
ATOM 5223 O O . LEU E 2 102 ? 30.117 42.156 -9.919 1.00 31.49 101 LEU E O 1
ATOM 5228 N N . SER E 2 103 ? 30.971 41.155 -8.107 1.00 29.97 102 SER E N 1
ATOM 5229 C CA . SER E 2 103 ? 31.364 39.978 -8.867 1.00 35.93 102 SER E CA 1
ATOM 5230 C C . SER E 2 103 ? 30.986 38.756 -8.044 1.00 44.51 102 SER E C 1
ATOM 5231 O O . SER E 2 103 ? 31.119 38.755 -6.824 1.00 47.45 102 SER E O 1
ATOM 5234 N N . ASN E 2 104 ? 30.460 37.735 -8.712 1.00 50.93 103 ASN E N 1
ATOM 5235 C CA . ASN E 2 104 ? 30.061 36.503 -8.040 1.00 61.31 103 ASN E CA 1
ATOM 5236 C C . ASN E 2 104 ? 30.594 35.301 -8.801 1.00 75.14 103 ASN E C 1
ATOM 5237 O O . ASN E 2 104 ? 29.895 34.730 -9.642 1.00 74.55 103 ASN E O 1
ATOM 5242 N N . LEU E 2 105 ? 31.838 34.930 -8.511 1.00 89.41 104 LEU E N 1
ATOM 5243 C CA . LEU E 2 105 ? 32.449 33.767 -9.143 1.00 98.20 104 LEU E CA 1
ATOM 5244 C C . LEU E 2 105 ? 33.164 32.893 -8.111 1.00 104.05 104 LEU E C 1
ATOM 5245 O O . LEU E 2 105 ? 33.216 33.227 -6.924 1.00 105.89 104 LEU E O 1
ATOM 5250 N N . THR F 2 2 ? 4.395 46.047 -35.158 1.00 57.84 1 THR F N 1
ATOM 5251 C CA . THR F 2 2 ? 4.971 45.997 -33.812 1.00 63.15 1 THR F CA 1
ATOM 5252 C C . THR F 2 2 ? 5.601 44.620 -33.561 1.00 61.46 1 THR F C 1
ATOM 5253 O O . THR F 2 2 ? 4.970 43.590 -33.802 1.00 62.67 1 THR F O 1
ATOM 5257 N N . PRO F 2 3 ? 6.856 44.596 -33.080 1.00 54.20 2 PRO F N 1
ATOM 5258 C CA . PRO F 2 3 ? 7.530 43.315 -32.829 1.00 53.44 2 PRO F CA 1
ATOM 5259 C C . PRO F 2 3 ? 6.810 42.488 -31.777 1.00 48.42 2 PRO F C 1
ATOM 5260 O O . PRO F 2 3 ? 6.129 43.045 -30.918 1.00 49.21 2 PRO F O 1
ATOM 5264 N N . GLN F 2 4 ? 6.984 41.174 -31.836 1.00 48.64 3 GLN F N 1
ATOM 5265 C CA . GLN F 2 4 ? 6.330 40.282 -30.896 1.00 56.11 3 GLN F CA 1
ATOM 5266 C C . GLN F 2 4 ? 7.304 39.684 -29.893 1.00 48.32 3 GLN F C 1
ATOM 5267 O O . GLN F 2 4 ? 6.904 39.054 -28.917 1.00 48.94 3 GLN F O 1
ATOM 5273 N N . ASN F 2 5 ? 8.587 39.899 -30.145 1.00 46.12 4 ASN F N 1
ATOM 5274 C CA . ASN F 2 5 ? 9.634 39.234 -29.404 1.00 45.02 4 ASN F CA 1
ATOM 5275 C C . ASN F 2 5 ? 10.953 39.929 -29.677 1.00 44.43 4 ASN F C 1
ATOM 5276 O O . ASN F 2 5 ? 11.025 40.825 -30.520 1.00 45.90 4 ASN F O 1
ATOM 5281 N N . ILE F 2 6 ? 12.001 39.503 -28.989 1.00 43.55 5 ILE F N 1
ATOM 5282 C CA . ILE F 2 6 ? 13.262 40.217 -29.067 1.00 43.09 5 ILE F CA 1
ATOM 5283 C C . ILE F 2 6 ? 13.923 40.048 -30.437 1.00 44.34 5 ILE F C 1
ATOM 5284 O O . ILE F 2 6 ? 14.624 40.944 -30.902 1.00 46.54 5 ILE F O 1
ATOM 5289 N N . THR F 2 7 ? 13.680 38.919 -31.095 1.00 45.46 6 THR F N 1
ATOM 5290 C CA . THR F 2 7 ? 14.305 38.668 -32.394 1.00 46.89 6 THR F CA 1
ATOM 5291 C C . THR F 2 7 ? 13.727 39.582 -33.474 1.00 54.31 6 THR F C 1
ATOM 5292 O O . THR F 2 7 ? 14.478 40.196 -34.241 1.00 48.36 6 THR F O 1
ATOM 5296 N N . ASP F 2 8 ? 12.401 39.686 -33.512 1.00 48.10 7 ASP F N 1
ATOM 5297 C CA . ASP F 2 8 ? 11.720 40.612 -34.412 1.00 51.22 7 ASP F CA 1
ATOM 5298 C C . ASP F 2 8 ? 12.178 42.049 -34.197 1.00 48.24 7 ASP F C 1
ATOM 5299 O O . ASP F 2 8 ? 12.422 42.784 -35.151 1.00 49.12 7 ASP F O 1
ATOM 5304 N N . LEU F 2 9 ? 12.275 42.449 -32.933 1.00 46.67 8 LEU F N 1
ATOM 5305 C CA . LEU F 2 9 ? 12.670 43.804 -32.589 1.00 45.99 8 LEU F CA 1
ATOM 5306 C C . LEU F 2 9 ? 14.092 44.061 -33.064 1.00 54.29 8 LEU F C 1
ATOM 5307 O O . LEU F 2 9 ? 14.387 45.094 -33.669 1.00 55.55 8 LEU F O 1
ATOM 5312 N N . CYS F 2 10 ? 14.969 43.107 -32.774 1.00 45.93 9 CYS F N 1
ATOM 5313 C CA . CYS F 2 10 ? 16.384 43.245 -33.086 1.00 50.99 9 CYS F CA 1
ATOM 5314 C C . CYS F 2 10 ? 16.619 43.306 -34.593 1.00 52.64 9 CYS F C 1
ATOM 5315 O O . CYS F 2 10 ? 17.547 43.968 -35.059 1.00 51.86 9 CYS F O 1
ATOM 5318 N N . ASN F 2 11 ? 15.773 42.621 -35.356 1.00 54.91 10 ASN F N 1
ATOM 5319 C CA . ASN F 2 11 ? 15.891 42.641 -36.808 1.00 58.94 10 ASN F CA 1
ATOM 5320 C C . ASN F 2 11 ? 15.477 43.966 -37.444 1.00 55.07 10 ASN F C 1
ATOM 5321 O O . ASN F 2 11 ? 15.723 44.190 -38.622 1.00 53.12 10 ASN F O 1
ATOM 5326 N N . GLU F 2 12 ? 14.856 44.846 -36.670 1.00 53.99 11 GLU F N 1
ATOM 5327 C CA . GLU F 2 12 ? 14.447 46.142 -37.201 1.00 54.27 11 GLU F CA 1
ATOM 5328 C C . GLU F 2 12 ? 15.618 47.113 -37.259 1.00 57.46 11 GLU F C 1
ATOM 5329 O O . GLU F 2 12 ? 15.525 48.175 -37.877 1.00 57.55 11 GLU F O 1
ATOM 5335 N N . TYR F 2 13 ? 16.719 46.738 -36.615 1.00 54.04 12 TYR F N 1
ATOM 5336 C CA . TYR F 2 13 ? 17.860 47.631 -36.486 1.00 52.41 12 TYR F CA 1
ATOM 5337 C C . TYR F 2 13 ? 19.091 47.091 -37.204 1.00 55.58 12 TYR F C 1
ATOM 5338 O O . TYR F 2 13 ? 19.332 45.875 -37.247 1.00 51.03 12 TYR F O 1
ATOM 5347 N N . GLN F 2 14 ? 19.844 48.007 -37.801 1.00 57.11 13 GLN F N 1
ATOM 5348 C CA . GLN F 2 14 ? 21.139 47.683 -38.385 1.00 62.14 13 GLN F CA 1
ATOM 5349 C C . GLN F 2 14 ? 22.209 47.615 -37.306 1.00 56.16 13 GLN F C 1
ATOM 5350 O O . GLN F 2 14 ? 22.100 48.268 -36.257 1.00 49.96 13 GLN F O 1
ATOM 5356 N N . ASN F 2 15 ? 23.224 46.797 -37.560 1.00 52.37 14 ASN F N 1
ATOM 5357 C CA . ASN F 2 15 ? 24.383 46.692 -36.686 1.00 53.46 14 ASN F CA 1
ATOM 5358 C C . ASN F 2 15 ? 24.018 46.123 -35.324 1.00 48.99 14 ASN F C 1
ATOM 5359 O O . ASN F 2 15 ? 24.685 46.398 -34.334 1.00 49.14 14 ASN F O 1
ATOM 5364 N N . THR F 2 16 ? 22.950 45.335 -35.281 1.00 50.16 15 THR F N 1
ATOM 5365 C CA . THR F 2 16 ? 22.567 44.623 -34.068 1.00 47.96 15 THR F CA 1
ATOM 5366 C C . THR F 2 16 ? 22.677 43.123 -34.266 1.00 51.68 15 THR F C 1
ATOM 5367 O O . THR F 2 16 ? 22.628 42.632 -35.386 1.00 50.89 15 THR F O 1
ATOM 5371 N N . MET F 2 17 ? 22.818 42.400 -33.164 1.00 47.97 16 MET F N 1
ATOM 5372 C CA . MET F 2 17 ? 22.852 40.948 -33.193 1.00 45.70 16 MET F CA 1
ATOM 5373 C C . MET F 2 17 ? 22.146 40.380 -31.959 1.00 47.10 16 MET F C 1
ATOM 5374 O O . MET F 2 17 ? 22.104 41.021 -30.905 1.00 44.77 16 MET F O 1
ATOM 5379 N N . ILE F 2 18 ? 21.582 39.185 -32.090 1.00 43.36 17 ILE F N 1
ATOM 5380 C CA . ILE F 2 18 ? 21.003 38.506 -30.944 1.00 44.78 17 ILE F CA 1
ATOM 5381 C C . ILE F 2 18 ? 22.068 37.628 -30.314 1.00 48.80 17 ILE F C 1
ATOM 5382 O O . ILE F 2 18 ? 22.726 36.847 -31.002 1.00 46.87 17 ILE F O 1
ATOM 5387 N N . TYR F 2 19 ? 22.244 37.759 -29.007 1.00 45.49 18 TYR F N 1
ATOM 5388 C CA . TYR F 2 19 ? 23.092 36.844 -28.269 1.00 40.71 18 TYR F CA 1
ATOM 5389 C C . TYR F 2 19 ? 22.211 35.948 -27.418 1.00 48.82 18 TYR F C 1
ATOM 5390 O O . TYR F 2 19 ? 21.465 36.430 -26.568 1.00 50.17 18 TYR F O 1
ATOM 5399 N N . SER F 2 20 ? 22.303 34.643 -27.645 1.00 41.53 19 SER F N 1
ATOM 5400 C CA . SER F 2 20 ? 21.546 33.686 -26.851 1.00 44.57 19 SER F CA 1
ATOM 5401 C C . SER F 2 20 ? 22.438 33.197 -25.722 1.00 47.23 19 SER F C 1
ATOM 5402 O O . SER F 2 20 ? 23.445 32.539 -25.956 1.00 51.86 19 SER F O 1
ATOM 5405 N N . LEU F 2 21 ? 22.073 33.531 -24.490 1.00 48.32 20 LEU F N 1
ATOM 5406 C CA . LEU F 2 21 ? 22.969 33.312 -23.358 1.00 45.81 20 LEU F CA 1
ATOM 5407 C C . LEU F 2 21 ? 22.531 32.218 -22.391 1.00 51.08 20 LEU F C 1
ATOM 5408 O O . LEU F 2 21 ? 23.272 31.262 -22.167 1.00 46.07 20 LEU F O 1
ATOM 5413 N N . ASN F 2 22 ? 21.332 32.362 -21.831 1.00 43.70 21 ASN F N 1
ATOM 5414 C CA . ASN F 2 22 ? 20.859 31.479 -20.766 1.00 44.43 21 ASN F CA 1
ATOM 5415 C C . ASN F 2 22 ? 21.902 31.377 -19.657 1.00 51.51 21 ASN F C 1
ATOM 5416 O O . ASN F 2 22 ? 22.243 30.288 -19.199 1.00 46.06 21 ASN F O 1
ATOM 5421 N N . LYS F 2 23 ? 22.424 32.531 -19.247 1.00 43.58 22 LYS F N 1
ATOM 5422 C CA . LYS F 2 23 ? 23.433 32.580 -18.196 1.00 43.37 22 LYS F CA 1
ATOM 5423 C C . LYS F 2 23 ? 23.141 33.720 -17.243 1.00 42.19 22 LYS F C 1
ATOM 5424 O O . LYS F 2 23 ? 22.567 34.746 -17.631 1.00 43.15 22 LYS F O 1
ATOM 5430 N N . GLU F 2 24 ? 23.583 33.561 -16.001 1.00 40.85 23 GLU F N 1
ATOM 5431 C CA . GLU F 2 24 ? 23.497 34.641 -15.030 1.00 40.88 23 GLU F CA 1
ATOM 5432 C C . GLU F 2 24 ? 24.630 35.627 -15.279 1.00 40.62 23 GLU F C 1
ATOM 5433 O O . GLU F 2 24 ? 25.655 35.261 -15.841 1.00 38.07 23 GLU F O 1
ATOM 5439 N N . ILE F 2 25 ? 24.435 36.875 -14.862 1.00 35.54 24 ILE F N 1
ATOM 5440 C CA . ILE F 2 25 ? 25.491 37.875 -14.920 1.00 35.52 24 ILE F CA 1
ATOM 5441 C C . ILE F 2 25 ? 26.570 37.528 -13.905 1.00 33.43 24 ILE F C 1
ATOM 5442 O O . ILE F 2 25 ? 26.259 37.300 -12.734 1.00 34.49 24 ILE F O 1
ATOM 5447 N N . ALA F 2 26 ? 27.830 37.496 -14.342 1.00 34.20 25 ALA F N 1
ATOM 5448 C CA . ALA F 2 26 ? 28.939 37.163 -13.459 1.00 35.07 25 ALA F CA 1
ATOM 5449 C C . ALA F 2 26 ? 29.528 38.409 -12.792 1.00 39.14 25 ALA F C 1
ATOM 5450 O O . ALA F 2 26 ? 29.954 38.366 -11.639 1.00 35.14 25 ALA F O 1
ATOM 5452 N N . THR F 2 27 ? 29.544 39.519 -13.518 1.00 32.82 26 THR F N 1
ATOM 5453 C CA . THR F 2 27 ? 30.131 40.753 -13.005 1.00 32.17 26 THR F CA 1
ATOM 5454 C C . THR F 2 27 ? 29.258 41.939 -13.375 1.00 34.08 26 THR F C 1
ATOM 5455 O O . THR F 2 27 ? 28.785 42.035 -14.506 1.00 35.16 26 THR F O 1
ATOM 5459 N N . TYR F 2 28 ? 29.030 42.825 -12.408 1.00 25.80 27 TYR F N 1
ATOM 5460 C CA . TYR F 2 28 ? 28.235 44.029 -12.623 1.00 25.03 27 TYR F CA 1
ATOM 5461 C C . TYR F 2 28 ? 29.108 45.212 -12.235 1.00 30.89 27 TYR F C 1
ATOM 5462 O O . TYR F 2 28 ? 29.612 45.255 -11.110 1.00 27.27 27 TYR F O 1
ATOM 5471 N N . THR F 2 29 ? 29.288 46.161 -13.150 1.00 25.68 28 THR F N 1
ATOM 5472 C CA . THR F 2 29 ? 30.126 47.331 -12.877 1.00 27.46 28 THR F CA 1
ATOM 5473 C C . THR F 2 29 ? 29.344 48.604 -13.161 1.00 29.56 28 THR F C 1
ATOM 5474 O O . THR F 2 29 ? 28.703 48.728 -14.211 1.00 28.86 28 THR F O 1
ATOM 5478 N N . GLU F 2 30 ? 29.386 49.544 -12.222 1.00 24.89 29 GLU F N 1
ATOM 5479 C CA . GLU F 2 30 ? 28.609 50.765 -12.339 1.00 23.64 29 GLU F CA 1
ATOM 5480 C C . GLU F 2 30 ? 29.487 51.991 -12.058 1.00 27.42 29 GLU F C 1
ATOM 5481 O O . GLU F 2 30 ? 30.209 52.031 -11.055 1.00 26.43 29 GLU F O 1
ATOM 5487 N N . SER F 2 31 ? 29.441 52.986 -12.946 1.00 25.21 30 SER F N 1
ATOM 5488 C CA . SER F 2 31 ? 30.308 54.165 -12.801 1.00 24.88 30 SER F CA 1
ATOM 5489 C C . SER F 2 31 ? 29.507 55.459 -12.822 1.00 32.01 30 SER F C 1
ATOM 5490 O O . SER F 2 31 ? 28.594 55.609 -13.634 1.00 32.11 30 SER F O 1
ATOM 5493 N N . LEU F 2 32 ? 29.840 56.387 -11.923 1.00 26.50 31 LEU F N 1
ATOM 5494 C CA . LEU F 2 32 ? 29.224 57.713 -11.932 1.00 27.80 31 LEU F CA 1
ATOM 5495 C C . LEU F 2 32 ? 30.231 58.758 -12.394 1.00 29.07 31 LEU F C 1
ATOM 5496 O O . LEU F 2 32 ? 29.939 59.958 -12.389 1.00 28.88 31 LEU F O 1
ATOM 5501 N N . ALA F 2 33 ? 31.427 58.299 -12.757 1.00 27.05 32 ALA F N 1
ATOM 5502 C CA . ALA F 2 33 ? 32.506 59.199 -13.157 1.00 28.14 32 ALA F CA 1
ATOM 5503 C C . ALA F 2 33 ? 32.147 59.997 -14.406 1.00 29.36 32 ALA F C 1
ATOM 5504 O O . ALA F 2 33 ? 31.530 59.469 -15.338 1.00 32.73 32 ALA F O 1
ATOM 5506 N N . GLY F 2 34 ? 32.550 61.270 -14.415 1.00 32.32 33 GLY F N 1
ATOM 5507 C CA . GLY F 2 34 ? 32.202 62.193 -15.486 1.00 34.69 33 GLY F CA 1
ATOM 5508 C C . GLY F 2 34 ? 32.534 61.691 -16.880 1.00 41.28 33 GLY F C 1
ATOM 5509 O O . GLY F 2 34 ? 33.663 61.276 -17.140 1.00 37.21 33 GLY F O 1
ATOM 5510 N N . LYS F 2 35 ? 31.528 61.704 -17.755 1.00 33.11 34 LYS F N 1
ATOM 5511 C CA . LYS F 2 35 ? 31.643 61.268 -19.151 1.00 34.00 34 LYS F CA 1
ATOM 5512 C C . LYS F 2 35 ? 31.721 59.738 -19.265 1.00 35.56 34 LYS F C 1
ATOM 5513 O O . LYS F 2 35 ? 31.822 59.212 -20.367 1.00 37.54 34 LYS F O 1
ATOM 5519 N N . ARG F 2 36 ? 31.693 59.027 -18.137 1.00 32.83 35 ARG F N 1
ATOM 5520 C CA . ARG F 2 36 ? 31.661 57.557 -18.144 1.00 30.47 35 ARG F CA 1
ATOM 5521 C C . ARG F 2 36 ? 30.563 57.022 -17.250 1.00 36.06 35 ARG F C 1
ATOM 5522 O O . ARG F 2 36 ? 30.751 56.029 -16.536 1.00 32.18 35 ARG F O 1
ATOM 5530 N N . GLU F 2 37 ? 29.410 57.677 -17.305 1.00 32.02 36 GLU F N 1
ATOM 5531 C CA . GLU F 2 37 ? 28.278 57.311 -16.488 1.00 31.54 36 GLU F CA 1
ATOM 5532 C C . GLU F 2 37 ? 27.573 56.132 -17.141 1.00 35.63 36 GLU F C 1
ATOM 5533 O O . GLU F 2 37 ? 26.646 56.304 -17.944 1.00 31.59 36 GLU F O 1
ATOM 5539 N N . MET F 2 38 ? 28.020 54.932 -16.800 1.00 35.93 37 MET F N 1
ATOM 5540 C CA . MET F 2 38 ? 27.627 53.747 -17.554 1.00 32.45 37 MET F CA 1
ATOM 5541 C C . MET F 2 38 ? 27.571 52.505 -16.677 1.00 30.44 37 MET F C 1
ATOM 5542 O O . MET F 2 38 ? 28.015 52.521 -15.525 1.00 30.37 37 MET F O 1
ATOM 5547 N N . VAL F 2 39 ? 27.011 51.439 -17.236 1.00 30.72 38 VAL F N 1
ATOM 5548 C CA . VAL F 2 39 ? 26.978 50.137 -16.591 1.00 25.98 38 VAL F CA 1
ATOM 5549 C C . VAL F 2 39 ? 27.601 49.124 -17.543 1.00 31.30 38 VAL F C 1
ATOM 5550 O O . VAL F 2 39 ? 27.335 49.144 -18.744 1.00 30.52 38 VAL F O 1
ATOM 5554 N N . ILE F 2 40 ? 28.445 48.250 -17.004 1.00 28.35 39 ILE F N 1
ATOM 5555 C CA . ILE F 2 40 ? 29.061 47.178 -17.775 1.00 29.27 39 ILE F CA 1
ATOM 5556 C C . ILE F 2 40 ? 28.743 45.863 -17.079 1.00 32.63 39 ILE F C 1
ATOM 5557 O O . ILE F 2 40 ? 28.842 45.767 -15.853 1.00 30.45 39 ILE F O 1
ATOM 5562 N N . ILE F 2 41 ? 28.320 44.864 -17.846 1.00 30.61 40 ILE F N 1
ATOM 5563 C CA . ILE F 2 41 ? 28.115 43.536 -17.293 1.00 28.25 40 ILE F CA 1
ATOM 5564 C C . ILE F 2 41 ? 28.961 42.535 -18.061 1.00 35.69 40 ILE F C 1
ATOM 5565 O O . ILE F 2 41 ? 29.255 42.725 -19.247 1.00 35.62 40 ILE F O 1
ATOM 5570 N N . SER F 2 42 ? 29.363 41.467 -17.386 1.00 29.99 41 SER F N 1
ATOM 5571 C CA . SER F 2 42 ? 30.018 40.383 -18.100 1.00 32.41 41 SER F CA 1
ATOM 5572 C C . SER F 2 42 ? 29.507 39.041 -17.600 1.00 39.50 41 SER F C 1
ATOM 5573 O O . SER F 2 42 ? 29.000 38.926 -16.478 1.00 36.66 41 SER F O 1
ATOM 5576 N N . PHE F 2 43 ? 29.650 38.034 -18.452 1.00 39.59 42 PHE F N 1
ATOM 5577 C CA . PHE F 2 43 ? 29.197 36.681 -18.175 1.00 42.16 42 PHE F CA 1
ATOM 5578 C C . PHE F 2 43 ? 30.429 35.806 -17.970 1.00 46.20 42 PHE F C 1
ATOM 5579 O O . PHE F 2 43 ? 31.556 36.244 -18.230 1.00 44.32 42 PHE F O 1
ATOM 5587 N N . SER F 2 44 ? 30.227 34.574 -17.511 1.00 46.61 43 SER F N 1
ATOM 5588 C CA . SER F 2 44 ? 31.347 33.718 -17.121 1.00 52.43 43 SER F CA 1
ATOM 5589 C C . SER F 2 44 ? 32.271 33.355 -18.282 1.00 53.60 43 SER F C 1
ATOM 5590 O O . SER F 2 44 ? 33.452 33.069 -18.075 1.00 55.65 43 SER F O 1
ATOM 5593 N N . ASN F 2 45 ? 31.741 33.382 -19.501 1.00 54.75 44 ASN F N 1
ATOM 5594 C CA . ASN F 2 45 ? 32.549 33.083 -20.682 1.00 62.34 44 ASN F CA 1
ATOM 5595 C C . ASN F 2 45 ? 33.315 34.306 -21.187 1.00 63.01 44 ASN F C 1
ATOM 5596 O O . ASN F 2 45 ? 33.970 34.256 -22.226 1.00 65.61 44 ASN F O 1
ATOM 5601 N N . GLY F 2 46 ? 33.236 35.399 -20.435 1.00 57.57 45 GLY F N 1
ATOM 5602 C CA . GLY F 2 46 ? 33.977 36.604 -20.756 1.00 54.72 45 GLY F CA 1
ATOM 5603 C C . GLY F 2 46 ? 33.235 37.610 -21.618 1.00 54.36 45 GLY F C 1
ATOM 5604 O O . GLY F 2 46 ? 33.701 38.738 -21.789 1.00 52.55 45 GLY F O 1
ATOM 5605 N N . ALA F 2 47 ? 32.075 37.218 -22.142 1.00 50.00 46 ALA F N 1
ATOM 5606 C CA . ALA F 2 47 ? 31.263 38.119 -22.955 1.00 47.38 46 ALA F CA 1
ATOM 5607 C C . ALA F 2 47 ? 30.901 39.367 -22.155 1.00 46.31 46 ALA F C 1
ATOM 5608 O O . ALA F 2 47 ? 30.457 39.270 -21.016 1.00 38.93 46 ALA F O 1
ATOM 5610 N N . THR F 2 48 ? 31.113 40.534 -22.754 1.00 36.73 47 THR F N 1
ATOM 5611 C CA . THR F 2 48 ? 30.941 41.797 -22.056 1.00 41.58 47 THR F CA 1
ATOM 5612 C C . THR F 2 48 ? 29.995 42.713 -22.828 1.00 38.61 47 THR F C 1
ATOM 5613 O O . THR F 2 48 ? 30.075 42.801 -24.061 1.00 39.99 47 THR F O 1
ATOM 5617 N N . PHE F 2 49 ? 29.110 43.393 -22.096 1.00 33.17 48 PHE F N 1
ATOM 5618 C CA . PHE F 2 49 ? 28.139 44.323 -22.673 1.00 40.69 48 PHE F CA 1
ATOM 5619 C C . PHE F 2 49 ? 28.071 45.598 -21.849 1.00 39.41 48 PHE F C 1
ATOM 5620 O O . PHE F 2 49 ? 28.338 45.580 -20.645 1.00 39.46 48 PHE F O 1
ATOM 5628 N N . GLN F 2 50 ? 27.660 46.689 -22.487 1.00 33.08 49 GLN F N 1
ATOM 5629 C CA . GLN F 2 50 ? 27.445 47.944 -21.783 1.00 31.63 49 GLN F CA 1
ATOM 5630 C C . GLN F 2 50 ? 26.035 48.474 -22.006 1.00 36.54 49 GLN F C 1
ATOM 5631 O O . GLN F 2 50 ? 25.403 48.163 -23.012 1.00 33.63 49 GLN F O 1
ATOM 5637 N N . VAL F 2 51 ? 25.558 49.281 -21.065 1.00 31.33 50 VAL F N 1
ATOM 5638 C CA . VAL F 2 51 ? 24.507 50.242 -21.342 1.00 30.45 50 VAL F CA 1
ATOM 5639 C C . VAL F 2 51 ? 25.224 51.570 -21.536 1.00 34.91 50 VAL F C 1
ATOM 5640 O O . VAL F 2 51 ? 25.926 52.036 -20.647 1.00 35.25 50 VAL F O 1
ATOM 5644 N N . GLU F 2 52 ? 25.055 52.175 -22.699 1.00 38.23 51 GLU F N 1
ATOM 5645 C CA . GLU F 2 52 ? 25.869 53.327 -23.067 1.00 41.83 51 GLU F CA 1
ATOM 5646 C C . GLU F 2 52 ? 25.617 54.562 -22.202 1.00 35.96 51 GLU F C 1
ATOM 5647 O O . GLU F 2 52 ? 24.532 54.754 -21.655 1.00 35.15 51 GLU F O 1
ATOM 5653 N N . VAL F 2 53 ? 26.648 55.389 -22.087 1.00 37.40 52 VAL F N 1
ATOM 5654 C CA . VAL F 2 53 ? 26.502 56.735 -21.561 1.00 42.79 52 VAL F CA 1
ATOM 5655 C C . VAL F 2 53 ? 25.471 57.474 -22.411 1.00 42.60 52 VAL F C 1
ATOM 5656 O O . VAL F 2 53 ? 25.560 57.447 -23.639 1.00 40.15 52 VAL F O 1
ATOM 5660 N N . PRO F 2 54 ? 24.480 58.118 -21.770 1.00 40.26 53 PRO F N 1
ATOM 5661 C CA . PRO F 2 54 ? 23.468 58.856 -22.545 1.00 43.66 53 PRO F CA 1
ATOM 5662 C C . PRO F 2 54 ? 24.098 59.970 -23.380 1.00 45.27 53 PRO F C 1
ATOM 5663 O O . PRO F 2 54 ? 24.956 60.711 -22.893 1.00 40.87 53 PRO 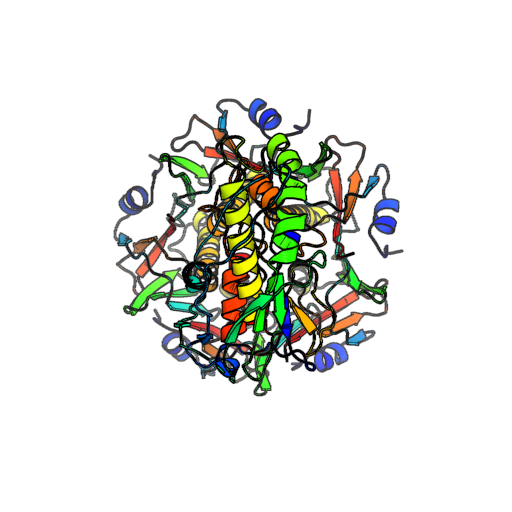F O 1
ATOM 5667 N N . GLY F 2 55 ? 23.673 60.099 -24.631 1.00 41.74 54 GLY F N 1
ATOM 5668 C CA . GLY F 2 55 ? 24.293 61.076 -25.510 1.00 48.12 54 GLY F CA 1
ATOM 5669 C C . GLY F 2 55 ? 23.426 61.462 -26.690 1.00 52.34 54 GLY F C 1
ATOM 5670 O O . GLY F 2 55 ? 22.217 61.245 -26.680 1.00 46.29 54 GLY F O 1
ATOM 5671 N N . SER F 2 56 ? 24.052 62.036 -27.711 1.00 53.50 55 SER F N 1
ATOM 5672 C CA . SER F 2 56 ? 23.329 62.554 -28.868 1.00 57.44 55 SER F CA 1
ATOM 5673 C C . SER F 2 56 ? 22.795 61.447 -29.779 1.00 59.48 55 SER F C 1
ATOM 5674 O O . SER F 2 56 ? 21.959 61.704 -30.646 1.00 60.64 55 SER F O 1
ATOM 5677 N N . GLN F 2 57 ? 23.277 60.221 -29.586 1.00 62.48 56 GLN F N 1
ATOM 5678 C CA . GLN F 2 57 ? 22.770 59.075 -30.341 1.00 64.16 56 GLN F CA 1
ATOM 5679 C C . GLN F 2 57 ? 21.435 58.587 -29.782 1.00 60.38 56 GLN F C 1
ATOM 5680 O O . GLN F 2 57 ? 20.829 57.663 -30.325 1.00 60.84 56 GLN F O 1
ATOM 5686 N N . HIS F 2 58 ? 20.990 59.206 -28.691 1.00 46.79 57 HIS F N 1
ATOM 5687 C CA . HIS F 2 58 ? 19.748 58.808 -28.037 1.00 41.98 57 HIS F CA 1
ATOM 5688 C C . HIS F 2 58 ? 18.638 59.838 -28.220 1.00 46.72 57 HIS F C 1
ATOM 5689 O O . HIS F 2 58 ? 18.850 61.042 -28.067 1.00 47.47 57 HIS F O 1
ATOM 5696 N N . LEU F 2 59 ? 17.451 59.352 -28.563 1.00 48.06 58 LEU F N 1
ATOM 5697 C CA . LEU F 2 59 ? 16.260 60.186 -28.560 1.00 46.18 58 LEU F CA 1
ATOM 5698 C C . LEU F 2 59 ? 15.891 60.542 -27.135 1.00 44.54 58 LEU F C 1
ATOM 5699 O O . LEU F 2 59 ? 16.253 59.837 -26.197 1.00 38.87 58 LEU F O 1
ATOM 5704 N N . GLU F 2 60 ? 15.128 61.611 -26.974 1.00 47.93 59 GLU F N 1
ATOM 5705 C CA . GLU F 2 60 ? 14.606 61.938 -25.663 1.00 47.11 59 GLU F CA 1
ATOM 5706 C C . GLU F 2 60 ? 13.761 60.792 -25.103 1.00 41.99 59 GLU F C 1
ATOM 5707 O O . GLU F 2 60 ? 13.785 60.514 -23.901 1.00 42.08 59 GLU F O 1
ATOM 5713 N N . SER F 2 61 ? 13.065 60.091 -25.986 1.00 38.91 60 SER F N 1
ATOM 5714 C CA . SER F 2 61 ? 12.223 58.965 -25.577 1.00 38.76 60 SER F CA 1
ATOM 5715 C C . SER F 2 61 ? 13.016 57.762 -25.054 1.00 38.07 60 SER F C 1
ATOM 5716 O O . SER F 2 61 ? 12.430 56.818 -24.529 1.00 36.84 60 SER F O 1
ATOM 5719 N N . GLN F 2 62 ? 14.339 57.784 -25.215 1.00 36.28 61 GLN F N 1
ATOM 5720 C CA . GLN F 2 62 ? 15.195 56.695 -24.730 1.00 35.04 61 GLN F CA 1
ATOM 5721 C C . GLN F 2 62 ? 15.822 56.966 -23.368 1.00 34.40 61 GLN F C 1
ATOM 5722 O O . GLN F 2 62 ? 16.457 56.084 -22.796 1.00 32.46 61 GLN F O 1
ATOM 5728 N N . LYS F 2 63 ? 15.683 58.183 -22.858 1.00 33.77 62 LYS F N 1
ATOM 5729 C CA . LYS F 2 63 ? 16.380 58.540 -21.627 1.00 37.45 62 LYS F CA 1
ATOM 5730 C C . LYS F 2 63 ? 15.898 57.730 -20.415 1.00 38.89 62 LYS F C 1
ATOM 5731 O O . LYS F 2 63 ? 16.720 57.188 -19.673 1.00 30.78 62 LYS F O 1
ATOM 5737 N N . ARG F 2 64 ? 14.591 57.648 -20.194 1.00 32.59 63 ARG F N 1
ATOM 5738 C CA . ARG F 2 64 ? 14.104 56.805 -19.103 1.00 34.83 63 ARG F CA 1
ATOM 5739 C C . ARG F 2 64 ? 14.339 55.307 -19.345 1.00 28.93 63 ARG F C 1
ATOM 5740 O O . ARG F 2 64 ? 14.727 54.599 -18.412 1.00 32.62 63 ARG F O 1
ATOM 5748 N N . PRO F 2 65 ? 14.120 54.815 -20.582 1.00 30.65 64 PRO F N 1
ATOM 5749 C CA . PRO F 2 65 ? 14.458 53.407 -20.837 1.00 32.87 64 PRO F CA 1
ATOM 5750 C C . PRO F 2 65 ? 15.913 53.039 -20.584 1.00 29.81 64 PRO F C 1
ATOM 5751 O O . PRO F 2 65 ? 16.165 51.902 -20.186 1.00 29.07 64 PRO F O 1
ATOM 5755 N N . LEU F 2 66 ? 16.849 53.956 -20.818 1.00 33.78 65 LEU F N 1
ATOM 5756 C CA . LEU F 2 66 ? 18.238 53.682 -20.479 1.00 29.63 65 LEU F CA 1
ATOM 5757 C C . LEU F 2 66 ? 18.344 53.394 -18.987 1.00 27.55 65 LEU F C 1
ATOM 5758 O O . LEU F 2 66 ? 19.004 52.449 -18.572 1.00 30.82 65 LEU F O 1
ATOM 5763 N N . GLU F 2 67 ? 17.667 54.210 -18.190 1.00 27.16 66 GLU F N 1
ATOM 5764 C CA . GLU F 2 67 ? 17.704 54.055 -16.747 1.00 29.14 66 GLU F CA 1
ATOM 5765 C C . GLU F 2 67 ? 16.979 52.793 -16.307 1.00 29.89 66 GLU F C 1
ATOM 5766 O O . GLU F 2 67 ? 17.449 52.092 -15.399 1.00 27.12 66 GLU F O 1
ATOM 5772 N N . ARG F 2 68 ? 15.858 52.485 -16.957 1.00 25.71 67 ARG F N 1
ATOM 5773 C CA . ARG F 2 68 ? 15.116 51.266 -16.633 1.00 25.04 67 ARG F CA 1
ATOM 5774 C C . ARG F 2 68 ? 15.968 50.015 -16.899 1.00 28.90 67 ARG F C 1
ATOM 5775 O O . ARG F 2 68 ? 15.967 49.068 -16.106 1.00 24.89 67 ARG F O 1
ATOM 5783 N N . MET F 2 69 ? 16.675 50.000 -18.026 1.00 26.64 68 MET F N 1
ATOM 5784 C CA . MET F 2 69 ? 17.525 48.867 -18.369 1.00 27.46 68 MET F CA 1
ATOM 5785 C C . MET F 2 69 ? 18.625 48.663 -17.316 1.00 28.45 68 MET F C 1
ATOM 5786 O O . MET F 2 69 ? 18.939 47.532 -16.932 1.00 28.85 68 MET F O 1
ATOM 5791 N N . LYS F 2 70 ? 19.229 49.757 -16.868 1.00 25.57 69 LYS F N 1
ATOM 5792 C CA . LYS F 2 70 ? 20.242 49.660 -15.835 1.00 24.11 69 LYS F CA 1
ATOM 5793 C C . LYS F 2 70 ? 19.643 49.092 -14.545 1.00 24.88 69 LYS F C 1
ATOM 5794 O O . LYS F 2 70 ? 20.302 48.317 -13.848 1.00 24.67 69 LYS F O 1
ATOM 5800 N N . ASP F 2 71 ? 18.405 49.477 -14.227 1.00 26.71 70 ASP F N 1
ATOM 5801 C CA . ASP F 2 71 ? 17.710 48.939 -13.057 1.00 24.16 70 ASP F CA 1
ATOM 5802 C C . ASP F 2 71 ? 17.491 47.427 -13.221 1.00 23.72 70 ASP F C 1
ATOM 5803 O O . ASP F 2 71 ? 17.690 46.643 -12.296 1.00 25.26 70 ASP F O 1
ATOM 5808 N N . THR F 2 72 ? 17.039 47.038 -14.405 1.00 23.40 71 THR F N 1
ATOM 5809 C CA . THR F 2 72 ? 16.747 45.636 -14.689 1.00 28.11 71 THR F CA 1
ATOM 5810 C C . THR F 2 72 ? 18.006 44.772 -14.607 1.00 27.14 71 THR F C 1
ATOM 5811 O O . THR F 2 72 ? 17.977 43.674 -14.055 1.00 26.78 71 THR F O 1
ATOM 5815 N N . LEU F 2 73 ? 19.110 45.258 -15.162 1.00 24.81 72 LEU F N 1
ATOM 5816 C CA . LEU F 2 73 ? 20.372 44.515 -15.093 1.00 25.31 72 LEU F CA 1
ATOM 5817 C C . LEU F 2 73 ? 20.896 44.376 -13.667 1.00 24.70 72 LEU F C 1
ATOM 5818 O O . LEU F 2 73 ? 21.442 43.330 -13.310 1.00 26.32 72 LEU F O 1
ATOM 5823 N N . ARG F 2 74 ? 20.774 45.437 -12.868 1.00 23.27 73 ARG F N 1
ATOM 5824 C CA . ARG F 2 74 ? 21.196 45.366 -11.469 1.00 23.78 73 ARG F CA 1
ATOM 5825 C C . ARG F 2 74 ? 20.372 44.312 -10.730 1.00 25.06 73 ARG F C 1
ATOM 5826 O O . ARG F 2 74 ? 20.910 43.472 -10.019 1.00 21.87 73 ARG F O 1
ATOM 5834 N N . ALA F 2 75 ? 19.060 44.344 -10.930 1.00 24.21 74 ALA F N 1
ATOM 5835 C CA . ALA F 2 75 ? 18.176 43.376 -10.304 1.00 24.68 74 ALA F CA 1
ATOM 5836 C C . ALA F 2 75 ? 18.516 41.956 -10.755 1.00 27.21 74 ALA F C 1
ATOM 5837 O O . ALA F 2 75 ? 18.536 41.029 -9.943 1.00 24.80 74 ALA F O 1
ATOM 5839 N N . ALA F 2 76 ? 18.761 41.787 -12.054 1.00 23.88 75 ALA F N 1
ATOM 5840 C CA . ALA F 2 76 ? 19.151 40.483 -12.584 1.00 28.81 75 ALA F CA 1
ATOM 5841 C C . ALA F 2 76 ? 20.446 40.010 -11.919 1.00 28.93 75 ALA F C 1
ATOM 5842 O O . ALA F 2 76 ? 20.572 38.839 -11.563 1.00 27.24 75 ALA F O 1
ATOM 5844 N N . TYR F 2 77 ? 21.413 40.911 -11.757 1.00 23.33 76 TYR F N 1
ATOM 5845 C CA . TYR F 2 77 ? 22.662 40.518 -11.102 1.00 26.65 76 TYR F CA 1
ATOM 5846 C C . TYR F 2 77 ? 22.418 40.055 -9.655 1.00 28.75 76 TYR F C 1
ATOM 5847 O O . TYR F 2 77 ? 22.922 39.006 -9.242 1.00 26.98 76 TYR F O 1
ATOM 5856 N N . PHE F 2 78 ? 21.665 40.848 -8.892 1.00 25.12 77 PHE F N 1
ATOM 5857 C CA . PHE F 2 78 ? 21.430 40.590 -7.465 1.00 27.89 77 PHE F CA 1
ATOM 5858 C C . PHE F 2 78 ? 20.699 39.275 -7.219 1.00 29.25 77 PHE F C 1
ATOM 5859 O O . PHE F 2 78 ? 21.020 38.534 -6.282 1.00 27.55 77 PHE F O 1
ATOM 5867 N N . THR F 2 79 ? 19.747 38.977 -8.088 1.00 22.96 78 THR F N 1
ATOM 5868 C CA . THR F 2 79 ? 18.888 37.796 -7.914 1.00 26.79 78 THR F CA 1
ATOM 5869 C C . THR F 2 79 ? 19.520 36.544 -8.532 1.00 28.10 78 THR F C 1
ATOM 5870 O O . THR F 2 79 ? 19.076 35.424 -8.268 1.00 32.70 78 THR F O 1
ATOM 5874 N N . GLY F 2 80 ? 20.526 36.739 -9.376 1.00 30.67 79 GLY F N 1
ATOM 5875 C CA . GLY F 2 80 ? 21.195 35.626 -10.029 1.00 32.27 79 GLY F CA 1
ATOM 5876 C C . GLY F 2 80 ? 20.343 34.899 -11.048 1.00 40.77 79 GLY F C 1
ATOM 5877 O O . GLY F 2 80 ? 20.570 33.724 -11.327 1.00 39.12 79 GLY F O 1
ATOM 5878 N N . ILE F 2 81 ? 19.365 35.590 -11.619 1.00 38.11 80 ILE F N 1
ATOM 5879 C CA . ILE F 2 81 ? 18.507 34.967 -12.621 1.00 36.90 80 ILE F CA 1
ATOM 5880 C C . ILE F 2 81 ? 19.237 34.847 -13.948 1.00 37.68 80 ILE F C 1
ATOM 5881 O O . ILE F 2 81 ? 20.147 35.629 -14.251 1.00 38.25 80 ILE F O 1
ATOM 5886 N N . LYS F 2 82 ? 18.853 33.854 -14.739 1.00 39.17 81 LYS F N 1
ATOM 5887 C CA . LYS F 2 82 ? 19.474 33.674 -16.036 1.00 40.71 81 LYS F CA 1
ATOM 5888 C C . LYS F 2 82 ? 18.910 34.700 -17.005 1.00 38.48 81 LYS F C 1
ATOM 5889 O O . LYS F 2 82 ? 17.713 34.987 -16.995 1.00 39.20 81 LYS F O 1
ATOM 5895 N N . ILE F 2 83 ? 19.791 35.281 -17.809 1.00 39.45 82 ILE F N 1
ATOM 5896 C CA . ILE F 2 83 ? 19.381 36.123 -18.923 1.00 35.03 82 ILE F CA 1
ATOM 5897 C C . ILE F 2 83 ? 19.249 35.253 -20.167 1.00 38.15 82 ILE F C 1
ATOM 5898 O O . ILE F 2 83 ? 20.199 34.580 -20.558 1.00 43.86 82 ILE F O 1
ATOM 5903 N N . SER F 2 84 ? 18.084 35.280 -20.803 1.00 36.81 83 SER F N 1
ATOM 5904 C CA . SER F 2 84 ? 17.849 34.415 -21.941 1.00 41.90 83 SER F CA 1
ATOM 5905 C C . SER F 2 84 ? 18.550 34.929 -23.193 1.00 46.24 83 SER F C 1
ATOM 5906 O O . SER F 2 84 ? 19.362 34.223 -23.796 1.00 42.03 83 SER F O 1
ATOM 5909 N N . LYS F 2 85 ? 18.236 36.161 -23.579 1.00 37.65 84 LYS F N 1
ATOM 5910 C CA . LYS F 2 85 ? 18.825 36.763 -24.773 1.00 42.08 84 LYS F CA 1
ATOM 5911 C C . LYS F 2 85 ? 19.122 38.239 -24.559 1.00 39.70 84 LYS F C 1
ATOM 5912 O O . LYS F 2 85 ? 18.411 38.930 -23.829 1.00 35.96 84 LYS F O 1
ATOM 5918 N N . LEU F 2 86 ? 20.167 38.717 -25.215 1.00 42.19 85 LEU F N 1
ATOM 5919 C CA . LEU F 2 86 ? 20.412 40.140 -25.337 1.00 39.01 85 LEU F CA 1
ATOM 5920 C C . LEU F 2 86 ? 20.418 40.503 -26.815 1.00 43.78 85 LEU F C 1
ATOM 5921 O O . LEU F 2 86 ? 20.941 39.758 -27.645 1.00 42.90 85 LEU F O 1
ATOM 5926 N N . CYS F 2 87 ? 19.797 41.625 -27.145 1.00 37.99 86 CYS F N 1
ATOM 5927 C CA . CYS F 2 87 ? 20.004 42.253 -28.438 1.00 42.75 86 CYS F CA 1
ATOM 5928 C C . CYS F 2 87 ? 20.998 43.403 -28.258 1.00 41.54 86 CYS F C 1
ATOM 5929 O O . CYS F 2 87 ? 20.780 44.278 -27.420 1.00 37.08 86 CYS F O 1
ATOM 5932 N N . ALA F 2 88 ? 22.095 43.397 -29.011 1.00 38.62 87 ALA F N 1
ATOM 5933 C CA . ALA F 2 88 ? 23.125 44.419 -28.817 1.00 41.16 87 ALA F CA 1
ATOM 5934 C C . ALA F 2 88 ? 23.658 45.014 -30.121 1.00 43.70 87 ALA F C 1
ATOM 5935 O O . ALA F 2 88 ? 23.756 44.325 -31.132 1.00 43.83 87 ALA F O 1
ATOM 5937 N N . TRP F 2 89 ? 23.997 46.301 -30.088 1.00 44.55 88 TRP F N 1
ATOM 5938 C CA . TRP F 2 89 ? 24.708 46.920 -31.197 1.00 46.08 88 TRP F CA 1
ATOM 5939 C C . TRP F 2 89 ? 26.144 46.420 -31.162 1.00 47.55 88 TRP F C 1
ATOM 5940 O O . TRP F 2 89 ? 26.821 46.532 -30.137 1.00 46.42 88 TRP F O 1
ATOM 5951 N N . THR F 2 90 ? 26.611 45.884 -32.286 1.00 47.37 89 THR F N 1
ATOM 5952 C CA . THR F 2 90 ? 27.930 45.265 -32.368 1.00 50.30 89 THR F CA 1
ATOM 5953 C C . THR F 2 90 ? 29.016 46.220 -32.845 1.00 53.68 89 THR F C 1
ATOM 5954 O O . THR F 2 90 ? 30.194 45.864 -32.861 1.00 50.48 89 THR F O 1
ATOM 5958 N N . ASN F 2 91 ? 28.616 47.411 -33.279 1.00 52.28 90 ASN F N 1
ATOM 5959 C CA . ASN F 2 91 ? 29.573 48.423 -33.702 1.00 52.62 90 ASN F CA 1
ATOM 5960 C C . ASN F 2 91 ? 29.924 49.349 -32.542 1.00 54.71 90 ASN F C 1
ATOM 5961 O O . ASN F 2 91 ? 30.319 50.500 -32.740 1.00 59.39 90 ASN F O 1
ATOM 5966 N N . LYS F 2 92 ? 29.765 48.825 -31.328 1.00 46.41 91 LYS F N 1
ATOM 5967 C CA . LYS F 2 92 ? 30.222 49.486 -30.112 1.00 49.09 91 LYS F CA 1
ATOM 5968 C C . LYS F 2 92 ? 31.097 48.497 -29.362 1.00 48.37 91 LYS F C 1
ATOM 5969 O O . LYS F 2 92 ? 30.894 47.288 -29.463 1.00 50.98 91 LYS F O 1
ATOM 5975 N N . SER F 2 93 ? 32.053 49.002 -28.591 1.00 48.68 92 SER F N 1
ATOM 5976 C CA . SER F 2 93 ? 32.874 48.137 -27.754 1.00 51.21 92 SER F CA 1
ATOM 5977 C C . SER F 2 93 ? 32.934 48.670 -26.320 1.00 49.14 92 SER F C 1
ATOM 5978 O O . SER F 2 93 ? 33.378 49.791 -26.096 1.00 54.27 92 SER F O 1
ATOM 5981 N N . PRO F 2 94 ? 32.443 47.891 -25.341 1.00 44.77 93 PRO F N 1
ATOM 5982 C CA . PRO F 2 94 ? 31.751 46.600 -25.441 1.00 42.32 93 PRO F CA 1
ATOM 5983 C C . PRO F 2 94 ? 30.461 46.713 -26.242 1.00 45.74 93 PRO F C 1
ATOM 5984 O O . PRO F 2 94 ? 29.963 47.826 -26.436 1.00 42.94 93 PRO F O 1
ATOM 5988 N N . ASN F 2 95 ? 29.952 45.580 -26.712 1.00 44.78 94 ASN F N 1
ATOM 5989 C CA . ASN F 2 95 ? 28.658 45.523 -27.373 1.00 41.02 94 ASN F CA 1
ATOM 5990 C C . ASN F 2 95 ? 27.598 46.221 -26.519 1.00 41.91 94 ASN F C 1
ATOM 5991 O O . ASN F 2 95 ? 27.573 46.063 -25.298 1.00 40.91 94 ASN F O 1
ATOM 5996 N N . SER F 2 96 ? 26.731 46.996 -27.164 1.00 38.17 95 SER F N 1
ATOM 5997 C CA . SER F 2 96 ? 25.817 47.881 -26.445 1.00 39.62 95 SER F CA 1
ATOM 5998 C C . SER F 2 96 ? 24.385 47.353 -26.428 1.00 37.41 95 SER F C 1
ATOM 5999 O O . SER F 2 96 ? 23.799 47.120 -27.486 1.00 37.36 95 SER F O 1
ATOM 6002 N N . ILE F 2 97 ? 23.803 47.220 -25.233 1.00 34.85 96 ILE F N 1
ATOM 6003 C CA . ILE F 2 97 ? 22.498 46.570 -25.093 1.00 32.91 96 ILE F CA 1
ATOM 6004 C C . ILE F 2 97 ? 21.350 47.433 -25.585 1.00 32.82 96 ILE F C 1
ATOM 6005 O O . ILE F 2 97 ? 21.173 48.582 -25.146 1.00 35.57 96 ILE F O 1
ATOM 6010 N N . ALA F 2 98 ? 20.554 46.849 -26.476 1.00 33.01 97 ALA F N 1
ATOM 6011 C CA . ALA F 2 98 ? 19.342 47.476 -26.983 1.00 33.14 97 ALA F CA 1
ATOM 6012 C C . ALA F 2 98 ? 18.092 46.873 -26.341 1.00 36.69 97 ALA F C 1
ATOM 6013 O O . ALA F 2 98 ? 17.103 47.572 -26.074 1.00 38.01 97 ALA F O 1
ATOM 6015 N N . ALA F 2 99 ? 18.142 45.572 -26.080 1.00 35.30 98 ALA F N 1
ATOM 6016 C CA . ALA F 2 99 ? 16.998 44.881 -25.496 1.00 37.33 98 ALA F CA 1
ATOM 6017 C C . ALA F 2 99 ? 17.420 43.624 -24.745 1.00 35.75 98 ALA F C 1
ATOM 6018 O O . ALA F 2 99 ? 18.482 43.065 -25.007 1.00 35.06 98 ALA F O 1
ATOM 6020 N N . ILE F 2 100 ? 16.570 43.180 -23.821 1.00 34.40 99 ILE F N 1
ATOM 6021 C CA . ILE F 2 100 ? 16.861 41.993 -23.024 1.00 31.59 99 ILE F CA 1
ATOM 6022 C C . ILE F 2 100 ? 15.630 41.094 -22.978 1.00 36.11 99 ILE F C 1
ATOM 6023 O O . ILE F 2 100 ? 14.501 41.576 -22.971 1.00 34.63 99 ILE F O 1
ATOM 6028 N N . GLU F 2 101 ? 15.864 39.789 -22.964 1.00 32.25 100 GLU F N 1
ATOM 6029 C CA . GLU F 2 101 ? 14.801 38.819 -22.762 1.00 33.20 100 GLU F CA 1
ATOM 6030 C C . GLU F 2 101 ? 15.138 37.927 -21.569 1.00 37.33 100 GLU F C 1
ATOM 6031 O O . GLU F 2 101 ? 16.242 37.389 -21.474 1.00 34.52 100 GLU F O 1
ATOM 6037 N N . LEU F 2 102 ? 14.184 37.800 -20.653 1.00 33.28 101 LEU F N 1
ATOM 6038 C CA . LEU F 2 102 ? 14.261 36.896 -19.513 1.00 33.66 101 LEU F CA 1
ATOM 6039 C C . LEU F 2 102 ? 13.204 35.822 -19.734 1.00 35.53 101 LEU F C 1
ATOM 6040 O O . LEU F 2 102 ? 12.074 36.145 -20.104 1.00 39.28 101 LEU F O 1
ATOM 6045 N N . SER F 2 103 ? 13.554 34.556 -19.530 1.00 39.94 102 SER F N 1
ATOM 6046 C CA . SER F 2 103 ? 12.621 33.468 -19.830 1.00 43.65 102 SER F CA 1
ATOM 6047 C C . SER F 2 103 ? 12.655 32.304 -18.839 1.00 53.91 102 SER F C 1
ATOM 6048 O O . SER F 2 103 ? 13.691 31.985 -18.266 1.00 54.00 102 SER F O 1
ATOM 6051 N N . ASN F 2 104 ? 11.497 31.691 -18.627 1.00 65.44 103 ASN F N 1
ATOM 6052 C CA . ASN F 2 104 ? 11.386 30.517 -17.774 1.00 83.24 103 ASN F CA 1
ATOM 6053 C C . ASN F 2 104 ? 11.465 29.226 -18.588 1.00 94.30 103 ASN F C 1
ATOM 6054 O O . ASN F 2 104 ? 12.370 29.044 -19.407 1.00 99.15 103 ASN F O 1
#

Radius of gyration: 27.84 Å; Cα contacts (8 Å, |Δi|>4): 1742; chains: 6; bounding box: 62×80×77 Å

Solvent-accessible surface area: 30803 Å² total; per-residue (Å²): 56,47,44,4,56,33,61,9,4,66,3,1,0,10,0,36,133,124,25,77,8,32,41,3,54,89,28,30,23,102,48,6,54,4,27,19,61,144,69,70,5,92,1,59,10,142,111,102,20,148,12,81,48,43,4,27,48,8,0,126,60,1,4,105,41,0,41,81,0,29,14,149,54,101,74,57,108,121,105,54,2,33,2,41,64,30,118,142,66,97,127,41,28,16,32,28,85,17,29,38,84,2,64,0,124,0,61,0,1,17,11,1,0,46,164,39,2,35,98,76,46,101,157,10,91,78,170,28,1,2,29,82,140,18,43,53,61,71,0,0,55,0,35,1,48,16,14,0,3,28,9,0,0,24,0,0,0,1,16,35,0,58,27,43,50,46,190,53,115,61,3,25,0,50,38,1,0,46,3,64,21,41,68,10,24,0,0,3,2,7,19,63,105,97,52,49,21,1,48,50,2,11,79,34,39,111,113,57,0,57,55,126,37,9,10,24,6,81,1,0,20,45,0,0,96,5,0,74,117,3,39,42,5,62,28,13,66,4,33,15,30,16,36,10,11,33,26,0,73,174,38,0,68,61,1,59,46,0,5,115,77,51,156,83,26,91,47,52,79,19,85,69,75,4,19,28,0,4,4,4,2,0,16,147,59,4,4,1,6,1,22,4,102,99,52,31,27,2,9,1,16,38,50,26,124,102,22,70,144,56,9,69,141,17,2,32,24,0,6,41,0,0,18,0,0,28,23,36,30,39,129,0,6,56,0,0,0,47,60,95,81,74,4,29,2,2,0,0,0,16,0,44,64,206,132,41,3,72,62,1,53,59,0,5,119,81,52,154,82,24,94,45,67,79,14,76,68,77,0,17,32,0,4,2,4,2,0,16,141,49,3,5,1,6,2,23,4,100,98,53,31,32,6,6,1,15,38,50,28,124,99,19,73,146,56,7,70,156,18,2,42,22,0,6,37,0,0,8,0,0,18,15,4,18,22,81,0,9,57,0,0,0,44,61,92,86,74,5,30,2,1,0,0,0,18,0,27,30,108,130,43,5,68,63,1,60,55,3,6,119,78,52,158,86,24,110,41,48,76,9,94,68,67,1,19,29,0,4,3,4,2,0,16,147,53,4,4,1,6,0,24,5,98,93,54,33,30,2,8,0,15,35,51,27,124,96,19,76,146,56,8,68,152,18,2,35,21,0,6,46,0,0,12,21,0,3,1,18,12,14,119,0,7,59,0,2,0,45,65,97,84,71,4,40,2,2,0,1,0,18,0,25,85,214,83,5,72,61,1,58,61,0,4,121,85,49,154,86,26,105,58,64,75,11,91,63,70,3,18,29,0,3,3,4,1,2,16,148,54,3,3,1,6,1,22,5,95,96,52,30,34,2,7,1,14,36,48,26,125,99,22,75,148,55,9,67,163,16,2,35,21,0,6,47,0,0,35,34,0,26,21,16,20,0,77,0,9,57,0,0,0,45,54,100,81,69,5,33,2,2,0,0,0,20,0,34,40,160,84,5,69,59,1,60,61,1,4,114,87,51,151,83,28,102,44,49,78,14,88,68,81,5,7,25,0,5,4,4,2,0,16,147,64,4,5,2,5,1,23,4,81,98,52,34,31,2,10,0,16,36,52,29,124,98,20,76,138,54,8,71,129,17,2,38,23,0,7,47,0,0,33,15,0,2,12,16,10,38,130,0,8,56,0,0,0,44,60,93,84,76,5,33,1,2,1,0,0,18,0,47,148

B-factor: mean 48.21, std 27.13, range [14.24, 162.03]

CATH classification: 3.40.390.10

Nearest PDB structures (foldseek):
  4l6t-assembly1_F  TM=1.007E+00  e=4.228E-20  Escherichia coli
  6hsv-assembly1_E  TM=9.982E-01  e=2.384E-16  Vibrio cholerae
  3chb-assembly1_H  TM=9.992E-01  e=4.897E-16  Vibrio cholerae
  5lzi-assembly1_E  TM=1.001E+00  e=5.863E-16  Escherichia coli
  1ltr-assembly1_D  TM=9.991E-01  e=9.473E-16  Escherichia coli

GO terms:
  GO:0005515 protein binding (F, IPI)

Organism: Escherichia coli (NCBI:txid562)